Protein 5XAH (pdb70)

B-factor: mean 63.04, std 13.6, range [36.5, 129.85]

Secondary structure (DSSP, 8-state):
----HHHHHHHGGGS-S-HHHHHHHHHHHHHHHHHHHHHHTTS--HHHHHHHHHHHHHHHHH---TTT---TTT--HHHHHHHHHHHTTHHHH-STTHHHHHHHHHHHHHTT-STT--TTT--HHHHHHHHHHHHHHHTSTTTHHHHHHHHHHHHHTTSSSS-HHHHHHHHHHHHHHHHHHGGGGGGGHHHHHHHHHHHTS-SSHHHHHHHHH--HHHHHHHHHHHTTHHHHHHHHTTHHHH---HHHHHHHHHHHHHH----SS---HHHHHHHHHHPSP-S-TTHHHHHHHHHHHHHHH-STTGGGSHHHHHHTGGGTSS-TTS-HHHHHHHHHHHHHHHHH-HHHHHHHSTTS-HHHHHHHHHH--/---HHHHHHHHGGG-S-HHHHHHHHHHHHHHHHHHHHHHHHS--HHHHHHHHHHHHHHHHH--HHHH--STTT--HHHHHHHHHHHTGGGTS-STTHHHHHHHHHHHHHHT-S----TT--HHHHHHHHHHHHHHHTTTTTHHHHHHHHHHHHGGGSTT--HHHHHHHHHHHHHHHHHHGGGGGGGHHHHHHHHHHHTT-SSHHHHHHHHH--HHHHHSHHHHHTTHHHHHHHHHHHHHH---HHHHHHHHHHHHHH-------HHHHHHHHHTPSP-S-GGGHHHHHHHHHHHHHH-TTTGGGGHHHHHHHHHHHHS-SSS-HHHHHHHHHHHHHHHHHSHHHHHHHHHTS-HHHHHHHHHH-/-PPP--HHHHHHHHGGGSS-HHHHHHHHHHHHHHHHHHHHHHHHS--HHHHHHHHHHHHHHHHH--HHHH---TTT--HHHHHHHHHHHHGGGGS-STTHHHHHHHHHHHHHHT-STTT--GGG---HHHHHTHHHHHHHHHTSTTTHHHHHHHHHHHHHTTSBTB-HHHHHHHHHHHHHHHHHHGGGGGGGHHHHHHHHHHHTT-SSHHHHHHHHH--HHHHHSHHHHHTTHHHHHHHHTHHHHH---HHHHHHHHHHHHHH-------HHHHHHHHHHPSP-S-GGGHHHHHHHHHHHHHH-HHHHTTTHHHHHHHHHHHHS-TTS-HHHHHHHHHHHHHHHHH-HHHHHHHHTTS-TTTTTTTTS--/--HHHHHHHGGGG-S-HHHHHHHHHHHHHHHHHHHHHHTT---HHHHHHHHHHHHHHHHH--HHHH---TTT--HHHHHHHHHHHTGGGGG-STTHHHHHHHHHHHHHTT-S-------HHHHHHHHHHHHHHHTSTTTHHHHHHHHHHHHHTTSBTB-HHHHHHHHHHHHHHHHTTGGGGGGGHHHHHHHHHHHHS-S-HHHHHHHHH--HHHHHSHHHHHTTHHHHHHHHHHHHHH---HHHHHHHHHHHHHH----S----HHHHHHHHHHPSPSS--THHHHHHHHHHHHHHHSTTSSSTTHHHHHHHHHHHSS-TTS-HHHHHHHHHHHHHHHHS-HHHHHHHHTTS-TTHHHHHHHH-

Sequence (1467 aa):
LPYESVFEEVFKLLECPHLNVRKAAHEALGQFCCALHKACQSCPSEPNTAALQAALARVVPSYQAVNRERERQVVAVLEALTGVLRSCGTLTLKPPGRLAELCGVLKAVLQRKTACQAEYDALLEHAGEAIPALAAAAGGDSFAPFFAGFLPLLVCKTKQGCTVAEKSFAVGTLAETIQGLGAASAQFVSRLLPVLLSTAQEADPEVRSNAIFGGVLAEHGGHPAQEHFPKLLGLLFPLLARERHDRVRDNICGALARLLASPTRKPEPQVLAALLHALPLKEDLEEWVTIGRLFSFLYQSSPDQVIDVAPELLRICSLILADNKIPPDTKAALLLLLTFLAKQHTDSFQAALGSLPVDKAQELQAVLGPYESVFEEVFKLLECPHLNVRKAAHEALGQFCCALHKACQSCPSEPNTAALQAALARVVPSYQAVNRERERQVVAVLEALTGVLRSCGTLTLKPPGRLAELCGVLKAVLQRKTACAEYDALLEHAGEAIPALAAAAGGDSFAPFFAGFLPLLVCKTKQGCTVAEKSFAVGTLAETIQGLGAASAQFVSRLLPVLLSTAQEADPEVRSNAIFGGVLAEHGGHPAQEHFPKLLGLLFPLLARERHDRVRDNICGALARLLASPTPEPQVLAALLHALPLKEDLEEWVTIGRLFSFLYQSSPDQVIDVAPELLRICSLILADNKIPPDTKAALLLLLTFLAKQHTDSFQAALGSLPVDKAQELQAVLAFLPYESVFEEVFKLLECPHLNVRKAAHEALGQFCCALHKACQSCPSEPNTAALQAALARVVPSYQAVNRERERQVVAVLEALTGVLRSCGTLTLKPPGRLAELCGVLKAVLQRKTACQDQAEYDALLEHAGEAIPALAAAAGGDSFAPFFAGFLPLLVCKTKQGCTVAEKSFAVGTLAETIQGLGAASAQFVSRLLPVLLSTAQEADPEVRSNAIFGGVLAEHGGHPAQEHFPKLLGLLFPLLARERHDRVRDNICGALARLLASPTPEPQVLAALLHALPLKEDLEEWVTIGRLFSFLYQSSPDQVIDVAPELLRICSLILADNKIPPDTKAALLLLLTFLAKQHTDSFQAALGSLPVDKAQELQAVLYESVFEEVFKLLECPHLNVRKAAHEALGQFCCALHKACQSCPSEPNTAALQAALARVVPSYQAVNRERERQVVAVLEALTGVLRSCGTLTLKPPGRLAELCGVLKAVLQRKTACEYDALLEHAGEAIPALAAAAGGDSFAPFFAGFLPLLVCKTKQGCTVAEKSFAVGTLAETIQGLGAASAQFVSRLLPVLLSTAQEADPEVRSNAIFGGVLAEHGGHPAQEHFPKLLGLLFPLLARERHDRVRDNICGALARLLASPTRKPEPQVLAALLHALPLKEDLEEWVTIGRLFSFLYQSSPDQVIDVAPELLRICSLILADNKIPPDTKAALLLLLTFLAKQHTDSFQAALGSLPVDKAQELQAVL

InterPro domains:
  IPR001494 Importin-beta, N-terminal domain [PF03810] (24-88)
  IPR001494 Importin-beta, N-terminal domain [PS50166] (24-90)
  IPR001494 Importin-beta, N-terminal domain [SM00913] (24-90)
  IPR011989 Armadillo-like helical [G3DSA:1.25.10.10] (3-1079)
  IPR016024 Armadillo-type fold [SSF48371] (5-619)
  IPR016024 Armadillo-type fold [SSF48371] (642-1057)
  IPR021133 HEAT, type 2 [PS50077] (391-431)
  IPR021133 HEAT, type 2 [PS50077] (900-938)
  IPR034085 TOG domain [SM01349] (339-583)
  IPR040122 Importin beta family [PTHR10527] (6-1011)
  IPR057672 IPO4/5-like, TPR repeats domain [PF25780] (100-249)
  IPR058584 Importin subunit beta-1/Transportin-1-like, TPR repeats [PF25574] (392-528)

Structure (mmCIF, N/CA/C/O backbone):
data_5XAH
#
_entry.id   5XAH
#
_cell.length_a   64.920
_cell.length_b   110.769
_cell.length_c   126.820
_cell.angle_alpha   90.00
_cell.angle_beta   106.50
_cell.angle_gamma   90.00
#
_symmetry.space_group_name_H-M   'P 1 21 1'
#
loop_
_atom_site.group_PDB
_atom_site.id
_atom_site.type_symbol
_atom_site.label_atom_id
_atom_site.label_alt_id
_atom_site.label_comp_id
_atom_site.label_asym_id
_atom_site.label_entity_id
_atom_site.label_seq_id
_atom_site.pdbx_PDB_ins_code
_atom_site.Cartn_x
_atom_site.Cartn_y
_atom_site.Cartn_z
_atom_site.occupancy
_atom_site.B_iso_or_equiv
_atom_site.auth_seq_id
_atom_site.auth_comp_id
_atom_site.auth_asym_id
_atom_site.auth_atom_id
_atom_site.pdbx_PDB_model_num
ATOM 1 N N . LEU A 1 27 ? -28.559 104.156 69.526 1.00 78.87 692 LEU A N 1
ATOM 2 C CA . LEU A 1 27 ? -27.550 103.111 69.676 1.00 78.58 692 LEU A CA 1
ATOM 3 C C . LEU A 1 27 ? -27.811 102.158 70.859 1.00 79.70 692 LEU A C 1
ATOM 4 O O . LEU A 1 27 ? -27.662 100.947 70.697 1.00 79.16 692 LEU A O 1
ATOM 9 N N . PRO A 1 28 ? -28.186 102.670 72.041 1.00 82.64 693 PRO A N 1
ATOM 10 C CA . PRO A 1 28 ? -28.543 101.748 73.132 1.00 83.72 693 PRO A CA 1
ATOM 11 C C . PRO A 1 28 ? -29.756 100.894 72.817 1.00 83.46 693 PRO A C 1
ATOM 12 O O . PRO A 1 28 ? -29.956 99.859 73.467 1.00 84.17 693 PRO A O 1
ATOM 16 N N . TYR A 1 29 ? -30.569 101.294 71.840 1.00 87.51 694 TYR A N 1
ATOM 17 C CA . TYR A 1 29 ? -31.688 100.470 71.406 1.00 87.22 694 TYR A CA 1
ATOM 18 C C . TYR A 1 29 ? -31.243 99.413 70.405 1.00 85.81 694 TYR A C 1
ATOM 19 O O . TYR A 1 29 ? -31.798 98.309 70.384 1.00 85.75 694 TYR A O 1
ATOM 36 N N . GLU A 1 31 ? -28.245 97.794 70.056 1.00 75.86 696 GLU A N 1
ATOM 37 C CA . GLU A 1 31 ? -27.490 96.673 70.606 1.00 76.08 696 GLU A CA 1
ATOM 38 C C . GLU A 1 31 ? -28.418 95.588 71.138 1.00 76.64 696 GLU A C 1
ATOM 39 O O . GLU A 1 31 ? -28.123 94.393 71.014 1.00 76.25 696 GLU A O 1
ATOM 45 N N . SER A 1 32 ? -29.547 95.984 71.732 1.00 79.01 697 SER A N 1
ATOM 46 C CA . SER A 1 32 ? -30.552 95.007 72.135 1.00 79.62 697 SER A CA 1
ATOM 47 C C . SER A 1 32 ? -31.137 94.279 70.932 1.00 78.28 697 SER A C 1
ATOM 48 O O . SER A 1 32 ? -31.534 93.114 71.045 1.00 78.30 697 SER A O 1
ATOM 51 N N . VAL A 1 33 ? -31.195 94.946 69.779 1.00 76.02 698 VAL A N 1
ATOM 52 C CA . VAL A 1 33 ? -31.733 94.325 68.574 1.00 74.72 698 VAL A CA 1
ATOM 53 C C . VAL A 1 33 ? -30.751 93.315 67.995 1.00 73.65 698 VAL A C 1
ATOM 54 O O . VAL A 1 33 ? -31.144 92.209 67.607 1.00 73.21 698 VAL A O 1
ATOM 58 N N . PHE A 1 34 ? -29.465 93.672 67.918 1.00 71.30 699 PHE A N 1
ATOM 59 C CA . PHE A 1 34 ? -28.446 92.683 67.574 1.00 70.47 699 PHE A CA 1
ATOM 60 C C . PHE A 1 34 ? -28.503 91.494 68.524 1.00 71.32 699 PHE A C 1
ATOM 61 O O . PHE A 1 34 ? -28.550 90.334 68.093 1.00 70.70 699 PHE A O 1
ATOM 69 N N . GLU A 1 35 ? -28.526 91.775 69.829 1.00 75.75 700 GLU A N 1
ATOM 70 C CA . GLU A 1 35 ? -28.453 90.716 70.831 1.00 76.75 700 GLU A CA 1
ATOM 71 C C . GLU A 1 35 ? -29.659 89.787 70.756 1.00 76.83 700 GLU A C 1
ATOM 72 O O . GLU A 1 35 ? -29.520 88.569 70.913 1.00 76.76 700 GLU A O 1
ATOM 78 N N . GLU A 1 36 ? -30.850 90.339 70.511 1.00 76.14 701 GLU A N 1
ATOM 79 C CA . GLU A 1 36 ? -32.047 89.504 70.477 1.00 76.23 701 GLU A CA 1
ATOM 80 C C . GLU A 1 36 ? -32.193 88.769 69.149 1.00 74.69 701 GLU A C 1
ATOM 81 O O . GLU A 1 36 ? -32.572 87.593 69.131 1.00 74.63 701 GLU A O 1
ATOM 87 N N . VAL A 1 37 ? -31.904 89.441 68.031 1.00 72.67 702 VAL A N 1
ATOM 88 C CA . VAL A 1 37 ? -32.028 88.788 66.731 1.00 71.23 702 VAL A CA 1
ATOM 89 C C . VAL A 1 37 ? -31.004 87.668 66.590 1.00 70.58 702 VAL A C 1
ATOM 90 O O . VAL A 1 37 ? -31.288 86.633 65.974 1.00 69.89 702 VAL A O 1
ATOM 94 N N . PHE A 1 38 ? -29.811 87.841 67.169 1.00 69.66 703 PHE A N 1
ATOM 95 C CA . PHE A 1 38 ? -28.783 86.808 67.066 1.00 69.15 703 PHE A CA 1
ATOM 96 C C . PHE A 1 38 ? -29.243 85.488 67.676 1.00 69.76 703 PHE A C 1
ATOM 97 O O . PHE A 1 38 ? -28.846 84.415 67.207 1.00 69.05 703 PHE A O 1
ATOM 105 N N . LYS A 1 39 ? -30.090 85.544 68.706 1.00 71.84 704 LYS A N 1
ATOM 106 C CA . LYS A 1 39 ? -30.568 84.335 69.368 1.00 72.60 704 LYS A CA 1
ATOM 107 C C . LYS A 1 39 ? -31.414 83.455 68.458 1.00 71.78 704 LYS A C 1
ATOM 108 O O . LYS A 1 39 ? -31.685 82.303 68.817 1.00 72.16 704 LYS A O 1
ATOM 114 N N . LEU A 1 40 ? -31.833 83.958 67.299 1.00 74.00 705 LEU A N 1
ATOM 115 C CA . LEU A 1 40 ? -32.716 83.217 66.410 1.00 73.23 705 LEU A CA 1
ATOM 116 C C . LEU A 1 40 ? -31.976 82.231 65.514 1.00 72.04 705 LEU A C 1
ATOM 117 O O . LEU A 1 40 ? -32.616 81.577 64.683 1.00 71.37 705 LEU A O 1
ATOM 122 N N . LEU A 1 41 ? -30.658 82.100 65.663 1.00 79.80 706 LEU A N 1
ATOM 123 C CA . LEU A 1 41 ? -29.884 81.175 64.844 1.00 78.64 706 LEU A CA 1
ATOM 124 C C . LEU A 1 41 ? -29.731 79.803 65.484 1.00 79.08 706 LEU A C 1
ATOM 125 O O . LEU A 1 41 ? -29.539 78.814 64.767 1.00 78.19 706 LEU A O 1
ATOM 130 N N . GLU A 1 42 ? -29.817 79.715 66.813 1.00 85.43 707 GLU A N 1
ATOM 131 C CA . GLU A 1 42 ? -29.878 78.417 67.476 1.00 86.07 707 GLU A CA 1
ATOM 132 C C . GLU A 1 42 ? -31.237 77.749 67.322 1.00 86.16 707 GLU A C 1
ATOM 133 O O . GLU A 1 42 ? -31.442 76.665 67.883 1.00 86.49 707 GLU A O 1
ATOM 139 N N . CYS A 1 43 ? -32.163 78.373 66.576 1.00 82.18 708 CYS A N 1
ATOM 140 C CA . CYS A 1 43 ? -33.512 77.891 66.328 1.00 82.37 708 CYS A CA 1
ATOM 141 C C . CYS A 1 43 ? -33.509 76.806 65.253 1.00 81.05 708 CYS A C 1
ATOM 142 O O . CYS A 1 43 ? -32.694 76.840 64.326 1.00 79.82 708 CYS A O 1
ATOM 145 N N . PRO A 1 44 ? -34.407 75.822 65.363 1.00 83.00 709 PRO A N 1
ATOM 146 C CA . PRO A 1 44 ? -34.455 74.746 64.364 1.00 81.91 709 PRO A CA 1
ATOM 147 C C . PRO A 1 44 ? -35.232 75.088 63.103 1.00 80.87 709 PRO A C 1
ATOM 148 O O . PRO A 1 44 ? -35.154 74.324 62.132 1.00 79.83 709 PRO A O 1
ATOM 152 N N . HIS A 1 45 ? -35.969 76.196 63.072 1.00 82.52 710 HIS A N 1
ATOM 153 C CA . HIS A 1 45 ? -36.809 76.518 61.926 1.00 81.66 710 HIS A CA 1
ATOM 154 C C . HIS A 1 45 ? -36.018 77.278 60.867 1.00 80.40 710 HIS A C 1
ATOM 155 O O . HIS A 1 45 ? -35.300 78.235 61.178 1.00 80.49 710 HIS A O 1
ATOM 162 N N . LEU A 1 46 ? -36.171 76.846 59.616 1.00 76.56 711 LEU A N 1
ATOM 163 C CA . LEU A 1 46 ? -35.460 77.366 58.452 1.00 75.28 711 LEU A CA 1
ATOM 164 C C . LEU A 1 46 ? -35.597 78.879 58.308 1.00 75.27 711 LEU A C 1
ATOM 165 O O . LEU A 1 46 ? -34.627 79.630 58.487 1.00 75.14 711 LEU A O 1
ATOM 170 N N . ASN A 1 47 ? -36.809 79.325 57.972 1.00 73.97 712 ASN A N 1
ATOM 171 C CA . ASN A 1 47 ? -37.042 80.725 57.638 1.00 73.86 712 ASN A CA 1
ATOM 172 C C . ASN A 1 47 ? -36.758 81.661 58.805 1.00 74.85 712 ASN A C 1
ATOM 173 O O . ASN A 1 47 ? -36.583 82.865 58.590 1.00 74.69 712 ASN A O 1
ATOM 178 N N . VAL A 1 48 ? -36.703 81.139 60.030 1.00 68.68 713 VAL A N 1
ATOM 179 C CA . VAL A 1 48 ? -36.349 81.973 61.173 1.00 69.70 713 VAL A CA 1
ATOM 180 C C . VAL A 1 48 ? -34.861 82.300 61.147 1.00 69.26 713 VAL A C 1
ATOM 181 O O . VAL A 1 48 ? -34.460 83.459 61.314 1.00 69.34 713 VAL A O 1
ATOM 185 N N . ARG A 1 49 ? -34.021 81.281 60.943 1.00 70.12 714 ARG A N 1
ATOM 186 C CA . ARG A 1 49 ? -32.606 81.530 60.682 1.00 69.50 714 ARG A CA 1
ATOM 187 C C . ARG A 1 49 ? -32.433 82.453 59.482 1.00 68.45 714 ARG A C 1
ATOM 188 O O . ARG A 1 49 ? -31.569 83.340 59.486 1.00 68.33 714 ARG A O 1
ATOM 196 N N . LYS A 1 50 ? -33.247 82.251 58.444 1.00 66.17 715 LYS A N 1
ATOM 197 C CA . LYS A 1 50 ? -33.229 83.084 57.247 1.00 65.19 715 LYS A CA 1
ATOM 198 C C . LYS A 1 50 ? -33.417 84.562 57.575 1.00 65.67 715 LYS A C 1
ATOM 199 O O . LYS A 1 50 ? -32.476 85.360 57.456 1.00 65.47 715 LYS A O 1
ATOM 205 N N . ALA A 1 51 ? -34.632 84.931 57.995 1.00 61.72 716 ALA A N 1
ATOM 206 C CA . ALA A 1 51 ? -34.919 86.309 58.376 1.00 62.31 716 ALA A CA 1
ATOM 207 C C . ALA A 1 51 ? -33.976 86.822 59.455 1.00 62.96 716 ALA A C 1
ATOM 208 O O . ALA A 1 51 ? -33.806 88.039 59.587 1.00 63.12 716 ALA A O 1
ATOM 210 N N . ALA A 1 52 ? -33.359 85.925 60.229 1.00 62.34 717 ALA A N 1
ATOM 211 C CA . ALA A 1 52 ? -32.339 86.346 61.182 1.00 63.03 717 ALA A CA 1
ATOM 212 C C . ALA A 1 52 ? -31.107 86.884 60.462 1.00 62.15 717 ALA A C 1
ATOM 213 O O . ALA A 1 52 ? -30.675 88.015 60.711 1.00 62.43 717 ALA A O 1
ATOM 215 N N . HIS A 1 53 ? -30.527 86.088 59.557 1.00 61.60 718 HIS A N 1
ATOM 216 C CA . HIS A 1 53 ? -29.358 86.553 58.810 1.00 60.73 718 HIS A CA 1
ATOM 217 C C . HIS A 1 53 ? -29.681 87.812 58.011 1.00 60.21 718 HIS A C 1
ATOM 218 O O . HIS A 1 53 ? -28.911 88.787 58.022 1.00 60.17 718 HIS A O 1
ATOM 225 N N . GLU A 1 54 ? -30.824 87.810 57.317 1.00 60.73 719 GLU A N 1
ATOM 226 C CA . GLU A 1 54 ? -31.293 89.008 56.622 1.00 60.38 719 GLU A CA 1
ATOM 227 C C . GLU A 1 54 ? -31.281 90.218 57.549 1.00 61.26 719 GLU A C 1
ATOM 228 O O . GLU A 1 54 ? -30.653 91.246 57.258 1.00 60.93 719 GLU A O 1
ATOM 234 N N . ALA A 1 55 ? -31.975 90.096 58.684 1.00 57.17 720 ALA A N 1
ATOM 235 C CA . ALA A 1 55 ? -32.115 91.216 59.607 1.00 58.26 720 ALA A CA 1
ATOM 236 C C . ALA A 1 55 ? -30.761 91.711 60.099 1.00 58.46 720 ALA A C 1
ATOM 237 O O . ALA A 1 55 ? -30.523 92.922 60.155 1.00 58.60 720 ALA A O 1
ATOM 239 N N . LEU A 1 56 ? -29.860 90.793 60.456 1.00 58.92 721 LEU A N 1
ATOM 240 C CA . LEU A 1 56 ? -28.542 91.204 60.933 1.00 59.14 721 LEU A CA 1
ATOM 241 C C . LEU A 1 56 ? -27.785 91.983 59.864 1.00 58.09 721 LEU A C 1
ATOM 242 O O . LEU A 1 56 ? -27.172 93.018 60.160 1.00 58.44 721 LEU A O 1
ATOM 247 N N . GLY A 1 57 ? -27.827 91.513 58.614 1.00 57.15 722 GLY A N 1
ATOM 248 C CA . GLY A 1 57 ? -27.187 92.265 57.542 1.00 56.13 722 GLY A CA 1
ATOM 249 C C . GLY A 1 57 ? -27.759 93.662 57.388 1.00 56.32 722 GLY A C 1
ATOM 250 O O . GLY A 1 57 ? -27.021 94.654 57.347 1.00 56.26 722 GLY A O 1
ATOM 251 N N . GLN A 1 58 ? -29.090 93.758 57.317 1.00 54.63 723 GLN A N 1
ATOM 252 C CA . GLN A 1 58 ? -29.727 95.061 57.150 1.00 54.78 723 GLN A CA 1
ATOM 253 C C . GLN A 1 58 ? -29.432 95.991 58.321 1.00 55.29 723 GLN A C 1
ATOM 254 O O . GLN A 1 58 ? -29.32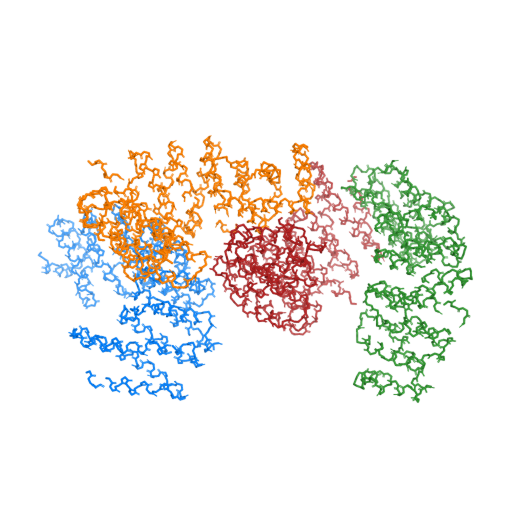9 97.210 58.136 1.00 55.31 723 GLN A O 1
ATOM 260 N N . PHE A 1 59 ? -29.284 95.440 59.527 1.00 55.61 724 PHE A N 1
ATOM 261 C CA . PHE A 1 59 ? -29.001 96.265 60.694 1.00 56.16 724 PHE A CA 1
ATOM 262 C C . PHE A 1 59 ? -27.547 96.716 60.732 1.00 56.02 724 PHE A C 1
ATOM 263 O O . PHE A 1 59 ? -27.255 97.799 61.253 1.00 56.33 724 PHE A O 1
ATOM 271 N N . CYS A 1 60 ? -26.625 95.911 60.193 1.00 56.56 725 CYS A N 1
ATOM 272 C CA . CYS A 1 60 ? -25.249 96.379 60.060 1.00 56.22 725 CYS A CA 1
ATOM 273 C C . CYS A 1 60 ? -25.146 97.483 59.013 1.00 55.45 725 CYS A C 1
ATOM 274 O O . CYS A 1 60 ? -24.459 98.490 59.231 1.00 55.66 725 CYS A O 1
ATOM 277 N N . CYS A 1 61 ? -25.838 97.324 57.878 1.00 57.13 726 CYS A N 1
ATOM 278 C CA . CYS A 1 61 ? -25.846 98.376 56.860 1.00 56.36 726 CYS A CA 1
ATOM 279 C C . CYS A 1 61 ? -26.448 99.670 57.406 1.00 57.19 726 CYS A C 1
ATOM 280 O O . CYS A 1 61 ? -25.875 100.756 57.240 1.00 57.14 726 CYS A O 1
ATOM 283 N N . ALA A 1 62 ? -27.602 99.568 58.075 1.00 59.48 727 ALA A N 1
ATOM 284 C CA . ALA A 1 62 ? -28.210 100.741 58.700 1.00 60.46 727 ALA A CA 1
ATOM 285 C C . ALA A 1 62 ? -27.266 101.382 59.711 1.00 61.27 727 ALA A C 1
ATOM 286 O O . ALA A 1 62 ? -27.075 102.603 59.710 1.00 61.33 727 ALA A O 1
ATOM 288 N N . LEU A 1 63 ? -26.671 100.567 60.587 1.00 62.70 728 LEU A N 1
ATOM 289 C CA . LEU A 1 63 ? -25.748 101.089 61.590 1.00 63.65 728 LEU A CA 1
ATOM 290 C C . LEU A 1 63 ? -24.586 101.835 60.942 1.00 63.06 728 LEU A C 1
ATOM 291 O O . LEU A 1 63 ? -24.147 102.876 61.446 1.00 63.79 728 LEU A O 1
ATOM 296 N N . HIS A 1 64 ? -24.079 101.320 59.819 1.00 66.84 729 HIS A N 1
ATOM 297 C CA . HIS A 1 64 ? -23.025 102.018 59.088 1.00 66.20 729 HIS A CA 1
ATOM 298 C C . HIS A 1 64 ? -23.517 103.372 58.589 1.00 66.21 729 HIS A C 1
ATOM 299 O O . HIS A 1 64 ? -22.930 104.419 58.903 1.00 66.75 729 HIS A O 1
ATOM 306 N N . LYS A 1 65 ? -24.610 103.367 57.814 1.00 67.57 730 LYS A N 1
ATOM 307 C CA . LYS A 1 65 ? -25.183 104.619 57.323 1.00 67.52 730 LYS A CA 1
ATOM 308 C C . LYS A 1 65 ? -25.404 105.622 58.450 1.00 68.86 730 LYS A C 1
ATOM 309 O O . LYS A 1 65 ? -25.298 106.834 58.233 1.00 68.99 730 LYS A O 1
ATOM 315 N N . ALA A 1 66 ? -25.700 105.138 59.659 1.00 70.39 731 ALA A N 1
ATOM 316 C CA . ALA A 1 66 ? -25.809 106.029 60.809 1.00 71.78 731 ALA A CA 1
ATOM 317 C C . ALA A 1 66 ? -24.445 106.576 61.207 1.00 72.17 731 ALA A C 1
ATOM 318 O O . ALA A 1 66 ? -24.296 107.777 61.463 1.00 72.78 731 ALA A O 1
ATOM 320 N N . CYS A 1 67 ? -23.435 105.703 61.263 1.00 76.11 732 CYS A N 1
ATOM 321 C CA . CYS A 1 67 ? -22.090 106.136 61.620 1.00 76.49 732 CYS A CA 1
ATOM 322 C C . CYS A 1 67 ? -21.534 107.142 60.622 1.00 75.82 732 CYS A C 1
ATOM 323 O O . CYS A 1 67 ? -20.547 107.819 60.925 1.00 76.23 732 CYS A O 1
ATOM 326 N N . GLN A 1 68 ? -22.144 107.253 59.442 1.00 76.63 733 GLN A N 1
ATOM 327 C CA . GLN A 1 68 ? -21.698 108.228 58.457 1.00 75.97 733 GLN A CA 1
ATOM 328 C C . GLN A 1 68 ? -22.345 109.602 58.610 1.00 76.65 733 GLN A C 1
ATOM 329 O O . GLN A 1 68 ? -21.843 110.568 58.025 1.00 76.47 733 GLN A O 1
ATOM 335 N N . SER A 1 69 ? -23.433 109.726 59.377 1.00 78.94 734 SER A N 1
ATOM 336 C CA . SER A 1 69 ? -24.036 111.041 59.578 1.00 79.68 734 SER A CA 1
ATOM 337 C C . SER A 1 69 ? -23.297 111.838 60.646 1.00 80.96 734 SER A C 1
ATOM 338 O O . SER A 1 69 ? -23.155 113.060 60.526 1.00 81.31 734 SER A O 1
ATOM 341 N N . CYS A 1 70 ? -22.836 111.167 61.699 1.00 84.58 735 CYS A N 1
ATOM 342 C CA . CYS A 1 70 ? -22.029 111.793 62.744 1.00 85.85 735 CYS A CA 1
ATOM 343 C C . CYS A 1 70 ? -20.930 110.813 63.123 1.00 85.82 735 CYS A C 1
ATOM 344 O O . CYS A 1 70 ? -21.118 109.947 63.987 1.00 86.27 735 CYS A O 1
ATOM 347 N N . PRO A 1 71 ? -19.758 110.918 62.486 1.00 88.00 736 PRO A N 1
ATOM 348 C CA . PRO A 1 71 ? -18.690 109.933 62.720 1.00 87.77 736 PRO A CA 1
ATOM 349 C C . PRO A 1 71 ? -18.161 109.939 64.145 1.00 89.18 736 PRO A C 1
ATOM 350 O O . PRO A 1 71 ? -16.977 110.201 64.380 1.00 89.51 736 PRO A O 1
ATOM 354 N N . SER A 1 72 ? -19.035 109.646 65.102 1.00 93.40 737 SER A N 1
ATOM 355 C CA . SER A 1 72 ? -18.621 109.493 66.489 1.00 94.79 737 SER A CA 1
ATOM 356 C C . SER A 1 72 ? -17.759 108.244 66.612 1.00 94.42 737 SER A C 1
ATOM 357 O O . SER A 1 72 ? -18.199 107.148 66.251 1.00 93.57 737 SER A O 1
ATOM 360 N N . GLU A 1 73 ? -16.529 108.401 67.095 1.00 101.33 738 GLU A N 1
ATOM 361 C CA . GLU A 1 73 ? -15.632 107.252 67.200 1.00 101.05 738 GLU A CA 1
ATOM 362 C C . GLU A 1 73 ? -16.219 106.075 67.981 1.00 101.39 738 GLU A C 1
ATOM 363 O O . GLU A 1 73 ? -15.955 104.926 67.587 1.00 100.57 738 GLU A O 1
ATOM 369 N N . PRO A 1 74 ? -17.016 106.259 69.045 1.00 99.81 739 PRO A N 1
ATOM 370 C CA . PRO A 1 74 ? -17.732 105.102 69.608 1.00 100.04 739 PRO A CA 1
ATOM 371 C C . PRO A 1 74 ? -18.749 104.486 68.661 1.00 98.81 739 PRO A C 1
ATOM 372 O O . PRO A 1 74 ? -19.089 103.308 68.831 1.00 98.79 739 PRO A O 1
ATOM 376 N N . ASN A 1 75 ? -19.259 105.235 67.682 1.00 104.62 740 ASN A N 1
ATOM 377 C CA . ASN A 1 75 ? -20.216 104.656 66.747 1.00 103.40 740 ASN A CA 1
ATOM 378 C C . ASN A 1 75 ? -19.516 103.743 65.748 1.00 101.99 7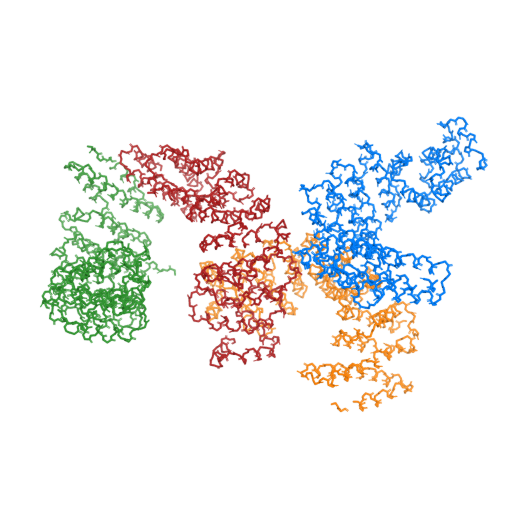40 ASN A C 1
ATOM 379 O O . ASN A 1 75 ? -19.972 102.623 65.496 1.00 101.38 740 ASN A O 1
ATOM 384 N N . THR A 1 76 ? -18.411 104.208 65.158 1.00 96.54 741 THR A N 1
ATOM 385 C CA . THR A 1 76 ? -17.627 103.332 64.293 1.00 95.32 741 THR A CA 1
ATOM 386 C C . THR A 1 76 ? -17.090 102.142 65.079 1.00 95.81 741 THR A C 1
ATOM 387 O O . THR A 1 76 ? -17.032 101.016 64.563 1.00 94.92 741 THR A O 1
ATOM 391 N N . ALA A 1 77 ? -16.716 102.369 66.342 1.00 91.85 742 ALA A N 1
ATOM 392 C CA . ALA A 1 77 ? -16.282 101.265 67.195 1.00 92.56 742 ALA A CA 1
ATOM 393 C C . ALA A 1 77 ? -17.394 100.235 67.366 1.00 92.48 742 ALA A C 1
ATOM 394 O O . ALA A 1 77 ? -17.173 99.029 67.200 1.00 92.04 742 ALA A O 1
ATOM 396 N N . ALA A 1 78 ? -18.605 100.696 67.690 1.00 86.00 743 ALA A N 1
ATOM 397 C CA . ALA A 1 78 ? -19.720 99.772 67.877 1.00 86.04 743 ALA A CA 1
ATOM 398 C C . ALA A 1 78 ? -20.049 99.042 66.583 1.00 84.47 743 ALA A C 1
ATOM 399 O O . ALA A 1 78 ? -20.348 97.841 66.594 1.00 84.28 743 ALA A O 1
ATOM 401 N N . LEU A 1 79 ? -19.985 99.751 65.454 1.00 84.89 744 LEU A N 1
ATOM 402 C CA . LEU A 1 79 ? -20.244 99.123 64.164 1.00 83.37 744 LEU A CA 1
ATOM 403 C C . LEU A 1 79 ? -19.262 97.990 63.903 1.00 82.71 744 LEU A C 1
ATOM 404 O O . LEU A 1 79 ? -19.663 96.886 63.517 1.00 82.05 744 LEU A O 1
ATOM 409 N N . GLN A 1 80 ? -17.967 98.242 64.113 1.00 83.04 745 GLN A N 1
ATOM 410 C CA . GLN A 1 80 ? -16.990 97.178 63.904 1.00 82.45 745 GLN A CA 1
ATOM 411 C C . GLN A 1 80 ? -17.220 96.027 64.876 1.00 83.21 745 GLN A C 1
ATOM 412 O O . GLN A 1 80 ? -17.054 94.854 64.515 1.00 82.53 745 GLN A O 1
ATOM 418 N N . ALA A 1 81 ? -17.621 96.343 66.112 1.00 77.06 746 ALA A N 1
ATOM 419 C CA . ALA A 1 81 ? -18.001 95.294 67.051 1.00 77.88 746 ALA A CA 1
ATOM 420 C C . ALA A 1 81 ? -19.144 94.445 66.508 1.00 77.17 746 ALA A C 1
ATOM 421 O O . ALA A 1 81 ? -19.197 93.239 66.771 1.00 77.14 746 ALA A O 1
ATOM 423 N N . ALA A 1 82 ? -20.058 95.049 65.744 1.00 74.74 747 ALA A N 1
ATOM 424 C CA . ALA A 1 82 ? -21.157 94.281 65.164 1.00 74.09 747 ALA A CA 1
ATOM 425 C C . ALA A 1 82 ? -20.683 93.438 63.985 1.00 72.65 747 ALA A C 1
ATOM 426 O O . ALA A 1 82 ? -21.009 92.248 63.889 1.00 72.42 747 ALA A O 1
ATOM 428 N N . LEU A 1 83 ? -19.915 94.042 63.073 1.00 72.90 748 LEU A N 1
ATOM 429 C CA . LEU A 1 83 ? -19.422 93.315 61.906 1.00 71.52 748 LEU A CA 1
ATOM 430 C C . LEU A 1 83 ? -18.607 92.097 62.317 1.00 71.57 748 LEU A C 1
ATOM 431 O O . LEU A 1 83 ? -18.765 91.008 61.746 1.00 70.87 748 LEU A O 1
ATOM 436 N N . ALA A 1 84 ? -17.743 92.259 63.325 1.00 68.83 749 ALA A N 1
ATOM 437 C CA . ALA A 1 84 ? -16.862 91.183 63.763 1.00 69.05 749 ALA A CA 1
ATOM 438 C C . ALA A 1 84 ? -17.616 89.957 64.264 1.00 69.41 749 ALA A C 1
ATOM 439 O O . ALA A 1 84 ? -17.002 88.894 64.402 1.00 69.34 749 ALA A O 1
ATOM 441 N N . ARG A 1 85 ? -18.915 90.068 64.541 1.00 71.06 750 ARG A N 1
ATOM 442 C CA . ARG A 1 85 ? -19.726 88.911 64.897 1.00 71.47 750 ARG A CA 1
ATOM 443 C C . ARG A 1 85 ? -20.724 88.510 63.826 1.00 70.41 750 ARG A C 1
ATOM 444 O O . ARG A 1 85 ? -21.072 87.330 63.739 1.00 70.15 750 ARG A O 1
ATOM 452 N N . VAL A 1 86 ? -21.200 89.455 63.016 1.00 67.88 751 VAL A N 1
ATOM 453 C CA . VAL A 1 86 ? -22.197 89.111 62.008 1.00 66.99 751 VAL A CA 1
ATOM 454 C C . VAL A 1 86 ? -21.547 88.447 60.800 1.00 65.58 751 VAL A C 1
ATOM 455 O O . VAL A 1 86 ? -22.102 87.499 60.232 1.00 65.10 751 VAL A O 1
ATOM 459 N N . VAL A 1 87 ? -20.368 88.911 60.392 1.00 66.58 752 VAL A N 1
ATOM 460 C CA . VAL A 1 87 ? -19.730 88.359 59.195 1.00 65.28 752 VAL A CA 1
ATOM 461 C C . VAL A 1 87 ? -19.237 86.935 59.455 1.00 65.21 752 VAL A C 1
ATOM 462 O O . VAL A 1 87 ? -19.560 86.032 58.666 1.00 64.41 752 VAL A O 1
ATOM 466 N N . PRO A 1 88 ? -18.468 86.664 60.521 1.00 65.82 753 PRO A N 1
ATOM 467 C CA . PRO A 1 88 ? -18.086 85.266 60.790 1.00 65.74 753 PRO A CA 1
ATOM 468 C C . PRO A 1 88 ? -19.271 84.352 61.030 1.00 65.98 753 PRO A C 1
ATOM 469 O O . PRO A 1 88 ? -19.140 83.134 60.854 1.00 65.56 753 PRO A O 1
ATOM 473 N N . SER A 1 89 ? -20.421 84.894 61.437 1.00 66.56 754 SER A N 1
ATOM 474 C CA . SER A 1 89 ? -21.628 84.080 61.512 1.00 66.80 754 SER A CA 1
ATOM 475 C C . SER A 1 89 ? -22.103 83.682 60.120 1.00 65.53 754 SER A C 1
ATOM 476 O O . SER A 1 89 ? -22.551 82.548 59.912 1.00 65.30 754 SER A O 1
ATOM 479 N N . TYR A 1 90 ? -22.017 84.604 59.157 1.00 65.58 755 TYR A N 1
ATOM 480 C CA . TYR A 1 90 ? -22.321 84.265 57.770 1.00 64.37 755 TYR A CA 1
ATOM 481 C C . TYR A 1 90 ? -21.377 83.189 57.253 1.00 63.57 755 TYR A C 1
ATOM 482 O O . TYR A 1 90 ? -21.814 82.168 56.703 1.00 63.02 755 TYR A O 1
ATOM 499 N N . GLN A 1 92 ? -19.495 81.059 58.869 1.00 76.70 757 GLN A N 1
ATOM 500 C CA . GLN A 1 92 ? -19.871 79.824 59.548 1.00 77.21 757 GLN A CA 1
ATOM 501 C C . GLN A 1 92 ? -21.127 79.213 58.938 1.00 76.82 757 GLN A C 1
ATOM 502 O O . GLN A 1 92 ? -21.244 77.988 58.831 1.00 76.51 757 GLN A O 1
ATOM 508 N N . ALA A 1 93 ? -22.072 80.054 58.515 1.00 74.72 758 ALA A N 1
ATOM 509 C CA . ALA A 1 93 ? -23.353 79.549 58.035 1.00 74.49 758 ALA A CA 1
ATOM 510 C C . ALA A 1 93 ? -23.258 78.921 56.650 1.00 73.16 758 ALA A C 1
ATOM 511 O O . ALA A 1 93 ? -23.986 77.968 56.362 1.00 72.89 758 ALA A O 1
ATOM 513 N N . VAL A 1 94 ? -22.380 79.421 55.780 1.00 74.36 759 VAL A N 1
ATOM 514 C CA . VAL A 1 94 ? -22.400 78.955 54.396 1.00 73.18 759 VAL A CA 1
ATOM 515 C C . VAL A 1 94 ? -21.912 77.509 54.300 1.00 72.86 759 VAL A C 1
ATOM 516 O O . VAL A 1 94 ? -22.564 76.662 53.677 1.00 72.44 759 VAL A O 1
ATOM 520 N N . ASN A 1 95 ? -20.762 77.198 54.905 1.00 79.58 760 ASN A N 1
ATOM 521 C CA . ASN A 1 95 ? -20.190 75.859 54.801 1.00 79.24 760 ASN A CA 1
ATOM 522 C C . ASN A 1 95 ? -20.553 74.959 55.980 1.00 80.19 760 ASN A C 1
ATOM 523 O O . ASN A 1 95 ? -19.829 73.996 56.256 1.00 80.15 760 ASN A O 1
ATOM 528 N N . ARG A 1 96 ? -21.657 75.241 56.675 1.00 92.45 761 ARG A N 1
ATOM 529 C CA . ARG A 1 96 ? -22.141 74.345 57.722 1.00 93.40 761 ARG A CA 1
ATOM 530 C C . ARG A 1 96 ? -23.652 74.150 57.634 1.00 93.65 761 ARG A C 1
ATOM 531 O O . ARG A 1 96 ? -24.137 73.018 57.735 1.00 93.75 761 ARG A O 1
ATOM 539 N N . GLU A 1 97 ? -24.403 75.239 57.453 1.00 92.64 762 GLU A N 1
ATOM 540 C CA . GLU A 1 97 ? -25.857 75.145 57.350 1.00 92.88 762 GLU A CA 1
ATOM 541 C C . GLU A 1 97 ? -26.248 74.227 56.198 1.00 91.92 762 GLU A C 1
ATOM 542 O O . GLU A 1 97 ? -25.702 74.329 55.096 1.00 90.85 762 GLU A O 1
ATOM 548 N N . ARG A 1 98 ? -27.195 73.326 56.461 1.00 90.65 763 ARG A N 1
ATOM 549 C CA . ARG A 1 98 ? -27.601 72.313 55.497 1.00 89.87 763 ARG A CA 1
ATOM 550 C C . ARG A 1 98 ? -28.814 72.711 54.669 1.00 89.54 763 ARG A C 1
ATOM 551 O O . ARG A 1 98 ? -29.176 71.978 53.742 1.00 88.84 763 ARG A O 1
ATOM 559 N N . GLU A 1 99 ? -29.449 73.836 54.974 1.00 83.55 764 GLU A N 1
ATOM 560 C CA . GLU A 1 99 ? -30.632 74.284 54.250 1.00 83.30 764 GLU A CA 1
ATOM 561 C C . GLU A 1 99 ? -30.201 75.336 53.235 1.00 82.45 764 GLU A C 1
ATOM 562 O O . GLU A 1 99 ? -29.842 76.457 53.609 1.00 82.80 764 GLU A O 1
ATOM 568 N N . ARG A 1 100 ? -30.248 74.968 51.951 1.00 83.51 765 ARG A N 1
ATOM 569 C CA . ARG A 1 100 ? -29.717 75.827 50.895 1.00 82.60 765 ARG A CA 1
ATOM 570 C C . ARG A 1 100 ? -30.347 77.214 50.918 1.00 82.86 765 ARG A C 1
ATOM 571 O O . ARG A 1 100 ? -29.666 78.214 50.667 1.00 82.60 765 ARG A O 1
ATOM 579 N N . GLN A 1 101 ? -31.648 77.292 51.210 1.00 71.02 766 GLN A N 1
ATOM 580 C CA . GLN A 1 101 ? -32.329 78.584 51.247 1.00 71.29 766 GLN A CA 1
ATOM 581 C C . GLN A 1 101 ? -31.663 79.531 52.239 1.00 72.01 766 GLN A C 1
ATOM 582 O O . GLN A 1 101 ? -31.456 80.716 51.941 1.00 71.88 766 GLN A O 1
ATOM 588 N N . VAL A 1 102 ? -31.313 79.019 53.421 1.00 67.74 767 VAL A N 1
ATOM 589 C CA . VAL A 1 102 ? -30.660 79.847 54.429 1.00 68.51 767 VAL A CA 1
ATOM 590 C C . VAL A 1 102 ? -29.314 80.342 53.918 1.00 67.82 767 VAL A C 1
ATOM 591 O O . VAL A 1 102 ? -28.950 81.508 54.112 1.00 68.03 767 VAL A O 1
ATOM 595 N N . VAL A 1 103 ? -28.560 79.468 53.247 1.00 68.50 768 VAL A N 1
ATOM 596 C CA . VAL A 1 103 ? -27.272 79.872 52.689 1.00 67.79 768 VAL A CA 1
ATOM 597 C C . VAL A 1 103 ? -27.460 80.964 51.643 1.00 67.18 768 VAL A C 1
ATOM 598 O O . VAL A 1 103 ? -26.676 81.915 51.575 1.00 67.05 768 VAL A O 1
ATOM 610 N N . ALA A 1 105 ? -29.949 83.226 51.494 1.00 61.97 770 ALA A N 1
ATOM 611 C CA . ALA A 1 105 ? -30.184 84.436 52.277 1.00 62.34 770 ALA A CA 1
ATOM 612 C C . ALA A 1 105 ? -28.880 85.004 52.819 1.00 62.26 770 ALA A C 1
ATOM 613 O O . ALA A 1 105 ? -28.665 86.224 52.804 1.00 62.23 770 ALA A O 1
ATOM 615 N N . VAL A 1 106 ? -27.991 84.128 53.292 1.00 60.44 771 VAL A N 1
ATOM 616 C CA . VAL A 1 106 ? -26.699 84.573 53.805 1.00 60.44 771 VAL A CA 1
ATOM 617 C C . VAL A 1 106 ? -25.878 85.233 52.704 1.00 59.93 771 VAL A C 1
ATOM 618 O O . VAL A 1 106 ? -25.226 86.254 52.933 1.00 59.98 771 VAL A O 1
ATOM 622 N N . LEU A 1 107 ? -25.888 84.664 51.497 1.00 61.06 772 LEU A N 1
ATOM 623 C CA . LEU A 1 107 ? -25.098 85.245 50.415 1.00 60.08 772 LEU A CA 1
ATOM 624 C C . LEU A 1 107 ? -25.619 86.627 50.040 1.00 60.03 772 LEU A C 1
ATOM 625 O O . LEU A 1 107 ? -24.831 87.556 49.809 1.00 59.75 772 LEU A O 1
ATOM 630 N N . GLU A 1 108 ? -26.945 86.788 49.996 1.00 58.84 773 GLU A N 1
ATOM 631 C CA . GLU A 1 108 ? -27.516 88.113 49.772 1.00 58.89 773 GLU A CA 1
ATOM 632 C C . GLU A 1 108 ? -27.086 89.092 50.861 1.00 59.70 773 GLU A C 1
ATOM 633 O O . GLU A 1 108 ? -26.656 90.215 50.568 1.00 59.43 773 GLU A O 1
ATOM 639 N N . ALA A 1 109 ? -27.192 88.679 52.127 1.00 56.27 774 ALA A N 1
ATOM 640 C CA . ALA A 1 109 ? -26.857 89.576 53.232 1.00 57.20 774 ALA A CA 1
ATOM 641 C C . ALA A 1 109 ? -25.386 89.975 53.196 1.00 56.91 774 ALA A C 1
ATOM 642 O O . ALA A 1 109 ? -25.046 91.159 53.312 1.00 57.13 774 ALA A O 1
ATOM 644 N N . LEU A 1 110 ? -24.500 88.989 53.045 1.00 55.24 775 LEU A N 1
ATOM 645 C CA . LEU A 1 110 ? -23.068 89.255 52.978 1.00 54.92 775 LEU A CA 1
ATOM 646 C C . LEU A 1 110 ? -22.734 90.173 51.810 1.00 54.05 775 LEU A C 1
ATOM 647 O O . LEU A 1 110 ? -21.851 91.031 51.921 1.00 54.15 775 LEU A O 1
ATOM 652 N N . THR A 1 111 ? -23.431 90.012 50.681 1.00 55.32 776 THR A N 1
ATOM 653 C CA . THR A 1 111 ? -23.250 90.948 49.576 1.00 54.51 776 THR A CA 1
ATOM 654 C C . THR A 1 111 ? -23.669 92.356 49.982 1.00 55.12 776 THR A C 1
ATOM 655 O O . THR A 1 111 ? -22.969 93.332 49.690 1.00 54.97 776 THR A O 1
ATOM 659 N N . GLY A 1 112 ? -24.809 92.478 50.667 1.00 53.18 777 GLY A N 1
ATOM 660 C CA . GLY A 1 112 ? -25.259 93.792 51.106 1.00 53.56 777 GLY A CA 1
ATOM 661 C C . GLY A 1 112 ? -24.273 94.469 52.040 1.00 53.82 777 GLY A C 1
ATOM 662 O O . GLY A 1 112 ? -24.046 95.679 51.950 1.00 53.93 777 GLY A O 1
ATOM 663 N N . VAL A 1 113 ? -23.671 93.696 52.947 1.00 55.17 778 VAL A N 1
ATOM 664 C CA . VAL A 1 113 ? -22.651 94.246 53.834 1.00 55.41 778 VAL A CA 1
ATOM 665 C C . VAL A 1 113 ? -21.423 94.662 53.037 1.00 55.05 778 VAL A C 1
ATOM 666 O O . VAL A 1 113 ? -20.931 95.789 53.165 1.00 55.20 778 VAL A O 1
ATOM 670 N N . LEU A 1 114 ? -20.911 93.754 52.201 1.00 58.03 779 LEU A N 1
ATOM 671 C CA . LEU A 1 114 ? -19.758 94.057 51.359 1.00 57.22 779 LEU A CA 1
ATOM 672 C C . LEU A 1 114 ? -19.988 95.272 50.470 1.00 56.73 779 LEU A C 1
ATOM 673 O O . LEU A 1 114 ? -19.016 95.917 50.061 1.00 56.32 779 LEU A O 1
ATOM 678 N N . ARG A 1 115 ? -21.247 95.585 50.153 1.00 57.53 780 ARG A N 1
ATOM 679 C CA . ARG A 1 115 ? -21.584 96.771 49.373 1.00 57.05 780 ARG A CA 1
ATOM 680 C C . ARG A 1 115 ? -21.613 98.019 50.249 1.00 57.99 780 ARG A C 1
ATOM 681 O O . ARG A 1 115 ? -21.075 99.065 49.869 1.00 57.84 780 ARG A O 1
ATOM 689 N N . SER A 1 116 ? -22.236 97.927 51.427 1.00 58.15 781 SER A N 1
ATOM 690 C CA . SER A 1 116 ? -22.350 99.087 52.309 1.00 59.14 781 SER A CA 1
ATOM 691 C C . SER A 1 116 ? -21.042 99.374 53.044 1.00 59.72 781 SER A C 1
ATOM 692 O O . SER A 1 116 ? -20.482 100.470 52.932 1.00 59.87 781 SER A O 1
ATOM 695 N N . CYS A 1 117 ? -20.541 98.400 53.806 1.00 66.59 782 CYS A N 1
ATOM 696 C CA . CYS A 1 117 ? -19.396 98.657 54.675 1.00 67.30 782 CYS A CA 1
ATOM 697 C C . CYS A 1 117 ? -18.077 98.591 53.907 1.00 66.53 782 CYS A C 1
ATOM 698 O O . CYS A 1 117 ? -17.171 99.394 54.159 1.00 66.94 782 CYS A O 1
ATOM 701 N N . GLY A 1 118 ? -17.957 97.655 52.972 1.00 65.44 783 GLY A N 1
ATOM 702 C CA . GLY A 1 118 ? -16.750 97.552 52.166 1.00 64.66 783 GLY A CA 1
ATOM 703 C C . GLY A 1 118 ? -15.517 97.272 53.006 1.00 65.28 783 GLY A C 1
ATOM 704 O O . GLY A 1 118 ? -15.419 96.240 53.686 1.00 65.73 783 GLY A O 1
ATOM 705 N N . THR A 1 119 ? -14.565 98.211 52.958 1.00 68.45 784 THR A N 1
ATOM 706 C CA . THR A 1 119 ? -13.267 98.113 53.623 1.00 68.97 784 THR A CA 1
ATOM 707 C C . THR A 1 119 ? -13.387 97.644 55.068 1.00 70.09 784 THR A C 1
ATOM 708 O O . THR A 1 119 ? -12.598 96.809 55.522 1.00 70.23 784 THR A O 1
ATOM 712 N N . LEU A 1 120 ? -14.387 98.161 55.789 1.00 71.81 785 LEU A N 1
ATOM 713 C CA . LEU A 1 120 ? -14.508 97.880 57.217 1.00 73.02 785 LEU A CA 1
ATOM 714 C C . LEU A 1 120 ? -14.694 96.394 57.496 1.00 72.93 785 LEU A C 1
ATOM 715 O O . LEU A 1 120 ? -14.325 95.915 58.575 1.00 73.82 785 LEU A O 1
ATOM 720 N N . THR A 1 121 ? -15.257 95.650 56.544 1.00 71.86 786 THR A N 1
ATOM 721 C CA . THR A 1 121 ? -15.452 94.218 56.725 1.00 71.71 786 THR A CA 1
ATOM 722 C C . THR A 1 121 ? -14.171 93.425 56.485 1.00 71.15 786 THR A C 1
ATOM 723 O O . THR A 1 121 ? -14.037 92.311 57.005 1.00 71.28 786 THR A O 1
ATOM 727 N N . LEU A 1 122 ? -13.213 93.985 55.749 1.00 75.14 787 LEU A N 1
ATOM 728 C CA . LEU A 1 122 ? -12.028 93.252 55.322 1.00 74.54 787 LEU A CA 1
ATOM 729 C C . LEU A 1 122 ? -10.780 93.592 56.126 1.00 75.29 787 LEU A C 1
ATOM 730 O O . LEU A 1 122 ? -9.712 93.036 55.846 1.00 74.90 787 LEU A O 1
ATOM 735 N N . LYS A 1 123 ? -10.885 94.484 57.112 1.00 77.45 788 LYS A N 1
ATOM 736 C CA . LYS A 1 123 ? -9.717 94.856 57.910 1.00 78.32 788 LYS A CA 1
ATOM 737 C C . LYS A 1 123 ? -9.043 93.674 58.601 1.00 78.73 788 LYS A C 1
ATOM 738 O O . LYS A 1 123 ? -7.814 93.538 58.468 1.00 78.67 788 LYS A O 1
ATOM 744 N N . PRO A 1 124 ? -9.739 92.807 59.340 1.00 79.55 789 PRO A N 1
ATOM 745 C CA . PRO A 1 124 ? -9.036 91.751 60.088 1.00 79.99 789 PRO A CA 1
ATOM 746 C C . PRO A 1 124 ? -8.283 90.831 59.144 1.00 78.86 789 PRO A C 1
ATOM 747 O O . PRO A 1 124 ? -8.883 90.230 58.240 1.00 77.84 789 PRO A O 1
ATOM 751 N N . PRO A 1 125 ? -6.967 90.709 59.319 1.00 80.75 790 PRO A N 1
ATOM 752 C CA . PRO A 1 125 ? -6.135 90.011 58.327 1.00 79.67 790 PRO A CA 1
ATOM 753 C C . PRO A 1 125 ? -6.622 88.596 58.052 1.00 79.03 790 PRO A C 1
ATOM 754 O O . PRO A 1 125 ? -6.831 87.800 58.969 1.00 79.75 790 PRO A O 1
ATOM 758 N N . GLY A 1 126 ? -6.800 88.286 56.769 1.00 74.06 791 GLY A N 1
ATOM 759 C CA . GLY A 1 126 ? -7.298 86.998 56.342 1.00 73.34 791 GLY A CA 1
ATOM 760 C C . GLY A 1 126 ? -8.787 86.949 56.070 1.00 73.12 791 GLY A C 1
ATOM 761 O O . GLY A 1 126 ? -9.259 85.961 55.493 1.00 72.44 791 GLY A O 1
ATOM 762 N N . ARG A 1 127 ? -9.539 87.980 56.466 1.00 72.71 792 ARG A N 1
ATOM 763 C CA . ARG A 1 127 ? -10.978 87.987 56.218 1.00 72.61 792 ARG A CA 1
ATOM 764 C C . ARG A 1 127 ? -11.282 87.930 54.725 1.00 71.29 792 ARG A C 1
ATOM 765 O O . ARG A 1 127 ? -12.235 87.263 54.304 1.00 70.85 792 ARG A O 1
ATOM 773 N N . LEU A 1 128 ? -10.480 88.618 53.909 1.00 62.84 793 LEU A N 1
ATOM 774 C CA . LEU A 1 128 ? -10.663 88.546 52.463 1.00 61.63 793 LEU A CA 1
ATOM 775 C C . LEU A 1 128 ? -10.405 87.136 51.947 1.00 60.90 793 LEU A C 1
ATOM 776 O O . LEU A 1 128 ? -11.219 86.576 51.203 1.00 60.25 793 LEU A O 1
ATOM 781 N N . ALA A 1 129 ? -9.263 86.553 52.323 1.00 63.22 794 ALA A N 1
ATOM 782 C CA . ALA A 1 129 ? -8.939 85.204 51.874 1.00 62.58 794 ALA A CA 1
ATOM 783 C C . ALA A 1 129 ? -10.015 84.211 52.293 1.00 62.78 794 ALA A C 1
ATOM 784 O O . ALA A 1 129 ? -10.389 83.324 51.515 1.00 62.00 794 ALA A O 1
ATOM 786 N N . GLU A 1 130 ? -10.540 84.355 53.511 1.00 65.00 795 GLU A N 1
ATOM 787 C CA . GLU A 1 130 ? -11.593 83.454 53.963 1.00 65.34 795 GLU A CA 1
ATOM 788 C C . GLU A 1 130 ? -12.866 83.644 53.147 1.00 64.78 795 GLU A C 1
ATOM 789 O O . GLU A 1 130 ? -13.400 82.680 52.588 1.00 64.17 795 GLU A O 1
ATOM 795 N N . LEU A 1 131 ? -13.362 84.884 53.062 1.00 61.70 796 LEU A N 1
ATOM 796 C CA . LEU A 1 131 ? -14.571 85.154 52.285 1.00 61.23 796 LEU A CA 1
ATOM 797 C C . LEU A 1 131 ? -14.454 84.598 50.871 1.00 59.99 796 LEU A C 1
ATOM 798 O O . LEU A 1 131 ? -15.398 83.986 50.351 1.00 59.64 796 LEU A O 1
ATOM 803 N N . CYS A 1 132 ? -13.291 84.787 50.241 1.00 61.30 797 CYS A N 1
ATOM 804 C CA . CYS A 1 132 ? -13.053 84.221 48.918 1.00 60.16 797 CYS A CA 1
ATOM 805 C C . CYS A 1 132 ? -13.096 82.696 48.956 1.00 59.98 797 CYS A C 1
ATOM 806 O O . CYS A 1 132 ? -13.592 82.060 48.019 1.00 59.26 797 CYS A O 1
ATOM 809 N N . GLY A 1 133 ? -12.588 82.092 50.035 1.00 60.60 798 GLY A N 1
ATOM 810 C CA . GLY A 1 133 ? -12.676 80.645 50.169 1.00 60.54 798 GLY A CA 1
ATOM 811 C C . GLY A 1 133 ? -14.108 80.146 50.236 1.00 60.70 798 GLY A C 1
ATOM 812 O O . GLY A 1 133 ? -14.452 79.133 49.623 1.00 60.10 798 GLY A O 1
ATOM 813 N N . VAL A 1 134 ? -14.962 80.852 50.978 1.00 65.50 799 VAL A N 1
ATOM 814 C CA . VAL A 1 134 ? -16.355 80.439 51.109 1.00 65.87 799 VAL A CA 1
ATOM 815 C C . VAL A 1 134 ? -17.095 80.628 49.787 1.00 65.09 799 VAL A C 1
ATOM 816 O O . VAL A 1 134 ? -17.879 79.762 49.364 1.00 65.04 799 VAL A O 1
ATOM 820 N N . LEU A 1 135 ? -16.852 81.754 49.109 1.00 62.91 800 LEU A N 1
ATOM 821 C CA . LEU A 1 135 ? -17.461 81.978 47.800 1.00 62.09 800 LEU A CA 1
ATOM 822 C C . LEU A 1 135 ? -17.051 80.889 46.816 1.00 61.17 800 LEU A C 1
ATOM 823 O O . LEU A 1 135 ? -17.893 80.320 46.107 1.00 60.72 800 LEU A O 1
ATOM 828 N N . LYS A 1 136 ? -15.749 80.596 46.758 1.00 66.06 801 LYS A N 1
ATOM 829 C CA . LYS A 1 136 ? -15.252 79.468 45.979 1.00 65.27 801 LYS A CA 1
ATOM 830 C C . LYS A 1 136 ? -16.005 78.193 46.327 1.00 65.51 801 LYS A C 1
ATOM 831 O O . LYS A 1 136 ? -16.437 77.448 45.441 1.00 64.90 801 LYS A O 1
ATOM 837 N N . ALA A 1 137 ? -16.173 77.932 47.626 1.00 69.33 802 ALA A N 1
ATOM 838 C CA . ALA A 1 137 ? -16.850 76.718 48.065 1.00 69.65 802 ALA A CA 1
ATOM 839 C C . ALA A 1 137 ? -18.237 76.611 47.449 1.00 69.37 802 ALA A C 1
ATOM 840 O O . ALA A 1 137 ? -18.606 75.565 46.903 1.00 68.80 802 ALA A O 1
ATOM 842 N N . VAL A 1 138 ? -19.016 77.697 47.501 1.00 68.27 803 VAL A N 1
ATOM 843 C CA . VAL A 1 138 ? -20.346 77.654 46.893 1.00 68.11 803 VAL A CA 1
ATOM 844 C C . VAL A 1 138 ? -20.243 77.443 45.387 1.00 67.07 803 VAL A C 1
ATOM 845 O O . VAL A 1 138 ? -21.017 76.675 44.801 1.00 66.74 803 VAL A O 1
ATOM 849 N N . LEU A 1 139 ? -19.277 78.102 44.739 1.00 69.50 804 LEU A N 1
ATOM 850 C CA . LEU A 1 139 ? -19.239 78.104 43.278 1.00 68.51 804 LEU A CA 1
ATOM 851 C C . LEU A 1 139 ? -19.037 76.701 42.712 1.00 68.01 804 LEU A C 1
ATOM 852 O O . LEU A 1 139 ? -19.770 76.276 41.811 1.00 67.63 804 LEU A O 1
ATOM 857 N N . GLN A 1 140 ? -18.051 75.960 43.222 1.00 77.36 805 GLN A N 1
ATOM 858 C CA . GLN A 1 140 ? -17.809 74.601 42.754 1.00 76.88 805 GLN A CA 1
ATOM 859 C C . GLN A 1 140 ? -18.479 73.548 43.633 1.00 77.49 805 GLN A C 1
ATOM 860 O O . GLN A 1 140 ? -18.038 72.394 43.653 1.00 77.35 805 GLN A O 1
ATOM 866 N N . ARG A 1 141 ? -19.530 73.929 44.362 1.00 84.71 806 ARG A N 1
ATOM 867 C CA . ARG A 1 141 ? -20.419 72.991 45.052 1.00 85.26 806 ARG A CA 1
ATOM 868 C C . ARG A 1 141 ? -19.698 72.154 46.105 1.00 85.76 806 ARG A C 1
ATOM 869 O O . ARG A 1 141 ? -20.084 71.015 46.376 1.00 85.98 806 ARG A O 1
ATOM 877 N N . LYS A 1 142 ? -18.660 72.708 46.726 1.00 87.19 807 LYS A N 1
ATOM 878 C CA . LYS A 1 142 ? -17.920 72.009 47.775 1.00 87.70 807 LYS A CA 1
ATOM 879 C C . LYS A 1 142 ? -18.303 72.501 49.166 1.00 88.82 807 LYS A C 1
ATOM 880 O O . LYS A 1 142 ? -17.459 72.567 50.064 1.00 89.27 807 LYS A O 1
ATOM 886 N N . THR A 1 143 ? -19.570 72.845 49.374 1.00 90.92 808 THR A N 1
ATOM 887 C CA . THR A 1 143 ? -20.044 73.352 50.654 1.00 92.03 808 THR A CA 1
ATOM 888 C C . THR A 1 143 ? -20.913 72.305 51.344 1.00 92.71 808 THR A C 1
ATOM 889 O O . THR A 1 143 ? -21.277 71.280 50.762 1.00 92.31 808 THR A O 1
ATOM 893 N N . ALA A 1 144 ? -21.241 72.582 52.610 1.00 85.01 809 ALA A N 1
ATOM 894 C CA . ALA A 1 144 ? -22.004 71.629 53.411 1.00 85.81 809 ALA A CA 1
ATOM 895 C C . ALA A 1 144 ? -23.421 71.452 52.877 1.00 85.67 809 ALA A C 1
ATOM 896 O O . ALA A 1 144 ? -23.913 70.323 52.764 1.00 85.72 809 ALA A O 1
ATOM 898 N N . CYS A 1 145 ? -24.102 72.556 52.542 1.00 85.29 810 CYS A N 1
ATOM 899 C CA . CYS A 1 145 ? -25.476 72.451 52.038 1.00 85.26 810 CYS A CA 1
ATOM 900 C C . CYS A 1 145 ? -25.557 71.861 50.628 1.00 84.15 810 CYS A C 1
ATOM 901 O O . CYS A 1 145 ? -26.630 71.926 50.014 1.00 83.90 810 CYS A O 1
ATOM 904 N N . GLN A 1 146 ? -24.467 71.307 50.103 1.00 93.10 811 GLN A N 1
ATOM 905 C CA . GLN A 1 146 ? -24.462 70.658 48.798 1.00 92.06 811 GLN A CA 1
ATOM 906 C C . GLN A 1 146 ? -23.726 69.328 48.872 1.00 91.80 811 GLN A C 1
ATOM 907 O O . GLN A 1 146 ? -24.247 68.294 48.455 1.00 91.90 811 GLN A O 1
ATOM 913 N N . ALA A 1 160 ? -33.504 71.884 42.384 1.00 93.83 825 ALA A N 1
ATOM 914 C CA . ALA A 1 160 ? -32.200 72.285 41.866 1.00 93.36 825 ALA A CA 1
ATOM 915 C C . ALA A 1 160 ? -32.234 73.714 41.327 1.00 92.89 825 ALA A C 1
ATOM 916 O O . ALA A 1 160 ? -31.267 74.189 40.732 1.00 92.35 825 ALA A O 1
ATOM 918 N N . GLU A 1 161 ? -33.371 74.385 41.518 1.00 101.70 826 GLU A N 1
ATOM 919 C CA . GLU A 1 161 ? -33.434 75.822 41.274 1.00 101.36 826 GLU A CA 1
ATOM 920 C C . GLU A 1 161 ? -32.561 76.568 42.275 1.00 102.12 826 GLU A C 1
ATOM 921 O O . GLU A 1 161 ? -31.904 77.565 41.933 1.00 101.87 826 GLU A O 1
ATOM 927 N N . TYR A 1 162 ? -32.522 76.072 43.512 1.00 99.93 827 TYR A N 1
ATOM 928 C CA . TYR A 1 162 ? -31.657 76.615 44.548 1.00 100.81 827 TYR A CA 1
ATOM 929 C C . TYR A 1 162 ? -30.180 76.464 44.213 1.00 100.39 827 TYR A C 1
ATOM 930 O O . TYR A 1 162 ? -29.348 77.113 44.854 1.00 100.90 827 TYR A O 1
ATOM 939 N N . ASP A 1 163 ? -29.833 75.626 43.234 1.00 89.42 828 ASP A N 1
ATOM 940 C CA . ASP A 1 163 ? -28.445 75.521 42.799 1.00 88.90 828 ASP A CA 1
ATOM 941 C C . ASP A 1 163 ? -28.075 76.677 41.878 1.00 88.19 828 ASP A C 1
ATOM 942 O O . ASP A 1 163 ? -27.073 77.368 42.102 1.00 88.30 828 ASP A O 1
ATOM 947 N N . ALA A 1 164 ? -28.880 76.895 40.834 1.00 83.04 829 ALA A N 1
ATOM 948 C CA . ALA A 1 164 ? -28.685 78.055 39.974 1.00 82.34 829 ALA A CA 1
ATOM 949 C C . ALA A 1 164 ? -28.704 79.341 40.786 1.00 83.00 829 ALA A C 1
ATOM 950 O O . ALA A 1 164 ? -27.939 80.273 40.508 1.00 82.68 829 ALA A O 1
ATOM 960 N N . LEU A 1 166 ? -28.016 79.603 44.224 1.00 72.12 831 LEU A N 1
ATOM 961 C CA . LEU A 1 166 ? -26.830 79.634 45.077 1.00 72.82 831 LEU A CA 1
ATOM 962 C C . LEU A 1 166 ? -25.620 80.129 44.296 1.00 72.06 831 LEU A C 1
ATOM 963 O O . LEU A 1 166 ? -24.879 81.013 44.755 1.00 72.41 831 LEU A O 1
ATOM 968 N N . LEU A 1 167 ? -25.415 79.579 43.097 1.00 67.90 832 LEU A N 1
ATOM 969 C CA . LEU A 1 167 ? -24.279 79.993 42.281 1.00 67.02 832 LEU A CA 1
ATOM 970 C C . LEU A 1 167 ? -24.445 81.427 41.797 1.00 66.61 832 LEU A C 1
ATOM 971 O O . LEU A 1 167 ? -23.463 82.173 41.696 1.00 66.45 832 LEU A O 1
ATOM 976 N N . GLU A 1 168 ? -25.680 81.837 41.502 1.00 63.42 833 GLU A N 1
ATOM 977 C CA . GLU A 1 168 ? -25.904 83.217 41.086 1.00 63.16 833 GLU A CA 1
ATOM 978 C C . GLU A 1 168 ? -25.678 84.190 42.238 1.00 64.17 833 GLU A C 1
ATOM 979 O O . GLU A 1 168 ? -25.310 85.346 42.007 1.00 64.01 833 GLU A O 1
ATOM 985 N N . HIS A 1 169 ? -25.859 83.740 43.478 1.00 62.01 834 HIS A N 1
ATOM 986 C CA . HIS A 1 169 ? -25.667 84.630 44.618 1.00 63.02 834 HIS A CA 1
ATOM 987 C C . HIS A 1 169 ? -24.190 84.758 44.973 1.00 63.11 834 HIS A C 1
ATOM 988 O O . HIS A 1 169 ? -23.662 85.876 45.091 1.00 63.27 834 HIS A O 1
ATOM 995 N N . ALA A 1 170 ? -23.507 83.619 45.138 1.00 61.02 835 ALA A N 1
ATOM 996 C CA . ALA A 1 170 ? -22.057 83.654 45.291 1.00 60.89 835 ALA A CA 1
ATOM 997 C C . ALA A 1 170 ? -21.419 84.450 44.163 1.00 59.92 835 ALA A C 1
ATOM 998 O O . ALA A 1 170 ? -20.449 85.184 44.380 1.00 59.94 835 ALA A O 1
ATOM 1000 N N . GLY A 1 171 ? -21.967 84.326 42.954 1.00 58.21 836 GLY A N 1
ATOM 1001 C CA . GLY A 1 171 ? -21.583 85.162 41.835 1.00 57.29 836 GLY A CA 1
ATOM 1002 C C . GLY A 1 171 ? -21.783 86.638 42.110 1.00 57.71 836 GLY A C 1
ATOM 1003 O O . GLY A 1 171 ? -20.842 87.423 41.963 1.00 57.59 836 GLY A O 1
ATOM 1004 N N . GLU A 1 172 ? -22.997 87.031 42.520 1.00 57.36 837 GLU A N 1
ATOM 1005 C CA . GLU A 1 172 ? -23.248 88.424 42.878 1.00 57.72 837 GLU A CA 1
ATOM 1006 C C . GLU A 1 172 ? -22.263 88.950 43.911 1.00 58.37 837 GLU A C 1
ATOM 1007 O O . GLU A 1 172 ? -22.045 90.165 43.981 1.00 58.47 837 GLU A O 1
ATOM 1013 N N . ALA A 1 173 ? -21.658 88.072 44.713 1.00 54.51 838 ALA A N 1
ATOM 1014 C CA . ALA A 1 173 ? -20.753 88.543 45.756 1.00 55.20 838 ALA A CA 1
ATOM 1015 C C . ALA A 1 173 ? -19.348 88.886 45.259 1.00 54.62 838 ALA A C 1
ATOM 1016 O O . ALA A 1 173 ? -18.588 89.502 46.015 1.00 55.11 838 ALA A O 1
ATOM 1018 N N . ILE A 1 174 ? -18.975 88.514 44.036 1.00 53.09 839 ILE A N 1
ATOM 1019 C CA . ILE A 1 174 ? -17.625 88.803 43.542 1.00 52.57 839 ILE A CA 1
ATOM 1020 C C . ILE A 1 174 ? -17.394 90.307 43.399 1.00 52.64 839 ILE A C 1
ATOM 1021 O O . ILE A 1 174 ? -16.440 90.824 43.996 1.00 53.12 839 ILE A O 1
ATOM 1026 N N . PRO A 1 175 ? -18.208 91.056 42.640 1.00 52.48 840 PRO A N 1
ATOM 1027 C CA . PRO A 1 175 ? -17.835 92.455 42.372 1.00 52.46 840 PRO A CA 1
ATOM 1028 C C . PRO A 1 175 ? -17.877 93.349 43.599 1.00 53.52 840 PRO A C 1
ATOM 1029 O O . PRO A 1 175 ? -17.076 94.288 43.690 1.00 53.67 840 PRO A O 1
ATOM 1033 N N . ALA A 1 176 ? -18.786 93.094 44.544 1.00 50.93 841 ALA A N 1
ATOM 1034 C CA . ALA A 1 176 ? -18.798 93.871 45.779 1.00 52.00 841 ALA A CA 1
ATOM 1035 C C . ALA A 1 176 ? -17.562 93.596 46.624 1.00 52.50 841 ALA A C 1
ATOM 1036 O O . ALA A 1 176 ? -17.069 94.496 47.314 1.00 53.17 841 ALA A O 1
ATOM 1038 N N . LEU A 1 177 ? -17.050 92.365 46.582 1.00 52.25 842 LEU A N 1
ATOM 1039 C CA . LEU A 1 177 ? -15.842 92.022 47.324 1.00 52.63 842 LEU A CA 1
ATOM 1040 C C . LEU A 1 177 ? -14.597 92.587 46.650 1.00 52.14 842 LEU A C 1
ATOM 1041 O O . LEU A 1 177 ? -13.677 93.057 47.331 1.00 52.72 842 LEU A O 1
ATOM 1046 N N . ALA A 1 178 ? -14.552 92.547 45.316 1.00 51.74 843 ALA A N 1
ATOM 1047 C CA . ALA A 1 178 ? -13.477 93.208 44.584 1.00 51.22 843 ALA A CA 1
ATOM 1048 C C . ALA A 1 178 ? -13.460 94.700 44.881 1.00 51.79 843 ALA A C 1
ATOM 1049 O O . ALA A 1 178 ? -12.399 95.286 45.123 1.00 52.05 843 ALA A O 1
ATOM 1051 N N . ALA A 1 179 ? -14.635 95.332 44.867 1.00 51.60 844 ALA A N 1
ATOM 1052 C CA . ALA A 1 179 ? -14.710 96.749 45.204 1.00 52.24 844 ALA A CA 1
ATOM 1053 C C . ALA A 1 179 ? -14.264 96.999 46.638 1.00 53.35 844 ALA A C 1
ATOM 1054 O O . ALA A 1 179 ? -13.540 97.964 46.910 1.00 53.71 844 ALA A O 1
ATOM 1056 N N . ALA A 1 180 ? -14.673 96.132 47.569 1.00 53.31 845 ALA A N 1
ATOM 1057 C CA . ALA A 1 180 ? -14.336 96.341 48.973 1.00 54.44 845 ALA A CA 1
ATOM 1058 C C . ALA A 1 180 ? -12.837 96.216 49.211 1.00 54.56 845 ALA A C 1
ATOM 1059 O O . ALA A 1 180 ? -12.256 96.993 49.978 1.00 55.46 845 ALA A O 1
ATOM 1061 N N . ALA A 1 181 ? -12.195 95.249 48.556 1.00 54.87 846 ALA A N 1
ATOM 1062 C CA . ALA A 1 181 ? -10.784 94.968 48.786 1.00 55.04 846 ALA A CA 1
ATOM 1063 C C . ALA A 1 181 ? -9.840 95.832 47.957 1.00 54.56 846 ALA A C 1
ATOM 1064 O O . ALA A 1 181 ? -8.685 96.013 48.357 1.00 54.88 846 ALA A O 1
ATOM 1066 N N . GLY A 1 182 ? -10.284 96.353 46.817 1.00 55.45 847 GLY A N 1
ATOM 1067 C CA . GLY A 1 182 ? -9.463 97.287 46.066 1.00 55.07 847 GLY A CA 1
ATOM 1068 C C . GLY A 1 182 ? -8.601 96.665 44.989 1.00 54.18 847 GLY A C 1
ATOM 1069 O O . GLY A 1 182 ? -7.474 97.113 44.752 1.00 54.29 847 GLY A O 1
ATOM 1070 N N . GLY A 1 183 ? -9.110 95.621 44.337 1.00 51.43 848 GLY A N 1
ATOM 1071 C CA . GLY A 1 183 ? -8.478 95.074 43.152 1.00 50.49 848 GLY A CA 1
ATOM 1072 C C . GLY A 1 183 ? -7.115 94.438 43.341 1.00 50.44 848 GLY A C 1
ATOM 1073 O O . GLY A 1 183 ? -6.953 93.242 43.076 1.00 49.94 848 GLY A O 1
ATOM 1074 N N . ASP A 1 184 ? -6.119 95.231 43.754 1.00 52.98 849 ASP A N 1
ATOM 1075 C CA . ASP A 1 184 ? -4.776 94.695 43.967 1.00 53.11 849 ASP A CA 1
ATOM 1076 C C . ASP A 1 184 ? -4.791 93.554 44.976 1.00 53.16 849 ASP A C 1
ATOM 1077 O O . ASP A 1 184 ? -4.090 92.550 44.804 1.00 53.11 849 ASP A O 1
ATOM 1082 N N . SER A 1 185 ? -5.585 93.695 46.039 1.00 51.22 850 SER A N 1
ATOM 1083 C CA . SER A 1 185 ? -5.701 92.634 47.032 1.00 51.76 850 SER A CA 1
ATOM 1084 C C . SER A 1 185 ? -6.540 91.469 46.520 1.00 51.11 850 SER A C 1
ATOM 1085 O O . SER A 1 185 ? -6.326 90.324 46.936 1.00 51.07 850 SER A O 1
ATOM 1088 N N . PHE A 1 186 ? -7.479 91.734 45.609 1.00 51.29 851 PHE A N 1
ATOM 1089 C CA . PHE A 1 186 ? -8.463 90.746 45.186 1.00 50.77 851 PHE A CA 1
ATOM 1090 C C . PHE A 1 186 ? -8.090 90.008 43.904 1.00 49.71 851 PHE A C 1
ATOM 1091 O O . PHE A 1 186 ? -8.605 88.908 43.675 1.00 49.34 851 PHE A O 1
ATOM 1099 N N . ALA A 1 187 ? -7.215 90.579 43.073 1.00 50.70 852 ALA A N 1
ATOM 1100 C CA . ALA A 1 187 ? -6.869 89.985 41.779 1.00 49.67 852 ALA A CA 1
ATOM 1101 C C . ALA A 1 187 ? -6.450 88.517 41.842 1.00 49.33 852 ALA A C 1
ATOM 1102 O O . ALA A 1 187 ? -6.964 87.725 41.033 1.00 48.63 852 ALA A O 1
ATOM 1104 N N . PRO A 1 188 ? -5.546 88.083 42.733 1.00 49.56 853 PRO A N 1
ATOM 1105 C CA . PRO A 1 188 ? -5.146 86.664 42.721 1.00 49.21 853 PRO A CA 1
ATOM 1106 C C . PRO A 1 188 ? -6.291 85.700 42.977 1.00 49.20 853 PRO A C 1
ATOM 1107 O O . PRO A 1 188 ? -6.173 84.521 42.623 1.00 48.78 853 PRO A O 1
ATOM 1111 N N . PHE A 1 189 ? -7.391 86.156 43.579 1.00 50.21 854 PHE A N 1
ATOM 1112 C CA . PHE A 1 189 ? -8.573 85.308 43.682 1.00 50.21 854 PHE A CA 1
ATOM 1113 C C . PHE A 1 189 ? -9.426 85.385 42.423 1.00 49.39 854 PHE A C 1
ATOM 1114 O O . PHE A 1 189 ? -9.947 84.362 41.965 1.00 48.93 854 PHE A O 1
ATOM 1122 N N . PHE A 1 190 ? -9.578 86.581 41.846 1.00 49.61 855 PHE A N 1
ATOM 1123 C CA . PHE A 1 190 ? -10.333 86.704 40.604 1.00 48.84 855 PHE A CA 1
ATOM 1124 C C . PHE A 1 190 ? -9.693 85.912 39.474 1.00 47.95 855 PHE A C 1
ATOM 1125 O O . PHE A 1 190 ? -10.375 85.584 38.496 1.00 47.36 855 PHE A O 1
ATOM 1133 N N . ALA A 1 191 ? -8.398 85.605 39.580 1.00 48.89 856 ALA A N 1
ATOM 1134 C CA . ALA A 1 191 ? -7.789 84.667 38.645 1.00 48.16 856 ALA A CA 1
ATOM 1135 C C . ALA A 1 191 ? -8.513 83.326 38.677 1.00 48.05 856 ALA A C 1
ATOM 1136 O O . ALA A 1 191 ? -8.844 82.759 37.629 1.00 47.37 856 ALA A O 1
ATOM 1138 N N . GLY A 1 192 ? -8.786 82.812 39.880 1.00 50.18 857 GLY A N 1
ATOM 1139 C CA . GLY A 1 192 ? -9.506 81.556 40.001 1.00 50.20 857 GLY A CA 1
ATOM 1140 C C . GLY A 1 192 ? -11.002 81.679 39.803 1.00 50.14 857 GLY A C 1
ATOM 1141 O O . GLY A 1 192 ? -11.651 80.716 39.383 1.00 49.82 857 GLY A O 1
ATOM 1142 N N . PHE A 1 193 ? -11.572 82.849 40.108 1.00 50.91 858 PHE A N 1
ATOM 1143 C CA . PHE A 1 193 ? -12.999 83.063 39.885 1.00 50.98 858 PHE A CA 1
ATOM 1144 C C . PHE A 1 193 ? -13.325 83.178 38.403 1.00 50.04 858 PHE A C 1
ATOM 1145 O O . PHE A 1 193 ? -14.415 82.776 37.977 1.00 49.83 858 PHE A O 1
ATOM 1153 N N . LEU A 1 194 ? -12.397 83.720 37.612 1.00 49.87 859 LEU A N 1
ATOM 1154 C CA . LEU A 1 194 ? -12.684 84.040 36.214 1.00 49.03 859 LEU A CA 1
ATOM 1155 C C . LEU A 1 194 ? -13.148 82.840 35.395 1.00 48.39 859 LEU A C 1
ATOM 1156 O O . LEU A 1 194 ? -14.159 82.971 34.686 1.00 48.05 859 LEU A O 1
ATOM 1161 N N . PRO A 1 195 ? -12.488 81.672 35.421 1.00 51.38 860 PRO A N 1
ATOM 1162 C CA . PRO A 1 195 ? -12.982 80.561 34.582 1.00 50.77 860 PRO A CA 1
ATOM 1163 C C . PRO A 1 195 ? -14.395 80.118 34.941 1.00 51.07 860 PRO A C 1
ATOM 1164 O O . PRO A 1 195 ? -15.263 80.036 34.062 1.00 50.57 860 PRO A O 1
ATOM 1168 N N . LEU A 1 196 ? -14.637 79.839 36.229 1.00 51.34 861 LEU A N 1
ATOM 1169 C CA . LEU A 1 196 ? -15.960 79.436 36.699 1.00 51.79 861 LEU A CA 1
ATOM 1170 C C . LEU A 1 196 ? -17.048 80.393 36.231 1.00 51.62 861 LEU A C 1
ATOM 1171 O O . LEU A 1 196 ? -18.178 79.970 35.968 1.00 51.50 861 LEU A O 1
ATOM 1176 N N . LEU A 1 197 ? -16.724 81.683 36.132 1.00 51.24 862 LEU A N 1
ATOM 1177 C CA . LEU A 1 197 ? -17.677 82.707 35.732 1.00 51.16 862 LEU A CA 1
ATOM 1178 C C . LEU A 1 197 ? -17.763 82.874 34.220 1.00 50.21 862 LEU A C 1
ATOM 1179 O O . LEU A 1 197 ? -18.776 83.377 33.721 1.00 50.05 862 LEU A O 1
ATOM 1184 N N . VAL A 1 198 ? -16.726 82.466 33.485 1.00 54.26 863 VAL A N 1
ATOM 1185 C CA . VAL A 1 198 ? -16.774 82.482 32.026 1.00 53.40 863 VAL A CA 1
ATOM 1186 C C . VAL A 1 198 ? -17.503 81.256 31.485 1.00 53.02 863 VAL A C 1
ATOM 1187 O O . VAL A 1 198 ? -18.029 81.296 30.366 1.00 52.50 863 VAL A O 1
ATOM 1191 N N . CYS A 1 199 ? -17.579 80.175 32.267 1.00 57.49 864 CYS A N 1
ATOM 1192 C CA . CYS A 1 199 ? -18.366 79.017 31.851 1.00 57.27 864 CYS A CA 1
ATOM 1193 C C . CYS A 1 199 ? -19.814 79.401 31.570 1.00 57.30 864 CYS A C 1
ATOM 1194 O O . CYS A 1 199 ? -20.420 78.914 30.608 1.00 56.84 864 CYS A O 1
ATOM 1197 N N . LYS A 1 200 ? -20.380 80.284 32.388 1.00 54.80 865 LYS A N 1
ATOM 1198 C CA . LYS A 1 200 ? -21.754 80.741 32.198 1.00 54.94 865 LYS A CA 1
ATOM 1199 C C . LYS A 1 200 ? -21.895 81.702 31.024 1.00 54.41 865 LYS A C 1
ATOM 1200 O O . LYS A 1 200 ? -22.957 82.305 30.871 1.00 54.49 865 LYS A O 1
ATOM 1206 N N . THR A 1 201 ? -20.841 81.845 30.220 1.00 57.68 866 THR A N 1
ATOM 1207 C CA . THR A 1 201 ? -20.817 82.696 29.037 1.00 57.26 866 THR A CA 1
ATOM 1208 C C . THR A 1 201 ? -20.787 81.907 27.735 1.00 56.58 866 THR A C 1
ATOM 1209 O O . THR A 1 201 ? -21.324 82.379 26.728 1.00 56.30 866 THR A O 1
ATOM 1213 N N . LYS A 1 202 ? -20.204 80.706 27.753 1.00 61.82 867 LYS A N 1
ATOM 1214 C CA . LYS A 1 202 ? -20.131 79.838 26.580 1.00 61.24 867 LYS A CA 1
ATOM 1215 C C . LYS A 1 202 ? -21.474 79.756 25.863 1.00 61.14 867 LYS A C 1
ATOM 1216 O O . LYS A 1 202 ? -22.536 79.792 26.488 1.00 61.53 867 LYS A O 1
ATOM 1222 N N . GLN A 1 203 ? -21.415 79.677 24.534 1.00 64.50 868 GLN A N 1
ATOM 1223 C CA . GLN A 1 203 ? -22.624 79.551 23.732 1.00 64.47 868 GLN A CA 1
ATOM 1224 C C . GLN A 1 203 ? -23.448 78.356 24.191 1.00 64.64 868 GLN A C 1
ATOM 1225 O O . GLN A 1 203 ? -22.916 77.275 24.453 1.00 64.54 868 GLN A O 1
ATOM 1231 N N . GLY A 1 204 ? -24.756 78.562 24.293 1.00 61.13 869 GLY A N 1
ATOM 1232 C CA . GLY A 1 204 ? -25.635 77.515 24.760 1.00 61.37 869 GLY A CA 1
ATOM 1233 C C . GLY A 1 204 ? -25.983 77.580 26.228 1.00 61.89 869 GLY A C 1
ATOM 1234 O O . GLY A 1 204 ? -26.320 76.547 26.817 1.00 62.10 869 GLY A O 1
ATOM 1235 N N . CYS A 1 205 ? -25.895 78.755 26.846 1.00 63.19 870 CYS A N 1
ATOM 1236 C CA . CYS A 1 205 ? -26.420 78.977 28.185 1.00 63.83 870 CYS A CA 1
ATOM 1237 C C . CYS A 1 205 ? -27.632 79.898 28.136 1.00 64.12 870 CYS A C 1
ATOM 1238 O O . CYS A 1 205 ? -27.851 80.629 27.164 1.00 63.85 870 CYS A O 1
ATOM 1241 N N . THR A 1 206 ? -28.433 79.828 29.200 1.00 61.52 871 THR A N 1
ATOM 1242 C CA . THR A 1 206 ? -29.584 80.709 29.354 1.00 61.86 871 THR A CA 1
ATOM 1243 C C . THR A 1 206 ? -29.182 82.161 29.101 1.00 61.77 871 THR A C 1
ATOM 1244 O O . THR A 1 206 ? -28.086 82.592 29.474 1.00 61.75 871 THR A O 1
ATOM 1248 N N . VAL A 1 207 ? -30.039 82.890 28.375 1.00 58.89 872 VAL A N 1
ATOM 1249 C CA . VAL A 1 207 ? -29.866 84.338 28.251 1.00 58.97 872 VAL A CA 1
ATOM 1250 C C . VAL A 1 207 ? -29.716 84.949 29.636 1.00 59.53 872 VAL A C 1
ATOM 1251 O O . VAL A 1 207 ? -28.915 85.868 29.849 1.00 59.55 872 VAL A O 1
ATOM 1255 N N . ALA A 1 208 ? -30.453 84.413 30.612 1.00 59.88 873 ALA A N 1
ATOM 1256 C CA . ALA A 1 208 ? -30.295 84.852 31.994 1.00 60.53 873 ALA A CA 1
ATOM 1257 C C . ALA A 1 208 ? -28.931 84.449 32.549 1.00 60.47 873 ALA A C 1
ATOM 1258 O O . ALA A 1 208 ? -28.243 85.262 33.176 1.00 60.69 873 ALA A O 1
ATOM 1260 N N . GLU A 1 209 ? -28.524 83.194 32.330 1.00 60.47 874 GLU A N 1
ATOM 1261 C CA . GLU A 1 209 ? -27.201 82.740 32.754 1.00 60.41 874 GLU A CA 1
ATOM 1262 C C . GLU A 1 209 ? -26.102 83.612 32.151 1.00 60.02 874 GLU A C 1
ATOM 1263 O O . GLU A 1 209 ? -25.349 84.287 32.870 1.00 60.37 874 GLU A O 1
ATOM 1269 N N . LYS A 1 210 ? -26.006 83.593 30.817 1.00 57.93 875 LYS A N 1
ATOM 1270 C CA . LYS A 1 210 ? -25.046 84.411 30.078 1.00 57.54 875 LYS A CA 1
ATOM 1271 C C . LYS A 1 210 ? -25.019 85.843 30.592 1.00 57.96 875 LYS A C 1
ATOM 1272 O O . LYS A 1 210 ? -23.976 86.357 31.008 1.00 58.14 875 LYS A O 1
ATOM 1278 N N . SER A 1 211 ? -26.182 86.496 30.573 1.00 54.30 876 SER A N 1
ATOM 1279 C CA . SER A 1 211 ? -26.254 87.931 30.818 1.00 54.65 876 SER A CA 1
ATOM 1280 C C . SER A 1 211 ? -25.896 88.274 32.259 1.00 55.34 876 SER A C 1
ATOM 1281 O O . SER A 1 211 ? -25.179 89.254 32.508 1.00 55.55 876 SER A O 1
ATOM 1284 N N . PHE A 1 212 ? -26.388 87.489 33.222 1.00 53.23 877 PHE A N 1
ATOM 1285 C CA . PHE A 1 212 ? -25.993 87.715 34.607 1.00 53.96 877 PHE A CA 1
ATOM 1286 C C . PHE A 1 212 ? -24.486 87.596 34.768 1.00 53.85 877 PHE A C 1
ATOM 1287 O O . PHE A 1 212 ? -23.850 88.452 35.394 1.00 54.27 877 PHE A O 1
ATOM 1295 N N . ALA A 1 213 ? -23.900 86.521 34.234 1.00 50.89 878 ALA A N 1
ATOM 1296 C CA . ALA A 1 213 ? -22.461 86.328 34.389 1.00 50.81 878 ALA A CA 1
ATOM 1297 C C . ALA A 1 213 ? -21.676 87.466 33.746 1.00 50.50 878 ALA A C 1
ATOM 1298 O O . ALA A 1 213 ? -20.663 87.923 34.293 1.00 50.76 878 ALA A O 1
ATOM 1300 N N . VAL A 1 214 ? -22.137 87.946 32.590 1.00 49.54 879 VAL A N 1
ATOM 1301 C CA . VAL A 1 214 ? -21.412 88.991 31.873 1.00 49.25 879 VAL A CA 1
ATOM 1302 C C . VAL A 1 214 ? -21.475 90.307 32.642 1.00 49.85 879 VAL A C 1
ATOM 1303 O O . VAL A 1 214 ? -20.448 90.965 32.867 1.00 49.98 879 VAL A O 1
ATOM 1307 N N . GLY A 1 215 ? -22.680 90.715 33.053 1.00 46.94 880 GLY A N 1
ATOM 1308 C CA . GLY A 1 215 ? -22.799 91.905 33.884 1.00 47.59 880 GLY A CA 1
ATOM 1309 C C . GLY A 1 215 ? -21.992 91.796 35.165 1.00 48.20 880 GLY A C 1
ATOM 1310 O O . GLY A 1 215 ? -21.385 92.773 35.617 1.00 48.56 880 GLY A O 1
ATOM 1311 N N . THR A 1 216 ? -21.974 90.601 35.762 1.00 47.99 881 THR A N 1
ATOM 1312 C CA . THR A 1 216 ? -21.103 90.334 36.901 1.00 48.01 881 THR A CA 1
ATOM 1313 C C . THR A 1 216 ? -19.650 90.638 36.564 1.00 47.82 881 THR A C 1
ATOM 1314 O O . THR A 1 216 ? -18.929 91.240 37.369 1.00 48.17 881 THR A O 1
ATOM 1318 N N . LEU A 1 217 ? -19.202 90.233 35.370 1.00 44.12 882 LEU A N 1
ATOM 1319 C CA . LEU A 1 217 ? -17.823 90.504 34.973 1.00 43.95 882 LEU A CA 1
ATOM 1320 C C . LEU A 1 217 ? -17.563 91.997 34.813 1.00 44.11 882 LEU A C 1
ATOM 1321 O O . LEU A 1 217 ? -16.504 92.488 35.216 1.00 44.16 882 LEU A O 1
ATOM 1326 N N . ALA A 1 218 ? -18.505 92.735 34.220 1.00 43.03 883 ALA A N 1
ATOM 1327 C CA . ALA A 1 218 ? -18.312 94.177 34.064 1.00 43.22 883 ALA A CA 1
ATOM 1328 C C . ALA A 1 218 ? -18.206 94.866 35.421 1.00 43.50 883 ALA A C 1
ATOM 1329 O O . ALA A 1 218 ? -17.258 95.625 35.686 1.00 43.58 883 ALA A O 1
ATOM 1331 N N . GLU A 1 219 ? -19.178 94.601 36.299 1.00 45.84 884 GLU A N 1
ATOM 1332 C CA . GLU A 1 219 ? -19.135 95.133 37.656 1.00 46.78 884 GLU A CA 1
ATOM 1333 C C . GLU A 1 219 ? -17.824 94.778 38.345 1.00 47.08 884 GLU A C 1
ATOM 1334 O O . GLU A 1 219 ? -17.247 95.596 39.072 1.00 47.74 884 GLU A O 1
ATOM 1340 N N . THR A 1 220 ? -17.329 93.559 38.111 1.00 45.15 885 THR A N 1
ATOM 1341 C CA . THR A 1 220 ? -16.088 93.128 38.743 1.00 45.12 885 THR A CA 1
ATOM 1342 C C . THR A 1 220 ? -14.874 93.843 38.160 1.00 45.04 885 THR A C 1
ATOM 1343 O O . THR A 1 220 ? -13.890 94.056 38.873 1.00 45.17 885 THR A O 1
ATOM 1347 N N . ILE A 1 221 ? -14.912 94.210 36.876 1.00 42.07 886 ILE A N 1
ATOM 1348 C CA . ILE A 1 221 ? -13.854 95.053 36.323 1.00 42.05 886 ILE A CA 1
ATOM 1349 C C . ILE A 1 221 ? -13.843 96.396 37.039 1.00 42.40 886 ILE A C 1
ATOM 1350 O O . ILE A 1 221 ? -12.790 96.887 37.474 1.00 42.52 886 ILE A O 1
ATOM 1355 N N . GLN A 1 222 ? -15.027 97.005 37.178 1.00 42.73 887 GLN A N 1
ATOM 1356 C CA . GLN A 1 222 ? -15.135 98.257 37.923 1.00 43.09 887 GLN A CA 1
ATOM 1357 C C . GLN A 1 222 ? -14.533 98.126 39.317 1.00 43.29 887 GLN A C 1
ATOM 1358 O O . GLN A 1 222 ? -13.710 98.950 39.732 1.00 43.49 887 GLN A O 1
ATOM 1364 N N . GLY A 1 223 ? -14.924 97.083 40.053 1.00 45.64 888 GLY A N 1
ATOM 1365 C CA . GLY A 1 223 ? -14.378 96.878 41.384 1.00 45.86 888 GLY A CA 1
ATOM 1366 C C . GLY A 1 223 ? -12.912 96.498 41.402 1.00 45.74 888 GLY A C 1
ATOM 1367 O O . GLY A 1 223 ? -12.255 96.641 42.438 1.00 45.98 888 GLY A O 1
ATOM 1368 N N . LEU A 1 224 ? -12.386 96.006 40.281 1.00 44.02 889 LEU A N 1
ATOM 1369 C CA . LEU A 1 224 ? -10.976 95.654 40.200 1.00 43.91 889 LEU A CA 1
ATOM 1370 C C . LEU A 1 224 ? -10.112 96.880 39.952 1.00 44.07 889 LEU A C 1
ATOM 1371 O O . LEU A 1 224 ? -8.949 96.905 40.368 1.00 44.14 889 LEU A O 1
ATOM 1376 N N . GLY A 1 225 ? -10.657 97.892 39.283 1.00 44.36 890 GLY A N 1
ATOM 1377 C CA . GLY A 1 225 ? -9.910 99.127 39.099 1.00 44.56 890 GLY A CA 1
ATOM 1378 C C . GLY A 1 225 ? -8.733 98.930 38.164 1.00 44.36 890 GLY A C 1
ATOM 1379 O O . GLY A 1 225 ? -8.859 98.337 37.086 1.00 44.06 890 GLY A O 1
ATOM 1380 N N . ALA A 1 226 ? -7.565 99.432 38.578 1.00 43.75 891 ALA A N 1
ATOM 1381 C CA . ALA A 1 226 ? -6.370 99.351 37.747 1.00 43.64 891 ALA A CA 1
ATOM 1382 C C . ALA A 1 226 ? -5.807 97.936 37.658 1.00 43.33 891 ALA A C 1
ATOM 1383 O O . ALA A 1 226 ? -5.138 97.615 36.670 1.00 43.12 891 ALA A O 1
ATOM 1385 N N . ALA A 1 227 ? -6.064 97.084 38.655 1.00 43.97 892 ALA A N 1
ATOM 1386 C CA . ALA A 1 227 ? -5.594 95.702 38.614 1.00 43.73 892 ALA A CA 1
ATOM 1387 C C . ALA A 1 227 ? -6.321 94.856 37.573 1.00 43.36 892 ALA A C 1
ATOM 1388 O O . ALA A 1 227 ? -5.873 93.738 37.292 1.00 43.14 892 ALA A O 1
ATOM 1390 N N . SER A 1 228 ? -7.424 95.354 37.002 1.00 42.80 893 SER A N 1
ATOM 1391 C CA . SER A 1 228 ? -8.071 94.676 35.884 1.00 42.49 893 SER A CA 1
ATOM 1392 C C . SER A 1 228 ? -7.176 94.619 34.653 1.00 42.30 893 SER A C 1
ATOM 1393 O O . SER A 1 228 ? -7.459 93.846 33.731 1.00 42.02 893 SER A O 1
ATOM 1396 N N . ALA A 1 229 ? -6.111 95.426 34.621 1.00 44.33 894 ALA A N 1
ATOM 1397 C CA . ALA A 1 229 ? -5.145 95.365 33.531 1.00 44.21 894 ALA A CA 1
ATOM 1398 C C . ALA A 1 229 ? -4.568 93.967 33.365 1.00 43.93 894 ALA A C 1
ATOM 1399 O O . ALA A 1 229 ? -4.172 93.580 32.260 1.00 43.72 894 ALA A O 1
ATOM 1401 N N . GLN A 1 230 ? -4.518 93.194 34.450 1.00 46.01 895 GLN A N 1
ATOM 1402 C CA . GLN A 1 230 ? -3.986 91.839 34.389 1.00 45.65 895 GLN A CA 1
ATOM 1403 C C . GLN A 1 230 ? -4.843 90.918 33.528 1.00 44.90 895 GLN A C 1
ATOM 1404 O O . GLN A 1 230 ? -4.330 89.929 32.992 1.00 44.43 895 GLN A O 1
ATOM 1410 N N . PHE A 1 231 ? -6.127 91.236 33.350 1.00 43.83 896 PHE A N 1
ATOM 1411 C CA . PHE A 1 231 ? -7.075 90.293 32.777 1.00 43.58 896 PHE A CA 1
ATOM 1412 C C . PHE A 1 231 ? -7.585 90.678 31.394 1.00 43.46 896 PHE A C 1
ATOM 1413 O O . PHE A 1 231 ? -8.356 89.910 30.812 1.00 43.24 896 PHE A O 1
ATOM 1421 N N . VAL A 1 232 ? -7.174 91.833 30.857 1.00 43.00 897 VAL A N 1
ATOM 1422 C CA . VAL A 1 232 ? -7.752 92.361 29.619 1.00 42.96 897 VAL A CA 1
ATOM 1423 C C . VAL A 1 232 ? -7.704 91.315 28.513 1.00 42.68 897 VAL A C 1
ATOM 1424 O O . VAL A 1 232 ? -8.677 91.119 27.770 1.00 42.61 897 VAL A O 1
ATOM 1428 N N . SER A 1 233 ? -6.569 90.620 28.401 1.00 44.39 898 SER A N 1
ATOM 1429 C CA . SER A 1 233 ? -6.397 89.635 27.339 1.00 43.76 898 SER A CA 1
ATOM 1430 C C . SER A 1 233 ? -7.427 88.519 27.447 1.00 43.44 898 SER A C 1
ATOM 1431 O O . SER A 1 233 ? -7.983 88.074 26.436 1.00 43.08 898 SER A O 1
ATOM 1434 N N . ARG A 1 234 ? -7.705 88.061 28.668 1.00 41.84 899 ARG A N 1
ATOM 1435 C CA . ARG A 1 234 ? -8.655 86.971 28.857 1.00 41.72 899 ARG A CA 1
ATOM 1436 C C . ARG A 1 234 ? -10.102 87.437 28.752 1.00 41.81 899 ARG A C 1
ATOM 1437 O O . ARG A 1 234 ? -10.979 86.643 28.393 1.00 41.71 899 ARG A O 1
ATOM 1445 N N . LEU A 1 235 ? -10.371 88.708 29.047 1.00 43.15 900 LEU A N 1
ATOM 1446 C CA . LEU A 1 235 ? -11.734 89.224 29.084 1.00 43.28 900 LEU A CA 1
ATOM 1447 C C . LEU A 1 235 ? -12.227 89.703 27.726 1.00 43.28 900 LEU A C 1
ATOM 1448 O O . LEU A 1 235 ? -13.417 89.564 27.421 1.00 43.33 900 LEU A O 1
ATOM 1453 N N . LEU A 1 236 ? -11.344 90.273 26.908 1.00 44.17 901 LEU A N 1
ATOM 1454 C CA . LEU A 1 236 ? -11.799 90.918 25.678 1.00 44.25 901 LEU A CA 1
ATOM 1455 C C . LEU A 1 236 ? -12.482 89.959 24.707 1.00 44.10 901 LEU A C 1
ATOM 1456 O O . LEU A 1 236 ? -13.453 90.378 24.054 1.00 44.21 901 LEU A O 1
ATOM 1461 N N . PRO A 1 237 ? -12.043 88.707 24.540 1.00 46.13 902 PRO A N 1
ATOM 1462 C CA . PRO A 1 237 ? -12.840 87.769 23.732 1.00 45.66 902 PRO A CA 1
ATOM 1463 C C . PRO A 1 237 ? -14.238 87.541 24.279 1.00 45.77 902 PRO A C 1
ATOM 1464 O O . PRO A 1 237 ? -15.175 87.337 23.496 1.00 45.55 902 PRO A O 1
ATOM 1468 N N . VAL A 1 238 ? -14.408 87.573 25.603 1.00 45.09 903 VAL A N 1
ATOM 1469 C CA . VAL A 1 238 ? -15.715 87.302 26.193 1.00 45.20 903 VAL A CA 1
ATOM 1470 C C . VAL A 1 238 ? -16.692 88.431 25.882 1.00 45.45 903 VAL A C 1
ATOM 1471 O O . VAL A 1 238 ? -17.849 88.186 25.523 1.00 45.53 903 VAL A O 1
ATOM 1475 N N . LEU A 1 239 ? -16.248 89.682 26.015 1.00 46.53 904 LEU A N 1
ATOM 1476 C CA . LEU A 1 239 ? -17.113 90.807 25.678 1.00 46.75 904 LEU A CA 1
ATOM 1477 C C . LEU A 1 239 ? -17.293 90.942 24.172 1.00 46.40 904 LEU A C 1
ATOM 1478 O O . LEU A 1 239 ? -18.364 91.352 23.710 1.00 46.46 904 LEU A O 1
ATOM 1483 N N . LEU A 1 240 ? -16.261 90.601 23.396 1.00 49.32 905 LEU A N 1
ATOM 1484 C CA . LEU A 1 240 ? -16.370 90.666 21.943 1.00 49.09 905 LEU A CA 1
ATOM 1485 C C . LEU A 1 240 ? -17.346 89.629 21.403 1.00 48.78 905 LEU A C 1
ATOM 1486 O O . LEU A 1 240 ? -18.024 89.886 20.402 1.00 48.79 905 LEU A O 1
ATOM 1491 N N . SER A 1 241 ? -17.434 88.461 22.045 1.00 47.53 906 SER A N 1
ATOM 1492 C CA . SER A 1 241 ? -18.369 87.434 21.599 1.00 47.46 906 SER A CA 1
ATOM 1493 C C . SER A 1 241 ? -19.783 87.711 22.097 1.00 47.67 906 SER A C 1
ATOM 1494 O O . SER A 1 241 ? -20.746 87.633 21.327 1.00 47.81 906 SER A O 1
ATOM 1497 N N . THR A 1 242 ? -19.926 88.040 23.383 1.00 49.09 907 THR A N 1
ATOM 1498 C CA . THR A 1 242 ? -21.244 88.208 23.989 1.00 49.40 907 THR A CA 1
ATOM 1499 C C . THR A 1 242 ? -21.921 89.515 23.607 1.00 49.70 907 THR A C 1
ATOM 1500 O O . THR A 1 242 ? -23.051 89.760 24.047 1.00 50.00 907 THR A O 1
ATOM 1504 N N . ALA A 1 243 ? -21.265 90.360 22.818 1.00 52.24 908 ALA A N 1
ATOM 1505 C CA . ALA A 1 243 ? -21.947 91.437 22.120 1.00 52.56 908 ALA A CA 1
ATOM 1506 C C . ALA A 1 243 ? -22.404 91.014 20.732 1.00 52.37 908 ALA A C 1
ATOM 1507 O O . ALA A 1 243 ? -23.208 91.720 20.112 1.00 52.63 908 ALA A O 1
ATOM 1509 N N . GLN A 1 244 ? -21.899 89.891 20.230 1.00 57.23 909 GLN A N 1
ATOM 1510 C CA . GLN A 1 244 ? -22.506 89.183 19.104 1.00 57.08 909 GLN A CA 1
ATOM 1511 C C . GLN A 1 244 ? -23.593 88.234 19.598 1.00 57.05 909 GLN A C 1
ATOM 1512 O O . GLN A 1 244 ? -23.604 87.042 19.292 1.00 56.75 909 GLN A O 1
ATOM 1518 N N . GLU A 1 245 ? -24.510 88.773 20.399 1.00 56.63 910 GLU A N 1
ATOM 1519 C CA . GLU A 1 245 ? -25.591 88.010 20.999 1.00 56.71 910 GLU A CA 1
ATOM 1520 C C . GLU A 1 245 ? -26.916 88.686 20.678 1.00 57.12 910 GLU A C 1
ATOM 1521 O O . GLU A 1 245 ? -26.980 89.905 20.507 1.00 57.40 910 GLU A O 1
ATOM 1527 N N . ALA A 1 246 ? -27.978 87.881 20.611 1.00 61.73 911 ALA A N 1
ATOM 1528 C CA . ALA A 1 246 ? -29.258 88.388 20.125 1.00 62.15 911 ALA A CA 1
ATOM 1529 C C . ALA A 1 246 ? -29.946 89.269 21.161 1.00 62.56 911 ALA A C 1
ATOM 1530 O O . ALA A 1 246 ? -30.427 90.362 20.839 1.00 62.90 911 ALA A O 1
ATOM 1532 N N . ASP A 1 247 ? -29.998 88.818 22.408 1.00 60.70 912 ASP A N 1
ATOM 1533 C CA . ASP A 1 247 ? -30.839 89.477 23.403 1.00 61.18 912 ASP A CA 1
ATOM 1534 C C . ASP A 1 247 ? -30.234 90.815 23.815 1.00 61.36 912 ASP A C 1
ATOM 1535 O O . ASP A 1 247 ? -29.026 90.893 24.067 1.00 61.14 912 ASP A O 1
ATOM 1540 N N . PRO A 1 248 ? -31.036 91.882 23.901 1.00 60.67 913 PRO A N 1
ATOM 1541 C CA . PRO A 1 248 ? -30.478 93.206 24.228 1.00 60.94 913 PRO A CA 1
ATOM 1542 C C . PRO A 1 248 ? -29.859 93.303 25.613 1.00 61.07 913 PRO A C 1
ATOM 1543 O O . PRO A 1 248 ? -28.977 94.146 25.822 1.00 61.14 913 PRO A O 1
ATOM 1547 N N . GLU A 1 249 ? -30.292 92.483 26.572 1.00 60.43 914 GLU A N 1
ATOM 1548 C CA . GLU A 1 249 ? -29.679 92.530 27.894 1.00 60.68 914 GLU A CA 1
ATOM 1549 C C . GLU A 1 249 ? -28.235 92.042 27.845 1.00 60.25 914 GLU A C 1
ATOM 1550 O O . GLU A 1 249 ? -27.342 92.663 28.434 1.00 60.39 914 GLU A O 1
ATOM 1556 N N . VAL A 1 250 ? -27.991 90.937 27.135 1.00 55.29 915 VAL A N 1
ATOM 1557 C CA . VAL A 1 250 ? -26.633 90.420 26.988 1.00 54.87 915 VAL A CA 1
ATOM 1558 C C . VAL A 1 250 ? -25.756 91.431 26.260 1.00 54.69 915 VAL A C 1
ATOM 1559 O O . VAL A 1 250 ? -24.597 91.655 26.634 1.00 54.64 915 VAL A O 1
ATOM 1563 N N . ARG A 1 251 ? -26.292 92.057 25.209 1.00 56.49 916 ARG A N 1
ATOM 1564 C CA . ARG A 1 251 ? -25.500 93.012 24.439 1.00 56.45 916 ARG A CA 1
ATOM 1565 C C . ARG A 1 251 ? -25.192 94.261 25.255 1.00 56.88 916 ARG A C 1
ATOM 1566 O O . ARG A 1 251 ? -24.077 94.791 25.188 1.00 56.83 916 ARG A O 1
ATOM 1574 N N . SER A 1 252 ? -26.168 94.751 26.021 1.00 55.84 917 SER A N 1
ATOM 1575 C CA . SER A 1 252 ? -25.933 95.918 26.864 1.00 56.33 917 SER A CA 1
ATOM 1576 C C . SER A 1 252 ? -24.902 95.612 27.944 1.00 56.41 917 SER A C 1
ATOM 1577 O O . SER A 1 252 ? -23.994 96.415 28.194 1.00 56.62 917 SER A O 1
ATOM 1580 N N . ASN A 1 253 ? -25.013 94.443 28.581 1.00 53.28 918 ASN A N 1
ATOM 1581 C CA . ASN A 1 253 ? -24.037 94.066 29.600 1.00 53.42 918 ASN A CA 1
ATOM 1582 C C . ASN A 1 253 ? -22.639 93.917 29.012 1.00 52.99 918 ASN A C 1
ATOM 1583 O O . ASN A 1 253 ? -21.648 94.305 29.643 1.00 53.20 918 ASN A O 1
ATOM 1588 N N . ALA A 1 254 ? -22.540 93.362 27.801 1.00 53.74 919 ALA A N 1
ATOM 1589 C CA . ALA A 1 254 ? -21.237 93.125 27.187 1.00 53.36 919 ALA A CA 1
ATOM 1590 C C . ALA A 1 254 ? -20.597 94.413 26.683 1.00 53.49 919 ALA A C 1
ATOM 1591 O O . ALA A 1 254 ? -19.376 94.581 26.784 1.00 53.42 919 ALA A O 1
ATOM 1593 N N . ILE A 1 255 ? -21.393 95.321 26.117 1.00 51.60 920 ILE A N 1
ATOM 1594 C CA . ILE A 1 255 ? -20.839 96.572 25.611 1.00 51.75 920 ILE A CA 1
ATOM 1595 C C . ILE A 1 255 ? -20.466 97.492 26.766 1.00 51.98 920 ILE A C 1
ATOM 1596 O O . ILE A 1 255 ? -19.413 98.148 26.743 1.00 52.16 920 ILE A O 1
ATOM 1601 N N . PHE A 1 256 ? -21.314 97.549 27.799 1.00 48.29 921 PHE A N 1
ATOM 1602 C CA . PHE A 1 256 ? -20.910 98.201 29.041 1.00 48.43 921 PHE A CA 1
ATOM 1603 C C . PHE A 1 256 ? -19.615 97.600 29.570 1.00 48.19 921 PHE A C 1
ATOM 1604 O O . PHE A 1 256 ? -18.718 98.328 30.015 1.00 48.27 921 PHE A O 1
ATOM 1612 N N . GLY A 1 257 ? -19.500 96.270 29.523 1.00 51.18 922 GLY A N 1
ATOM 1613 C CA . GLY A 1 257 ? -18.249 95.631 29.894 1.00 51.04 922 GLY A CA 1
ATOM 1614 C C . GLY A 1 257 ? -17.073 96.112 29.064 1.00 50.90 922 GLY A C 1
ATOM 1615 O O . GLY A 1 257 ? -15.960 96.253 29.576 1.00 51.17 922 GLY A O 1
ATOM 1624 N N . GLY A 1 259 ? -16.755 99.182 27.530 1.00 48.18 924 GLY A N 1
ATOM 1625 C CA . GLY A 1 259 ? -16.413 100.519 27.993 1.00 48.79 924 GLY A CA 1
ATOM 1626 C C . GLY A 1 259 ? -15.674 100.515 29.319 1.00 49.21 924 GLY A C 1
ATOM 1627 O O . GLY A 1 259 ? -14.663 101.208 29.482 1.00 49.53 924 GLY A O 1
ATOM 1628 N N . VAL A 1 260 ? -16.157 99.724 30.280 1.00 45.37 925 VAL A N 1
ATOM 1629 C CA . VAL A 1 260 ? -15.537 99.694 31.602 1.00 45.42 925 VAL A CA 1
ATOM 1630 C C . VAL A 1 260 ? -14.147 99.069 31.530 1.00 45.21 925 VAL A C 1
ATOM 1631 O O . VAL A 1 260 ? -13.213 99.524 32.202 1.00 45.46 925 VAL A O 1
ATOM 1635 N N . LEU A 1 261 ? -13.983 98.028 30.711 1.00 44.52 926 LEU A N 1
ATOM 1636 C CA . LEU A 1 261 ? -12.657 97.452 30.512 1.00 44.33 926 LEU A CA 1
ATOM 1637 C C . LEU A 1 261 ? -11.705 98.473 29.903 1.00 44.47 926 LEU A C 1
ATOM 1638 O O . LEU A 1 261 ? -10.540 98.566 30.305 1.00 44.51 926 LEU A O 1
ATOM 1643 N N . ALA A 1 262 ? -12.187 99.253 28.933 1.00 45.68 927 ALA A N 1
ATOM 1644 C CA . ALA A 1 262 ? -11.356 100.286 28.327 1.00 45.88 927 ALA A CA 1
ATOM 1645 C C . ALA A 1 262 ? -10.928 101.320 29.360 1.00 46.55 927 ALA A C 1
ATOM 1646 O O . ALA A 1 262 ? -9.761 101.728 29.403 1.00 46.82 927 ALA A O 1
ATOM 1648 N N . GLU A 1 263 ? -11.861 101.746 30.215 1.00 46.52 928 GLU A N 1
ATOM 1649 C CA . GLU A 1 263 ? -11.541 102.756 31.219 1.00 47.33 928 GLU A CA 1
ATOM 1650 C C . GLU A 1 263 ? -10.550 102.225 32.251 1.00 47.62 928 GLU A C 1
ATOM 1651 O O . GLU A 1 263 ? -9.553 102.884 32.567 1.00 48.13 928 GLU A O 1
ATOM 1657 N N . HIS A 1 264 ? -10.804 101.028 32.781 1.00 42.37 929 HIS A N 1
ATOM 1658 C CA . HIS A 1 264 ? -10.016 100.494 33.886 1.00 42.38 929 HIS A CA 1
ATOM 1659 C C . HIS A 1 264 ? -8.836 99.641 33.437 1.00 42.15 929 HIS A C 1
ATOM 1660 O O . HIS A 1 264 ? -7.917 99.416 34.233 1.00 42.22 929 HIS A O 1
ATOM 1667 N N . GLY A 1 265 ? -8.838 99.157 32.193 1.00 44.53 930 GLY A N 1
ATOM 1668 C CA . GLY A 1 265 ? -7.823 98.210 31.765 1.00 44.29 930 GLY A CA 1
ATOM 1669 C C . GLY A 1 265 ? -6.445 98.798 31.539 1.00 44.40 930 GLY A C 1
ATOM 1670 O O . GLY A 1 265 ? -5.472 98.040 31.465 1.00 44.23 930 GLY A O 1
ATOM 1671 N N . GLY A 1 266 ? -6.341 100.120 31.410 1.00 49.82 931 GLY A N 1
ATOM 1672 C CA . GLY A 1 266 ? -5.052 100.774 31.257 1.00 50.19 931 GLY A CA 1
ATOM 1673 C C . GLY A 1 266 ? -4.311 100.409 29.978 1.00 49.68 931 GLY A C 1
ATOM 1674 O O . GLY A 1 266 ? -4.895 100.239 28.899 1.00 49.12 931 GLY A O 1
ATOM 1675 N N . HIS A 1 267 ? -2.985 100.301 30.109 1.00 49.82 932 HIS A N 1
ATOM 1676 C CA . HIS A 1 267 ? -2.130 100.090 28.941 1.00 49.46 932 HIS A CA 1
ATOM 1677 C C . HIS A 1 267 ? -2.434 98.794 28.198 1.00 48.59 932 HIS A C 1
ATOM 1678 O O . HIS A 1 267 ? -2.529 98.834 26.959 1.00 48.23 932 HIS A O 1
ATOM 1685 N N . PRO A 1 268 ? -2.585 97.632 28.850 1.00 50.28 933 PRO A N 1
ATOM 1686 C CA . PRO A 1 268 ? -2.940 96.429 28.078 1.00 49.50 933 PRO A CA 1
ATOM 1687 C C . PRO A 1 268 ? -4.277 96.544 27.370 1.00 49.12 933 PRO A C 1
ATOM 1688 O O . PRO A 1 268 ? -4.462 95.929 26.313 1.00 48.55 933 PRO A O 1
ATOM 1692 N N . ALA A 1 269 ? -5.216 97.318 27.918 1.00 49.99 934 ALA A N 1
ATOM 1693 C CA . ALA A 1 269 ? -6.480 97.544 27.227 1.00 49.69 934 ALA A CA 1
ATOM 1694 C C . ALA A 1 269 ? -6.298 98.462 26.025 1.00 49.70 934 ALA A C 1
ATOM 1695 O O . ALA A 1 269 ? -6.982 98.302 25.006 1.00 49.26 934 ALA A O 1
ATOM 1697 N N . GLN A 1 270 ? -5.376 99.425 26.124 1.00 55.42 935 GLN A N 1
ATOM 1698 C CA . GLN A 1 270 ? -5.235 100.432 25.076 1.00 55.63 935 GLN A CA 1
ATOM 1699 C C . GLN A 1 270 ? -4.873 99.820 23.730 1.00 55.17 935 GLN A C 1
ATOM 1700 O O . GLN A 1 270 ? -5.231 100.376 22.685 1.00 55.18 935 GLN A O 1
ATOM 1706 N N . GLU A 1 271 ? -4.165 98.687 23.729 1.00 55.71 936 GLU A N 1
ATOM 1707 C CA . GLU A 1 271 ? -3.732 98.075 22.474 1.00 55.28 936 GLU A CA 1
ATOM 1708 C C . GLU A 1 271 ? -4.909 97.802 21.547 1.00 54.86 936 GLU A C 1
ATOM 1709 O O . GLU A 1 271 ? -4.788 97.922 20.322 1.00 54.85 936 GLU A O 1
ATOM 1715 N N . HIS A 1 272 ? -6.059 97.446 22.114 1.00 54.36 937 HIS A N 1
ATOM 1716 C CA . HIS A 1 272 ? -7.212 97.010 21.340 1.00 53.96 937 HIS A CA 1
ATOM 1717 C C . HIS A 1 272 ? -8.213 98.119 21.046 1.00 54.29 937 HIS A C 1
ATOM 1718 O O . HIS A 1 272 ? -9.239 97.841 20.419 1.00 54.04 937 HIS A O 1
ATOM 1725 N N . PHE A 1 273 ? -7.962 99.350 21.490 1.00 55.66 938 PHE A N 1
ATOM 1726 C CA . PHE A 1 273 ? -8.899 100.440 21.220 1.00 56.01 938 PHE A CA 1
ATOM 1727 C C . PHE A 1 273 ? -9.296 100.549 19.750 1.00 55.92 938 PHE A C 1
ATOM 1728 O O . PHE A 1 273 ? -10.497 100.729 19.480 1.00 55.91 938 PHE A O 1
ATOM 1736 N N . PRO A 1 274 ? -8.385 100.439 18.772 1.00 56.47 939 PRO A N 1
ATOM 1737 C CA . PRO A 1 274 ? -8.843 100.375 17.371 1.00 56.44 939 PRO A CA 1
ATOM 1738 C C . PRO A 1 274 ? -9.780 99.210 17.095 1.00 55.86 939 PRO A C 1
ATOM 1739 O O . PRO A 1 274 ? -10.742 99.363 16.333 1.00 55.94 939 PRO A O 1
ATOM 1743 N N . LYS A 1 275 ? -9.522 98.044 17.692 1.00 57.31 940 LYS A N 1
ATOM 1744 C CA . LYS A 1 275 ? -10.413 96.898 17.524 1.00 56.77 940 LYS A CA 1
ATOM 1745 C C . LYS A 1 275 ? -11.792 97.183 18.114 1.00 56.82 940 LYS A C 1
ATOM 1746 O O . LYS A 1 275 ? -12.820 97.018 17.440 1.00 56.74 940 LYS A O 1
ATOM 1752 N N . LEU A 1 276 ? -11.827 97.619 19.377 1.00 55.52 941 LEU A N 1
ATOM 1753 C CA . LEU A 1 276 ? -13.084 97.932 20.049 1.00 55.65 941 LEU A CA 1
ATOM 1754 C C . LEU A 1 276 ? -13.899 98.948 19.261 1.00 56.03 941 LEU A C 1
ATOM 1755 O O . LEU A 1 276 ? -15.053 98.688 18.903 1.00 55.89 941 LEU A O 1
ATOM 1760 N N . LEU A 1 277 ? -13.320 100.125 18.997 1.00 59.37 942 LEU A N 1
ATOM 1761 C CA . LEU A 1 277 ? -13.993 101.105 18.148 1.00 59.81 942 LEU A CA 1
ATOM 1762 C C . LEU A 1 277 ? -14.414 100.488 16.822 1.00 59.61 942 LEU A C 1
ATOM 1763 O O . LEU A 1 277 ? -15.458 100.852 16.263 1.00 59.83 942 LEU A O 1
ATOM 1768 N N . GLY A 1 278 ? -13.623 99.536 16.323 1.00 64.14 943 GLY A N 1
ATOM 1769 C CA . GLY A 1 278 ? -13.956 98.875 15.074 1.00 63.94 943 GLY A CA 1
ATOM 1770 C C . GLY A 1 278 ? -15.277 98.134 15.136 1.00 63.70 943 GLY A C 1
ATOM 1771 O O . GLY A 1 278 ? -16.092 98.223 14.216 1.00 63.97 943 GLY A O 1
ATOM 1772 N N . LEU A 1 279 ? -15.507 97.382 16.216 1.00 63.82 944 LEU A N 1
ATOM 1773 C CA . LEU A 1 279 ? -16.802 96.715 16.339 1.00 63.61 944 LEU A CA 1
ATOM 1774 C C . LEU A 1 279 ? -17.914 97.670 16.760 1.00 64.04 944 LEU A C 1
ATOM 1775 O O . LEU A 1 279 ? -19.070 97.478 16.364 1.00 64.13 944 LEU A O 1
ATOM 1780 N N . LEU A 1 280 ? -17.594 98.694 17.551 1.00 62.11 945 LEU A N 1
ATOM 1781 C CA . LEU A 1 280 ? -18.595 99.554 18.170 1.00 62.48 945 LEU A CA 1
ATOM 1782 C C . LEU A 1 280 ? -19.047 100.713 17.288 1.00 63.05 945 LEU A C 1
ATOM 1783 O O . LEU A 1 280 ? -19.996 101.412 17.659 1.00 63.34 945 LEU A O 1
ATOM 1788 N N . PHE A 1 281 ? -18.404 100.944 16.147 1.00 67.38 946 PHE A N 1
ATOM 1789 C CA . PHE A 1 281 ? -18.841 102.036 15.279 1.00 68.02 946 PHE A CA 1
ATOM 1790 C C . PHE A 1 281 ? -19.951 101.618 14.308 1.00 68.13 946 PHE A C 1
ATOM 1791 O O . PHE A 1 281 ? -20.800 102.453 13.970 1.00 68.67 946 PHE A O 1
ATOM 1799 N N . PRO A 1 282 ? -19.980 100.370 13.815 1.00 70.20 947 PRO A N 1
ATOM 1800 C CA . PRO A 1 282 ? -21.129 99.956 12.982 1.00 70.26 947 PRO A CA 1
ATOM 1801 C C . PRO A 1 282 ? -22.466 99.940 13.709 1.00 70.33 947 PRO A C 1
ATOM 1802 O O . PRO A 1 282 ? -23.491 100.340 13.134 1.00 70.84 947 PRO A O 1
ATOM 1806 N N . LEU A 1 283 ? -22.495 99.458 14.954 1.00 69.15 948 LEU A N 1
ATOM 1807 C CA . LEU A 1 283 ? -23.770 99.158 15.600 1.00 69.12 948 LEU A CA 1
ATOM 1808 C C . LEU A 1 283 ? -24.564 100.404 15.963 1.00 69.69 948 LEU A C 1
ATOM 1809 O O . LEU A 1 283 ? -25.766 100.292 16.226 1.00 69.83 948 LEU A O 1
ATOM 1814 N N . LEU A 1 284 ? -23.937 101.581 15.986 1.00 66.46 949 LEU A N 1
ATOM 1815 C CA . LEU A 1 284 ? -24.690 102.793 16.291 1.00 67.02 949 LEU A CA 1
ATOM 1816 C C . LEU A 1 284 ? -25.658 103.177 15.183 1.00 67.58 949 LEU A C 1
ATOM 1817 O O . LEU A 1 284 ? -26.526 104.028 15.406 1.00 68.08 949 LEU A O 1
ATOM 1822 N N . ALA A 1 285 ? -25.526 102.581 13.998 1.00 69.66 950 ALA A N 1
ATOM 1823 C CA . ALA A 1 285 ? -26.558 102.646 12.977 1.00 70.20 950 ALA A CA 1
ATOM 1824 C C . ALA A 1 285 ? -27.149 101.286 12.655 1.00 69.84 950 ALA A C 1
ATOM 1825 O O . ALA A 1 285 ? -28.263 101.223 12.126 1.00 70.19 950 ALA A O 1
ATOM 1827 N N . ARG A 1 286 ? -26.440 100.202 12.976 1.00 74.69 951 ARG A N 1
ATOM 1828 C CA . ARG A 1 286 ? -26.920 98.860 12.674 1.00 74.36 951 ARG A CA 1
ATOM 1829 C C . ARG A 1 286 ? -27.965 98.344 13.655 1.00 74.14 951 ARG A C 1
ATOM 1830 O O . ARG A 1 286 ? -28.572 97.303 13.382 1.00 74.02 951 ARG A O 1
ATOM 1838 N N . GLU A 1 287 ? -28.192 99.018 14.781 1.00 69.06 952 GLU A N 1
ATOM 1839 C CA . GLU A 1 287 ? -28.885 98.376 15.888 1.00 68.76 952 GLU A CA 1
ATOM 1840 C C . GLU A 1 287 ? -29.930 99.302 16.496 1.00 69.21 952 GLU A C 1
ATOM 1841 O O . GLU A 1 287 ? -29.727 100.516 16.580 1.00 69.57 952 GLU A O 1
ATOM 1847 N N . ARG A 1 288 ? -31.040 98.707 16.943 1.00 70.33 953 ARG A N 1
ATOM 1848 C CA . ARG A 1 288 ? -32.263 99.438 17.254 1.00 70.88 953 ARG A CA 1
ATOM 1849 C C . ARG A 1 288 ? -32.638 99.465 18.728 1.00 70.88 953 ARG A C 1
ATOM 1850 O O . ARG A 1 288 ? -33.210 100.460 19.179 1.00 71.35 953 ARG A O 1
ATOM 1858 N N . HIS A 1 289 ? -32.359 98.406 19.487 1.00 69.21 954 HIS A N 1
ATOM 1859 C CA . HIS A 1 289 ? -32.763 98.362 20.889 1.00 69.29 954 HIS A CA 1
ATOM 1860 C C . HIS A 1 289 ? -32.093 99.489 21.668 1.00 69.47 954 HIS A C 1
ATOM 1861 O O . HIS A 1 289 ? -30.869 99.497 21.829 1.00 69.17 954 HIS A O 1
ATOM 1868 N N . ASP A 1 290 ? -32.895 100.442 22.160 1.00 67.69 955 ASP A N 1
ATOM 1869 C CA . ASP A 1 290 ? -32.353 101.713 22.638 1.00 67.99 955 ASP A CA 1
ATOM 1870 C C . ASP A 1 290 ? -31.454 101.547 23.859 1.00 67.81 955 ASP A C 1
ATOM 1871 O O . ASP A 1 290 ? -30.553 102.367 24.076 1.00 67.95 955 ASP A O 1
ATOM 1876 N N . ARG A 1 291 ? -31.682 100.512 24.671 1.00 68.03 956 ARG A N 1
ATOM 1877 C CA . ARG A 1 291 ? -30.798 100.264 25.807 1.00 67.92 956 ARG A CA 1
ATOM 1878 C C . ARG A 1 291 ? -29.365 100.034 25.342 1.00 67.45 956 ARG A C 1
ATOM 1879 O O . ARG A 1 291 ? -28.415 100.605 25.900 1.00 67.54 956 ARG A O 1
ATOM 1887 N N . VAL A 1 292 ? -29.194 99.227 24.296 1.00 63.23 957 VAL A N 1
ATOM 1888 C CA . VAL A 1 292 ? -27.859 98.985 23.767 1.00 62.81 957 VAL A CA 1
ATOM 1889 C C . VAL A 1 292 ? -27.298 100.247 23.124 1.00 63.09 957 VAL A C 1
ATOM 1890 O O . VAL A 1 292 ? -26.087 100.479 23.166 1.00 63.01 957 VAL A O 1
ATOM 1894 N N . ARG A 1 293 ? -28.152 101.074 22.513 1.00 63.94 958 ARG A N 1
ATOM 1895 C CA . ARG A 1 293 ? -27.706 102.386 22.046 1.00 64.33 958 ARG A CA 1
ATOM 1896 C C . ARG A 1 293 ? -27.080 103.177 23.187 1.00 64.59 958 ARG A C 1
ATOM 1897 O O . ARG A 1 293 ? -25.983 103.736 23.053 1.00 64.62 958 ARG A O 1
ATOM 1905 N N . ASP A 1 294 ? -27.772 103.221 24.330 1.00 64.04 959 ASP A N 1
ATOM 1906 C CA . ASP A 1 294 ? -27.276 103.949 25.493 1.00 64.41 959 ASP A CA 1
ATOM 1907 C C . ASP A 1 294 ? -25.925 103.412 25.947 1.00 64.09 959 ASP A C 1
ATOM 1908 O O . ASP A 1 294 ? -24.946 104.162 26.053 1.00 64.30 959 ASP A O 1
ATOM 1913 N N . ASN A 1 295 ? -25.848 102.104 26.216 1.00 61.78 960 ASN A N 1
ATOM 1914 C CA . ASN A 1 295 ? -24.587 101.545 26.697 1.00 61.55 960 ASN A CA 1
ATOM 1915 C C . ASN A 1 295 ? -23.472 101.624 25.658 1.00 61.26 960 ASN A C 1
ATOM 1916 O O . ASN A 1 295 ? -22.293 101.608 26.032 1.00 61.26 960 ASN A O 1
ATOM 1921 N N . ILE A 1 296 ? -23.813 101.721 24.371 1.00 59.48 961 ILE A N 1
ATOM 1922 C CA . ILE A 1 296 ? -22.797 101.942 23.345 1.00 59.32 961 ILE A CA 1
ATOM 1923 C C . ILE A 1 296 ? -22.257 103.359 23.436 1.00 59.85 961 ILE A C 1
ATOM 1924 O O . ILE A 1 296 ? -21.044 103.585 23.339 1.00 59.83 961 ILE A O 1
ATOM 1929 N N . CYS A 1 297 ? -23.145 104.336 23.617 1.00 57.88 962 CYS A N 1
ATOM 1930 C CA . CYS A 1 297 ? -22.691 105.706 23.821 1.00 58.47 962 CYS A CA 1
ATOM 1931 C C . CYS A 1 297 ? -21.790 105.796 25.045 1.00 58.59 962 CYS A C 1
ATOM 1932 O O . CYS A 1 297 ? -20.740 106.454 25.013 1.00 58.84 962 CYS A O 1
ATOM 1935 N N . GLY A 1 298 ? -22.174 105.111 26.126 1.00 58.34 963 GLY A N 1
ATOM 1936 C CA . GLY A 1 298 ? -21.326 105.072 27.305 1.00 58.51 963 GLY A CA 1
ATOM 1937 C C . GLY A 1 298 ? -19.962 104.476 27.016 1.00 58.12 963 GLY A C 1
ATOM 1938 O O . GLY A 1 298 ? -18.932 105.057 27.368 1.00 58.41 963 GLY A O 1
ATOM 1939 N N . ALA A 1 299 ? -19.938 103.315 26.351 1.00 56.57 964 ALA A N 1
ATOM 1940 C CA . ALA A 1 299 ? -18.674 102.652 26.036 1.00 56.19 964 ALA A CA 1
ATOM 1941 C C . ALA A 1 299 ? -17.776 103.530 25.173 1.00 56.38 964 ALA A C 1
ATOM 1942 O O . ALA A 1 299 ? -16.555 103.569 25.371 1.00 56.41 964 ALA A O 1
ATOM 1944 N N . LEU A 1 300 ? -18.363 104.235 24.203 1.00 54.81 965 LEU A N 1
ATOM 1945 C CA . LEU A 1 300 ? -17.581 105.147 23.377 1.00 54.99 965 LEU A CA 1
ATOM 1946 C C . LEU A 1 300 ? -17.056 106.326 24.186 1.00 55.23 965 LEU A C 1
ATOM 1947 O O . LEU A 1 300 ? -15.955 106.819 23.912 1.00 55.30 965 LEU A O 1
ATOM 1952 N N . ALA A 1 301 ? -17.818 106.789 25.180 1.00 56.25 966 ALA A N 1
ATOM 1953 C CA . ALA A 1 301 ? -17.323 107.853 26.048 1.00 56.91 966 ALA A CA 1
ATOM 1954 C C . ALA A 1 301 ? -16.140 107.376 26.884 1.00 56.85 966 ALA A C 1
ATOM 1955 O O . ALA A 1 301 ? -15.125 108.077 26.997 1.00 57.25 966 ALA A O 1
ATOM 1957 N N . ARG A 1 302 ? -16.256 106.186 27.485 1.00 54.10 967 ARG A N 1
ATOM 1958 C CA . ARG A 1 302 ? -15.122 105.602 28.198 1.00 54.05 967 ARG A CA 1
ATOM 1959 C C . ARG A 1 302 ? -13.907 105.506 27.286 1.00 53.85 967 ARG A C 1
ATOM 1960 O O . ARG A 1 302 ? -12.790 105.858 27.677 1.00 54.22 967 ARG A O 1
ATOM 1968 N N . LEU A 1 303 ? -14.114 105.017 26.062 1.00 60.07 968 LEU A N 1
ATOM 1969 C CA . LEU A 1 303 ? -13.022 104.865 25.107 1.00 59.87 968 LEU A CA 1
ATOM 1970 C C . LEU A 1 303 ? -12.338 106.198 24.835 1.00 60.51 968 LEU A C 1
ATOM 1971 O O . LEU A 1 303 ? -11.133 106.352 25.069 1.00 60.72 968 LEU A O 1
ATOM 1976 N N . LEU A 1 304 ? -13.100 107.178 24.340 1.00 61.52 969 LEU A N 1
ATOM 1977 C CA . LEU A 1 304 ? -12.516 108.467 23.983 1.00 62.16 969 LEU A CA 1
ATOM 1978 C C . LEU A 1 304 ? -11.819 109.114 25.174 1.00 62.72 969 LEU A C 1
ATOM 1979 O O . LEU A 1 304 ? -10.741 109.702 25.026 1.00 63.10 969 LEU A O 1
ATOM 1992 N N . ALA A 1 306 ? -10.523 107.644 27.854 1.00 64.93 971 ALA A N 1
ATOM 1993 C CA . ALA A 1 306 ? -9.391 106.852 28.310 1.00 64.80 971 ALA A CA 1
ATOM 1994 C C . ALA A 1 306 ? -8.331 106.641 27.235 1.00 64.55 971 ALA A C 1
ATOM 1995 O O . ALA A 1 306 ? -7.273 106.079 27.537 1.00 64.51 971 ALA A O 1
ATOM 1997 N N . SER A 1 307 ? -8.586 107.072 25.998 1.00 76.02 972 SER A N 1
ATOM 1998 C CA . SER A 1 307 ? -7.587 107.000 24.937 1.00 75.92 972 SER A CA 1
ATOM 1999 C C . SER A 1 307 ? -6.736 108.261 24.964 1.00 76.75 972 SER A C 1
ATOM 2000 O O . SER A 1 307 ? -7.272 109.360 24.767 1.00 77.31 972 SER A O 1
ATOM 2003 N N . PRO A 1 308 ? -5.431 108.158 25.193 1.00 92.25 973 PRO A N 1
ATOM 2004 C CA . PRO A 1 308 ? -4.623 109.360 25.445 1.00 93.09 973 PRO A CA 1
ATOM 2005 C C . PRO A 1 308 ? -4.410 110.245 24.223 1.00 93.62 973 PRO A C 1
ATOM 2006 O O . PRO A 1 308 ? -4.904 111.376 24.166 1.00 94.30 973 PRO A O 1
ATOM 2010 N N . THR A 1 309 ? -3.682 109.725 23.240 1.00 101.31 974 THR A N 1
ATOM 2011 C CA . THR A 1 309 ? -3.113 110.544 22.179 1.00 101.88 974 THR A CA 1
ATOM 2012 C C . THR A 1 309 ? -4.193 111.113 21.260 1.00 101.85 974 THR A C 1
ATOM 2013 O O . THR A 1 309 ? -5.254 110.513 21.061 1.00 101.52 974 THR A O 1
ATOM 2017 N N . ARG A 1 310 ? -3.918 112.310 20.731 1.00 114.86 975 ARG A N 1
ATOM 2018 C CA . ARG A 1 310 ? -4.681 112.901 19.637 1.00 114.85 975 ARG A CA 1
ATOM 2019 C C . ARG A 1 310 ? -6.102 113.208 20.087 1.00 114.83 975 ARG A C 1
ATOM 2020 O O . ARG A 1 310 ? -6.382 113.250 21.289 1.00 114.90 975 ARG A O 1
ATOM 2028 N N . LYS A 1 311 ? -7.004 113.426 19.138 1.00 91.81 976 LYS A N 1
ATOM 2029 C CA . LYS A 1 311 ? -8.351 113.804 19.513 1.00 91.98 976 LYS A CA 1
ATOM 2030 C C . LYS A 1 311 ? -9.355 112.759 19.046 1.00 91.27 976 LYS A C 1
ATOM 2031 O O . LYS A 1 311 ? -9.098 112.034 18.078 1.00 90.99 976 LYS A O 1
ATOM 2037 N N . PRO A 1 312 ? -10.489 112.622 19.757 1.00 85.13 977 PRO A N 1
ATOM 2038 C CA . PRO A 1 312 ? -11.571 111.750 19.286 1.00 84.59 977 PRO A CA 1
ATOM 2039 C C . PRO A 1 312 ? -11.832 111.924 17.802 1.00 84.71 977 PRO A C 1
ATOM 2040 O O . PRO A 1 312 ? -11.980 113.055 17.327 1.00 85.33 977 PRO A O 1
ATOM 2044 N N . GLU A 1 313 ? -11.854 110.819 17.059 1.00 82.31 978 GLU A N 1
ATOM 2045 C CA . GLU A 1 313 ? -12.035 110.898 15.619 1.00 82.48 978 GLU A CA 1
ATOM 2046 C C . GLU A 1 313 ? -13.372 111.569 15.309 1.00 82.80 978 GLU A C 1
ATOM 2047 O O . GLU A 1 313 ? -14.341 111.410 16.056 1.00 82.53 978 GLU A O 1
ATOM 2053 N N . PRO A 1 314 ? -13.448 112.343 14.221 1.00 77.59 979 PRO A N 1
ATOM 2054 C CA . PRO A 1 314 ? -14.633 113.199 14.034 1.00 78.11 979 PRO A CA 1
ATOM 2055 C C . PRO A 1 314 ? -15.927 112.419 13.860 1.00 77.65 979 PRO A C 1
ATOM 2056 O O . PRO A 1 314 ? -16.930 112.726 14.518 1.00 77.75 979 PRO A O 1
ATOM 2060 N N . GLN A 1 315 ? -15.919 111.391 13.010 1.00 73.54 980 GLN A N 1
ATOM 2061 C CA . GLN A 1 315 ? -17.132 110.621 12.766 1.00 73.24 980 GLN A CA 1
ATOM 2062 C C . GLN A 1 315 ? -17.570 109.852 14.009 1.00 72.53 980 GLN A C 1
ATOM 2063 O O . GLN A 1 315 ? -18.766 109.590 14.185 1.00 72.45 980 GLN A O 1
ATOM 2069 N N . VAL A 1 316 ? -16.623 109.502 14.883 1.00 67.81 981 VAL A N 1
ATOM 2070 C CA . VAL A 1 316 ? -16.917 108.809 16.134 1.00 67.27 981 VAL A CA 1
ATOM 2071 C C . VAL A 1 316 ? -17.779 109.699 17.018 1.00 67.64 981 VAL A C 1
ATOM 2072 O O . VAL A 1 316 ? -18.948 109.389 17.277 1.00 67.48 981 VAL A O 1
ATOM 2076 N N . LEU A 1 317 ? -17.203 110.812 17.486 1.00 65.60 982 LEU A N 1
ATOM 2077 C CA . LEU A 1 317 ? -17.944 111.733 18.343 1.00 66.06 982 LEU A CA 1
ATOM 2078 C C . LEU A 1 317 ? -19.226 112.204 17.670 1.00 66.39 982 LEU A C 1
ATOM 2079 O O . LEU A 1 317 ? -20.249 112.401 18.335 1.00 66.45 982 LEU A O 1
ATOM 2084 N N . ALA A 1 318 ? -19.192 112.378 16.346 1.00 67.11 983 ALA A N 1
ATOM 2085 C CA . ALA A 1 318 ? -20.399 112.752 15.617 1.00 67.50 983 ALA A CA 1
ATOM 2086 C C . ALA A 1 318 ? -21.501 111.713 15.801 1.00 66.93 983 ALA A C 1
ATOM 2087 O O . ALA A 1 318 ? -22.639 112.052 16.151 1.00 67.14 983 ALA A O 1
ATOM 2089 N N . ALA A 1 319 ? -21.180 110.435 15.579 1.00 65.22 984 ALA A N 1
ATOM 2090 C CA . ALA A 1 319 ? -22.185 109.384 15.724 1.00 64.71 984 ALA A CA 1
ATOM 2091 C C . ALA A 1 319 ? -22.668 109.272 17.166 1.00 64.43 984 ALA A C 1
ATOM 2092 O O . ALA A 1 319 ? -23.874 109.138 17.417 1.00 64.37 984 ALA A O 1
ATOM 2094 N N . LEU A 1 320 ? -21.739 109.322 18.126 1.00 63.90 985 LEU A N 1
ATOM 2095 C CA . LEU A 1 320 ? -22.127 109.289 19.533 1.00 63.79 985 LEU A CA 1
ATOM 2096 C C . LEU A 1 320 ? -23.113 110.406 19.849 1.00 64.42 985 LEU A C 1
ATOM 2097 O O . LEU A 1 320 ? -24.120 110.181 20.530 1.00 64.37 985 LEU A O 1
ATOM 2102 N N . LEU A 1 321 ? -22.849 111.614 19.345 1.00 63.91 986 LEU A N 1
ATOM 2103 C CA . LEU A 1 321 ? -23.743 112.734 19.619 1.00 64.60 986 LEU A CA 1
ATOM 2104 C C . LEU A 1 321 ? -25.069 112.582 18.885 1.00 64.74 986 LEU A C 1
ATOM 2105 O O . LEU A 1 321 ? -26.093 113.098 19.348 1.00 65.08 986 LEU A O 1
ATOM 2110 N N . HIS A 1 322 ? -25.073 111.886 17.745 1.00 67.98 987 HIS A N 1
ATOM 2111 C CA . HIS A 1 322 ? -26.334 111.585 17.073 1.00 68.13 987 HIS A CA 1
ATOM 2112 C C . HIS A 1 322 ? -27.196 110.660 17.920 1.00 67.67 987 HIS A C 1
ATOM 2113 O O . HIS A 1 322 ? -28.397 110.897 18.095 1.00 68.03 987 HIS A O 1
ATOM 2120 N N . ALA A 1 323 ? -26.598 109.592 18.454 1.00 65.53 988 ALA A N 1
ATOM 2121 C CA . ALA A 1 323 ? -27.373 108.646 19.247 1.00 65.10 988 ALA A CA 1
ATOM 2122 C C . ALA A 1 323 ? -27.871 109.269 20.546 1.00 65.35 988 ALA A C 1
ATOM 2123 O O . ALA A 1 323 ? -28.914 108.855 21.066 1.00 65.14 988 ALA A O 1
ATOM 2125 N N . LEU A 1 324 ? -27.148 110.249 21.086 1.00 65.18 989 LEU A N 1
ATOM 2126 C CA . LEU A 1 324 ? -27.663 111.021 22.209 1.00 65.31 989 LEU A CA 1
ATOM 2127 C C . LEU A 1 324 ? -28.922 111.786 21.801 1.00 65.88 989 LEU A C 1
ATOM 2128 O O . LEU A 1 324 ? -29.085 112.156 20.634 1.00 66.17 989 LEU A O 1
ATOM 2133 N N . PRO A 1 325 ? -29.833 112.052 22.751 1.00 65.70 990 PRO A N 1
ATOM 2134 C CA . PRO A 1 325 ? -29.798 111.724 24.183 1.00 65.90 990 PRO A CA 1
ATOM 2135 C C . PRO A 1 325 ? -30.245 110.299 24.506 1.00 65.31 990 PRO A C 1
ATOM 2136 O O . PRO A 1 325 ? -30.965 109.680 23.721 1.00 65.11 990 PRO A O 1
ATOM 2140 N N . LEU A 1 326 ? -29.819 109.797 25.663 1.00 68.15 991 LEU A N 1
ATOM 2141 C CA . LEU A 1 326 ? -30.185 108.461 26.101 1.00 67.67 991 LEU A CA 1
ATOM 2142 C C . LEU A 1 326 ? -31.684 108.378 26.388 1.00 67.91 991 LEU A C 1
ATOM 2143 O O . LEU A 1 326 ? -32.383 109.388 26.518 1.00 68.50 991 LEU A O 1
ATOM 2148 N N . LYS A 1 327 ? -32.176 107.143 26.490 1.00 72.76 992 LYS A N 1
ATOM 2149 C CA . LYS A 1 327 ? -33.571 106.890 26.837 1.00 73.06 992 LYS A CA 1
ATOM 2150 C C . LYS A 1 327 ? -33.775 105.717 27.787 1.00 72.79 992 LYS A C 1
ATOM 2151 O O . LYS A 1 327 ? -34.752 105.729 28.541 1.00 72.97 992 LYS A O 1
ATOM 2157 N N . GLU A 1 328 ? -32.902 104.712 27.788 1.00 69.41 993 GLU A N 1
ATOM 2158 C CA . GLU A 1 328 ? -33.037 103.577 28.692 1.00 69.21 993 GLU A CA 1
ATOM 2159 C C . GLU A 1 328 ? -32.114 103.723 29.892 1.00 69.27 993 GLU A C 1
ATOM 2160 O O . GLU A 1 328 ? -32.462 104.390 30.872 1.00 69.81 993 GLU A O 1
ATOM 2166 N N . ASP A 1 329 ? -30.939 103.099 29.823 1.00 67.81 994 ASP A N 1
ATOM 2167 C CA . ASP A 1 329 ? -29.978 103.145 30.918 1.00 67.92 994 ASP A CA 1
ATOM 2168 C C . ASP A 1 329 ? -29.525 104.577 31.175 1.00 68.46 994 ASP A C 1
ATOM 2169 O O . ASP A 1 329 ? -28.477 105.003 30.681 1.00 68.36 994 ASP A O 1
ATOM 2174 N N . LEU A 1 330 ? -30.311 105.327 31.952 1.00 64.85 995 LEU A N 1
ATOM 2175 C CA . LEU A 1 330 ? -30.011 106.737 32.177 1.00 65.45 995 LEU A CA 1
ATOM 2176 C C . LEU A 1 330 ? -28.781 106.943 33.052 1.00 65.74 995 LEU A C 1
ATOM 2177 O O . LEU A 1 330 ? -28.216 108.043 33.047 1.00 66.16 995 LEU A O 1
ATOM 2182 N N . GLU A 1 331 ? -28.344 105.914 33.786 1.00 64.77 996 GLU A N 1
ATOM 2183 C CA . GLU A 1 331 ? -27.173 106.057 34.643 1.00 65.10 996 GLU A CA 1
ATOM 2184 C C . GLU A 1 331 ? -25.933 106.469 33.861 1.00 64.81 996 GLU A C 1
ATOM 2185 O O . GLU A 1 331 ? -24.985 106.993 34.454 1.00 65.24 996 GLU A O 1
ATOM 2191 N N . GLU A 1 332 ? -25.923 106.248 32.546 1.00 61.53 997 GLU A N 1
ATOM 2192 C CA . GLU A 1 332 ? -24.786 106.625 31.720 1.00 61.28 997 GLU A CA 1
ATOM 2193 C C . GLU A 1 332 ? -24.647 108.129 31.541 1.00 61.81 997 GLU A C 1
ATOM 2194 O O . GLU A 1 332 ? -23.587 108.577 31.090 1.00 61.76 997 GLU A O 1
ATOM 2200 N N . TRP A 1 333 ? -25.673 108.913 31.883 1.00 63.61 998 TRP A N 1
ATOM 2201 C CA . TRP A 1 333 ? -25.609 110.349 31.631 1.00 64.15 998 TRP A CA 1
ATOM 2202 C C . TRP A 1 333 ? -24.419 110.987 32.331 1.00 64.58 998 TRP A C 1
ATOM 2203 O O . TRP A 1 333 ? -23.712 111.811 31.735 1.00 64.70 998 TRP A O 1
ATOM 2214 N N . VAL A 1 334 ? -24.173 110.609 33.589 1.00 60.59 999 VAL A N 1
ATOM 2215 C CA . VAL A 1 334 ? -22.976 111.065 34.294 1.00 61.09 999 VAL A CA 1
ATOM 2216 C C . VAL A 1 334 ? -21.748 110.878 33.415 1.00 60.61 999 VAL A C 1
ATOM 2217 O O . VAL A 1 334 ? -20.980 111.820 33.179 1.00 60.99 999 VAL A O 1
ATOM 2221 N N . THR A 1 335 ? -21.565 109.661 32.893 1.00 58.91 1000 THR A N 1
ATOM 2222 C CA . THR A 1 335 ? -20.470 109.391 31.967 1.00 58.41 1000 THR A CA 1
ATOM 2223 C C . THR A 1 335 ? -20.462 110.412 30.833 1.00 58.47 1000 THR A C 1
ATOM 2224 O O . THR A 1 335 ? -19.465 111.113 30.617 1.00 58.76 1000 THR A O 1
ATOM 2228 N N . ILE A 1 336 ? -21.596 110.540 30.131 1.00 59.25 1001 ILE A N 1
ATOM 2229 C CA . ILE A 1 336 ? -21.708 111.516 29.049 1.00 59.44 1001 ILE A CA 1
ATOM 2230 C C . ILE A 1 336 ? -21.332 112.901 29.551 1.00 60.27 1001 ILE A C 1
ATOM 2231 O O . ILE A 1 336 ? -20.591 113.640 28.888 1.00 60.47 1001 ILE A O 1
ATOM 2236 N N . GLY A 1 337 ? -21.807 113.258 30.746 1.00 60.56 1002 GLY A N 1
ATOM 2237 C CA . GLY A 1 337 ? -21.442 114.515 31.365 1.00 61.42 1002 GLY A CA 1
ATOM 2238 C C . GLY A 1 337 ? -19.941 114.688 31.373 1.00 61.54 1002 GLY A C 1
ATOM 2239 O O . GLY A 1 337 ? -19.418 115.646 30.789 1.00 61.90 1002 GLY A O 1
ATOM 2240 N N . ARG A 1 338 ? -19.241 113.727 31.988 1.00 62.22 1003 ARG A N 1
ATOM 2241 C CA . ARG A 1 338 ? -17.782 113.754 32.005 1.00 62.33 1003 ARG A CA 1
ATOM 2242 C C . ARG A 1 338 ? -17.234 113.966 30.602 1.00 61.97 1003 ARG A C 1
ATOM 2243 O O . ARG A 1 338 ? -16.384 114.837 30.377 1.00 62.42 1003 ARG A O 1
ATOM 2251 N N . LEU A 1 339 ? -17.763 113.210 29.635 1.00 58.79 1004 LEU A N 1
ATOM 2252 C CA . LEU A 1 339 ? -17.262 113.301 28.270 1.00 58.47 1004 LEU A CA 1
ATOM 2253 C C . LEU A 1 339 ? -17.353 114.730 27.758 1.00 59.13 1004 LEU A C 1
ATOM 2254 O O . LEU A 1 339 ? -16.383 115.261 27.203 1.00 59.31 1004 LEU A O 1
ATOM 2259 N N . PHE A 1 340 ? -18.500 115.384 27.974 1.00 60.46 1005 PHE A N 1
ATOM 2260 C CA . PHE A 1 340 ? -18.626 116.787 27.596 1.00 61.19 1005 PHE A CA 1
ATOM 2261 C C . PHE A 1 340 ? -17.484 117.595 28.197 1.00 61.84 1005 PHE A C 1
ATOM 2262 O O . PHE A 1 340 ? -16.712 118.242 27.477 1.00 62.14 1005 PHE A O 1
ATOM 2270 N N . SER A 1 341 ? -17.336 117.514 29.523 1.00 59.62 1006 SER A N 1
ATOM 2271 C CA . SER A 1 341 ? -16.200 118.134 30.193 1.00 60.29 1006 SER A CA 1
ATOM 2272 C C . SER A 1 341 ? -14.898 117.753 29.506 1.00 60.04 1006 SER A C 1
ATOM 2273 O O . SER A 1 341 ? -14.103 118.623 29.124 1.00 60.64 1006 SER A O 1
ATOM 2276 N N . PHE A 1 342 ? -14.694 116.445 29.303 1.00 60.13 1007 PHE A N 1
ATOM 2277 C CA . PHE A 1 342 ? -13.499 115.952 28.627 1.00 59.79 1007 PHE A CA 1
ATOM 2278 C C . PHE A 1 342 ? -13.207 116.765 27.375 1.00 60.02 1007 PHE A C 1
ATOM 2279 O O . PHE A 1 342 ? -12.095 117.284 27.201 1.00 60.42 1007 PHE A O 1
ATOM 2287 N N . LEU A 1 343 ? -14.218 116.934 26.520 1.00 59.85 1008 LEU A N 1
ATOM 2288 C CA . LEU A 1 343 ? -14.048 117.721 25.306 1.00 60.13 1008 LEU A CA 1
ATOM 2289 C C . LEU A 1 343 ? -13.422 119.073 25.623 1.00 61.13 1008 LEU A C 1
ATOM 2290 O O . LEU A 1 343 ? -12.281 119.353 25.229 1.00 61.44 1008 LEU A O 1
ATOM 2295 N N . TYR A 1 344 ? -14.124 119.887 26.423 1.00 57.54 1009 TYR A N 1
ATOM 2296 C CA . TYR A 1 344 ? -13.666 121.248 26.700 1.00 58.55 1009 TYR A CA 1
ATOM 2297 C C . TYR A 1 344 ? -12.236 121.290 27.211 1.00 58.88 1009 TYR A C 1
ATOM 2298 O O . TYR A 1 344 ? -11.560 122.313 27.053 1.00 59.62 1009 TYR A O 1
ATOM 2307 N N . GLN A 1 345 ? -11.753 120.200 27.808 1.00 59.54 1010 GLN A N 1
ATOM 2308 C CA . GLN A 1 345 ? -10.396 120.236 28.330 1.00 59.93 1010 GLN A CA 1
ATOM 2309 C C . GLN A 1 345 ? -9.368 119.797 27.297 1.00 59.87 1010 GLN A C 1
ATOM 2310 O O . GLN A 1 345 ? -8.301 120.411 27.189 1.00 60.48 1010 GLN A O 1
ATOM 2316 N N . SER A 1 346 ? -9.667 118.754 26.524 1.00 67.36 1011 SER A N 1
ATOM 2317 C CA . SER A 1 346 ? -8.651 118.206 25.632 1.00 67.12 1011 SER A CA 1
ATOM 2318 C C . SER A 1 346 ? -8.667 118.871 24.267 1.00 67.01 1011 SER A C 1
ATOM 2319 O O . SER A 1 346 ? -7.604 119.161 23.705 1.00 67.29 1011 SER A O 1
ATOM 2322 N N . SER A 1 347 ? -9.856 119.119 23.729 1.00 78.95 1012 SER A N 1
ATOM 2323 C CA . SER A 1 347 ? -10.024 119.609 22.370 1.00 78.79 1012 SER A CA 1
ATOM 2324 C C . SER A 1 347 ? -11.242 120.525 22.281 1.00 79.30 1012 SER A C 1
ATOM 2325 O O . SER A 1 347 ? -12.360 120.110 22.607 1.00 78.92 1012 SER A O 1
ATOM 2328 N N . PRO A 1 348 ? -11.061 121.782 21.870 1.00 81.17 1013 PRO A N 1
ATOM 2329 C CA . PRO A 1 348 ? -12.224 122.625 21.573 1.00 81.64 1013 PRO A CA 1
ATOM 2330 C C . PRO A 1 348 ? -12.439 122.844 20.081 1.00 81.94 1013 PRO A C 1
ATOM 2331 O O . PRO A 1 348 ? -13.571 123.079 19.648 1.00 82.04 1013 PRO A O 1
ATOM 2335 N N . ASP A 1 349 ? -11.367 122.745 19.289 1.00 84.23 1014 ASP A N 1
ATOM 2336 C CA . ASP A 1 349 ? -11.411 122.984 17.848 1.00 84.48 1014 ASP A CA 1
ATOM 2337 C C . ASP A 1 349 ? -12.001 121.791 17.119 1.00 83.54 1014 ASP A C 1
ATOM 2338 O O . ASP A 1 349 ? -11.717 121.582 15.930 1.00 83.31 1014 ASP A O 1
ATOM 2343 N N . GLN A 1 350 ? -12.799 120.995 17.853 1.00 83.45 1015 GLN A N 1
ATOM 2344 C CA . GLN A 1 350 ? -13.615 119.887 17.341 1.00 82.54 1015 GLN A CA 1
ATOM 2345 C C . GLN A 1 350 ? -15.074 119.889 17.798 1.00 82.33 1015 GLN A C 1
ATOM 2346 O O . GLN A 1 350 ? -15.915 119.384 17.053 1.00 81.95 1015 GLN A O 1
ATOM 2352 N N . VAL A 1 351 ? -15.404 120.396 18.991 1.00 76.06 1016 VAL A N 1
ATOM 2353 C CA . VAL A 1 351 ? -16.786 120.611 19.434 1.00 76.02 1016 VAL A CA 1
ATOM 2354 C C . VAL A 1 351 ? -17.545 121.550 18.496 1.00 76.69 1016 VAL A C 1
ATOM 2355 O O . VAL A 1 351 ? -18.757 121.398 18.287 1.00 76.54 1016 VAL A O 1
ATOM 2359 N N . ILE A 1 352 ? -16.853 122.538 17.926 1.00 75.33 1017 ILE A N 1
ATOM 2360 C CA . ILE A 1 352 ? -17.496 123.547 17.096 1.00 76.11 1017 ILE A CA 1
ATOM 2361 C C . ILE A 1 352 ? -18.117 122.967 15.838 1.00 75.85 1017 ILE A C 1
ATOM 2362 O O . ILE A 1 352 ? -18.875 123.662 15.160 1.00 76.44 1017 ILE A O 1
ATOM 2367 N N . ASP A 1 353 ? -17.827 121.707 15.512 1.00 73.62 1018 ASP A N 1
ATOM 2368 C CA . ASP A 1 353 ? -18.396 121.075 14.333 1.00 73.44 1018 ASP A CA 1
ATOM 2369 C C . ASP A 1 353 ? -19.508 120.086 14.648 1.00 72.73 1018 ASP A C 1
ATOM 2370 O O . ASP A 1 353 ? -20.124 119.558 13.714 1.00 72.58 1018 ASP A O 1
ATOM 2375 N N . VAL A 1 354 ? -19.772 119.809 15.923 1.00 72.03 1019 VAL A N 1
ATOM 2376 C CA . VAL A 1 354 ? -20.951 119.072 16.356 1.00 71.44 1019 VAL A CA 1
ATOM 2377 C C . VAL A 1 354 ? -21.869 119.958 17.195 1.00 71.93 1019 VAL A C 1
ATOM 2378 O O . VAL A 1 354 ? -22.705 119.462 17.946 1.00 71.54 1019 VAL A O 1
ATOM 2382 N N . ALA A 1 355 ? -21.701 121.274 17.070 1.00 70.86 1020 ALA A N 1
ATOM 2383 C CA . ALA A 1 355 ? -22.561 122.216 17.780 1.00 71.47 1020 ALA A CA 1
ATOM 2384 C C . ALA A 1 355 ? -24.045 122.044 17.471 1.00 71.47 1020 ALA A C 1
ATOM 2385 O O . ALA A 1 355 ? -24.853 122.184 18.407 1.00 71.51 1020 ALA A O 1
ATOM 2387 N N . PRO A 1 356 ? -24.478 121.775 16.228 1.00 72.63 1021 PRO A N 1
ATOM 2388 C CA . PRO A 1 356 ? -25.897 121.432 16.022 1.00 72.60 1021 PRO A CA 1
ATOM 2389 C C . PRO A 1 356 ? -26.353 120.310 16.937 1.00 71.74 1021 PRO A C 1
ATOM 2390 O O . PRO A 1 356 ? -27.349 120.451 17.661 1.00 71.86 1021 PRO A O 1
ATOM 2394 N N . GLU A 1 357 ? -25.621 119.193 16.931 1.00 70.11 1022 GLU A N 1
ATOM 2395 C CA . GLU A 1 357 ? -25.910 118.111 17.862 1.00 69.32 1022 GLU A CA 1
ATOM 2396 C C . GLU A 1 357 ? -25.777 118.568 19.308 1.00 69.44 1022 GLU A C 1
ATOM 2397 O O . GLU A 1 357 ? -26.515 118.097 20.177 1.00 69.23 1022 GLU A O 1
ATOM 2403 N N . LEU A 1 358 ? -24.859 119.497 19.582 1.00 69.95 1023 LEU A N 1
ATOM 2404 C CA . LEU A 1 358 ? -24.510 119.809 20.961 1.00 70.08 1023 LEU A CA 1
ATOM 2405 C C . LEU A 1 358 ? -25.480 120.774 21.632 1.00 70.84 1023 LEU A C 1
ATOM 2406 O O . LEU A 1 358 ? -25.506 120.836 22.866 1.00 71.09 1023 LEU A O 1
ATOM 2411 N N . LEU A 1 359 ? -26.271 121.530 20.869 1.00 73.49 1024 LEU A N 1
ATOM 2412 C CA . LEU A 1 359 ? -27.370 122.273 21.468 1.00 74.02 1024 LEU A CA 1
ATOM 2413 C C . LEU A 1 359 ? -28.732 121.673 21.156 1.00 73.79 1024 LEU A C 1
ATOM 2414 O O . LEU A 1 359 ? -29.717 122.060 21.794 1.00 74.08 1024 LEU A O 1
ATOM 2419 N N . ARG A 1 360 ? -28.817 120.745 20.198 1.00 70.87 1025 ARG A N 1
ATOM 2420 C CA . ARG A 1 360 ? -30.029 119.942 20.079 1.00 70.55 1025 ARG A CA 1
ATOM 2421 C C . ARG A 1 360 ? -30.242 119.111 21.337 1.00 70.01 1025 ARG A C 1
ATOM 2422 O O . ARG A 1 360 ? -31.348 119.066 21.887 1.00 70.16 1025 ARG A O 1
ATOM 2430 N N . ILE A 1 361 ? -29.179 118.455 21.815 1.00 71.24 1026 ILE A N 1
ATOM 2431 C CA . ILE A 1 361 ? -29.264 117.657 23.036 1.00 70.76 1026 ILE A CA 1
ATOM 2432 C C . ILE A 1 361 ? -29.659 118.531 24.220 1.00 71.35 1026 ILE A C 1
ATOM 2433 O O . ILE A 1 361 ? -30.431 118.111 25.090 1.00 71.26 1026 ILE A O 1
ATOM 2438 N N . CYS A 1 362 ? -29.150 119.764 24.267 1.00 70.47 1027 CYS A N 1
ATOM 2439 C CA . CYS A 1 362 ? -29.403 120.633 25.413 1.00 71.10 1027 CYS A CA 1
ATOM 2440 C C . CYS A 1 362 ? -30.857 121.093 25.463 1.00 71.53 1027 CYS A C 1
ATOM 2441 O O . CYS A 1 362 ? -31.500 121.029 26.517 1.00 71.54 1027 CYS A O 1
ATOM 2444 N N . SER A 1 363 ? -31.396 121.556 24.335 1.00 75.04 1028 SER A N 1
ATOM 2445 C CA . SER A 1 363 ? -32.738 122.131 24.317 1.00 75.60 1028 SER A CA 1
ATOM 2446 C C . SER A 1 363 ? -33.851 121.129 24.653 1.00 75.19 1028 SER A C 1
ATOM 2447 O O . SER A 1 363 ? -35.011 121.551 24.730 1.00 75.64 1028 SER A O 1
ATOM 2450 N N . LEU A 1 364 ? -33.557 119.833 24.844 1.00 73.77 1029 LEU A N 1
ATOM 2451 C CA . LEU A 1 364 ? -34.567 118.852 25.242 1.00 73.34 1029 LEU A CA 1
ATOM 2452 C C . LEU A 1 364 ? -34.129 118.044 26.464 1.00 72.97 1029 LEU A C 1
ATOM 2453 O O . LEU A 1 364 ? -34.668 116.959 26.721 1.00 72.70 1029 LEU A O 1
ATOM 2458 N N . ILE A 1 365 ? -33.183 118.561 27.250 1.00 76.34 1030 ILE A N 1
ATOM 2459 C CA . ILE A 1 365 ? -32.641 117.784 28.358 1.00 76.00 1030 ILE A CA 1
ATOM 2460 C C . ILE A 1 365 ? -32.581 118.591 29.654 1.00 76.67 1030 ILE A C 1
ATOM 2461 O O . ILE A 1 365 ? -32.063 118.109 30.669 1.00 76.52 1030 ILE A O 1
ATOM 2466 N N . LEU A 1 366 ? -33.118 119.814 29.647 1.00 81.65 1031 LEU A N 1
ATOM 2467 C CA . LEU A 1 366 ? -33.323 120.543 30.894 1.00 82.32 1031 LEU A CA 1
ATOM 2468 C C . LEU A 1 366 ? -34.778 120.599 31.332 1.00 82.69 1031 LEU A C 1
ATOM 2469 O O . LEU A 1 366 ? -35.040 120.873 32.507 1.00 83.22 1031 LEU A O 1
ATOM 2474 N N . ALA A 1 367 ? -35.728 120.351 30.426 1.00 89.03 1032 ALA A N 1
ATOM 2475 C CA . ALA A 1 367 ? -37.075 120.017 30.870 1.00 89.19 1032 ALA A CA 1
ATOM 2476 C C . ALA A 1 367 ? -37.088 118.673 31.585 1.00 88.66 1032 ALA A C 1
ATOM 2477 O O . ALA A 1 367 ? -37.911 118.451 32.481 1.00 88.97 1032 ALA A O 1
ATOM 2479 N N . ASP A 1 368 ? -36.180 117.776 31.206 1.00 86.78 1033 ASP A N 1
ATOM 2480 C CA . ASP A 1 368 ? -36.023 116.476 31.854 1.00 86.27 1033 ASP A CA 1
ATOM 2481 C C . ASP A 1 368 ? -35.310 116.696 33.182 1.00 86.61 1033 ASP A C 1
ATOM 2482 O O . ASP A 1 368 ? -34.082 116.787 33.234 1.00 86.35 1033 ASP A O 1
ATOM 2487 N N . ASN A 1 369 ? -36.081 116.781 34.266 1.00 90.93 1034 ASN A N 1
ATOM 2488 C CA . ASN A 1 369 ? -35.527 116.933 35.605 1.00 91.43 1034 ASN A CA 1
ATOM 2489 C C . ASN A 1 369 ? -35.049 115.614 36.204 1.00 91.01 1034 ASN A C 1
ATOM 2490 O O . ASN A 1 369 ? -34.881 115.524 37.427 1.00 91.52 1034 ASN A O 1
ATOM 2495 N N . LYS A 1 370 ? -34.836 114.595 35.371 1.00 102.18 1035 LYS A N 1
ATOM 2496 C CA . LYS A 1 370 ? -34.257 113.327 35.797 1.00 101.71 1035 LYS A CA 1
ATOM 2497 C C . LYS A 1 370 ? -32.850 113.136 35.244 1.00 101.10 1035 LYS A C 1
ATOM 2498 O O . LYS A 1 370 ? -32.370 112.001 35.152 1.00 100.40 1035 LYS A O 1
ATOM 2504 N N . ILE A 1 371 ? -32.192 114.221 34.864 1.00 95.81 1036 ILE A N 1
ATOM 2505 C CA . ILE A 1 371 ? -30.832 114.202 34.335 1.00 95.42 1036 ILE A CA 1
ATOM 2506 C C . ILE A 1 371 ? -29.933 114.870 35.366 1.00 96.05 1036 ILE A C 1
ATOM 2507 O O . ILE A 1 371 ? -30.283 115.946 35.864 1.00 96.79 1036 ILE A O 1
ATOM 2512 N N . PRO A 1 372 ? -28.798 114.274 35.728 1.00 76.78 1037 PRO A N 1
ATOM 2513 C CA . PRO A 1 372 ? -27.933 114.868 36.758 1.00 77.46 1037 PRO A CA 1
ATOM 2514 C C . PRO A 1 372 ? -27.566 116.299 36.411 1.00 77.95 1037 PRO A C 1
ATOM 2515 O O . PRO A 1 372 ? -27.219 116.602 35.259 1.00 77.52 1037 PRO A O 1
ATOM 2519 N N . PRO A 1 373 ? -27.640 117.213 37.381 1.00 75.25 1038 PRO A N 1
ATOM 2520 C CA . PRO A 1 373 ? -27.470 118.637 37.058 1.00 75.83 1038 PRO A CA 1
ATOM 2521 C C . PRO A 1 373 ? -26.042 119.029 36.715 1.00 75.89 1038 PRO A C 1
ATOM 2522 O O . PRO A 1 373 ? -25.844 120.087 36.104 1.00 76.30 1038 PRO A O 1
ATOM 2526 N N . ASP A 1 374 ? -25.043 118.223 37.074 1.00 72.62 1039 ASP A N 1
ATOM 2527 C CA . ASP A 1 374 ? -23.690 118.509 36.617 1.00 72.57 1039 ASP A CA 1
ATOM 2528 C C . ASP A 1 374 ? -23.435 117.993 35.206 1.00 71.65 1039 ASP A C 1
ATOM 2529 O O . ASP A 1 374 ? -22.517 118.481 34.539 1.00 71.61 1039 ASP A O 1
ATOM 2534 N N . THR A 1 375 ? -24.223 117.019 34.739 1.00 69.70 1040 THR A N 1
ATOM 2535 C CA . THR A 1 375 ? -24.242 116.703 33.313 1.00 68.94 1040 THR A CA 1
ATOM 2536 C C . THR A 1 375 ? -24.781 117.889 32.521 1.00 69.28 1040 THR A C 1
ATOM 2537 O O . THR A 1 375 ? -24.201 118.299 31.503 1.00 69.10 1040 THR A O 1
ATOM 2541 N N . LYS A 1 376 ? -25.894 118.459 32.993 1.00 72.80 1041 LYS A N 1
ATOM 2542 C CA . LYS A 1 376 ? -26.408 119.709 32.445 1.00 73.34 1041 LYS A CA 1
ATOM 2543 C C . LYS A 1 376 ? -25.330 120.786 32.458 1.00 73.90 1041 LYS A C 1
ATOM 2544 O O . LYS A 1 376 ? -25.105 121.475 31.455 1.00 73.95 1041 LYS A O 1
ATOM 2550 N N . ALA A 1 377 ? -24.638 120.927 33.594 1.00 71.40 1042 ALA A N 1
ATOM 2551 C CA . ALA A 1 377 ? -23.598 121.944 33.719 1.00 72.04 1042 ALA A CA 1
ATOM 2552 C C . ALA A 1 377 ? -22.487 121.740 32.694 1.00 71.58 1042 ALA A C 1
ATOM 2553 O O . ALA A 1 377 ? -22.014 122.707 32.086 1.00 71.94 1042 ALA A O 1
ATOM 2555 N N . ALA A 1 378 ? -22.057 120.493 32.487 1.00 68.02 1043 ALA A N 1
ATOM 2556 C CA . ALA A 1 378 ? -21.008 120.224 31.506 1.00 67.52 1043 ALA A CA 1
ATOM 2557 C C . ALA A 1 378 ? -21.466 120.587 30.099 1.00 67.34 1043 ALA A C 1
ATOM 2558 O O . ALA A 1 378 ? -20.768 121.309 29.368 1.00 67.66 1043 ALA A O 1
ATOM 2560 N N . LEU A 1 379 ? -22.645 120.096 29.702 1.00 66.67 1044 LEU A N 1
ATOM 2561 C CA . LEU A 1 379 ? -23.130 120.372 28.353 1.00 66.52 1044 LEU A CA 1
ATOM 2562 C C . LEU A 1 379 ? -23.268 121.873 28.110 1.00 67.44 1044 LEU A C 1
ATOM 2563 O O . LEU A 1 379 ? -22.868 122.376 27.052 1.00 67.59 1044 LEU A O 1
ATOM 2568 N N . LEU A 1 380 ? -23.803 122.613 29.085 1.00 68.44 1045 LEU A N 1
ATOM 2569 C CA . LEU A 1 380 ? -23.902 124.055 28.898 1.00 69.34 1045 LEU A CA 1
ATOM 2570 C C . LEU A 1 380 ? -22.564 124.767 29.066 1.00 69.88 1045 LEU A C 1
ATOM 2571 O O . LEU A 1 380 ? -22.469 125.949 28.723 1.00 70.65 1045 LEU A O 1
ATOM 2576 N N . LEU A 1 381 ? -21.539 124.096 29.598 1.00 66.98 1046 LEU A N 1
ATOM 2577 C CA . LEU A 1 381 ? -20.195 124.662 29.540 1.00 67.44 1046 LEU A CA 1
ATOM 2578 C C . LEU A 1 381 ? -19.651 124.580 28.121 1.00 67.12 1046 LEU A C 1
ATOM 2579 O O . LEU A 1 381 ? -19.070 125.549 27.608 1.00 67.73 1046 LEU A O 1
ATOM 2584 N N . LEU A 1 382 ? -19.848 123.435 27.463 1.00 65.77 1047 LEU A N 1
ATOM 2585 C CA . LEU A 1 382 ? -19.581 123.370 26.030 1.00 65.65 1047 LEU A CA 1
ATOM 2586 C C . LEU A 1 382 ? -20.363 124.444 25.281 1.00 66.19 1047 LEU A C 1
ATOM 2587 O O . LEU A 1 382 ? -19.829 125.098 24.373 1.00 66.64 1047 LEU A O 1
ATOM 2592 N N . LEU A 1 383 ? -21.623 124.660 25.667 1.00 69.56 1048 LEU A N 1
ATOM 2593 C CA . LEU A 1 383 ? -22.450 125.630 24.956 1.00 70.23 1048 LEU A CA 1
ATOM 2594 C C . LEU A 1 383 ? -21.946 127.055 25.153 1.00 71.28 1048 LEU A C 1
ATOM 2595 O O . LEU A 1 383 ? -21.798 127.803 24.181 1.00 71.80 1048 LEU A O 1
ATOM 2600 N N . THR A 1 384 ? -21.688 127.458 26.401 1.00 69.53 1049 THR A N 1
ATOM 2601 C CA . THR A 1 384 ? -21.199 128.814 26.632 1.00 70.57 1049 THR A CA 1
ATOM 2602 C C . THR A 1 384 ? -19.844 129.031 25.974 1.00 70.76 1049 THR A C 1
ATOM 2603 O O . THR A 1 384 ? -19.535 130.152 25.544 1.00 71.65 1049 THR A O 1
ATOM 2607 N N . PHE A 1 385 ? -19.030 127.976 25.871 1.00 72.80 1050 PHE A N 1
ATOM 2608 C CA . PHE A 1 385 ? -17.841 128.051 25.029 1.00 72.91 1050 PHE A CA 1
ATOM 2609 C C . PHE A 1 385 ? -18.211 128.422 23.599 1.00 73.11 1050 PHE A C 1
ATOM 2610 O O . PHE A 1 385 ? -17.742 129.433 23.059 1.00 73.97 1050 PHE A O 1
ATOM 2618 N N . LEU A 1 386 ? -19.062 127.602 22.972 1.00 77.11 1051 LEU A N 1
ATOM 2619 C CA . LEU A 1 386 ? -19.418 127.821 21.573 1.00 77.28 1051 LEU A CA 1
ATOM 2620 C C . LEU A 1 386 ? -19.987 129.217 21.349 1.00 78.32 1051 LEU A C 1
ATOM 2621 O O . LEU A 1 386 ? -19.699 129.857 20.333 1.00 78.86 1051 LEU A O 1
ATOM 2626 N N . ALA A 1 387 ? -20.793 129.707 22.289 1.00 81.65 1052 ALA A N 1
ATOM 2627 C CA . ALA A 1 387 ? -21.406 131.020 22.128 1.00 82.65 1052 ALA A CA 1
ATOM 2628 C C . ALA A 1 387 ? -20.368 132.125 22.253 1.00 83.58 1052 ALA A C 1
ATOM 2629 O O . ALA A 1 387 ? -20.200 132.945 21.342 1.00 84.21 1052 ALA A O 1
ATOM 2631 N N . LYS A 1 388 ? -19.649 132.156 23.375 1.00 89.34 1053 LYS A N 1
ATOM 2632 C CA . LYS A 1 388 ? -18.790 133.293 23.664 1.00 90.32 1053 LYS A CA 1
ATOM 2633 C C . LYS A 1 388 ? -17.480 133.281 22.889 1.00 90.44 1053 LYS A C 1
ATOM 2634 O O . LYS A 1 388 ? -16.766 134.289 22.915 1.00 91.36 1053 LYS A O 1
ATOM 2640 N N . GLN A 1 389 ? -17.136 132.188 22.199 1.00 92.40 1054 GLN A N 1
ATOM 2641 C CA . GLN A 1 389 ? -15.874 132.158 21.469 1.00 92.55 1054 GLN A CA 1
ATOM 2642 C C . GLN A 1 389 ? -15.962 131.716 20.011 1.00 92.28 1054 GLN A C 1
ATOM 2643 O O . GLN A 1 389 ? -14.945 131.795 19.314 1.00 92.57 1054 GLN A O 1
ATOM 2649 N N . HIS A 1 390 ? -17.125 131.258 19.521 1.00 96.08 1055 HIS A N 1
ATOM 2650 C CA . HIS A 1 390 ? -17.311 130.863 18.113 1.00 96.00 1055 HIS A CA 1
ATOM 2651 C C . HIS A 1 390 ? -18.783 131.100 17.755 1.00 96.13 1055 HIS A C 1
ATOM 2652 O O . HIS A 1 390 ? -19.589 130.183 17.592 1.00 95.37 1055 HIS A O 1
ATOM 2659 N N . THR A 1 391 ? -19.149 132.375 17.607 1.00 98.74 1056 THR A N 1
ATOM 2660 C CA . THR A 1 391 ? -20.560 132.750 17.601 1.00 99.03 1056 THR A CA 1
ATOM 2661 C C . THR A 1 391 ? -21.266 132.410 16.292 1.00 98.96 1056 THR A C 1
ATOM 2662 O O . THR A 1 391 ? -22.464 132.109 16.309 1.00 98.66 1056 THR A O 1
ATOM 2666 N N . ASP A 1 392 ? -20.567 132.451 15.156 1.00 110.54 1057 ASP A N 1
ATOM 2667 C CA . ASP A 1 392 ? -21.247 132.183 13.891 1.00 110.66 1057 ASP A CA 1
ATOM 2668 C C . ASP A 1 392 ? -21.676 130.722 13.793 1.00 109.48 1057 ASP A C 1
ATOM 2669 O O . ASP A 1 392 ? -22.756 130.419 13.269 1.00 109.46 1057 ASP A O 1
ATOM 2674 N N . SER A 1 393 ? -20.851 129.804 14.301 1.00 100.48 1058 SER A N 1
ATOM 2675 C CA . SER A 1 393 ? -21.261 128.405 14.374 1.00 99.35 1058 SER A CA 1
ATOM 2676 C C . SER A 1 393 ? -22.399 128.220 15.370 1.00 98.94 1058 SER A C 1
ATOM 2677 O O . SER A 1 393 ? -23.315 127.424 15.137 1.00 98.47 1058 SER A O 1
ATOM 2680 N N . PHE A 1 394 ? -22.346 128.946 16.489 1.00 97.82 1059 PHE A N 1
ATOM 2681 C CA . PHE A 1 394 ? -23.398 128.878 17.499 1.00 97.57 1059 PHE A CA 1
ATOM 2682 C C . PHE A 1 394 ? -24.748 129.286 16.917 1.00 98.04 1059 PHE A C 1
ATOM 2683 O O . PHE A 1 394 ? -25.765 128.610 17.128 1.00 97.50 1059 PHE A O 1
ATOM 2691 N N . GLN A 1 395 ? -24.770 130.386 16.161 1.00 97.20 1060 GLN A N 1
ATOM 2692 C CA . GLN A 1 395 ? -26.016 130.862 15.571 1.00 97.79 1060 GLN A CA 1
ATOM 2693 C C . GLN A 1 395 ? -26.457 129.975 14.414 1.00 97.52 1060 GLN A C 1
ATOM 2694 O O . GLN A 1 395 ? -27.657 129.746 14.225 1.00 97.54 1060 GLN A O 1
ATOM 2700 N N . ALA A 1 396 ? -25.503 129.467 13.626 1.00 97.26 1061 ALA A N 1
ATOM 2701 C CA . ALA A 1 396 ? -25.840 128.469 12.618 1.00 96.90 1061 ALA A CA 1
ATOM 2702 C C . ALA A 1 396 ? -26.418 127.201 13.239 1.00 95.82 1061 ALA A C 1
ATOM 2703 O O . ALA A 1 396 ? -27.166 126.483 12.567 1.00 95.66 1061 ALA A O 1
ATOM 2705 N N . ALA A 1 397 ? -26.080 126.910 14.502 1.00 93.99 1062 ALA A N 1
ATOM 2706 C CA . ALA A 1 397 ? -26.583 125.751 15.233 1.00 92.97 1062 ALA A CA 1
ATOM 2707 C C . ALA A 1 397 ? -27.970 125.986 15.822 1.00 93.09 1062 ALA A C 1
ATOM 2708 O O . ALA A 1 397 ? -28.811 125.080 15.793 1.00 92.55 1062 ALA A O 1
ATOM 2710 N N . LEU A 1 398 ? -28.235 127.179 16.366 1.00 95.70 1063 LEU A N 1
ATOM 2711 C CA . LEU A 1 398 ? -29.607 127.510 16.745 1.00 96.04 1063 LEU A CA 1
ATOM 2712 C C . LEU A 1 398 ? -30.559 127.499 15.557 1.00 96.47 1063 LEU A C 1
ATOM 2713 O O . LEU A 1 398 ? -31.775 127.602 15.759 1.00 96.46 1063 LEU A O 1
ATOM 2718 N N . GLY A 1 399 ? -30.036 127.373 14.335 1.00 94.76 1064 GLY A N 1
ATOM 2719 C CA . GLY A 1 399 ? -30.813 127.373 13.111 1.00 95.17 1064 GLY A CA 1
ATOM 2720 C C . GLY A 1 399 ? -32.090 126.559 13.133 1.00 94.94 1064 GLY A C 1
ATOM 2721 O O . GLY A 1 399 ? -33.180 127.126 13.260 1.00 95.75 1064 GLY A O 1
ATOM 2722 N N . SER A 1 400 ? -31.983 125.237 13.018 1.00 94.94 1065 SER A N 1
ATOM 2723 C CA . SER A 1 400 ? -33.168 124.391 12.887 1.00 94.78 1065 SER A CA 1
ATOM 2724 C C . SER A 1 400 ? -33.559 123.715 14.196 1.00 93.85 1065 SER A C 1
ATOM 2725 O O . SER A 1 400 ? -33.961 122.547 14.206 1.00 93.18 1065 SER A O 1
ATOM 2728 N N . LEU A 1 401 ? -33.430 124.417 15.314 1.00 90.44 1066 LEU A N 1
ATOM 2729 C CA . LEU A 1 401 ? -34.268 124.119 16.459 1.00 90.04 1066 LEU A CA 1
ATOM 2730 C C . LEU A 1 401 ? -35.605 124.822 16.267 1.00 90.87 1066 LEU A C 1
ATOM 2731 O O . LEU A 1 401 ? -35.708 125.763 15.476 1.00 91.75 1066 LEU A O 1
ATOM 2736 N N . PRO A 1 402 ? -36.655 124.380 16.956 1.00 86.52 1067 PRO A N 1
ATOM 2737 C CA . PRO A 1 402 ? -37.897 125.158 16.945 1.00 87.38 1067 PRO A CA 1
ATOM 2738 C C . PRO A 1 402 ? -37.648 126.553 17.498 1.00 88.19 1067 PRO A C 1
ATOM 2739 O O . PRO A 1 402 ? -36.742 126.771 18.305 1.00 87.96 1067 PRO A O 1
ATOM 2743 N N . VAL A 1 403 ? -38.453 127.511 17.034 1.00 82.50 1068 VAL A N 1
ATOM 2744 C CA . VAL A 1 403 ? -38.230 128.906 17.411 1.00 83.36 1068 VAL A CA 1
ATOM 2745 C C . VAL A 1 403 ? -38.395 129.090 18.917 1.00 83.19 1068 VAL A C 1
ATOM 2746 O O . VAL A 1 403 ? -37.637 129.836 19.555 1.00 83.50 1068 VAL A O 1
ATOM 2750 N N . ASP A 1 404 ? -39.363 128.389 19.517 1.00 81.68 1069 ASP A N 1
ATOM 2751 C CA . ASP A 1 404 ? -39.544 128.468 20.961 1.00 81.59 1069 ASP A CA 1
ATOM 2752 C C . ASP A 1 404 ? -38.417 127.762 21.700 1.00 80.75 1069 ASP A C 1
ATOM 2753 O O . ASP A 1 404 ? -38.008 128.211 22.776 1.00 80.83 1069 ASP A O 1
ATOM 2758 N N . LYS A 1 405 ? -37.900 126.666 21.140 1.00 85.08 1070 LYS A N 1
ATOM 2759 C CA . LYS A 1 405 ? -36.718 126.035 21.716 1.00 84.29 1070 LYS A CA 1
ATOM 2760 C C . LYS A 1 405 ? -35.484 126.913 21.552 1.00 84.58 1070 LYS A C 1
ATOM 2761 O O . LYS A 1 405 ? -34.610 126.918 22.426 1.00 84.34 1070 LYS A O 1
ATOM 2767 N N . ALA A 1 406 ? -35.395 127.655 20.445 1.00 87.88 1071 ALA A N 1
ATOM 2768 C CA . ALA A 1 406 ? -34.278 128.573 20.241 1.00 88.32 1071 ALA A CA 1
ATOM 2769 C C . ALA A 1 406 ? -34.282 129.675 21.291 1.00 88.94 1071 ALA A C 1
ATOM 2770 O O . ALA A 1 406 ? -33.299 129.864 22.019 1.00 88.84 1071 ALA A O 1
ATOM 2772 N N . GLN A 1 407 ? -35.388 130.423 21.377 1.00 94.05 1072 GLN A N 1
ATOM 2773 C CA . GLN A 1 407 ? -35.515 131.437 22.422 1.00 94.69 1072 GLN A CA 1
ATOM 2774 C C . GLN A 1 407 ? -35.300 130.830 23.804 1.00 94.22 1072 GLN A C 1
ATOM 2775 O O . GLN A 1 407 ? -34.698 131.458 24.685 1.00 94.60 1072 GLN A O 1
ATOM 2781 N N . GLU A 1 408 ? -35.775 129.597 24.002 1.00 94.73 1073 GLU A N 1
ATOM 2782 C CA . GLU A 1 408 ? -35.608 128.919 25.283 1.00 94.32 1073 GLU A CA 1
ATOM 2783 C C . GLU A 1 408 ? -34.133 128.750 25.628 1.00 93.92 1073 GLU A C 1
ATOM 2784 O O . GLU A 1 408 ? -33.702 129.083 26.739 1.00 94.16 1073 GLU A O 1
ATOM 2790 N N . LEU A 1 409 ? -33.342 128.225 24.687 1.00 94.51 1074 LEU A N 1
ATOM 2791 C CA . LEU A 1 409 ? -31.906 128.119 24.918 1.00 94.16 1074 LEU A CA 1
ATOM 2792 C C . LEU A 1 409 ? -31.257 129.486 25.074 1.00 95.02 1074 LEU A C 1
ATOM 2793 O O . LEU A 1 409 ? -30.235 129.607 25.754 1.00 95.06 1074 LEU A O 1
ATOM 2798 N N . GLN A 1 410 ? -31.826 130.527 24.464 1.00 100.68 1075 GLN A N 1
ATOM 2799 C CA . GLN A 1 410 ? -31.294 131.871 24.654 1.00 101.64 1075 GLN A CA 1
ATOM 2800 C C . GLN A 1 410 ? -31.681 132.488 25.993 1.00 102.19 1075 GLN A C 1
ATOM 2801 O O . GLN A 1 410 ? -31.109 133.518 26.362 1.00 102.75 1075 GLN A O 1
ATOM 2807 N N . ALA A 1 411 ? -32.621 131.890 26.731 1.00 100.22 1076 ALA A N 1
ATOM 2808 C CA . ALA A 1 411 ? -33.048 132.466 28.005 1.00 100.80 1076 ALA A CA 1
ATOM 2809 C C . ALA A 1 411 ? -31.890 132.570 29.003 1.00 100.54 1076 ALA A C 1
ATOM 2810 O O . ALA A 1 411 ? -31.567 133.662 29.483 1.00 101.19 1076 ALA A O 1
ATOM 2812 N N . VAL A 1 412 ? -31.248 131.446 29.331 1.00 104.42 1077 VAL A N 1
ATOM 2813 C CA . VAL A 1 412 ? -30.256 131.434 30.410 1.00 104.17 1077 VAL A CA 1
ATOM 2814 C C . VAL A 1 412 ? -28.936 132.066 29.964 1.00 104.11 1077 VAL A C 1
ATOM 2815 O O . VAL A 1 412 ? -28.568 133.150 30.435 1.00 103.67 1077 VAL A O 1
ATOM 2819 N N . LEU A 1 413 ? -28.211 131.407 29.062 1.00 102.05 1078 LEU A N 1
ATOM 2820 C CA . LEU A 1 413 ? -27.014 132.016 28.495 1.00 102.06 1078 LEU A CA 1
ATOM 2821 C C . LEU A 1 413 ? -27.394 133.243 27.682 1.00 103.14 1078 LEU A C 1
ATOM 2822 O O . LEU A 1 413 ? -28.397 133.243 26.963 1.00 103.40 1078 LEU A O 1
ATOM 2827 N N . GLY A 1 414 ? -26.597 134.296 27.818 1.00 95.26 1079 GLY A N 1
ATOM 2828 C CA . GLY A 1 414 ? -26.847 135.531 27.100 1.00 96.27 1079 GLY A CA 1
ATOM 2829 C C . GLY A 1 414 ? -26.864 135.296 25.607 1.00 96.17 1079 GLY A C 1
ATOM 2830 O O . GLY A 1 414 ? -27.891 135.488 24.958 1.00 96.63 1079 GLY A O 1
ATOM 2831 N N . PRO B 1 28 ? 23.532 80.262 70.202 1.00 86.71 693 PRO B N 1
ATOM 2832 C CA . PRO B 1 28 ? 23.837 81.642 69.814 1.00 86.86 693 PRO B CA 1
ATOM 2833 C C . PRO B 1 28 ? 24.801 82.340 70.770 1.00 88.78 693 PRO B C 1
ATOM 2834 O O . PRO B 1 28 ? 24.434 82.664 71.899 1.00 90.03 693 PRO B O 1
ATOM 2838 N N . TYR B 1 29 ? 26.037 82.537 70.315 1.00 86.98 694 TYR B N 1
ATOM 2839 C CA . TYR B 1 29 ? 26.964 83.473 70.937 1.00 88.68 694 TYR B CA 1
ATOM 2840 C C . TYR B 1 29 ? 26.708 84.905 70.497 1.00 88.45 694 TYR B C 1
ATOM 2841 O O . TYR B 1 29 ? 27.450 85.807 70.902 1.00 89.85 694 TYR B O 1
ATOM 2858 N N . GLU B 1 31 ? 23.897 87.286 70.297 1.00 84.37 696 GLU B N 1
ATOM 2859 C CA . GLU B 1 31 ? 23.233 88.355 71.043 1.00 85.43 696 GLU B CA 1
ATOM 2860 C C . GLU B 1 31 ? 24.221 89.434 71.484 1.00 87.02 696 GLU B C 1
ATOM 2861 O O . GLU B 1 31 ? 23.982 90.634 71.291 1.00 87.01 696 GLU B O 1
ATOM 2867 N N . SER B 1 32 ? 25.359 89.001 72.032 1.00 82.07 697 SER B N 1
ATOM 2868 C CA . SER B 1 32 ? 26.437 89.929 72.355 1.00 83.64 697 SER B CA 1
ATOM 2869 C C . SER B 1 32 ? 26.971 90.614 71.102 1.00 82.63 697 SER B C 1
ATOM 2870 O O . SER B 1 32 ? 27.193 91.831 71.098 1.00 83.22 697 SER B O 1
ATOM 2873 N N . VAL B 1 33 ? 27.179 89.849 70.027 1.00 79.91 698 VAL B N 1
ATOM 2874 C CA . VAL B 1 33 ? 27.727 90.414 68.793 1.00 78.78 698 VAL B CA 1
ATOM 2875 C C . VAL B 1 33 ? 26.797 91.492 68.244 1.00 77.77 698 VAL B C 1
ATOM 2876 O O . VAL B 1 33 ? 27.205 92.638 68.035 1.00 78.22 698 VAL B O 1
ATOM 2880 N N . PHE B 1 34 ? 25.537 91.129 67.992 1.00 72.28 699 PHE B N 1
ATOM 2881 C CA . PHE B 1 34 ? 24.497 92.081 67.612 1.00 71.79 699 PHE B CA 1
ATOM 2882 C C . PHE B 1 34 ? 24.503 93.330 68.484 1.00 72.52 699 PHE B C 1
ATOM 2883 O O . PHE B 1 34 ? 24.440 94.453 67.975 1.00 72.38 699 PHE B O 1
ATOM 2891 N N . GLU B 1 35 ? 24.573 93.151 69.805 1.00 72.57 700 GLU B N 1
ATOM 2892 C CA . GLU B 1 35 ? 24.492 94.296 70.711 1.00 74.16 700 GLU B CA 1
ATOM 2893 C C . GLU B 1 35 ? 25.688 95.231 70.527 1.00 75.22 700 GLU B C 1
ATOM 2894 O O . GLU B 1 35 ? 25.532 96.414 70.182 1.00 75.20 700 GLU B O 1
ATOM 2900 N N . GLU B 1 36 ? 26.900 94.707 70.743 1.00 72.21 701 GLU B N 1
ATOM 2901 C CA . GLU B 1 36 ? 28.101 95.534 70.656 1.00 73.29 701 GLU B CA 1
ATOM 2902 C C . GLU B 1 36 ? 28.248 96.162 69.275 1.00 71.85 701 GLU B C 1
ATOM 2903 O O . GLU B 1 36 ? 28.589 97.344 69.155 1.00 72.50 701 GLU B O 1
ATOM 2909 N N . VAL B 1 37 ? 28.007 95.378 68.220 1.00 68.44 702 VAL B N 1
ATOM 2910 C CA . VAL B 1 37 ? 28.044 95.907 66.858 1.00 67.72 702 VAL B CA 1
ATOM 2911 C C . VAL B 1 37 ? 27.039 97.039 66.702 1.00 67.45 702 VAL B C 1
ATOM 2912 O O . VAL B 1 37 ? 27.327 98.065 66.073 1.00 67.44 702 VAL B O 1
ATOM 2916 N N . PHE B 1 38 ? 25.845 96.872 67.274 1.00 66.21 703 PHE B N 1
ATOM 2917 C CA . PHE B 1 38 ? 24.823 97.905 67.161 1.00 65.91 703 PHE B CA 1
ATOM 2918 C C . PHE B 1 38 ? 25.228 99.181 67.883 1.00 66.73 703 PHE B C 1
ATOM 2919 O O . PHE B 1 38 ? 24.755 100.265 67.526 1.00 66.52 703 PHE B O 1
ATOM 2927 N N . LYS B 1 39 ? 26.094 99.082 68.897 1.00 67.43 704 LYS B N 1
ATOM 2928 C CA . LYS B 1 39 ? 26.606 100.304 69.512 1.00 69.21 704 LYS B CA 1
ATOM 2929 C C . LYS B 1 39 ? 27.384 101.160 68.514 1.00 69.03 704 LYS B C 1
ATOM 2930 O O . LYS B 1 39 ? 27.382 102.392 68.621 1.00 69.91 704 LYS B O 1
ATOM 2936 N N . LEU B 1 40 ? 28.026 100.536 67.524 1.00 69.52 705 LEU B N 1
ATOM 2937 C CA . LEU B 1 40 ? 28.874 101.278 66.597 1.00 69.30 705 LEU B CA 1
ATOM 2938 C C . LEU B 1 40 ? 28.097 102.261 65.730 1.00 68.20 705 LEU B C 1
ATOM 2939 O O . LEU B 1 40 ? 28.721 103.091 65.060 1.00 68.47 705 LEU B O 1
ATOM 2944 N N . LEU B 1 41 ? 26.764 102.202 65.731 1.00 68.29 706 LEU B N 1
ATOM 2945 C CA . LEU B 1 41 ? 25.983 103.003 64.796 1.00 67.07 706 LEU B CA 1
ATOM 2946 C C . LEU B 1 41 ? 25.904 104.477 65.172 1.00 68.30 706 LEU B C 1
ATOM 2947 O O . LEU B 1 41 ? 25.383 105.266 64.378 1.00 67.51 706 LEU B O 1
ATOM 2952 N N . GLU B 1 42 ? 26.391 104.874 66.346 1.00 72.75 707 GLU B N 1
ATOM 2953 C CA . GLU B 1 42 ? 26.492 106.288 66.688 1.00 74.01 707 GLU B CA 1
ATOM 2954 C C . GLU B 1 42 ? 27.933 106.779 66.713 1.00 75.58 707 GLU B C 1
ATOM 2955 O O . GLU B 1 42 ? 28.192 107.887 67.195 1.00 77.18 707 GLU B O 1
ATOM 2961 N N . CYS B 1 43 ? 28.869 105.984 66.211 1.00 71.74 708 CYS B N 1
ATOM 2962 C CA . CYS B 1 43 ? 30.212 106.480 65.946 1.00 72.84 708 CYS B CA 1
ATOM 2963 C C . CYS B 1 43 ? 30.135 107.467 64.790 1.00 71.96 708 CYS B C 1
ATOM 2964 O O . CYS B 1 43 ? 29.674 107.096 63.702 1.00 70.09 708 CYS B O 1
ATOM 2967 N N . PRO B 1 44 ? 30.558 108.720 64.973 1.00 72.77 709 PRO B N 1
ATOM 2968 C CA . PRO B 1 44 ? 30.379 109.725 63.913 1.00 72.23 709 PRO B CA 1
ATOM 2969 C C . PRO B 1 44 ? 31.179 109.446 62.653 1.00 71.09 709 PRO B C 1
ATOM 2970 O O . PRO B 1 44 ? 30.984 110.153 61.655 1.00 70.15 709 PRO B O 1
ATOM 2974 N N . HIS B 1 45 ? 32.062 108.455 62.653 1.00 71.67 710 HIS B N 1
ATOM 2975 C CA . HIS B 1 45 ? 32.826 108.144 61.456 1.00 70.61 710 HIS B CA 1
ATOM 2976 C C . HIS B 1 45 ? 32.010 107.237 60.541 1.00 68.34 710 HIS B C 1
ATOM 2977 O O . HIS B 1 45 ? 31.544 106.175 60.966 1.00 67.77 710 HIS B O 1
ATOM 2984 N N . LEU B 1 46 ? 31.851 107.650 59.280 1.00 68.47 711 LEU B N 1
ATOM 2985 C CA . LEU B 1 46 ? 30.902 106.977 58.396 1.00 66.34 711 LEU B CA 1
ATOM 2986 C C . LEU B 1 46 ? 31.321 105.547 58.065 1.00 65.46 711 LEU B C 1
ATOM 2987 O O . LEU B 1 46 ? 30.459 104.682 57.884 1.00 64.10 711 LEU B O 1
ATOM 2992 N N . ASN B 1 47 ? 32.625 105.275 57.969 1.00 65.84 712 ASN B N 1
ATOM 2993 C CA . ASN B 1 47 ? 33.064 103.935 57.588 1.00 65.00 712 ASN B CA 1
ATOM 2994 C C . ASN B 1 47 ? 32.784 102.911 58.682 1.00 65.34 712 ASN B C 1
ATOM 2995 O O . ASN B 1 47 ? 32.555 101.731 58.384 1.00 64.24 712 ASN B O 1
ATOM 3000 N N . VAL B 1 48 ? 32.789 103.341 59.944 1.00 65.44 713 VAL B N 1
ATOM 3001 C CA . VAL B 1 48 ? 32.490 102.428 61.042 1.00 65.89 713 VAL B CA 1
ATOM 3002 C C . VAL B 1 48 ? 31.011 102.061 61.038 1.00 64.43 713 VAL B C 1
ATOM 3003 O O . VAL B 1 48 ? 30.644 100.891 61.199 1.00 63.56 713 VAL B O 1
ATOM 3007 N N . ARG B 1 49 ? 30.141 103.057 60.858 1.00 65.21 714 ARG B N 1
ATOM 3008 C CA . ARG B 1 49 ? 28.712 102.787 60.736 1.00 64.42 714 ARG B CA 1
ATOM 3009 C C . ARG B 1 49 ? 28.422 101.909 59.527 1.00 63.49 714 ARG B C 1
ATOM 3010 O O . ARG B 1 49 ? 27.614 100.979 59.599 1.00 62.96 714 ARG B O 1
ATOM 3018 N N . LYS B 1 50 ? 29.063 102.210 58.396 1.00 63.77 715 LYS B N 1
ATOM 3019 C CA . LYS B 1 50 ? 28.947 101.376 57.204 1.00 62.03 715 LYS B CA 1
ATOM 3020 C C . LYS B 1 50 ? 29.286 99.924 57.515 1.00 61.84 715 LYS B C 1
ATOM 3021 O O . LYS B 1 50 ? 28.499 99.007 57.235 1.00 60.49 715 LYS B O 1
ATOM 3027 N N . ALA B 1 51 ? 30.459 99.702 58.115 1.00 59.69 716 ALA B N 1
ATOM 3028 C CA . ALA B 1 51 ? 30.845 98.357 58.524 1.00 59.78 716 ALA B CA 1
ATOM 3029 C C . ALA B 1 51 ? 29.839 97.749 59.496 1.00 59.59 716 ALA B C 1
ATOM 3030 O O . ALA B 1 51 ? 29.669 96.525 59.526 1.00 59.21 716 ALA B O 1
ATOM 3032 N N . ALA B 1 52 ? 29.148 98.583 60.280 1.00 60.78 717 ALA B N 1
ATOM 3033 C CA . ALA B 1 52 ? 28.193 98.078 61.263 1.00 60.76 717 ALA B CA 1
ATOM 3034 C C . ALA B 1 52 ? 26.897 97.610 60.607 1.00 59.80 717 ALA B C 1
ATOM 3035 O O . ALA B 1 52 ? 26.413 96.512 60.895 1.00 59.50 717 ALA B O 1
ATOM 3037 N N . HIS B 1 53 ? 26.310 98.440 59.741 1.00 62.00 718 HIS B N 1
ATOM 3038 C CA . HIS B 1 53 ? 25.115 98.034 59.005 1.00 60.65 718 HIS B CA 1
ATOM 3039 C C . HIS B 1 53 ? 25.394 96.790 58.169 1.00 60.04 718 HIS B C 1
ATOM 3040 O O . HIS B 1 53 ? 24.615 95.825 58.182 1.00 59.49 718 HIS B O 1
ATOM 3047 N N . GLU B 1 54 ? 26.520 96.793 57.446 1.00 60.01 719 GLU B N 1
ATOM 3048 C CA . GLU B 1 54 ? 26.942 95.611 56.702 1.00 58.93 719 GLU B CA 1
ATOM 3049 C C . GLU B 1 54 ? 27.003 94.383 57.604 1.00 59.24 719 GLU B C 1
ATOM 3050 O O . GLU B 1 54 ? 26.355 93.361 57.341 1.00 58.03 719 GLU B O 1
ATOM 3056 N N . ALA B 1 55 ? 27.782 94.479 58.686 1.00 58.15 720 ALA B N 1
ATOM 3057 C CA . ALA B 1 55 ? 27.977 93.337 59.575 1.00 58.76 720 ALA B CA 1
ATOM 3058 C C . ALA B 1 55 ? 26.652 92.826 60.127 1.00 58.23 720 ALA B C 1
ATOM 3059 O O . ALA B 1 55 ? 26.422 91.613 60.176 1.00 57.65 720 ALA B O 1
ATOM 3061 N N . LEU B 1 56 ? 25.767 93.735 60.541 1.00 60.10 721 LEU B N 1
ATOM 3062 C CA . LEU B 1 56 ? 24.471 93.323 61.068 1.00 59.77 721 LEU B CA 1
ATOM 3063 C C . LEU B 1 56 ? 23.667 92.564 60.021 1.00 58.80 721 LEU B C 1
ATOM 3064 O O . LEU B 1 56 ? 23.051 91.534 60.328 1.00 58.57 721 LEU B O 1
ATOM 3069 N N . GLY B 1 57 ? 23.667 93.050 58.777 1.00 58.26 722 GLY B N 1
ATOM 3070 C CA . GLY B 1 57 ? 22.960 92.336 57.724 1.00 57.37 722 GLY B CA 1
ATOM 3071 C C . GLY B 1 57 ? 23.506 90.938 57.494 1.00 57.17 722 GLY B C 1
ATOM 3072 O O . GLY B 1 57 ? 22.758 89.951 57.500 1.00 56.74 722 GLY B O 1
ATOM 3073 N N . GLN B 1 58 ? 24.825 90.836 57.293 1.00 56.89 723 GLN B N 1
ATOM 3074 C CA . GLN B 1 58 ? 25.439 89.530 57.063 1.00 56.78 723 GLN B CA 1
ATOM 3075 C C . GLN B 1 58 ? 25.174 88.579 58.222 1.00 57.03 723 GLN B C 1
ATOM 3076 O O . GLN B 1 58 ? 24.928 87.386 58.011 1.00 56.57 723 GLN B O 1
ATOM 3082 N N . PHE B 1 59 ? 25.227 89.087 59.456 1.00 58.80 724 PHE B N 1
ATOM 3083 C CA . PHE B 1 59 ? 24.957 88.235 60.607 1.00 59.57 724 PHE B CA 1
ATOM 3084 C C . PHE B 1 59 ? 23.501 87.794 60.646 1.00 58.58 724 PHE B C 1
ATOM 3085 O O . PHE B 1 59 ? 23.207 86.677 61.086 1.00 58.44 724 PHE B O 1
ATOM 3093 N N . CYS B 1 60 ? 22.579 88.651 60.195 1.00 63.75 725 CYS B N 1
ATOM 3094 C CA . CYS B 1 60 ? 21.194 88.219 60.047 1.00 62.68 725 CYS B CA 1
ATOM 3095 C C . CYS B 1 60 ? 21.088 87.064 59.058 1.00 61.12 725 CYS B C 1
ATOM 3096 O O . CYS B 1 60 ? 20.385 86.076 59.315 1.00 60.64 725 CYS B O 1
ATOM 3099 N N . CYS B 1 61 ? 21.797 87.162 57.928 1.00 64.28 726 CYS B N 1
ATOM 3100 C CA . CYS B 1 61 ? 21.769 86.080 56.947 1.00 62.85 726 CYS B CA 1
ATOM 3101 C C . CYS B 1 61 ? 22.352 84.791 57.519 1.00 63.34 726 CYS B C 1
ATOM 3102 O O . CYS B 1 61 ? 21.778 83.709 57.342 1.00 62.51 726 CYS B O 1
ATOM 3105 N N . ALA B 1 62 ? 23.492 84.886 58.211 1.00 65.76 727 ALA B N 1
ATOM 3106 C CA . ALA B 1 62 ? 24.111 83.702 58.800 1.00 66.46 727 ALA B CA 1
ATOM 3107 C C . ALA B 1 62 ? 23.235 83.077 59.877 1.00 66.82 727 ALA B C 1
ATOM 3108 O O . ALA B 1 62 ? 23.238 81.853 60.045 1.00 66.46 727 ALA B O 1
ATOM 3110 N N . LEU B 1 63 ? 22.500 83.899 60.629 1.00 69.48 728 LEU B N 1
ATOM 3111 C CA . LEU B 1 63 ? 21.563 83.370 61.613 1.00 69.92 728 LEU B CA 1
ATOM 3112 C C . LEU B 1 63 ? 20.422 82.627 60.928 1.00 68.33 728 LEU B C 1
ATOM 3113 O O . LEU B 1 63 ? 20.079 81.499 61.313 1.00 68.32 728 LEU B O 1
ATOM 3118 N N . HIS B 1 64 ? 19.829 83.245 59.899 1.00 73.25 729 HIS B N 1
ATOM 3119 C CA . HIS B 1 64 ? 18.783 82.582 59.126 1.00 71.72 729 HIS B CA 1
ATOM 3120 C C . HIS B 1 64 ? 19.254 81.241 58.570 1.00 71.03 729 HIS B C 1
ATOM 3121 O O . HIS B 1 64 ? 18.523 80.246 58.631 1.00 70.57 729 HIS B O 1
ATOM 3128 N N . LYS B 1 65 ? 20.477 81.192 58.031 1.00 76.76 730 LYS B N 1
ATOM 3129 C CA . LYS B 1 65 ? 20.976 79.950 57.447 1.00 75.95 730 LYS B CA 1
ATOM 3130 C C . LYS B 1 65 ? 21.318 78.916 58.517 1.00 77.01 730 LYS B C 1
ATOM 3131 O O . LYS B 1 65 ? 21.117 77.714 58.300 1.00 76.42 730 LYS B O 1
ATOM 3137 N N . ALA B 1 66 ? 21.826 79.362 59.672 1.00 77.39 731 ALA B N 1
ATOM 3138 C CA . ALA B 1 66 ? 22.189 78.440 60.746 1.00 78.64 731 ALA B CA 1
ATOM 3139 C C . ALA B 1 66 ? 20.959 77.781 61.358 1.00 78.59 731 ALA B C 1
ATOM 3140 O O . ALA B 1 66 ? 20.986 76.584 61.668 1.00 78.81 731 ALA B O 1
ATOM 3142 N N . CYS B 1 67 ? 19.878 78.544 61.557 1.00 85.63 732 CYS B N 1
ATOM 3143 C CA . CYS B 1 67 ? 18.614 77.908 61.918 1.00 85.46 732 CYS B CA 1
ATOM 3144 C C . CYS B 1 67 ? 18.103 77.035 60.780 1.00 83.87 732 CYS B C 1
ATOM 3145 O O . CYS B 1 67 ? 17.562 75.950 61.015 1.00 83.90 732 CYS B O 1
ATOM 3148 N N . GLN B 1 68 ? 18.270 77.495 59.538 1.00 86.57 733 GLN B N 1
ATOM 3149 C CA . GLN B 1 68 ? 17.839 76.715 58.383 1.00 85.00 733 GLN B CA 1
ATOM 3150 C C . GLN B 1 68 ? 18.531 75.360 58.327 1.00 85.03 733 GLN B C 1
ATOM 3151 O O . GLN B 1 68 ? 18.000 74.413 57.734 1.00 84.17 733 GLN B O 1
ATOM 3157 N N . SER B 1 69 ? 19.710 75.244 58.938 1.00 88.37 734 SER B N 1
ATOM 3158 C CA . SER B 1 69 ? 20.391 73.955 58.995 1.00 88.59 734 SER B CA 1
ATOM 3159 C C . SER B 1 69 ? 19.578 72.955 59.809 1.00 89.11 734 SER B C 1
ATOM 3160 O O . SER B 1 69 ? 19.186 71.893 59.310 1.00 88.39 734 SER B O 1
ATOM 3163 N N . CYS B 1 70 ? 19.307 73.289 61.066 1.00 101.14 735 CYS B N 1
ATOM 3164 C CA . CYS B 1 70 ? 18.401 72.539 61.924 1.00 101.73 735 CYS B CA 1
ATOM 3165 C C . CYS B 1 70 ? 17.646 73.532 62.797 1.00 102.60 735 CYS B C 1
ATOM 3166 O O . CYS B 1 70 ? 18.242 74.155 63.686 1.00 104.04 735 CYS B O 1
ATOM 3169 N N . PRO B 1 71 ? 16.343 73.703 62.583 1.00 118.91 736 PRO B N 1
ATOM 3170 C CA . PRO B 1 71 ? 15.639 74.834 63.201 1.00 119.43 736 PRO B CA 1
ATOM 3171 C C . PRO B 1 71 ? 15.451 74.699 64.702 1.00 121.22 736 PRO B C 1
ATOM 3172 O O . PRO B 1 71 ? 14.348 74.400 65.171 1.00 121.45 736 PRO B O 1
ATOM 3176 N N . SER B 1 72 ? 16.522 74.917 65.463 1.00 111.67 737 SER B N 1
ATOM 3177 C CA . SER B 1 72 ? 16.388 75.081 66.903 1.00 113.46 737 SER B CA 1
ATOM 3178 C C . SER B 1 72 ? 15.464 76.265 67.157 1.00 113.39 737 SER B C 1
ATOM 3179 O O . SER B 1 72 ? 15.886 77.418 67.043 1.00 113.38 737 SER B O 1
ATOM 3182 N N . GLU B 1 73 ? 14.202 75.989 67.496 1.00 113.58 738 GLU B N 1
ATOM 3183 C CA . GLU B 1 73 ? 13.136 76.990 67.513 1.00 113.52 738 GLU B CA 1
ATOM 3184 C C . GLU B 1 73 ? 13.473 78.260 68.305 1.00 114.81 738 GLU B C 1
ATOM 3185 O O . GLU B 1 73 ? 12.994 79.341 67.930 1.00 114.30 738 GLU B O 1
ATOM 3191 N N . PRO B 1 74 ? 14.293 78.214 69.370 1.00 115.80 739 PRO B N 1
ATOM 3192 C CA . PRO B 1 74 ? 14.763 79.487 69.941 1.00 116.97 739 PRO B CA 1
ATOM 3193 C C . PRO B 1 74 ? 15.658 80.275 69.000 1.00 116.28 739 PRO B C 1
ATOM 3194 O O . PRO B 1 74 ? 15.733 81.503 69.128 1.00 116.78 739 PRO B O 1
ATOM 3198 N N . ASN B 1 75 ? 16.347 79.613 68.066 1.00 109.62 740 ASN B N 1
ATOM 3199 C CA . ASN B 1 75 ? 17.126 80.344 67.071 1.00 108.94 740 ASN B CA 1
ATOM 3200 C C . ASN B 1 75 ? 16.228 80.970 66.013 1.00 107.17 740 ASN B C 1
ATOM 3201 O O . ASN B 1 75 ? 16.529 82.056 65.507 1.00 106.74 740 ASN B O 1
ATOM 3206 N N . THR B 1 76 ? 15.137 80.288 65.651 1.00 102.47 741 THR B N 1
ATOM 3207 C CA . THR B 1 76 ? 14.099 80.915 64.838 1.00 101.06 741 THR B CA 1
ATOM 3208 C C . THR B 1 76 ? 13.583 82.178 65.518 1.00 101.90 741 THR B C 1
ATOM 3209 O O . THR B 1 76 ? 13.512 83.255 64.906 1.00 101.35 741 THR B O 1
ATOM 3213 N N . ALA B 1 77 ? 13.237 82.060 66.805 1.00 92.79 742 ALA B N 1
ATOM 3214 C CA . ALA B 1 77 ? 12.794 83.223 67.565 1.00 93.84 742 ALA B CA 1
ATOM 3215 C C . ALA B 1 77 ? 13.848 84.323 67.561 1.00 94.56 742 ALA B C 1
ATOM 3216 O O . ALA B 1 77 ? 13.521 85.505 67.403 1.00 94.57 742 ALA B O 1
ATOM 3218 N N . ALA B 1 78 ? 15.122 83.953 67.722 1.00 85.53 743 ALA B N 1
ATOM 3219 C CA . ALA B 1 78 ? 16.190 84.947 67.716 1.00 86.37 743 ALA B CA 1
ATOM 3220 C C . ALA B 1 78 ? 16.280 85.653 66.370 1.00 84.96 743 ALA B C 1
ATOM 3221 O O . ALA B 1 78 ? 16.508 86.866 66.312 1.00 85.38 743 ALA B O 1
ATOM 3223 N N . LEU B 1 79 ? 16.112 84.906 65.277 1.00 80.59 744 LEU B N 1
ATOM 3224 C CA . LEU B 1 79 ? 16.082 85.513 63.949 1.00 79.14 744 LEU B CA 1
ATOM 3225 C C . LEU B 1 79 ? 14.963 86.542 63.848 1.00 78.85 744 LEU B C 1
ATOM 3226 O O . LEU B 1 79 ? 15.173 87.663 63.360 1.00 78.80 744 LEU B O 1
ATOM 3231 N N . GLN B 1 80 ? 13.763 86.180 64.312 1.00 79.51 745 GLN B N 1
ATOM 3232 C CA . GLN B 1 80 ? 12.660 87.139 64.302 1.00 79.36 745 GLN B CA 1
ATOM 3233 C C . GLN B 1 80 ? 12.994 88.376 65.130 1.00 80.82 745 GLN B C 1
ATOM 3234 O O . GLN B 1 80 ? 12.711 89.508 64.715 1.00 80.55 745 GLN B O 1
ATOM 3240 N N . ALA B 1 81 ? 13.616 88.183 66.297 1.00 74.39 746 ALA B N 1
ATOM 3241 C CA . ALA B 1 81 ? 13.932 89.306 67.173 1.00 75.96 746 ALA B CA 1
ATOM 3242 C C . ALA B 1 81 ? 15.087 90.155 66.656 1.00 76.17 746 ALA B C 1
ATOM 3243 O O . ALA B 1 81 ? 15.234 91.302 67.088 1.00 77.22 746 ALA B O 1
ATOM 3245 N N . ALA B 1 82 ? 15.906 89.625 65.746 1.00 72.80 747 ALA B N 1
ATOM 3246 C CA . ALA B 1 82 ? 17.019 90.377 65.178 1.00 72.95 747 ALA B CA 1
ATOM 3247 C C . ALA B 1 82 ? 16.606 91.151 63.936 1.00 71.53 747 ALA B C 1
ATOM 3248 O O . ALA B 1 82 ? 16.994 92.315 63.777 1.00 71.92 747 ALA B O 1
ATOM 3250 N N . LEU B 1 83 ? 15.835 90.526 63.042 1.00 70.96 748 LEU B N 1
ATOM 3251 C CA . LEU B 1 83 ? 15.177 91.293 61.991 1.00 69.67 748 LEU B CA 1
ATOM 3252 C C . LEU B 1 83 ? 14.340 92.413 62.593 1.00 70.35 748 LEU B C 1
ATOM 3253 O O . LEU B 1 83 ? 14.385 93.561 62.118 1.00 70.20 748 LEU B O 1
ATOM 3258 N N . ALA B 1 84 ? 13.602 92.098 63.667 1.00 70.37 749 ALA B N 1
ATOM 3259 C CA . ALA B 1 84 ? 12.706 93.060 64.301 1.00 71.21 749 ALA B CA 1
ATOM 3260 C C . ALA B 1 84 ? 13.409 94.353 64.682 1.00 72.34 749 ALA B C 1
ATOM 3261 O O . ALA B 1 84 ? 12.757 95.388 64.828 1.00 72.50 749 ALA B O 1
ATOM 3263 N N . ARG B 1 85 ? 14.729 94.318 64.850 1.00 70.61 750 ARG B N 1
ATOM 3264 C CA . ARG B 1 85 ? 15.474 95.506 65.244 1.00 71.82 750 ARG B CA 1
ATOM 3265 C C . ARG B 1 85 ? 16.394 96.038 64.160 1.00 71.16 750 ARG B C 1
ATOM 3266 O O . ARG B 1 85 ? 16.635 97.246 64.112 1.00 71.63 750 ARG B O 1
ATOM 3274 N N . VAL B 1 86 ? 16.900 95.171 63.283 1.00 66.50 751 VAL B N 1
ATOM 3275 C CA . VAL B 1 86 ? 17.865 95.613 62.284 1.00 65.97 751 VAL B CA 1
ATOM 3276 C C . VAL B 1 86 ? 17.166 96.209 61.066 1.00 64.51 751 VAL B C 1
ATOM 3277 O O . VAL B 1 86 ? 17.644 97.195 60.494 1.00 64.57 751 VAL B O 1
ATOM 3281 N N . VAL B 1 87 ? 16.032 95.649 60.648 1.00 66.73 752 VAL B N 1
ATOM 3282 C CA . VAL B 1 87 ? 15.412 96.142 59.414 1.00 65.33 752 VAL B CA 1
ATOM 3283 C C . VAL B 1 87 ? 14.871 97.559 59.623 1.00 65.88 752 VAL B C 1
ATOM 3284 O O . VAL B 1 87 ? 15.153 98.450 58.798 1.00 65.49 752 VAL B O 1
ATOM 3288 N N . PRO B 1 88 ? 14.114 97.838 60.700 1.00 64.71 753 PRO B N 1
ATOM 3289 C CA . PRO B 1 88 ? 13.736 99.240 60.959 1.00 65.37 753 PRO B CA 1
ATOM 3290 C C . PRO B 1 88 ? 14.935 100.160 61.104 1.00 66.54 753 PRO B C 1
ATOM 3291 O O . PRO B 1 88 ? 14.886 101.312 60.651 1.00 66.64 753 PRO B O 1
ATOM 3295 N N . SER B 1 89 ? 16.013 99.680 61.730 1.00 65.39 754 SER B N 1
ATOM 3296 C CA . SER B 1 89 ? 17.261 100.436 61.744 1.00 65.96 754 SER B CA 1
ATOM 3297 C C . SER B 1 89 ? 17.720 100.758 60.328 1.00 65.49 754 SER B C 1
ATOM 3298 O O . SER B 1 89 ? 18.154 101.883 60.048 1.00 65.74 754 SER B O 1
ATOM 3301 N N . TYR B 1 90 ? 17.617 99.787 59.417 1.00 63.79 755 TYR B N 1
ATOM 3302 C CA . TYR B 1 90 ? 18.019 100.022 58.034 1.00 63.31 755 TYR B CA 1
ATOM 3303 C C . TYR B 1 90 ? 17.216 101.153 57.410 1.00 63.01 755 TYR B C 1
ATOM 3304 O O . TYR B 1 90 ? 17.790 102.116 56.891 1.00 63.16 755 TYR B O 1
ATOM 3321 N N . GLN B 1 92 ? 15.302 103.504 58.770 1.00 71.47 757 GLN B N 1
ATOM 3322 C CA . GLN B 1 92 ? 15.615 104.738 59.486 1.00 72.99 757 GLN B CA 1
ATOM 3323 C C . GLN B 1 92 ? 16.901 105.362 58.959 1.00 73.43 757 GLN B C 1
ATOM 3324 O O . GLN B 1 92 ? 16.946 106.558 58.644 1.00 73.71 757 GLN B O 1
ATOM 3330 N N . ALA B 1 93 ? 17.962 104.555 58.858 1.00 70.22 758 ALA B N 1
ATOM 3331 C CA . ALA B 1 93 ? 19.194 105.039 58.248 1.00 70.53 758 ALA B CA 1
ATOM 3332 C C . ALA B 1 93 ? 18.939 105.567 56.842 1.00 69.31 758 ALA B C 1
ATOM 3333 O O . ALA B 1 93 ? 19.447 106.629 56.473 1.00 69.88 758 ALA B O 1
ATOM 3335 N N . VAL B 1 94 ? 18.130 104.856 56.051 1.00 73.47 759 VAL B N 1
ATOM 3336 C CA . VAL B 1 94 ? 17.882 105.270 54.668 1.00 72.26 759 VAL B CA 1
ATOM 3337 C C . VAL B 1 94 ? 17.395 106.713 54.619 1.00 72.73 759 VAL B C 1
ATOM 3338 O O . VAL B 1 94 ? 18.054 107.590 54.049 1.00 72.97 759 VAL B O 1
ATOM 3342 N N . ASN B 1 95 ? 16.240 106.988 55.229 1.00 81.02 760 ASN B N 1
ATOM 3343 C CA . ASN B 1 95 ? 15.676 108.328 55.082 1.00 81.34 760 ASN B CA 1
ATOM 3344 C C . ASN B 1 95 ? 16.203 109.328 56.108 1.00 83.17 760 ASN B C 1
ATOM 3345 O O . ASN B 1 95 ? 15.736 110.473 56.123 1.00 83.59 760 ASN B O 1
ATOM 3350 N N . ARG B 1 96 ? 17.166 108.946 56.950 1.00 77.00 761 ARG B N 1
ATOM 3351 C CA . ARG B 1 96 ? 17.731 109.881 57.912 1.00 78.86 761 ARG B CA 1
ATOM 3352 C C . ARG B 1 96 ? 19.239 110.064 57.805 1.00 79.77 761 ARG B C 1
ATOM 3353 O O . ARG B 1 96 ? 19.742 111.110 58.227 1.00 81.09 761 ARG B O 1
ATOM 3361 N N . GLU B 1 97 ? 19.970 109.096 57.255 1.00 75.77 762 GLU B N 1
ATOM 3362 C CA . GLU B 1 97 ? 21.419 109.216 57.157 1.00 76.57 762 GLU B CA 1
ATOM 3363 C C . GLU B 1 97 ? 21.783 110.222 56.069 1.00 76.29 762 GLU B C 1
ATOM 3364 O O . GLU B 1 97 ? 21.132 110.288 55.023 1.00 74.84 762 GLU B O 1
ATOM 3370 N N . ARG B 1 98 ? 22.835 111.008 56.316 1.00 78.99 763 ARG B N 1
ATOM 3371 C CA . ARG B 1 98 ? 23.159 112.151 55.470 1.00 79.14 763 ARG B CA 1
ATOM 3372 C C . ARG B 1 98 ? 24.334 111.926 54.525 1.00 78.94 763 ARG B C 1
ATOM 3373 O O . ARG B 1 98 ? 24.547 112.751 53.630 1.00 78.98 763 ARG B O 1
ATOM 3381 N N . GLU B 1 99 ? 25.109 110.862 54.704 1.00 74.39 764 GLU B N 1
ATOM 3382 C CA . GLU B 1 99 ? 26.260 110.568 53.855 1.00 74.31 764 GLU B CA 1
ATOM 3383 C C . GLU B 1 99 ? 25.939 109.367 52.974 1.00 72.55 764 GLU B C 1
ATOM 3384 O O . GLU B 1 99 ? 25.572 108.300 53.478 1.00 72.18 764 GLU B O 1
ATOM 3390 N N . ARG B 1 100 ? 26.097 109.545 51.658 1.00 75.27 765 ARG B N 1
ATOM 3391 C CA . ARG B 1 100 ? 25.569 108.578 50.699 1.00 73.48 765 ARG B CA 1
ATOM 3392 C C . ARG B 1 100 ? 26.240 107.216 50.806 1.00 73.16 765 ARG B C 1
ATOM 3393 O O . ARG B 1 100 ? 25.609 106.200 50.504 1.00 71.86 765 ARG B O 1
ATOM 3401 N N . GLN B 1 101 ? 27.514 107.171 51.203 1.00 68.75 766 GLN B N 1
ATOM 3402 C CA . GLN B 1 101 ? 28.223 105.896 51.299 1.00 68.53 766 GLN B CA 1
ATOM 3403 C C . GLN B 1 101 ? 27.504 104.937 52.244 1.00 68.28 766 GLN B C 1
ATOM 3404 O O . GLN B 1 101 ? 27.216 103.783 51.890 1.00 67.01 766 GLN B O 1
ATOM 3410 N N . VAL B 1 102 ? 27.202 105.410 53.455 1.00 67.36 767 VAL B N 1
ATOM 3411 C CA . VAL B 1 102 ? 26.495 104.585 54.428 1.00 67.28 767 VAL B CA 1
ATOM 3412 C C . VAL B 1 102 ? 25.123 104.195 53.899 1.00 65.62 767 VAL B C 1
ATOM 3413 O O . VAL B 1 102 ? 24.685 103.052 54.063 1.00 64.82 767 VAL B O 1
ATOM 3417 N N . VAL B 1 103 ? 24.425 105.131 53.250 1.00 68.26 768 VAL B N 1
ATOM 3418 C CA . VAL B 1 103 ? 23.112 104.820 52.683 1.00 66.70 768 VAL B CA 1
ATOM 3419 C C . VAL B 1 103 ? 23.224 103.686 51.671 1.00 65.21 768 VAL B C 1
ATOM 3420 O O . VAL B 1 103 ? 22.369 102.795 51.617 1.00 64.18 768 VAL B O 1
ATOM 3432 N N . ALA B 1 105 ? 25.668 101.238 51.533 1.00 60.73 770 ALA B N 1
ATOM 3433 C CA . ALA B 1 105 ? 25.888 99.993 52.260 1.00 60.79 770 ALA B CA 1
ATOM 3434 C C . ALA B 1 105 ? 24.612 99.507 52.935 1.00 60.42 770 ALA B C 1
ATOM 3435 O O . ALA B 1 105 ? 24.409 98.296 53.085 1.00 60.00 770 ALA B O 1
ATOM 3437 N N . VAL B 1 106 ? 23.736 100.432 53.331 1.00 61.81 771 VAL B N 1
ATOM 3438 C CA . VAL B 1 106 ? 22.466 100.052 53.940 1.00 61.36 771 VAL B CA 1
ATOM 3439 C C . VAL B 1 106 ? 21.526 99.462 52.899 1.00 59.52 771 VAL B C 1
ATOM 3440 O O . VAL B 1 106 ? 20.802 98.498 53.175 1.00 58.87 771 VAL B O 1
ATOM 3444 N N . LEU B 1 107 ? 21.505 100.035 51.694 1.00 58.00 772 LEU B N 1
ATOM 3445 C CA . LEU B 1 107 ? 20.691 99.461 50.629 1.00 57.18 772 LEU B CA 1
ATOM 3446 C C . LEU B 1 107 ? 21.168 98.059 50.279 1.00 56.87 772 LEU B C 1
ATOM 3447 O O . LEU B 1 107 ? 20.358 97.138 50.128 1.00 56.40 772 LEU B O 1
ATOM 3452 N N . GLU B 1 108 ? 22.487 97.875 50.179 1.00 58.07 773 GLU B N 1
ATOM 3453 C CA . GLU B 1 108 ? 23.052 96.595 49.762 1.00 57.48 773 GLU B CA 1
ATOM 3454 C C . GLU B 1 108 ? 22.863 95.524 50.834 1.00 57.77 773 GLU B C 1
ATOM 3455 O O . GLU B 1 108 ? 22.445 94.397 50.536 1.00 56.74 773 GLU B O 1
ATOM 3461 N N . ALA B 1 109 ? 23.181 95.853 52.088 1.00 56.21 774 ALA B N 1
ATOM 3462 C CA . ALA B 1 109 ? 22.935 94.910 53.174 1.00 56.71 774 ALA B CA 1
ATOM 3463 C C . ALA B 1 109 ? 21.446 94.616 53.315 1.00 55.73 774 ALA B C 1
ATOM 3464 O O . ALA B 1 109 ? 21.051 93.478 53.602 1.00 55.19 774 ALA B O 1
ATOM 3466 N N . LEU B 1 110 ? 20.607 95.632 53.103 1.00 55.94 775 LEU B N 1
ATOM 3467 C CA . LEU B 1 110 ? 19.165 95.452 53.225 1.00 55.15 775 LEU B CA 1
ATOM 3468 C C . LEU B 1 110 ? 18.641 94.487 52.169 1.00 53.96 775 LEU B C 1
ATOM 3469 O O . LEU B 1 110 ? 17.852 93.586 52.477 1.00 53.67 775 LEU B O 1
ATOM 3474 N N . THR B 1 111 ? 19.072 94.651 50.912 1.00 53.65 776 THR B N 1
ATOM 3475 C CA . THR B 1 111 ? 18.609 93.718 49.888 1.00 52.94 776 THR B CA 1
ATOM 3476 C C . THR B 1 111 ? 19.223 92.338 50.072 1.00 52.96 776 THR B C 1
ATOM 3477 O O . THR B 1 111 ? 18.617 91.341 49.670 1.00 52.55 776 THR B O 1
ATOM 3481 N N . GLY B 1 112 ? 20.418 92.253 50.660 1.00 53.64 777 GLY B N 1
ATOM 3482 C CA . GLY B 1 112 ? 20.953 90.945 51.006 1.00 53.71 777 GLY B CA 1
ATOM 3483 C C . GLY B 1 112 ? 20.095 90.227 52.031 1.00 53.76 777 GLY B C 1
ATOM 3484 O O . GLY B 1 112 ? 19.801 89.034 51.890 1.00 53.46 777 GLY B O 1
ATOM 3485 N N . VAL B 1 113 ? 19.674 90.947 53.074 1.00 57.26 778 VAL B N 1
ATOM 3486 C CA . VAL B 1 113 ? 18.777 90.365 54.068 1.00 57.54 778 VAL B CA 1
ATOM 3487 C C . VAL B 1 113 ? 17.452 89.974 53.426 1.00 56.15 778 VAL B C 1
ATOM 3488 O O . VAL B 1 113 ? 16.910 88.894 53.692 1.00 55.76 778 VAL B O 1
ATOM 3492 N N . LEU B 1 114 ? 16.912 90.845 52.569 1.00 56.33 779 LEU B N 1
ATOM 3493 C CA . LEU B 1 114 ? 15.702 90.507 51.827 1.00 54.99 779 LEU B CA 1
ATOM 3494 C C . LEU B 1 114 ? 15.915 89.290 50.938 1.00 53.85 779 LEU B C 1
ATOM 3495 O O . LEU B 1 114 ? 14.958 88.579 50.614 1.00 52.91 779 LEU B O 1
ATOM 3500 N N . ARG B 1 115 ? 17.159 89.042 50.534 1.00 54.24 780 ARG B N 1
ATOM 3501 C CA . ARG B 1 115 ? 17.464 87.957 49.611 1.00 53.23 780 ARG B CA 1
ATOM 3502 C C . ARG B 1 115 ? 17.543 86.622 50.339 1.00 53.39 780 ARG B C 1
ATOM 3503 O O . ARG B 1 115 ? 17.052 85.606 49.833 1.00 52.42 780 ARG B O 1
ATOM 3511 N N . SER B 1 116 ? 18.148 86.604 51.528 1.00 57.20 781 SER B N 1
ATOM 3512 C CA . SER B 1 116 ? 18.238 85.353 52.273 1.00 57.55 781 SER B CA 1
ATOM 3513 C C . SER B 1 116 ? 16.995 85.132 53.129 1.00 57.75 781 SER B C 1
ATOM 3514 O O . SER B 1 116 ? 16.339 84.088 53.028 1.00 57.14 781 SER B O 1
ATOM 3517 N N . CYS B 1 117 ? 16.655 86.107 53.974 1.00 62.74 782 CYS B N 1
ATOM 3518 C CA . CYS B 1 117 ? 15.506 85.954 54.861 1.00 63.03 782 CYS B CA 1
ATOM 3519 C C . CYS B 1 117 ? 14.201 85.942 54.073 1.00 61.77 782 CYS B C 1
ATOM 3520 O O . CYS B 1 117 ? 13.347 85.073 54.281 1.00 61.41 782 CYS B O 1
ATOM 3523 N N . GLY B 1 118 ? 14.030 86.898 53.164 1.00 62.70 783 GLY B N 1
ATOM 3524 C CA . GLY B 1 118 ? 12.854 86.928 52.318 1.00 61.49 783 GLY B CA 1
ATOM 3525 C C . GLY B 1 118 ? 11.558 87.174 53.062 1.00 61.82 783 GLY B C 1
ATOM 3526 O O . GLY B 1 118 ? 11.284 88.298 53.495 1.00 62.63 783 GLY B O 1
ATOM 3527 N N . THR B 1 119 ? 10.755 86.117 53.216 1.00 64.74 784 THR B N 1
ATOM 3528 C CA . THR B 1 119 ? 9.420 86.270 53.785 1.00 65.02 784 THR B CA 1
ATOM 3529 C C . THR B 1 119 ? 9.468 86.754 55.228 1.00 66.57 784 THR B C 1
ATOM 3530 O O . THR B 1 119 ? 8.538 87.426 55.687 1.00 66.96 784 THR B O 1
ATOM 3534 N N . LEU B 1 120 ? 10.543 86.448 55.955 1.00 64.29 785 LEU B N 1
ATOM 3535 C CA . LEU B 1 120 ? 10.607 86.856 57.350 1.00 65.85 785 LEU B CA 1
ATOM 3536 C C . LEU B 1 120 ? 10.875 88.346 57.500 1.00 66.54 785 LEU B C 1
ATOM 3537 O O . LEU B 1 120 ? 10.557 88.919 58.548 1.00 67.67 785 LEU B O 1
ATOM 3542 N N . THR B 1 121 ? 11.437 88.990 56.474 1.00 64.59 786 THR B N 1
ATOM 3543 C CA . THR B 1 121 ? 11.645 90.431 56.543 1.00 65.21 786 THR B CA 1
ATOM 3544 C C . THR B 1 121 ? 10.324 91.187 56.475 1.00 64.89 786 THR B C 1
ATOM 3545 O O . THR B 1 121 ? 10.191 92.253 57.088 1.00 65.79 786 THR B O 1
ATOM 3549 N N . LEU B 1 122 ? 9.340 90.658 55.750 1.00 72.27 787 LEU B N 1
ATOM 3550 C CA . LEU B 1 122 ? 7.975 91.181 55.773 1.00 72.20 787 LEU B CA 1
ATOM 3551 C C . LEU B 1 122 ? 7.109 90.153 56.502 1.00 72.26 787 LEU B C 1
ATOM 3552 O O . LEU B 1 122 ? 6.547 89.238 55.896 1.00 71.19 787 LEU B O 1
ATOM 3557 N N . LYS B 1 123 ? 7.036 90.294 57.815 1.00 75.33 788 LYS B N 1
ATOM 3558 C CA . LYS B 1 123 ? 6.038 89.609 58.623 1.00 75.64 788 LYS B CA 1
ATOM 3559 C C . LYS B 1 123 ? 5.298 90.650 59.458 1.00 76.50 788 LYS B C 1
ATOM 3560 O O . LYS B 1 123 ? 4.062 90.613 59.516 1.00 76.06 788 LYS B O 1
ATOM 3566 N N . PRO B 1 124 ? 5.987 91.594 60.104 1.00 76.41 789 PRO B N 1
ATOM 3567 C CA . PRO B 1 124 ? 5.290 92.771 60.618 1.00 77.15 789 PRO B CA 1
ATOM 3568 C C . PRO B 1 124 ? 4.596 93.508 59.489 1.00 76.11 789 PRO B C 1
ATOM 3569 O O . PRO B 1 124 ? 5.233 93.859 58.485 1.00 75.78 789 PRO B O 1
ATOM 3573 N N . PRO B 1 125 ? 3.290 93.749 59.608 1.00 75.51 790 PRO B N 1
ATOM 3574 C CA . PRO B 1 125 ? 2.550 94.410 58.525 1.00 74.44 790 PRO B CA 1
ATOM 3575 C C . PRO B 1 125 ? 3.029 95.841 58.315 1.00 74.97 790 PRO B C 1
ATOM 3576 O O . PRO B 1 125 ? 3.816 96.389 59.088 1.00 76.25 790 PRO B O 1
ATOM 3580 N N . GLY B 1 126 ? 2.548 96.442 57.227 1.00 67.92 791 GLY B N 1
ATOM 3581 C CA . GLY B 1 126 ? 3.060 97.702 56.728 1.00 68.35 791 GLY B CA 1
ATOM 3582 C C . GLY B 1 126 ? 4.548 97.774 56.432 1.00 68.29 791 GLY B C 1
ATOM 3583 O O . GLY B 1 126 ? 5.012 98.829 55.998 1.00 68.27 791 GLY B O 1
ATOM 3584 N N . ARG B 1 127 ? 5.321 96.700 56.663 1.00 64.62 792 ARG B N 1
ATOM 3585 C CA . ARG B 1 127 ? 6.750 96.725 56.339 1.00 64.61 792 ARG B CA 1
ATOM 3586 C C . ARG B 1 127 ? 6.984 96.739 54.832 1.00 63.22 792 ARG B C 1
ATOM 3587 O O . ARG B 1 127 ? 7.932 97.367 54.352 1.00 63.27 792 ARG B O 1
ATOM 3595 N N . LEU B 1 128 ? 6.148 96.025 54.073 1.00 59.04 793 LEU B N 1
ATOM 3596 C CA . LEU B 1 128 ? 6.257 96.051 52.618 1.00 58.49 793 LEU B CA 1
ATOM 3597 C C . LEU B 1 128 ? 6.091 97.468 52.088 1.00 58.53 793 LEU B C 1
ATOM 3598 O O . LEU B 1 128 ? 6.897 97.942 51.276 1.00 58.48 793 LEU B O 1
ATOM 3603 N N . ALA B 1 129 ? 5.053 98.167 52.558 1.00 59.54 794 ALA B N 1
ATOM 3604 C CA . ALA B 1 129 ? 4.808 99.536 52.121 1.00 59.64 794 ALA B CA 1
ATOM 3605 C C . ALA B 1 129 ? 5.937 100.481 52.523 1.00 60.69 794 ALA B C 1
ATOM 3606 O O . ALA B 1 129 ? 6.252 101.411 51.774 1.00 60.55 794 ALA B O 1
ATOM 3608 N N . GLU B 1 130 ? 6.556 100.271 53.689 1.00 62.58 795 GLU B N 1
ATOM 3609 C CA . GLU B 1 130 ? 7.621 101.174 54.116 1.00 63.73 795 GLU B CA 1
ATOM 3610 C C . GLU B 1 130 ? 8.920 100.902 53.364 1.00 63.46 795 GLU B C 1
ATOM 3611 O O . GLU B 1 130 ? 9.594 101.839 52.923 1.00 63.79 795 GLU B O 1
ATOM 3617 N N . LEU B 1 131 ? 9.299 99.628 53.228 1.00 59.95 796 LEU B N 1
ATOM 3618 C CA . LEU B 1 131 ? 10.469 99.278 52.426 1.00 59.51 796 LEU B CA 1
ATOM 3619 C C . LEU B 1 131 ? 10.326 99.807 51.004 1.00 58.50 796 LEU B C 1
ATOM 3620 O O . LEU B 1 131 ? 11.246 100.433 50.458 1.00 58.74 796 LEU B O 1
ATOM 3625 N N . CYS B 1 132 ? 9.162 99.572 50.391 1.00 62.17 797 CYS B N 1
ATOM 3626 C CA . CYS B 1 132 ? 8.877 100.178 49.096 1.00 61.26 797 CYS B CA 1
ATOM 3627 C C . CYS B 1 132 ? 8.979 101.697 49.171 1.00 62.06 797 CYS B C 1
ATOM 3628 O O . CYS B 1 132 ? 9.410 102.347 48.212 1.00 61.88 797 CYS B O 1
ATOM 3631 N N . GLY B 1 133 ? 8.603 102.275 50.314 1.00 59.56 798 GLY B N 1
ATOM 3632 C CA . GLY B 1 133 ? 8.631 103.722 50.446 1.00 59.98 798 GLY B CA 1
ATOM 3633 C C . GLY B 1 133 ? 10.038 104.289 50.423 1.00 60.42 798 GLY B C 1
ATOM 3634 O O . GLY B 1 133 ? 10.302 105.291 49.753 1.00 60.48 798 GLY B O 1
ATOM 3635 N N . VAL B 1 134 ? 10.959 103.665 51.162 1.00 62.29 799 VAL B N 1
ATOM 3636 C CA . VAL B 1 134 ? 12.332 104.158 51.189 1.00 63.19 799 VAL B CA 1
ATOM 3637 C C . VAL B 1 134 ? 13.023 103.881 49.860 1.00 62.30 799 VAL B C 1
ATOM 3638 O O . VAL B 1 134 ? 13.804 104.708 49.369 1.00 62.80 799 VAL B O 1
ATOM 3642 N N . LEU B 1 135 ? 12.738 102.725 49.248 1.00 62.58 800 LEU B N 1
ATOM 3643 C CA . LEU B 1 135 ? 13.261 102.461 47.908 1.00 61.58 800 LEU B CA 1
ATOM 3644 C C . LEU B 1 135 ? 12.838 103.556 46.935 1.00 61.17 800 LEU B C 1
ATOM 3645 O O . LEU B 1 135 ? 13.679 104.179 46.270 1.00 61.27 800 LEU B O 1
ATOM 3650 N N . LYS B 1 136 ? 11.529 103.810 46.850 1.00 63.53 801 LYS B N 1
ATOM 3651 C CA . LYS B 1 136 ? 11.020 104.851 45.963 1.00 63.16 801 LYS B CA 1
ATOM 3652 C C . LYS B 1 136 ? 11.598 106.214 46.318 1.00 64.41 801 LYS B C 1
ATOM 3653 O O . LYS B 1 136 ? 11.834 107.045 45.434 1.00 64.34 801 LYS B O 1
ATOM 3659 N N . ALA B 1 137 ? 11.829 106.462 47.608 1.00 68.44 802 ALA B N 1
ATOM 3660 C CA . ALA B 1 137 ? 12.420 107.727 48.031 1.00 69.78 802 ALA B CA 1
ATOM 3661 C C . ALA B 1 137 ? 13.814 107.902 47.443 1.00 70.01 802 ALA B C 1
ATOM 3662 O O . ALA B 1 137 ? 14.133 108.954 46.876 1.00 70.22 802 ALA B O 1
ATOM 3664 N N . VAL B 1 138 ? 14.660 106.874 47.565 1.00 68.58 803 VAL B N 1
ATOM 3665 C CA . VAL B 1 138 ? 15.994 106.946 46.971 1.00 68.84 803 VAL B CA 1
ATOM 3666 C C . VAL B 1 138 ? 15.896 107.120 45.463 1.00 67.80 803 VAL B C 1
ATOM 3667 O O . VAL B 1 138 ? 16.666 107.879 44.859 1.00 68.26 803 VAL B O 1
ATOM 3671 N N . LEU B 1 139 ? 14.944 106.432 44.830 1.00 68.73 804 LEU B N 1
ATOM 3672 C CA . LEU B 1 139 ? 14.746 106.608 43.395 1.00 67.73 804 LEU B CA 1
ATOM 3673 C C . LEU B 1 139 ? 14.287 108.018 43.036 1.00 68.09 804 LEU B C 1
ATOM 3674 O O . LEU B 1 139 ? 14.518 108.459 41.905 1.00 67.76 804 LEU B O 1
ATOM 3679 N N . GLN B 1 140 ? 13.646 108.732 43.964 1.00 76.59 805 GLN B N 1
ATOM 3680 C CA . GLN B 1 140 ? 13.140 110.079 43.728 1.00 76.95 805 GLN B CA 1
ATOM 3681 C C . GLN B 1 140 ? 13.951 111.150 44.442 1.00 78.51 805 GLN B C 1
ATOM 3682 O O . GLN B 1 140 ? 13.625 112.338 44.330 1.00 79.09 805 GLN B O 1
ATOM 3688 N N . ARG B 1 141 ? 14.980 110.756 45.191 1.00 81.46 806 ARG B N 1
ATOM 3689 C CA . ARG B 1 141 ? 15.946 111.680 45.783 1.00 83.00 806 ARG B CA 1
ATOM 3690 C C . ARG B 1 141 ? 15.308 112.624 46.800 1.00 83.95 806 ARG B C 1
ATOM 3691 O O . ARG B 1 141 ? 15.613 113.818 46.847 1.00 84.66 806 ARG B O 1
ATOM 3699 N N . LYS B 1 142 ? 14.411 112.080 47.623 1.00 89.69 807 LYS B N 1
ATOM 3700 C CA . LYS B 1 142 ? 14.247 112.548 48.993 1.00 90.89 807 LYS B CA 1
ATOM 3701 C C . LYS B 1 142 ? 15.133 111.762 49.949 1.00 91.76 807 LYS B C 1
ATOM 3702 O O . LYS B 1 142 ? 14.757 111.523 51.105 1.00 92.52 807 LYS B O 1
ATOM 3708 N N . THR B 1 143 ? 16.314 111.358 49.472 1.00 97.66 808 THR B N 1
ATOM 3709 C CA . THR B 1 143 ? 17.223 110.459 50.170 1.00 98.18 808 THR B CA 1
ATOM 3710 C C . THR B 1 143 ? 17.721 111.012 51.493 1.00 99.92 808 THR B C 1
ATOM 3711 O O . THR B 1 143 ? 18.375 110.273 52.239 1.00 100.45 808 THR B O 1
ATOM 3715 N N . ALA B 1 144 ? 17.448 112.283 51.792 1.00 89.09 809 ALA B N 1
ATOM 3716 C CA . ALA B 1 144 ? 18.084 113.004 52.891 1.00 90.89 809 ALA B CA 1
ATOM 3717 C C . ALA B 1 144 ? 19.599 113.048 52.728 1.00 91.67 809 ALA B C 1
ATOM 3718 O O . ALA B 1 144 ? 20.329 113.223 53.708 1.00 93.09 809 ALA B O 1
ATOM 3720 N N . CYS B 1 145 ? 20.075 112.885 51.497 1.00 99.83 810 CYS B N 1
ATOM 3721 C CA . CYS B 1 145 ? 21.498 112.935 51.191 1.00 100.49 810 CYS B CA 1
ATOM 3722 C C . CYS B 1 145 ? 21.729 113.047 49.686 1.00 99.40 810 CYS B C 1
ATOM 3723 O O . CYS B 1 145 ? 20.871 113.537 48.950 1.00 99.06 810 CYS B O 1
ATOM 3726 N N . ALA B 1 160 ? 27.323 114.782 40.732 1.00 96.39 825 ALA B N 1
ATOM 3727 C CA . ALA B 1 160 ? 26.572 113.570 41.038 1.00 96.59 825 ALA B CA 1
ATOM 3728 C C . ALA B 1 160 ? 27.467 112.338 40.952 1.00 94.92 825 ALA B C 1
ATOM 3729 O O . ALA B 1 160 ? 27.213 111.422 40.169 1.00 94.88 825 ALA B O 1
ATOM 3731 N N . GLU B 1 161 ? 28.523 112.341 41.764 1.00 104.73 826 GLU B N 1
ATOM 3732 C CA . GLU B 1 161 ? 29.460 111.231 41.874 1.00 103.11 826 GLU B CA 1
ATOM 3733 C C . GLU B 1 161 ? 28.756 109.927 42.212 1.00 102.03 826 GLU B C 1
ATOM 3734 O O . GLU B 1 161 ? 28.551 109.061 41.355 1.00 101.13 826 GLU B O 1
ATOM 3740 N N . TYR B 1 162 ? 28.387 109.797 43.481 1.00 96.48 827 TYR B N 1
ATOM 3741 C CA . TYR B 1 162 ? 27.798 108.604 44.064 1.00 95.55 827 TYR B CA 1
ATOM 3742 C C . TYR B 1 162 ? 26.354 108.366 43.642 1.00 93.93 827 TYR B C 1
ATOM 3743 O O . TYR B 1 162 ? 25.767 107.369 44.078 1.00 92.77 827 TYR B O 1
ATOM 3752 N N . ASP B 1 163 ? 25.787 109.242 42.810 1.00 100.85 828 ASP B N 1
ATOM 3753 C CA . ASP B 1 163 ? 24.378 109.162 42.427 1.00 99.60 828 ASP B CA 1
ATOM 3754 C C . ASP B 1 163 ? 24.018 107.789 41.866 1.00 97.97 828 ASP B C 1
ATOM 3755 O O . ASP B 1 163 ? 23.006 107.182 42.251 1.00 97.13 828 ASP B O 1
ATOM 3760 N N . ALA B 1 164 ? 24.853 107.285 40.953 1.00 86.77 829 ALA B N 1
ATOM 3761 C CA . ALA B 1 164 ? 24.545 106.056 40.230 1.00 85.27 829 ALA B CA 1
ATOM 3762 C C . ALA B 1 164 ? 24.422 104.857 41.158 1.00 84.74 829 ALA B C 1
ATOM 3763 O O . ALA B 1 164 ? 23.732 103.887 40.824 1.00 83.65 829 ALA B O 1
ATOM 3773 N N . LEU B 1 166 ? 23.593 105.066 44.619 1.00 74.24 831 LEU B N 1
ATOM 3774 C CA . LEU B 1 166 ? 22.355 105.239 45.371 1.00 74.21 831 LEU B CA 1
ATOM 3775 C C . LEU B 1 166 ? 21.175 104.719 44.562 1.00 72.65 831 LEU B C 1
ATOM 3776 O O . LEU B 1 166 ? 20.465 103.792 44.984 1.00 72.03 831 LEU B O 1
ATOM 3781 N N . LEU B 1 167 ? 20.970 105.295 43.373 1.00 72.07 832 LEU B N 1
ATOM 3782 C CA . LEU B 1 167 ? 19.888 104.850 42.499 1.00 70.62 832 LEU B CA 1
ATOM 3783 C C . LEU B 1 167 ? 19.993 103.358 42.209 1.00 69.62 832 LEU B C 1
ATOM 3784 O O . LEU B 1 167 ? 19.040 102.597 42.422 1.00 68.87 832 LEU B O 1
ATOM 3789 N N . GLU B 1 168 ? 21.164 102.924 41.739 1.00 66.14 833 GLU B N 1
ATOM 3790 C CA . GLU B 1 168 ? 21.347 101.541 41.315 1.00 65.23 833 GLU B CA 1
ATOM 3791 C C . GLU B 1 168 ? 21.163 100.573 42.476 1.00 65.32 833 GLU B C 1
ATOM 3792 O O . GLU B 1 168 ? 20.478 99.553 42.344 1.00 64.29 833 GLU B O 1
ATOM 3798 N N . HIS B 1 169 ? 21.782 100.872 43.621 1.00 60.14 834 HIS B N 1
ATOM 3799 C CA . HIS B 1 169 ? 21.657 99.993 44.779 1.00 60.40 834 HIS B CA 1
ATOM 3800 C C . HIS B 1 169 ? 20.210 99.889 45.239 1.00 59.79 834 HIS B C 1
ATOM 3801 O O . HIS B 1 169 ? 19.765 98.819 45.673 1.00 59.34 834 HIS B O 1
ATOM 3808 N N . ALA B 1 170 ? 19.458 100.990 45.154 1.00 60.42 835 ALA B N 1
ATOM 3809 C CA . ALA B 1 170 ? 18.030 100.920 45.450 1.00 60.05 835 ALA B CA 1
ATOM 3810 C C . ALA B 1 170 ? 17.316 99.993 44.470 1.00 59.32 835 ALA B C 1
ATOM 3811 O O . ALA B 1 170 ? 16.584 99.083 44.878 1.00 58.99 835 ALA B O 1
ATOM 3813 N N . GLY B 1 171 ? 17.534 100.199 43.168 1.00 59.66 836 GLY B N 1
ATOM 3814 C CA . GLY B 1 171 ? 16.942 99.337 42.157 1.00 58.26 836 GLY B CA 1
ATOM 3815 C C . GLY B 1 171 ? 17.306 97.872 42.289 1.00 57.79 836 GLY B C 1
ATOM 3816 O O . GLY B 1 171 ? 16.545 97.009 41.843 1.00 56.80 836 GLY B O 1
ATOM 3817 N N . GLU B 1 172 ? 18.456 97.571 42.898 1.00 56.62 837 GLU B N 1
ATOM 3818 C CA . GLU B 1 172 ? 18.880 96.192 43.106 1.00 56.30 837 GLU B CA 1
ATOM 3819 C C . GLU B 1 172 ? 17.972 95.438 44.072 1.00 56.17 837 GLU B C 1
ATOM 3820 O O . GLU B 1 172 ? 17.925 94.204 44.022 1.00 55.49 837 GLU B O 1
ATOM 3826 N N . ALA B 1 173 ? 17.249 96.147 44.939 1.00 55.10 838 ALA B N 1
ATOM 3827 C CA . ALA B 1 173 ? 16.426 95.526 45.969 1.00 55.25 838 ALA B CA 1
ATOM 3828 C C . ALA B 1 173 ? 15.014 95.192 45.505 1.00 54.07 838 ALA B C 1
ATOM 3829 O O . ALA B 1 173 ? 14.303 94.475 46.216 1.00 54.04 838 ALA B O 1
ATOM 3831 N N . ILE B 1 174 ? 14.592 95.693 44.350 1.00 52.26 839 ILE B N 1
ATOM 3832 C CA . ILE B 1 174 ? 13.246 95.456 43.830 1.00 51.76 839 ILE B CA 1
ATOM 3833 C C . ILE B 1 174 ? 13.035 93.989 43.454 1.00 51.27 839 ILE B C 1
ATOM 3834 O O . ILE B 1 174 ? 11.958 93.447 43.745 1.00 51.03 839 ILE B O 1
ATOM 3839 N N . PRO B 1 175 ? 13.992 93.296 42.820 1.00 49.53 840 PRO B N 1
ATOM 3840 C CA . PRO B 1 175 ? 13.773 91.856 42.588 1.00 48.72 840 PRO B CA 1
ATOM 3841 C C . PRO B 1 175 ? 13.724 91.044 43.871 1.00 49.29 840 PRO B C 1
ATOM 3842 O O . PRO B 1 175 ? 12.870 90.158 44.003 1.00 48.77 840 PRO B O 1
ATOM 3846 N N . ALA B 1 176 ? 14.614 91.325 44.826 1.00 50.03 841 ALA B N 1
ATOM 3847 C CA . ALA B 1 176 ? 14.582 90.617 46.102 1.00 50.33 841 ALA B CA 1
ATOM 3848 C C . ALA B 1 176 ? 13.308 90.929 46.881 1.00 50.30 841 ALA B C 1
ATOM 3849 O O . ALA B 1 176 ? 12.737 90.043 47.530 1.00 50.16 841 ALA B O 1
ATOM 3851 N N . LEU B 1 177 ? 12.844 92.180 46.825 1.00 50.75 842 LEU B N 1
ATOM 3852 C CA . LEU B 1 177 ? 11.619 92.553 47.527 1.00 51.03 842 LEU B CA 1
ATOM 3853 C C . LEU B 1 177 ? 10.405 91.881 46.899 1.00 49.89 842 LEU B C 1
ATOM 3854 O O . LEU B 1 177 ? 9.543 91.346 47.607 1.00 50.00 842 LEU B O 1
ATOM 3859 N N . ALA B 1 178 ? 10.317 91.909 45.566 1.00 51.37 843 ALA B N 1
ATOM 3860 C CA . ALA B 1 178 ? 9.249 91.195 44.877 1.00 50.29 843 ALA B CA 1
ATOM 3861 C C . ALA B 1 178 ? 9.310 89.701 45.154 1.00 49.93 843 ALA B C 1
ATOM 3862 O O . ALA B 1 178 ? 8.273 89.028 45.167 1.00 49.26 843 ALA B O 1
ATOM 3864 N N . ALA B 1 179 ? 10.512 89.165 45.374 1.00 47.58 844 ALA B N 1
ATOM 3865 C CA . ALA B 1 179 ? 10.641 87.758 45.733 1.00 47.46 844 ALA B CA 1
ATOM 3866 C C . ALA B 1 179 ? 10.087 87.500 47.129 1.00 47.79 844 ALA B C 1
ATOM 3867 O O . ALA B 1 179 ? 9.365 86.521 47.352 1.00 47.61 844 ALA B O 1
ATOM 3869 N N . ALA B 1 180 ? 10.408 88.379 48.081 1.00 50.54 845 ALA B N 1
ATOM 3870 C CA . ALA B 1 180 ? 9.953 88.191 49.454 1.00 51.49 845 ALA B CA 1
ATOM 3871 C C . ALA B 1 180 ? 8.452 88.413 49.599 1.00 51.17 845 ALA B C 1
ATOM 3872 O O . ALA B 1 180 ? 7.815 87.780 50.448 1.00 51.52 845 ALA B O 1
ATOM 3874 N N . ALA B 1 181 ? 7.873 89.295 48.784 1.00 52.36 846 ALA B N 1
ATOM 3875 C CA . ALA B 1 181 ? 6.468 89.664 48.922 1.00 52.29 846 ALA B CA 1
ATOM 3876 C C . ALA B 1 181 ? 5.524 88.772 48.124 1.00 51.09 846 ALA B C 1
ATOM 3877 O O . ALA B 1 181 ? 4.364 88.611 48.518 1.00 50.97 846 ALA B O 1
ATOM 3879 N N . GLY B 1 182 ? 5.981 88.199 47.006 1.00 53.86 847 GLY B N 1
ATOM 3880 C CA . GLY B 1 182 ? 5.191 87.292 46.198 1.00 52.78 847 GLY B CA 1
ATOM 3881 C C . GLY B 1 182 ? 4.784 87.856 44.850 1.00 51.86 847 GLY B C 1
ATOM 3882 O O . GLY B 1 182 ? 4.573 87.085 43.904 1.00 50.93 847 GLY B O 1
ATOM 3883 N N . GLY B 1 183 ? 4.676 89.176 44.737 1.00 49.64 848 GLY B N 1
ATOM 3884 C CA . GLY B 1 183 ? 4.204 89.786 43.509 1.00 48.85 848 GLY B CA 1
ATOM 3885 C C . GLY B 1 183 ? 2.744 90.165 43.602 1.00 48.71 848 GLY B C 1
ATOM 3886 O O . GLY B 1 183 ? 2.357 91.273 43.212 1.00 48.78 848 GLY B O 1
ATOM 3887 N N . ASP B 1 184 ? 1.923 89.241 44.099 1.00 50.29 849 ASP B N 1
ATOM 3888 C CA . ASP B 1 184 ? 0.563 89.580 44.506 1.00 50.54 849 ASP B CA 1
ATOM 3889 C C . ASP B 1 184 ? 0.549 90.860 45.332 1.00 51.50 849 ASP B C 1
ATOM 3890 O O . ASP B 1 184 ? -0.051 91.869 44.942 1.00 51.43 849 ASP B O 1
ATOM 3895 N N . SER B 1 185 ? 1.223 90.826 46.484 1.00 47.95 850 SER B N 1
ATOM 3896 C CA . SER B 1 185 ? 1.368 92.013 47.316 1.00 48.99 850 SER B CA 1
ATOM 3897 C C . SER B 1 185 ? 2.188 93.098 46.624 1.00 49.00 850 SER B C 1
ATOM 3898 O O . SER B 1 185 ? 1.945 94.289 46.842 1.00 49.47 850 SER B O 1
ATOM 3901 N N . PHE B 1 186 ? 3.147 92.709 45.781 1.00 49.58 851 PHE B N 1
ATOM 3902 C CA . PHE B 1 186 ? 4.155 93.640 45.286 1.00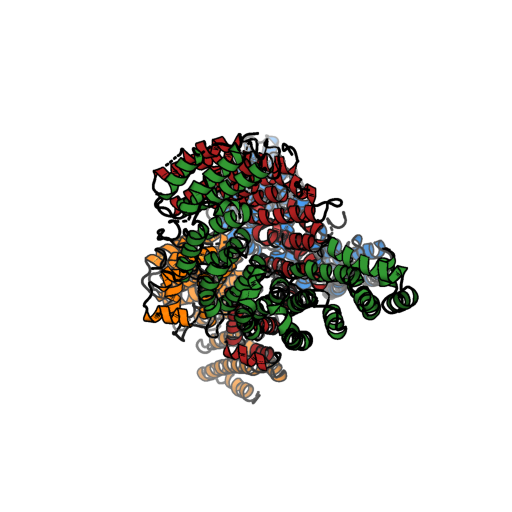 49.77 851 PHE B CA 1
ATOM 3903 C C . PHE B 1 186 ? 3.758 94.368 44.005 1.00 49.05 851 PHE B C 1
ATOM 3904 O O . PHE B 1 186 ? 4.202 95.504 43.795 1.00 49.45 851 PHE B O 1
ATOM 3912 N N . ALA B 1 187 ? 2.959 93.742 43.139 1.00 49.80 852 ALA B N 1
ATOM 3913 C CA . ALA B 1 187 ? 2.595 94.349 41.857 1.00 49.07 852 ALA B CA 1
ATOM 3914 C C . ALA B 1 187 ? 2.073 95.779 41.968 1.00 49.48 852 ALA B C 1
ATOM 3915 O O . ALA B 1 187 ? 2.509 96.628 41.170 1.00 49.28 852 ALA B O 1
ATOM 3917 N N . PRO B 1 188 ? 1.172 96.125 42.902 1.00 48.94 853 PRO B N 1
ATOM 3918 C CA . PRO B 1 188 ? 0.765 97.538 43.011 1.00 49.37 853 PRO B CA 1
ATOM 3919 C C . PRO B 1 188 ? 1.928 98.484 43.251 1.00 50.14 853 PRO B C 1
ATOM 3920 O O . PRO B 1 188 ? 1.833 99.666 42.902 1.00 50.33 853 PRO B O 1
ATOM 3924 N N . PHE B 1 189 ? 3.027 97.999 43.835 1.00 50.78 854 PHE B N 1
ATOM 3925 C CA . PHE B 1 189 ? 4.215 98.831 43.987 1.00 51.54 854 PHE B CA 1
ATOM 3926 C C . PHE B 1 189 ? 5.068 98.825 42.724 1.00 50.92 854 PHE B C 1
ATOM 3927 O O . PHE B 1 189 ? 5.630 99.862 42.346 1.00 51.32 854 PHE B O 1
ATOM 3935 N N . PHE B 1 190 ? 5.179 97.668 42.060 1.00 50.54 855 PHE B N 1
ATOM 3936 C CA . PHE B 1 190 ? 5.960 97.606 40.829 1.00 49.97 855 PHE B CA 1
ATOM 3937 C C . PHE B 1 190 ? 5.374 98.508 39.754 1.00 49.60 855 PHE B C 1
ATOM 3938 O O . PHE B 1 190 ? 6.111 98.988 38.883 1.00 49.67 855 PHE B O 1
ATOM 3946 N N . ALA B 1 191 ? 4.059 98.741 39.788 1.00 49.10 856 ALA B N 1
ATOM 3947 C CA . ALA B 1 191 ? 3.472 99.738 38.899 1.00 49.05 856 ALA B CA 1
ATOM 3948 C C . ALA B 1 191 ? 4.176 101.084 39.038 1.00 49.49 856 ALA B C 1
ATOM 3949 O O . ALA B 1 191 ? 4.461 101.752 38.039 1.00 49.49 856 ALA B O 1
ATOM 3951 N N . GLY B 1 192 ? 4.484 101.487 40.270 1.00 51.61 857 GLY B N 1
ATOM 3952 C CA . GLY B 1 192 ? 5.195 102.730 40.505 1.00 52.21 857 GLY B CA 1
ATOM 3953 C C . GLY B 1 192 ? 6.685 102.651 40.237 1.00 52.54 857 GLY B C 1
ATOM 3954 O O . GLY B 1 192 ? 7.276 103.600 39.711 1.00 52.92 857 GLY B O 1
ATOM 3955 N N . PHE B 1 193 ? 7.309 101.525 40.599 1.00 52.52 858 PHE B N 1
ATOM 3956 C CA . PHE B 1 193 ? 8.736 101.350 40.345 1.00 52.81 858 PHE B CA 1
ATOM 3957 C C . PHE B 1 193 ? 9.064 101.278 38.859 1.00 52.03 858 PHE B C 1
ATOM 3958 O O . PHE B 1 193 ? 10.207 101.557 38.477 1.00 52.41 858 PHE B O 1
ATOM 3966 N N . LEU B 1 194 ? 8.093 100.923 38.017 1.00 53.11 859 LEU B N 1
ATOM 3967 C CA . LEU B 1 194 ? 8.398 100.532 36.640 1.00 52.28 859 LEU B CA 1
ATOM 3968 C C . LEU B 1 194 ? 8.991 101.657 35.799 1.00 52.54 859 LEU B C 1
ATOM 3969 O O . LEU B 1 194 ? 10.007 101.416 35.125 1.00 52.40 859 LEU B O 1
ATOM 3974 N N . PRO B 1 195 ? 8.425 102.873 35.758 1.00 51.92 860 PRO B N 1
ATOM 3975 C CA . PRO B 1 195 ? 9.046 103.919 34.923 1.00 52.21 860 PRO B CA 1
ATOM 3976 C C . PRO B 1 195 ? 10.469 104.254 35.339 1.00 53.13 860 PRO B C 1
ATOM 3977 O O . PRO B 1 195 ? 11.330 104.467 34.474 1.00 53.17 860 PRO B O 1
ATOM 3981 N N . LEU B 1 196 ? 10.740 104.297 36.647 1.00 53.81 861 LEU B N 1
ATOM 3982 C CA . LEU B 1 196 ? 12.093 104.549 37.133 1.00 54.79 861 LEU B CA 1
ATOM 3983 C C . LEU B 1 196 ? 13.081 103.482 36.676 1.00 54.45 861 LEU B C 1
ATOM 3984 O O . LEU B 1 196 ? 14.282 103.760 36.592 1.00 55.08 861 LEU B O 1
ATOM 3989 N N . LEU B 1 197 ? 12.603 102.267 36.390 1.00 54.16 862 LEU B N 1
ATOM 3990 C CA . LEU B 1 197 ? 13.461 101.227 35.830 1.00 53.74 862 LEU B CA 1
ATOM 3991 C C . LEU B 1 197 ? 13.585 101.360 34.317 1.00 53.14 862 LEU B C 1
ATOM 3992 O O . LEU B 1 197 ? 14.677 101.194 33.764 1.00 53.29 862 LEU B O 1
ATOM 3997 N N . VAL B 1 198 ? 12.473 101.656 33.638 1.00 55.67 863 VAL B N 1
ATOM 3998 C CA . VAL B 1 198 ? 12.478 101.783 32.183 1.00 55.09 863 VAL B CA 1
ATOM 3999 C C . VAL B 1 198 ? 13.361 102.945 31.741 1.00 55.87 863 VAL B C 1
ATOM 4000 O O . VAL B 1 198 ? 13.936 102.914 30.645 1.00 55.66 863 VAL B O 1
ATOM 4004 N N . CYS B 1 199 ? 13.508 103.969 32.590 1.00 59.31 864 CYS B N 1
ATOM 4005 C CA . CYS B 1 199 ? 14.229 105.178 32.192 1.00 60.18 864 CYS B CA 1
ATOM 4006 C C . CYS B 1 199 ? 15.672 104.882 31.796 1.00 60.60 864 CYS B C 1
ATOM 4007 O O . CYS B 1 199 ? 16.165 105.415 30.795 1.00 60.88 864 CYS B O 1
ATOM 4010 N N . LYS B 1 200 ? 16.370 104.038 32.562 1.00 57.31 865 LYS B N 1
ATOM 4011 C CA . LYS B 1 200 ? 17.760 103.700 32.260 1.00 57.75 865 LYS B CA 1
ATOM 4012 C C . LYS B 1 200 ? 17.914 102.739 31.078 1.00 56.83 865 LYS B C 1
ATOM 4013 O O . LYS B 1 200 ? 19.007 102.181 30.911 1.00 56.99 865 LYS B O 1
ATOM 4019 N N . THR B 1 201 ? 16.878 102.551 30.249 1.00 56.98 866 THR B N 1
ATOM 4020 C CA . THR B 1 201 ? 16.939 101.684 29.080 1.00 56.10 866 THR B CA 1
ATOM 4021 C C . THR B 1 201 ? 16.772 102.418 27.755 1.00 55.99 866 THR B C 1
ATOM 4022 O O . THR B 1 201 ? 16.978 101.806 26.698 1.00 55.40 866 THR B O 1
ATOM 4026 N N . LYS B 1 202 ? 16.418 103.699 27.773 1.00 58.90 867 LYS B N 1
ATOM 4027 C CA . LYS B 1 202 ? 16.109 104.407 26.542 1.00 58.83 867 LYS B CA 1
ATOM 4028 C C . LYS B 1 202 ? 17.391 104.789 25.801 1.00 59.47 867 LYS B C 1
ATOM 4029 O O . LYS B 1 202 ? 18.511 104.518 26.244 1.00 60.06 867 LYS B O 1
ATOM 4035 N N . GLN B 1 203 ? 17.211 105.431 24.648 1.00 67.07 868 GLN B N 1
ATOM 4036 C CA . GLN B 1 203 ? 18.313 105.700 23.733 1.00 67.54 868 GLN B CA 1
ATOM 4037 C C . GLN B 1 203 ? 19.341 106.627 24.370 1.00 68.81 868 GLN B C 1
ATOM 4038 O O . GLN B 1 203 ? 18.995 107.687 24.899 1.00 69.41 868 GLN B O 1
ATOM 4044 N N . GLY B 1 204 ? 20.611 106.223 24.315 1.00 63.68 869 GLY B N 1
ATOM 4045 C CA . GLY B 1 204 ? 21.708 107.048 24.774 1.00 64.97 869 GLY B CA 1
ATOM 4046 C C . GLY B 1 204 ? 22.161 106.792 26.195 1.00 65.51 869 GLY B C 1
ATOM 4047 O O . GLY B 1 204 ? 23.263 107.218 26.563 1.00 66.57 869 GLY B O 1
ATOM 4048 N N . CYS B 1 205 ? 21.341 106.137 27.014 1.00 61.87 870 CYS B N 1
ATOM 4049 C CA . CYS B 1 205 ? 21.795 105.717 28.331 1.00 62.30 870 CYS B CA 1
ATOM 4050 C C . CYS B 1 205 ? 22.984 104.773 28.185 1.00 62.40 870 CYS B C 1
ATOM 4051 O O . CYS B 1 205 ? 23.111 104.046 27.196 1.00 61.79 870 CYS B O 1
ATOM 4054 N N . THR B 1 206 ? 23.874 104.802 29.174 1.00 60.63 871 THR B N 1
ATOM 4055 C CA . THR B 1 206 ? 25.106 104.038 29.058 1.00 60.83 871 THR B CA 1
ATOM 4056 C C . THR B 1 206 ? 24.821 102.539 29.123 1.00 59.74 871 THR B C 1
ATOM 4057 O O . THR B 1 206 ? 23.780 102.092 29.616 1.00 59.03 871 THR B O 1
ATOM 4061 N N . VAL B 1 207 ? 25.775 101.761 28.604 1.00 60.77 872 VAL B N 1
ATOM 4062 C CA . VAL B 1 207 ? 25.624 100.309 28.537 1.00 59.83 872 VAL B CA 1
ATOM 4063 C C . VAL B 1 207 ? 25.569 99.702 29.933 1.00 60.01 872 VAL B C 1
ATOM 4064 O O . VAL B 1 207 ? 24.890 98.692 30.151 1.00 59.14 872 VAL B O 1
ATOM 4068 N N . ALA B 1 208 ? 26.262 100.305 30.900 1.00 58.56 873 ALA B N 1
ATOM 4069 C CA . ALA B 1 208 ? 26.118 99.873 32.287 1.00 58.87 873 ALA B CA 1
ATOM 4070 C C . ALA B 1 208 ? 24.695 100.108 32.783 1.00 58.26 873 ALA B C 1
ATOM 4071 O O . ALA B 1 208 ? 24.075 99.218 33.381 1.00 57.58 873 ALA B O 1
ATOM 4073 N N . GLU B 1 209 ? 24.161 101.306 32.528 1.00 60.12 874 GLU B N 1
ATOM 4074 C CA . GLU B 1 209 ? 22.778 101.614 32.886 1.00 59.64 874 GLU B CA 1
ATOM 4075 C C . GLU B 1 209 ? 21.812 100.631 32.239 1.00 58.24 874 GLU B C 1
ATOM 4076 O O . GLU B 1 209 ? 20.950 100.055 32.913 1.00 57.82 874 GLU B O 1
ATOM 4082 N N . LYS B 1 210 ? 21.933 100.440 30.923 1.00 55.80 875 LYS B N 1
ATOM 4083 C CA . LYS B 1 210 ? 21.030 99.537 30.213 1.00 54.52 875 LYS B CA 1
ATOM 4084 C C . LYS B 1 210 ? 21.119 98.123 30.767 1.00 53.99 875 LYS B C 1
ATOM 4085 O O . LYS B 1 210 ? 20.098 97.499 31.078 1.00 53.27 875 LYS B O 1
ATOM 4091 N N . SER B 1 211 ? 22.339 97.598 30.887 1.00 53.69 876 SER B N 1
ATOM 4092 C CA . SER B 1 211 ? 22.525 96.229 31.356 1.00 53.34 876 SER B CA 1
ATOM 4093 C C . SER B 1 211 ? 21.907 96.035 32.734 1.00 53.46 876 SER B C 1
ATOM 4094 O O . SER B 1 211 ? 21.090 95.125 32.941 1.00 52.65 876 SER B O 1
ATOM 4097 N N . PHE B 1 212 ? 22.267 96.901 33.686 1.00 57.24 877 PHE B N 1
ATOM 4098 C CA . PHE B 1 212 ? 21.722 96.770 35.033 1.00 57.52 877 PHE B CA 1
ATOM 4099 C C . PHE B 1 212 ? 20.205 96.899 35.033 1.00 56.75 877 PHE B C 1
ATOM 4100 O O . PHE B 1 212 ? 19.512 96.148 35.727 1.00 56.33 877 PHE B O 1
ATOM 4108 N N . ALA B 1 213 ? 19.671 97.852 34.269 1.00 56.11 878 ALA B N 1
ATOM 4109 C CA . ALA B 1 213 ? 18.238 98.124 34.321 1.00 55.47 878 ALA B CA 1
ATOM 4110 C C . ALA B 1 213 ? 17.437 96.967 33.738 1.00 54.24 878 ALA B C 1
ATOM 4111 O O . ALA B 1 213 ? 16.494 96.472 34.367 1.00 53.89 878 ALA B O 1
ATOM 4113 N N . VAL B 1 214 ? 17.808 96.514 32.539 1.00 51.58 879 VAL B N 1
ATOM 4114 C CA . VAL B 1 214 ? 17.099 95.409 31.900 1.00 50.43 879 VAL B CA 1
ATOM 4115 C C . VAL B 1 214 ? 17.210 94.147 32.747 1.00 50.28 879 VAL B C 1
ATOM 4116 O O . VAL B 1 214 ? 16.216 93.442 32.980 1.00 49.60 879 VAL B O 1
ATOM 4120 N N . GLY B 1 215 ? 18.423 93.842 33.224 1.00 49.71 880 GLY B N 1
ATOM 4121 C CA . GLY B 1 215 ? 18.580 92.713 34.128 1.00 49.70 880 GLY B CA 1
ATOM 4122 C C . GLY B 1 215 ? 17.678 92.817 35.343 1.00 49.84 880 GLY B C 1
ATOM 4123 O O . GLY B 1 215 ? 17.043 91.838 35.746 1.00 49.28 880 GLY B O 1
ATOM 4124 N N . THR B 1 216 ? 17.590 94.016 35.925 1.00 50.43 881 THR B N 1
ATOM 4125 C CA . THR B 1 216 ? 16.714 94.237 37.070 1.00 50.80 881 THR B CA 1
ATOM 4126 C C . THR B 1 216 ? 15.258 93.962 36.713 1.00 49.87 881 THR B C 1
ATOM 4127 O O . THR B 1 216 ? 14.521 93.366 37.507 1.00 49.74 881 THR B O 1
ATOM 4131 N N . LEU B 1 217 ? 14.826 94.390 35.523 1.00 46.48 882 LEU B N 1
ATOM 4132 C CA . LEU B 1 217 ? 13.457 94.123 35.094 1.00 46.03 882 LEU B CA 1
ATOM 4133 C C . LEU B 1 217 ? 13.196 92.627 34.982 1.00 45.64 882 LEU B C 1
ATOM 4134 O O . LEU B 1 217 ? 12.163 92.132 35.445 1.00 45.42 882 LEU B O 1
ATOM 4139 N N . ALA B 1 218 ? 14.126 91.889 34.371 1.00 46.03 883 ALA B N 1
ATOM 4140 C CA . ALA B 1 218 ? 13.946 90.446 34.217 1.00 45.65 883 ALA B CA 1
ATOM 4141 C C . ALA B 1 218 ? 13.873 89.748 35.572 1.00 45.75 883 ALA B C 1
ATOM 4142 O O . ALA B 1 218 ? 12.960 88.948 35.829 1.00 45.46 883 ALA B O 1
ATOM 4144 N N . GLU B 1 219 ? 14.840 90.033 36.449 1.00 45.66 884 GLU B N 1
ATOM 4145 C CA . GLU B 1 219 ? 14.814 89.473 37.797 1.00 45.84 884 GLU B CA 1
ATOM 4146 C C . GLU B 1 219 ? 13.492 89.783 38.489 1.00 45.77 884 GLU B C 1
ATOM 4147 O O . GLU B 1 219 ? 12.867 88.902 39.093 1.00 45.61 884 GLU B O 1
ATOM 4153 N N . THR B 1 220 ? 13.043 91.038 38.391 1.00 46.57 885 THR B N 1
ATOM 4154 C CA . THR B 1 220 ? 11.791 91.432 39.025 1.00 46.52 885 THR B CA 1
ATOM 4155 C C . THR B 1 220 ? 10.599 90.713 38.406 1.00 46.00 885 THR B C 1
ATOM 4156 O O . THR B 1 220 ? 9.589 90.505 39.081 1.00 45.92 885 THR B O 1
ATOM 4160 N N . ILE B 1 221 ? 10.690 90.324 37.133 1.00 43.45 886 ILE B N 1
ATOM 4161 C CA . ILE B 1 221 ? 9.656 89.474 36.548 1.00 42.98 886 ILE B CA 1
ATOM 4162 C C . ILE B 1 221 ? 9.653 88.111 37.230 1.00 42.88 886 ILE B C 1
ATOM 4163 O O . ILE B 1 221 ? 8.597 87.600 37.631 1.00 42.70 886 ILE B O 1
ATOM 4168 N N . GLN B 1 222 ? 10.841 87.510 37.383 1.00 41.80 887 GLN B N 1
ATOM 4169 C CA . GLN B 1 222 ? 10.950 86.254 38.122 1.00 41.77 887 GLN B CA 1
ATOM 4170 C C . GLN B 1 222 ? 10.408 86.370 39.541 1.00 42.02 887 GLN B C 1
ATOM 4171 O O . GLN B 1 222 ? 9.926 85.379 40.101 1.00 41.93 887 GLN B O 1
ATOM 4177 N N . GLY B 1 223 ? 10.488 87.555 40.141 1.00 45.68 888 GLY B N 1
ATOM 4178 C CA . GLY B 1 223 ? 9.944 87.762 41.470 1.00 45.98 888 GLY B CA 1
ATOM 4179 C C . GLY B 1 223 ? 8.445 87.982 41.497 1.00 45.76 888 GLY B C 1
ATOM 4180 O O . GLY B 1 223 ? 7.757 87.513 42.408 1.00 45.85 888 GLY B O 1
ATOM 4181 N N . LEU B 1 224 ? 7.927 88.711 40.505 1.00 44.56 889 LEU B N 1
ATOM 4182 C CA . LEU B 1 224 ? 6.491 88.950 40.425 1.00 44.32 889 LEU B CA 1
ATOM 4183 C C . LEU B 1 224 ? 5.744 87.654 40.154 1.00 43.94 889 LEU B C 1
ATOM 4184 O O . LEU B 1 224 ? 4.649 87.432 40.690 1.00 43.87 889 LEU B O 1
ATOM 4189 N N . GLY B 1 225 ? 6.323 86.783 39.333 1.00 40.73 890 GLY B N 1
ATOM 4190 C CA . GLY B 1 225 ? 5.636 85.549 39.009 1.00 40.37 890 GLY B CA 1
ATOM 4191 C C . GLY B 1 225 ? 4.381 85.835 38.213 1.00 40.08 890 GLY B C 1
ATOM 4192 O O . GLY B 1 225 ? 4.368 86.688 37.318 1.00 40.05 890 GLY B O 1
ATOM 4193 N N . ALA B 1 226 ? 3.296 85.143 38.563 1.00 38.96 891 ALA B N 1
ATOM 4194 C CA . ALA B 1 226 ? 2.033 85.283 37.846 1.00 38.69 891 ALA B CA 1
ATOM 4195 C C . ALA B 1 226 ? 1.491 86.712 37.827 1.00 38.81 891 ALA B C 1
ATOM 4196 O O . ALA B 1 226 ? 0.551 86.979 37.076 1.00 38.61 891 ALA B O 1
ATOM 4198 N N . ALA B 1 227 ? 2.039 87.627 38.641 1.00 41.01 892 ALA B N 1
ATOM 4199 C CA . ALA B 1 227 ? 1.625 89.028 38.621 1.00 41.17 892 ALA B CA 1
ATOM 4200 C C . ALA B 1 227 ? 2.231 89.819 37.462 1.00 41.13 892 ALA B C 1
ATOM 4201 O O . ALA B 1 227 ? 1.847 90.977 37.260 1.00 41.26 892 ALA B O 1
ATOM 4203 N N . SER B 1 228 ? 3.153 89.224 36.696 1.00 41.08 893 SER B N 1
ATOM 4204 C CA . SER B 1 228 ? 3.781 89.905 35.565 1.00 41.09 893 SER B CA 1
ATOM 4205 C C . SER B 1 228 ? 2.824 90.117 34.392 1.00 40.84 893 SER B C 1
ATOM 4206 O O . SER B 1 228 ? 3.057 91.017 33.571 1.00 40.92 893 SER B O 1
ATOM 4209 N N . ALA B 1 229 ? 1.769 89.299 34.289 1.00 42.18 894 ALA B N 1
ATOM 4210 C CA . ALA B 1 229 ? 0.808 89.432 33.197 1.00 41.95 894 ALA B CA 1
ATOM 4211 C C . ALA B 1 229 ? 0.250 90.846 33.110 1.00 42.14 894 ALA B C 1
ATOM 4212 O O . ALA B 1 229 ? 0.032 91.373 32.012 1.00 42.08 894 ALA B O 1
ATOM 4214 N N . GLN B 1 230 ? 0.014 91.476 34.262 1.00 44.69 895 GLN B N 1
ATOM 4215 C CA . GLN B 1 230 ? -0.449 92.856 34.282 1.00 45.05 895 GLN B CA 1
ATOM 4216 C C . GLN B 1 230 ? 0.555 93.807 33.643 1.00 45.18 895 GLN B C 1
ATOM 4217 O O . GLN B 1 230 ? 0.160 94.873 33.156 1.00 45.19 895 GLN B O 1
ATOM 4223 N N . PHE B 1 231 ? 1.840 93.446 33.625 1.00 43.57 896 PHE B N 1
ATOM 4224 C CA . PHE B 1 231 ? 2.897 94.309 33.114 1.00 43.79 896 PHE B CA 1
ATOM 4225 C C . PHE B 1 231 ? 3.447 93.854 31.770 1.00 43.58 896 PHE B C 1
ATOM 4226 O O . PHE B 1 231 ? 4.392 94.472 31.265 1.00 43.76 896 PHE B O 1
ATOM 4234 N N . VAL B 1 232 ? 2.893 92.786 31.185 1.00 42.88 897 VAL B N 1
ATOM 4235 C CA . VAL B 1 232 ? 3.376 92.291 29.892 1.00 42.69 897 VAL B CA 1
ATOM 4236 C C . VAL B 1 232 ? 3.394 93.405 28.848 1.00 42.81 897 VAL B C 1
ATOM 4237 O O . VAL B 1 232 ? 4.394 93.609 28.149 1.00 42.92 897 VAL B O 1
ATOM 4241 N N . SER B 1 233 ? 2.286 94.143 28.726 1.00 44.00 898 SER B N 1
ATOM 4242 C CA . SER B 1 233 ? 2.148 95.089 27.621 1.00 44.13 898 SER B CA 1
ATOM 4243 C C . SER B 1 233 ? 3.163 96.225 27.703 1.00 44.50 898 SER B C 1
ATOM 4244 O O . SER B 1 233 ? 3.604 96.731 26.665 1.00 44.63 898 SER B O 1
ATOM 4247 N N . ARG B 1 234 ? 3.545 96.639 28.911 1.00 44.69 899 ARG B N 1
ATOM 4248 C CA . ARG B 1 234 ? 4.539 97.695 29.067 1.00 45.45 899 ARG B CA 1
ATOM 4249 C C . ARG B 1 234 ? 5.969 97.165 29.020 1.00 45.60 899 ARG B C 1
ATOM 4250 O O . ARG B 1 234 ? 6.857 97.836 28.482 1.00 45.95 899 ARG B O 1
ATOM 4258 N N . LEU B 1 235 ? 6.210 95.968 29.564 1.00 42.83 900 LEU B N 1
ATOM 4259 C CA . LEU B 1 235 ? 7.559 95.405 29.571 1.00 42.91 900 LEU B CA 1
ATOM 4260 C C . LEU B 1 235 ? 7.997 94.933 28.191 1.00 42.73 900 LEU B C 1
ATOM 4261 O O . LEU B 1 235 ? 9.187 95.013 27.862 1.00 42.89 900 LEU B O 1
ATOM 4266 N N . LEU B 1 236 ? 7.065 94.435 27.379 1.00 42.52 901 LEU B N 1
ATOM 4267 C CA . LEU B 1 236 ? 7.442 93.810 26.113 1.00 42.33 901 LEU B CA 1
ATOM 4268 C C . LEU B 1 236 ? 8.174 94.743 25.151 1.00 42.60 901 LEU B C 1
ATOM 4269 O O . LEU B 1 236 ? 9.182 94.304 24.569 1.00 42.62 901 LEU B O 1
ATOM 4274 N N . PRO B 1 237 ? 7.749 95.992 24.918 1.00 42.90 902 PRO B N 1
ATOM 4275 C CA . PRO B 1 237 ? 8.542 96.855 24.027 1.00 43.18 902 PRO B CA 1
ATOM 4276 C C . PRO B 1 237 ? 9.910 97.206 24.588 1.00 43.52 902 PRO B C 1
ATOM 4277 O O . PRO B 1 237 ? 10.849 97.403 23.807 1.00 43.68 902 PRO B O 1
ATOM 4281 N N . VAL B 1 238 ? 10.051 97.293 25.913 1.00 42.78 903 VAL B N 1
ATOM 4282 C CA . VAL B 1 238 ? 11.362 97.544 26.512 1.00 43.11 903 VAL B CA 1
ATOM 4283 C C . VAL B 1 238 ? 12.320 96.404 26.184 1.00 42.99 903 VAL B C 1
ATOM 4284 O O . VAL B 1 238 ? 13.425 96.625 25.673 1.00 43.23 903 VAL B O 1
ATOM 4288 N N . LEU B 1 239 ? 11.904 95.167 26.465 1.00 42.19 904 LEU B N 1
ATOM 4289 C CA . LEU B 1 239 ? 12.743 94.003 26.190 1.00 42.04 904 LEU B CA 1
ATOM 4290 C C . LEU B 1 239 ? 13.026 93.872 24.698 1.00 41.98 904 LEU B C 1
ATOM 4291 O O . LEU B 1 239 ? 14.185 93.742 24.279 1.00 42.14 904 LEU B O 1
ATOM 4296 N N . LEU B 1 240 ? 11.964 93.900 23.884 1.00 42.15 905 LEU B N 1
ATOM 4297 C CA . LEU B 1 240 ? 12.105 93.828 22.433 1.00 42.09 905 LEU B CA 1
ATOM 4298 C C . LEU B 1 240 ? 13.098 94.855 21.906 1.00 42.51 905 LEU B C 1
ATOM 4299 O O . LEU B 1 240 ? 13.934 94.537 21.051 1.00 42.56 905 LEU B O 1
ATOM 4304 N N . SER B 1 241 ? 13.021 96.094 22.399 1.00 42.37 906 SER B N 1
ATOM 4305 C CA . SER B 1 241 ? 13.949 97.132 21.957 1.00 42.81 906 SER B CA 1
ATOM 4306 C C . SER B 1 241 ? 15.371 96.839 22.420 1.00 43.09 906 SER B C 1
ATOM 4307 O O . SER B 1 241 ? 16.319 96.916 21.632 1.00 43.37 906 SER B O 1
ATOM 4310 N N . THR B 1 242 ? 15.541 96.500 23.699 1.00 45.34 907 THR B N 1
ATOM 4311 C CA . THR B 1 242 ? 16.881 96.320 24.244 1.00 45.88 907 THR B CA 1
ATOM 4312 C C . THR B 1 242 ? 17.584 95.074 23.719 1.00 45.48 907 THR B C 1
ATOM 4313 O O . THR B 1 242 ? 18.802 94.962 23.894 1.00 45.99 907 THR B O 1
ATOM 4317 N N . ALA B 1 243 ? 16.869 94.140 23.091 1.00 44.99 908 ALA B N 1
ATOM 4318 C CA . ALA B 1 243 ? 17.551 93.057 22.391 1.00 44.85 908 ALA B CA 1
ATOM 4319 C C . ALA B 1 243 ? 18.013 93.453 20.995 1.00 45.01 908 ALA B C 1
ATOM 4320 O O . ALA B 1 243 ? 18.619 92.629 20.301 1.00 44.93 908 ALA B O 1
ATOM 4322 N N . GLN B 1 244 ? 17.722 94.677 20.560 1.00 49.48 909 GLN B N 1
ATOM 4323 C CA . GLN B 1 244 ? 18.321 95.242 19.358 1.00 49.90 909 GLN B CA 1
ATOM 4324 C C . GLN B 1 244 ? 19.674 95.880 19.635 1.00 50.95 909 GLN B C 1
ATOM 4325 O O . GLN B 1 244 ? 20.233 96.530 18.746 1.00 51.59 909 GLN B O 1
ATOM 4331 N N . GLU B 1 245 ? 20.203 95.706 20.842 1.00 48.26 910 GLU B N 1
ATOM 4332 C CA . GLU B 1 245 ? 21.384 96.426 21.291 1.00 49.32 910 GLU B CA 1
ATOM 4333 C C . GLU B 1 245 ? 22.655 95.718 20.840 1.00 49.66 910 GLU B C 1
ATOM 4334 O O . GLU B 1 245 ? 22.691 94.493 20.689 1.00 49.11 910 GLU B O 1
ATOM 4340 N N . ALA B 1 246 ? 23.709 96.511 20.633 1.00 49.19 911 ALA B N 1
ATOM 4341 C CA . ALA B 1 246 ? 24.958 95.980 20.100 1.00 49.61 911 ALA B CA 1
ATOM 4342 C C . ALA B 1 246 ? 25.811 95.308 21.168 1.00 49.83 911 ALA B C 1
ATOM 4343 O O . ALA B 1 246 ? 26.504 94.329 20.869 1.00 49.70 911 ALA B O 1
ATOM 4345 N N . ASP B 1 247 ? 25.783 95.805 22.399 1.00 52.03 912 ASP B N 1
ATOM 4346 C CA . ASP B 1 247 ? 26.585 95.197 23.456 1.00 52.35 912 ASP B CA 1
ATOM 4347 C C . ASP B 1 247 ? 26.030 93.816 23.790 1.00 51.38 912 ASP B C 1
ATOM 4348 O O . ASP B 1 247 ? 24.821 93.677 24.011 1.00 50.69 912 ASP B O 1
ATOM 4353 N N . PRO B 1 248 ? 26.869 92.779 23.834 1.00 53.22 913 PRO B N 1
ATOM 4354 C CA . PRO B 1 248 ? 26.343 91.422 24.056 1.00 52.35 913 PRO B CA 1
ATOM 4355 C C . PRO B 1 248 ? 25.642 91.239 25.393 1.00 52.23 913 PRO B C 1
ATOM 4356 O O . PRO B 1 248 ? 24.759 90.378 25.500 1.00 51.36 913 PRO B O 1
ATOM 4360 N N . GLU B 1 249 ? 25.996 92.020 26.416 1.00 53.60 914 GLU B N 1
ATOM 4361 C CA . GLU B 1 249 ? 25.429 91.774 27.738 1.00 53.55 914 GLU B CA 1
ATOM 4362 C C . GLU B 1 249 ? 24.055 92.417 27.900 1.00 53.09 914 GLU B C 1
ATOM 4363 O O . GLU B 1 249 ? 23.166 91.825 28.521 1.00 52.51 914 GLU B O 1
ATOM 4369 N N . VAL B 1 250 ? 23.863 93.623 27.360 1.00 50.99 915 VAL B N 1
ATOM 4370 C CA . VAL B 1 250 ? 22.531 94.228 27.344 1.00 50.57 915 VAL B CA 1
ATOM 4371 C C . VAL B 1 250 ? 21.562 93.334 26.580 1.00 49.65 915 VAL B C 1
ATOM 4372 O O . VAL B 1 250 ? 20.503 92.948 27.088 1.00 49.32 915 VAL B O 1
ATOM 4376 N N . ARG B 1 251 ? 21.924 92.993 25.341 1.00 49.75 916 ARG B N 1
ATOM 4377 C CA . ARG B 1 251 ? 21.100 92.115 24.516 1.00 48.71 916 ARG B CA 1
ATOM 4378 C C . ARG B 1 251 ? 20.856 90.774 25.199 1.00 48.12 916 ARG B C 1
ATOM 4379 O O . ARG B 1 251 ? 19.742 90.233 25.148 1.00 47.41 916 ARG B O 1
ATOM 4387 N N . SER B 1 252 ? 21.881 90.230 25.859 1.00 46.46 917 SER B N 1
ATOM 4388 C CA . SER B 1 252 ? 21.719 88.969 26.574 1.00 46.21 917 SER B CA 1
ATOM 4389 C C . SER B 1 252 ? 20.702 89.101 27.703 1.00 46.08 917 SER B C 1
ATOM 4390 O O . SER B 1 252 ? 19.870 88.207 27.910 1.00 45.71 917 SER B O 1
ATOM 4393 N N . ASN B 1 253 ? 20.747 90.216 28.438 1.00 45.57 918 ASN B N 1
ATOM 4394 C CA . ASN B 1 253 ? 19.797 90.427 29.525 1.00 45.51 918 ASN B CA 1
ATOM 4395 C C . ASN B 1 253 ? 18.380 90.608 28.996 1.00 45.12 918 ASN B C 1
ATOM 4396 O O . ASN B 1 253 ? 17.420 90.116 29.600 1.00 44.84 918 ASN B O 1
ATOM 4401 N N . ALA B 1 254 ? 18.227 91.317 27.874 1.00 44.67 919 ALA B N 1
ATOM 4402 C CA . ALA B 1 254 ? 16.905 91.481 27.276 1.00 44.34 919 ALA B CA 1
ATOM 4403 C C . ALA B 1 254 ? 16.340 90.147 26.814 1.00 43.86 919 ALA B C 1
ATOM 4404 O O . ALA B 1 254 ? 15.134 89.897 26.930 1.00 43.55 919 ALA B O 1
ATOM 4406 N N . ILE B 1 255 ? 17.198 89.275 26.286 1.00 42.24 920 ILE B N 1
ATOM 4407 C CA . ILE B 1 255 ? 16.725 87.993 25.777 1.00 41.82 920 ILE B CA 1
ATOM 4408 C C . ILE B 1 255 ? 16.338 87.070 26.928 1.00 41.64 920 ILE B C 1
ATOM 4409 O O . ILE B 1 255 ? 15.274 86.432 26.904 1.00 41.28 920 ILE B O 1
ATOM 4414 N N . PHE B 1 256 ? 17.186 86.992 27.960 1.00 43.14 921 PHE B N 1
ATOM 4415 C CA . PHE B 1 256 ? 16.788 86.284 29.175 1.00 43.07 921 PHE B CA 1
ATOM 4416 C C . PHE B 1 256 ? 15.467 86.828 29.707 1.00 42.91 921 PHE B C 1
ATOM 4417 O O . PHE B 1 256 ? 14.598 86.066 30.155 1.00 42.63 921 PHE B O 1
ATOM 4425 N N . GLY B 1 257 ? 15.294 88.150 29.639 1.00 44.41 922 GLY B N 1
ATOM 4426 C CA . GLY B 1 257 ? 14.047 88.750 30.076 1.00 44.33 922 GLY B CA 1
ATOM 4427 C C . GLY B 1 257 ? 12.858 88.285 29.260 1.00 43.90 922 GLY B C 1
ATOM 4428 O O . GLY B 1 257 ? 11.770 88.075 29.799 1.00 43.71 922 GLY B O 1
ATOM 4437 N N . GLY B 1 259 ? 12.671 85.407 27.923 1.00 43.32 924 GLY B N 1
ATOM 4438 C CA . GLY B 1 259 ? 12.451 84.084 28.473 1.00 43.11 924 GLY B CA 1
ATOM 4439 C C . GLY B 1 259 ? 11.562 84.088 29.701 1.00 43.09 924 GLY B C 1
ATOM 4440 O O . GLY B 1 259 ? 10.528 83.409 29.731 1.00 42.81 924 GLY B O 1
ATOM 4441 N N . VAL B 1 260 ? 11.941 84.867 30.719 1.00 40.55 925 VAL B N 1
ATOM 4442 C CA . VAL B 1 260 ? 11.178 84.834 31.964 1.00 40.60 925 VAL B CA 1
ATOM 4443 C C . VAL B 1 260 ? 9.801 85.467 31.786 1.00 40.44 925 VAL B C 1
ATOM 4444 O O . VAL B 1 260 ? 8.844 85.083 32.471 1.00 40.32 925 VAL B O 1
ATOM 4448 N N . LEU B 1 261 ? 9.668 86.433 30.871 1.00 38.26 926 LEU B N 1
ATOM 4449 C CA . LEU B 1 261 ? 8.355 87.006 30.593 1.00 38.13 926 LEU B CA 1
ATOM 4450 C C . LEU B 1 261 ? 7.431 85.976 29.958 1.00 37.74 926 LEU B C 1
ATOM 4451 O O . LEU B 1 261 ? 6.237 85.929 30.274 1.00 37.62 926 LEU B O 1
ATOM 4456 N N . ALA B 1 262 ? 7.958 85.143 29.058 1.00 38.74 927 ALA B N 1
ATOM 4457 C CA . ALA B 1 262 ? 7.162 84.022 28.574 1.00 38.39 927 ALA B CA 1
ATOM 4458 C C . ALA B 1 262 ? 6.857 83.030 29.690 1.00 38.33 927 ALA B C 1
ATOM 4459 O O . ALA B 1 262 ? 5.776 82.431 29.705 1.00 38.13 927 ALA B O 1
ATOM 4461 N N . GLU B 1 263 ? 7.783 82.852 30.638 1.00 39.71 928 GLU B N 1
ATOM 4462 C CA . GLU B 1 263 ? 7.568 81.882 31.709 1.00 39.72 928 GLU B CA 1
ATOM 4463 C C . GLU B 1 263 ? 6.430 82.305 32.634 1.00 39.79 928 GLU B C 1
ATOM 4464 O O . GLU B 1 263 ? 5.493 81.533 32.871 1.00 39.62 928 GLU B O 1
ATOM 4470 N N . HIS B 1 264 ? 6.492 83.527 33.170 1.00 36.50 929 HIS B N 1
ATOM 4471 C CA . HIS B 1 264 ? 5.541 83.974 34.184 1.00 36.62 929 HIS B CA 1
ATOM 4472 C C . HIS B 1 264 ? 4.487 84.944 33.659 1.00 36.55 929 HIS B C 1
ATOM 4473 O O . HIS B 1 264 ? 3.526 85.231 34.380 1.00 36.65 929 HIS B O 1
ATOM 4480 N N . GLY B 1 265 ? 4.639 85.457 32.437 1.00 36.90 930 GLY B N 1
ATOM 4481 C CA . GLY B 1 265 ? 3.678 86.398 31.893 1.00 36.89 930 GLY B CA 1
ATOM 4482 C C . GLY B 1 265 ? 2.321 85.810 31.579 1.00 36.62 930 GLY B C 1
ATOM 4483 O O . GLY B 1 265 ? 1.379 86.572 31.336 1.00 36.61 930 GLY B O 1
ATOM 4484 N N . GLY B 1 266 ? 2.201 84.486 31.563 1.00 40.11 931 GLY B N 1
ATOM 4485 C CA . GLY B 1 266 ? 0.894 83.870 31.425 1.00 39.89 931 GLY B CA 1
ATOM 4486 C C . GLY B 1 266 ? 0.242 84.178 30.092 1.00 39.71 931 GLY B C 1
ATOM 4487 O O . GLY B 1 266 ? 0.884 84.194 29.036 1.00 39.63 931 GLY B O 1
ATOM 4488 N N . HIS B 1 267 ? -1.065 84.444 30.150 1.00 41.78 932 HIS B N 1
ATOM 4489 C CA . HIS B 1 267 ? -1.862 84.586 28.932 1.00 41.63 932 HIS B CA 1
ATOM 4490 C C . HIS B 1 267 ? -1.507 85.841 28.140 1.00 41.74 932 HIS B C 1
ATOM 4491 O O . HIS B 1 267 ? -1.310 85.737 26.914 1.00 41.64 932 HIS B O 1
ATOM 4498 N N . PRO B 1 268 ? -1.419 87.036 28.741 1.00 41.32 933 PRO B N 1
ATOM 4499 C CA . PRO B 1 268 ? -0.971 88.199 27.958 1.00 41.47 933 PRO B CA 1
ATOM 4500 C C . PRO B 1 268 ? 0.385 87.992 27.312 1.00 41.45 933 PRO B C 1
ATOM 4501 O O . PRO B 1 268 ? 0.641 88.541 26.233 1.00 41.47 933 PRO B O 1
ATOM 4505 N N . ALA B 1 269 ? 1.264 87.209 27.941 1.00 40.70 934 ALA B N 1
ATOM 4506 C CA . ALA B 1 269 ? 2.534 86.877 27.307 1.00 40.70 934 ALA B CA 1
ATOM 4507 C C . ALA B 1 269 ? 2.330 85.924 26.137 1.00 40.44 934 ALA B C 1
ATOM 4508 O O . ALA B 1 269 ? 3.008 86.044 25.110 1.00 40.46 934 ALA B O 1
ATOM 4510 N N . GLN B 1 270 ? 1.402 84.968 26.273 1.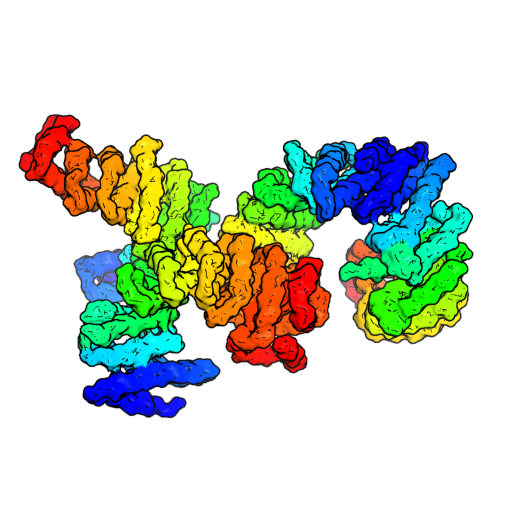00 43.27 935 GLN B N 1
ATOM 4511 C CA . GLN B 1 270 ? 1.131 84.041 25.178 1.00 43.01 935 GLN B CA 1
ATOM 4512 C C . GLN B 1 270 ? 0.567 84.753 23.958 1.00 43.02 935 GLN B C 1
ATOM 4513 O O . GLN B 1 270 ? 0.861 84.359 22.825 1.00 42.95 935 GLN B O 1
ATOM 4519 N N . GLU B 1 271 ? -0.237 85.799 24.159 1.00 45.88 936 GLU B N 1
ATOM 4520 C CA . GLU B 1 271 ? -0.701 86.592 23.024 1.00 45.77 936 GLU B CA 1
ATOM 4521 C C . GLU B 1 271 ? 0.437 87.154 22.170 1.00 45.91 936 GLU B C 1
ATOM 4522 O O . GLU B 1 271 ? 0.172 87.634 21.063 1.00 45.80 936 GLU B O 1
ATOM 4528 N N . HIS B 1 272 ? 1.690 87.091 22.645 1.00 40.68 937 HIS B N 1
ATOM 4529 C CA . HIS B 1 272 ? 2.831 87.756 22.016 1.00 40.88 937 HIS B CA 1
ATOM 4530 C C . HIS B 1 272 ? 3.947 86.787 21.631 1.00 40.81 937 HIS B C 1
ATOM 4531 O O . HIS B 1 272 ? 5.076 87.218 21.371 1.00 41.00 937 HIS B O 1
ATOM 4538 N N . PHE B 1 273 ? 3.671 85.490 21.598 1.00 40.47 938 PHE B N 1
ATOM 4539 C CA . PHE B 1 273 ? 4.728 84.526 21.318 1.00 40.41 938 PHE B CA 1
ATOM 4540 C C . PHE B 1 273 ? 5.266 84.608 19.890 1.00 40.46 938 PHE B C 1
ATOM 4541 O O . PHE B 1 273 ? 6.473 84.415 19.695 1.00 40.56 938 PHE B O 1
ATOM 4549 N N . PRO B 1 274 ? 4.441 84.869 18.867 1.00 41.99 939 PRO B N 1
ATOM 4550 C CA . PRO B 1 274 ? 5.013 85.042 17.519 1.00 42.10 939 PRO B CA 1
ATOM 4551 C C . PRO B 1 274 ? 5.932 86.248 17.382 1.00 42.42 939 PRO B C 1
ATOM 4552 O O . PRO B 1 274 ? 6.905 86.179 16.623 1.00 42.54 939 PRO B O 1
ATOM 4556 N N . LYS B 1 275 ? 5.652 87.357 18.072 1.00 43.34 940 LYS B N 1
ATOM 4557 C CA . LYS B 1 275 ? 6.560 88.497 18.021 1.00 43.67 940 LYS B CA 1
ATOM 4558 C C . LYS B 1 275 ? 7.868 88.221 18.751 1.00 43.75 940 LYS B C 1
ATOM 4559 O O . LYS B 1 275 ? 8.883 88.853 18.439 1.00 44.20 940 LYS B O 1
ATOM 4565 N N . LEU B 1 276 ? 7.868 87.288 19.706 1.00 40.44 941 LEU B N 1
ATOM 4566 C CA . LEU B 1 276 ? 9.092 86.907 20.403 1.00 40.54 941 LEU B CA 1
ATOM 4567 C C . LEU B 1 276 ? 9.911 85.920 19.576 1.00 40.48 941 LEU B C 1
ATOM 4568 O O . LEU B 1 276 ? 11.129 86.080 19.428 1.00 40.70 941 LEU B O 1
ATOM 4573 N N . LEU B 1 277 ? 9.253 84.890 19.031 1.00 44.18 942 LEU B N 1
ATOM 4574 C CA . LEU B 1 277 ? 9.935 83.933 18.164 1.00 44.03 942 LEU B CA 1
ATOM 4575 C C . LEU B 1 277 ? 10.431 84.582 16.879 1.00 44.25 942 LEU B C 1
ATOM 4576 O O . LEU B 1 277 ? 11.467 84.175 16.343 1.00 44.45 942 LEU B O 1
ATOM 4581 N N . GLY B 1 278 ? 9.703 85.572 16.359 1.00 44.29 943 GLY B N 1
ATOM 4582 C CA . GLY B 1 278 ? 10.132 86.268 15.159 1.00 44.64 943 GLY B CA 1
ATOM 4583 C C . GLY B 1 278 ? 11.419 87.047 15.332 1.00 45.37 943 GLY B C 1
ATOM 4584 O O . GLY B 1 278 ? 12.078 87.366 14.336 1.00 45.72 943 GLY B O 1
ATOM 4585 N N . LEU B 1 279 ? 11.790 87.365 16.574 1.00 42.63 944 LEU B N 1
ATOM 4586 C CA . LEU B 1 279 ? 13.067 87.995 16.885 1.00 42.97 944 LEU B CA 1
ATOM 4587 C C . LEU B 1 279 ? 14.129 86.983 17.302 1.00 42.91 944 LEU B C 1
ATOM 4588 O O . LEU B 1 279 ? 15.268 87.059 16.833 1.00 43.16 944 LEU B O 1
ATOM 4593 N N . LEU B 1 280 ? 13.779 86.036 18.179 1.00 43.64 945 LEU B N 1
ATOM 4594 C CA . LEU B 1 280 ? 14.759 85.064 18.664 1.00 43.64 945 LEU B CA 1
ATOM 4595 C C . LEU B 1 280 ? 15.210 84.115 17.559 1.00 43.57 945 LEU B C 1
ATOM 4596 O O . LEU B 1 280 ? 16.387 83.737 17.503 1.00 43.76 945 LEU B O 1
ATOM 4601 N N . PHE B 1 281 ? 14.290 83.707 16.687 1.00 46.86 946 PHE B N 1
ATOM 4602 C CA . PHE B 1 281 ? 14.612 82.682 15.696 1.00 46.58 946 PHE B CA 1
ATOM 4603 C C . PHE B 1 281 ? 15.678 83.126 14.700 1.00 47.15 946 PHE B C 1
ATOM 4604 O O . PHE B 1 281 ? 16.677 82.403 14.542 1.00 47.30 946 PHE B O 1
ATOM 4612 N N . PRO B 1 282 ? 15.553 84.264 14.003 1.00 44.99 947 PRO B N 1
ATOM 4613 C CA . PRO B 1 282 ? 16.660 84.678 13.122 1.00 45.34 947 PRO B CA 1
ATOM 4614 C C . PRO B 1 282 ? 17.916 85.026 13.895 1.00 45.61 947 PRO B C 1
ATOM 4615 O O . PRO B 1 282 ? 19.035 84.767 13.425 1.00 45.78 947 PRO B O 1
ATOM 4619 N N . LEU B 1 283 ? 17.751 85.610 15.083 1.00 45.93 948 LEU B N 1
ATOM 4620 C CA . LEU B 1 283 ? 18.897 86.003 15.892 1.00 46.24 948 LEU B CA 1
ATOM 4621 C C . LEU B 1 283 ? 19.799 84.812 16.191 1.00 46.19 948 LEU B C 1
ATOM 4622 O O . LEU B 1 283 ? 21.027 84.940 16.172 1.00 46.79 948 LEU B O 1
ATOM 4627 N N . LEU B 1 284 ? 19.211 83.639 16.444 1.00 46.38 949 LEU B N 1
ATOM 4628 C CA . LEU B 1 284 ? 20.023 82.452 16.697 1.00 46.33 949 LEU B CA 1
ATOM 4629 C C . LEU B 1 284 ? 20.879 82.087 15.490 1.00 46.50 949 LEU B C 1
ATOM 4630 O O . LEU B 1 284 ? 21.992 81.573 15.653 1.00 46.65 949 LEU B O 1
ATOM 4635 N N . ALA B 1 285 ? 20.382 82.343 14.277 1.00 47.77 950 ALA B N 1
ATOM 4636 C CA . ALA B 1 285 ? 21.200 82.135 13.086 1.00 48.04 950 ALA B CA 1
ATOM 4637 C C . ALA B 1 285 ? 22.281 83.202 12.967 1.00 48.98 950 ALA B C 1
ATOM 4638 O O . ALA B 1 285 ? 23.426 82.897 12.614 1.00 49.44 950 ALA B O 1
ATOM 4640 N N . ARG B 1 286 ? 21.939 84.458 13.259 1.00 48.91 951 ARG B N 1
ATOM 4641 C CA . ARG B 1 286 ? 22.904 85.539 13.094 1.00 49.84 951 ARG B CA 1
ATOM 4642 C C . ARG B 1 286 ? 23.874 85.625 14.267 1.00 50.31 951 ARG B C 1
ATOM 4643 O O . ARG B 1 286 ? 25.082 85.779 14.061 1.00 50.98 951 ARG B O 1
ATOM 4651 N N . GLU B 1 287 ? 23.366 85.532 15.498 1.00 48.88 952 GLU B N 1
ATOM 4652 C CA . GLU B 1 287 ? 24.155 85.903 16.671 1.00 49.48 952 GLU B CA 1
ATOM 4653 C C . GLU B 1 287 ? 25.431 85.080 16.772 1.00 49.85 952 GLU B C 1
ATOM 4654 O O . GLU B 1 287 ? 25.412 83.855 16.618 1.00 49.34 952 GLU B O 1
ATOM 4660 N N . ARG B 1 288 ? 26.539 85.765 17.053 1.00 55.84 953 ARG B N 1
ATOM 4661 C CA . ARG B 1 288 ? 27.856 85.152 17.071 1.00 56.35 953 ARG B CA 1
ATOM 4662 C C . ARG B 1 288 ? 28.485 85.112 18.455 1.00 56.78 953 ARG B C 1
ATOM 4663 O O . ARG B 1 288 ? 29.496 84.425 18.637 1.00 56.99 953 ARG B O 1
ATOM 4671 N N . HIS B 1 289 ? 27.919 85.822 19.428 1.00 54.52 954 HIS B N 1
ATOM 4672 C CA . HIS B 1 289 ? 28.429 85.828 20.793 1.00 55.00 954 HIS B CA 1
ATOM 4673 C C . HIS B 1 289 ? 27.774 84.690 21.568 1.00 54.28 954 HIS B C 1
ATOM 4674 O O . HIS B 1 289 ? 26.547 84.658 21.714 1.00 53.64 954 HIS B O 1
ATOM 4681 N N . ASP B 1 290 ? 28.600 83.766 22.069 1.00 58.84 955 ASP B N 1
ATOM 4682 C CA . ASP B 1 290 ? 28.091 82.523 22.644 1.00 58.18 955 ASP B CA 1
ATOM 4683 C C . ASP B 1 290 ? 27.179 82.780 23.838 1.00 58.09 955 ASP B C 1
ATOM 4684 O O . ASP B 1 290 ? 26.191 82.064 24.037 1.00 57.34 955 ASP B O 1
ATOM 4689 N N . ARG B 1 291 ? 27.504 83.783 24.655 1.00 54.90 956 ARG B N 1
ATOM 4690 C CA . ARG B 1 291 ? 26.663 84.123 25.802 1.00 54.95 956 ARG B CA 1
ATOM 4691 C C . ARG B 1 291 ? 25.232 84.430 25.365 1.00 54.16 956 ARG B C 1
ATOM 4692 O O . ARG B 1 291 ? 24.266 83.814 25.848 1.00 53.60 956 ARG B O 1
ATOM 4700 N N . VAL B 1 292 ? 25.084 85.364 24.421 1.00 49.98 957 VAL B N 1
ATOM 4701 C CA . VAL B 1 292 ? 23.773 85.713 23.885 1.00 49.64 957 VAL B CA 1
ATOM 4702 C C . VAL B 1 292 ? 23.074 84.480 23.329 1.00 49.15 957 VAL B C 1
ATOM 4703 O O . VAL B 1 292 ? 21.847 84.362 23.416 1.00 48.81 957 VAL B O 1
ATOM 4707 N N . ARG B 1 293 ? 23.835 83.534 22.772 1.00 50.20 958 ARG B N 1
ATOM 4708 C CA . ARG B 1 293 ? 23.232 82.329 22.209 1.00 49.32 958 ARG B CA 1
ATOM 4709 C C . ARG B 1 293 ? 22.686 81.415 23.300 1.00 48.98 958 ARG B C 1
ATOM 4710 O O . ARG B 1 293 ? 21.579 80.879 23.172 1.00 48.26 958 ARG B O 1
ATOM 4718 N N . ASP B 1 294 ? 23.457 81.211 24.372 1.00 52.30 959 ASP B N 1
ATOM 4719 C CA . ASP B 1 294 ? 22.948 80.469 25.520 1.00 52.10 959 ASP B CA 1
ATOM 4720 C C . ASP B 1 294 ? 21.641 81.071 26.016 1.00 51.83 959 ASP B C 1
ATOM 4721 O O . ASP B 1 294 ? 20.682 80.346 26.322 1.00 51.22 959 ASP B O 1
ATOM 4726 N N . ASN B 1 295 ? 21.576 82.404 26.078 1.00 48.48 960 ASN B N 1
ATOM 4727 C CA . ASN B 1 295 ? 20.358 83.037 26.577 1.00 48.28 960 ASN B CA 1
ATOM 4728 C C . ASN B 1 295 ? 19.196 82.891 25.595 1.00 47.41 960 ASN B C 1
ATOM 4729 O O . ASN B 1 295 ? 18.049 82.697 26.016 1.00 46.98 960 ASN B O 1
ATOM 4734 N N . ILE B 1 296 ? 19.464 82.978 24.287 1.00 44.15 961 ILE B N 1
ATOM 4735 C CA . ILE B 1 296 ? 18.413 82.708 23.305 1.00 43.79 961 ILE B CA 1
ATOM 4736 C C . ILE B 1 296 ? 17.887 81.290 23.472 1.00 43.44 961 ILE B C 1
ATOM 4737 O O . ILE B 1 296 ? 16.679 81.042 23.370 1.00 43.15 961 ILE B O 1
ATOM 4742 N N . CYS B 1 297 ? 18.785 80.341 23.742 1.00 44.44 962 CYS B N 1
ATOM 4743 C CA . CYS B 1 297 ? 18.367 78.958 23.956 1.00 44.16 962 CYS B CA 1
ATOM 4744 C C . CYS B 1 297 ? 17.444 78.845 25.166 1.00 44.04 962 CYS B C 1
ATOM 4745 O O . CYS B 1 297 ? 16.382 78.212 25.095 1.00 43.72 962 CYS B O 1
ATOM 4748 N N . GLY B 1 298 ? 17.829 79.466 26.285 1.00 43.20 963 GLY B N 1
ATOM 4749 C CA . GLY B 1 298 ? 16.961 79.448 27.455 1.00 43.15 963 GLY B CA 1
ATOM 4750 C C . GLY B 1 298 ? 15.597 80.056 27.180 1.00 42.91 963 GLY B C 1
ATOM 4751 O O . GLY B 1 298 ? 14.559 79.482 27.532 1.00 42.66 963 GLY B O 1
ATOM 4752 N N . ALA B 1 299 ? 15.581 81.224 26.531 1.00 43.40 964 ALA B N 1
ATOM 4753 C CA . ALA B 1 299 ? 14.319 81.893 26.231 1.00 43.24 964 ALA B CA 1
ATOM 4754 C C . ALA B 1 299 ? 13.447 81.069 25.294 1.00 42.86 964 ALA B C 1
ATOM 4755 O O . ALA B 1 299 ? 12.215 81.101 25.408 1.00 42.67 964 ALA B O 1
ATOM 4757 N N . LEU B 1 300 ? 14.056 80.331 24.362 1.00 41.92 965 LEU B N 1
ATOM 4758 C CA . LEU B 1 300 ? 13.269 79.473 23.482 1.00 41.60 965 LEU B CA 1
ATOM 4759 C C . LEU B 1 300 ? 12.699 78.282 24.240 1.00 41.38 965 LEU B C 1
ATOM 4760 O O . LEU B 1 300 ? 11.563 77.866 23.986 1.00 41.13 965 LEU B O 1
ATOM 4765 N N . ALA B 1 301 ? 13.474 77.716 25.167 1.00 42.61 966 ALA B N 1
ATOM 4766 C CA . ALA B 1 301 ? 12.962 76.615 25.977 1.00 42.47 966 ALA B CA 1
ATOM 4767 C C . ALA B 1 301 ? 11.763 77.060 26.807 1.00 42.41 966 ALA B C 1
ATOM 4768 O O . ALA B 1 301 ? 10.722 76.386 26.831 1.00 42.17 966 ALA B O 1
ATOM 4770 N N . ARG B 1 302 ? 11.885 78.204 27.489 1.00 41.20 967 ARG B N 1
ATOM 4771 C CA . ARG B 1 302 ? 10.749 78.733 28.239 1.00 41.17 967 ARG B CA 1
ATOM 4772 C C . ARG B 1 302 ? 9.567 79.024 27.320 1.00 40.92 967 ARG B C 1
ATOM 4773 O O . ARG B 1 302 ? 8.415 78.737 27.667 1.00 40.76 967 ARG B O 1
ATOM 4781 N N . LEU B 1 303 ? 9.838 79.595 26.141 1.00 42.65 968 LEU B N 1
ATOM 4782 C CA . LEU B 1 303 ? 8.788 79.833 25.155 1.00 42.45 968 LEU B CA 1
ATOM 4783 C C . LEU B 1 303 ? 8.082 78.545 24.754 1.00 42.16 968 LEU B C 1
ATOM 4784 O O . LEU B 1 303 ? 6.884 78.563 24.449 1.00 42.00 968 LEU B O 1
ATOM 4789 N N . LEU B 1 304 ? 8.802 77.421 24.742 1.00 45.46 969 LEU B N 1
ATOM 4790 C CA . LEU B 1 304 ? 8.201 76.152 24.348 1.00 45.02 969 LEU B CA 1
ATOM 4791 C C . LEU B 1 304 ? 7.366 75.553 25.474 1.00 44.95 969 LEU B C 1
ATOM 4792 O O . LEU B 1 304 ? 6.216 75.159 25.256 1.00 44.78 969 LEU B O 1
ATOM 4805 N N . ALA B 1 306 ? 6.057 77.049 27.895 1.00 48.95 971 ALA B N 1
ATOM 4806 C CA . ALA B 1 306 ? 4.961 77.940 28.249 1.00 49.10 971 ALA B CA 1
ATOM 4807 C C . ALA B 1 306 ? 3.914 78.020 27.148 1.00 48.49 971 ALA B C 1
ATOM 4808 O O . ALA B 1 306 ? 2.754 78.341 27.428 1.00 48.44 971 ALA B O 1
ATOM 4810 N N . SER B 1 307 ? 4.291 77.713 25.914 1.00 57.08 972 SER B N 1
ATOM 4811 C CA . SER B 1 307 ? 3.351 77.767 24.807 1.00 56.56 972 SER B CA 1
ATOM 4812 C C . SER B 1 307 ? 2.266 76.720 25.020 1.00 56.20 972 SER B C 1
ATOM 4813 O O . SER B 1 307 ? 2.581 75.525 25.133 1.00 56.00 972 SER B O 1
ATOM 4816 N N . PRO B 1 308 ? 0.994 77.113 25.090 1.00 69.55 973 PRO B N 1
ATOM 4817 C CA . PRO B 1 308 ? -0.056 76.157 25.466 1.00 69.35 973 PRO B CA 1
ATOM 4818 C C . PRO B 1 308 ? -0.362 75.190 24.331 1.00 68.76 973 PRO B C 1
ATOM 4819 O O . PRO B 1 308 ? -0.600 75.599 23.191 1.00 68.57 973 PRO B O 1
ATOM 4823 N N . THR B 1 309 ? -0.375 73.900 24.670 1.00 75.19 974 THR B N 1
ATOM 4824 C CA . THR B 1 309 ? -0.354 72.797 23.710 1.00 74.70 974 THR B CA 1
ATOM 4825 C C . THR B 1 309 ? 0.939 72.853 22.907 1.00 74.48 974 THR B C 1
ATOM 4826 O O . THR B 1 309 ? 0.961 73.365 21.792 1.00 74.68 974 THR B O 1
ATOM 4830 N N . PRO B 1 312 ? 4.212 72.082 19.537 1.00 62.18 977 PRO B N 1
ATOM 4831 C CA . PRO B 1 312 ? 5.570 72.640 19.551 1.00 62.39 977 PRO B CA 1
ATOM 4832 C C . PRO B 1 312 ? 6.162 72.742 18.146 1.00 62.37 977 PRO B C 1
ATOM 4833 O O . PRO B 1 312 ? 5.976 71.846 17.325 1.00 62.23 977 PRO B O 1
ATOM 4837 N N . GLU B 1 313 ? 6.873 73.836 17.885 1.00 64.39 978 GLU B N 1
ATOM 4838 C CA . GLU B 1 313 ? 7.325 74.178 16.542 1.00 64.06 978 GLU B CA 1
ATOM 4839 C C . GLU B 1 313 ? 8.567 73.373 16.175 1.00 64.14 978 GLU B C 1
ATOM 4840 O O . GLU B 1 313 ? 9.627 73.566 16.785 1.00 64.46 978 GLU B O 1
ATOM 4846 N N . PRO B 1 314 ? 8.481 72.466 15.193 1.00 53.74 979 PRO B N 1
ATOM 4847 C CA . PRO B 1 314 ? 9.667 71.665 14.825 1.00 53.56 979 PRO B CA 1
ATOM 4848 C C . PRO B 1 314 ? 10.855 72.512 14.407 1.00 53.94 979 PRO B C 1
ATOM 4849 O O . PRO B 1 314 ? 12.000 72.204 14.774 1.00 54.08 979 PRO B O 1
ATOM 4853 N N . GLN B 1 315 ? 10.611 73.564 13.629 1.00 50.24 980 GLN B N 1
ATOM 4854 C CA . GLN B 1 315 ? 11.627 74.569 13.345 1.00 50.76 980 GLN B CA 1
ATOM 4855 C C . GLN B 1 315 ? 12.337 75.021 14.617 1.00 51.12 980 GLN B C 1
ATOM 4856 O O . GLN B 1 315 ? 13.551 74.840 14.770 1.00 51.35 980 GLN B O 1
ATOM 4862 N N . VAL B 1 316 ? 11.572 75.615 15.541 1.00 47.63 981 VAL B N 1
ATOM 4863 C CA . VAL B 1 316 ? 12.121 76.220 16.752 1.00 47.71 981 VAL B CA 1
ATOM 4864 C C . VAL B 1 316 ? 12.977 75.221 17.517 1.00 47.70 981 VAL B C 1
ATOM 4865 O O . VAL B 1 316 ? 14.118 75.514 17.900 1.00 47.92 981 VAL B O 1
ATOM 4869 N N . LEU B 1 317 ? 12.437 74.021 17.746 1.00 48.84 982 LEU B N 1
ATOM 4870 C CA . LEU B 1 317 ? 13.179 73.012 18.490 1.00 48.87 982 LEU B CA 1
ATOM 4871 C C . LEU B 1 317 ? 14.459 72.619 17.763 1.00 49.03 982 LEU B C 1
ATOM 4872 O O . LEU B 1 317 ? 15.516 72.479 18.390 1.00 49.42 982 LEU B O 1
ATOM 4877 N N . ALA B 1 318 ? 14.390 72.446 16.440 1.00 49.47 983 ALA B N 1
ATOM 4878 C CA . ALA B 1 318 ? 15.590 72.131 15.672 1.00 49.70 983 ALA B CA 1
ATOM 4879 C C . ALA B 1 318 ? 16.672 73.187 15.877 1.00 50.41 983 ALA B C 1
ATOM 4880 O O . ALA B 1 318 ? 17.808 72.867 16.247 1.00 50.77 983 ALA B O 1
ATOM 4882 N N . ALA B 1 319 ? 16.326 74.460 15.658 1.00 47.16 984 ALA B N 1
ATOM 4883 C CA . ALA B 1 319 ? 17.309 75.530 15.807 1.00 47.49 984 ALA B CA 1
ATOM 4884 C C . ALA B 1 319 ? 17.863 75.586 17.226 1.00 47.61 984 ALA B C 1
ATOM 4885 O O . ALA B 1 319 ? 19.070 75.771 17.421 1.00 47.89 984 ALA B O 1
ATOM 4887 N N . LEU B 1 320 ? 16.996 75.430 18.229 1.00 46.32 985 LEU B N 1
ATOM 4888 C CA . LEU B 1 320 ? 17.451 75.413 19.616 1.00 46.45 985 LEU B CA 1
ATOM 4889 C C . LEU B 1 320 ? 18.482 74.313 19.836 1.00 46.52 985 LEU B C 1
ATOM 4890 O O . LEU B 1 320 ? 19.562 74.557 20.388 1.00 46.81 985 LEU B O 1
ATOM 4895 N N . LEU B 1 321 ? 18.168 73.091 19.399 1.00 52.22 986 LEU B N 1
ATOM 4896 C CA . LEU B 1 321 ? 19.060 71.961 19.641 1.00 52.23 986 LEU B CA 1
ATOM 4897 C C . LEU B 1 321 ? 20.387 72.129 18.913 1.00 52.70 986 LEU B C 1
ATOM 4898 O O . LEU B 1 321 ? 21.444 71.768 19.447 1.00 53.15 986 LEU B O 1
ATOM 4903 N N . HIS B 1 322 ? 20.355 72.669 17.691 1.00 55.05 987 HIS B N 1
ATOM 4904 C CA . HIS B 1 322 ? 21.596 72.873 16.952 1.00 55.54 987 HIS B CA 1
ATOM 4905 C C . HIS B 1 322 ? 22.528 73.819 17.700 1.00 56.35 987 HIS B C 1
ATOM 4906 O O . HIS B 1 322 ? 23.742 73.586 17.765 1.00 56.85 987 HIS B O 1
ATOM 4913 N N . ALA B 1 323 ? 21.975 74.877 18.294 1.00 51.37 988 ALA B N 1
ATOM 4914 C CA . ALA B 1 323 ? 22.765 75.840 19.051 1.00 52.17 988 ALA B CA 1
ATOM 4915 C C . ALA B 1 323 ? 23.244 75.290 20.393 1.00 52.49 988 ALA B C 1
ATOM 4916 O O . ALA B 1 323 ? 23.950 75.996 21.119 1.00 53.19 988 ALA B O 1
ATOM 4918 N N . LEU B 1 324 ? 22.890 74.064 20.728 1.00 55.04 989 LEU B N 1
ATOM 4919 C CA . LEU B 1 324 ? 23.348 73.376 21.924 1.00 55.39 989 LEU B CA 1
ATOM 4920 C C . LEU B 1 324 ? 24.569 72.521 21.605 1.00 55.74 989 LEU B C 1
ATOM 4921 O O . LEU B 1 324 ? 24.776 72.126 20.453 1.00 55.46 989 LEU B O 1
ATOM 4926 N N . PRO B 1 325 ? 25.417 72.208 22.608 1.00 58.43 990 PRO B N 1
ATOM 4927 C CA . PRO B 1 325 ? 25.293 72.520 24.039 1.00 58.84 990 PRO B CA 1
ATOM 4928 C C . PRO B 1 325 ? 25.701 73.960 24.397 1.00 59.69 990 PRO B C 1
ATOM 4929 O O . PRO B 1 325 ? 26.433 74.569 23.621 1.00 60.38 990 PRO B O 1
ATOM 4933 N N . LEU B 1 326 ? 25.239 74.491 25.529 1.00 62.83 991 LEU B N 1
ATOM 4934 C CA . LEU B 1 326 ? 25.607 75.847 25.900 1.00 63.59 991 LEU B CA 1
ATOM 4935 C C . LEU B 1 326 ? 27.106 75.940 26.141 1.00 64.52 991 LEU B C 1
ATOM 4936 O O . LEU B 1 326 ? 27.811 74.942 26.333 1.00 64.91 991 LEU B O 1
ATOM 4941 N N . LYS B 1 327 ? 27.593 77.173 26.118 1.00 72.59 992 LYS B N 1
ATOM 4942 C CA . LYS B 1 327 ? 29.026 77.441 26.136 1.00 73.45 992 LYS B CA 1
ATOM 4943 C C . LYS B 1 327 ? 29.383 78.294 27.348 1.00 74.43 992 LYS B C 1
ATOM 4944 O O . LYS B 1 327 ? 30.230 77.905 28.167 1.00 75.26 992 LYS B O 1
ATOM 4950 N N . GLU B 1 328 ? 28.794 79.477 27.459 1.00 73.09 993 GLU B N 1
ATOM 4951 C CA . GLU B 1 328 ? 29.202 80.447 28.462 1.00 74.06 993 GLU B CA 1
ATOM 4952 C C . GLU B 1 328 ? 28.277 80.489 29.667 1.00 74.04 993 GLU B C 1
ATOM 4953 O O . GLU B 1 328 ? 28.739 80.429 30.803 1.00 74.53 993 GLU B O 1
ATOM 4959 N N . ASP B 1 329 ? 26.982 80.652 29.430 1.00 67.09 994 ASP B N 1
ATOM 4960 C CA . ASP B 1 329 ? 25.997 80.854 30.497 1.00 67.09 994 ASP B CA 1
ATOM 4961 C C . ASP B 1 329 ? 25.428 79.499 30.909 1.00 66.50 994 ASP B C 1
ATOM 4962 O O . ASP B 1 329 ? 24.311 79.129 30.568 1.00 65.71 994 ASP B O 1
ATOM 4967 N N . LEU B 1 330 ? 26.261 78.747 31.637 1.00 64.86 995 LEU B N 1
ATOM 4968 C CA . LEU B 1 330 ? 25.902 77.387 32.034 1.00 64.43 995 LEU B CA 1
ATOM 4969 C C . LEU B 1 330 ? 24.723 77.347 32.999 1.00 64.21 995 LEU B C 1
ATOM 4970 O O . LEU B 1 330 ? 24.055 76.311 33.087 1.00 63.58 995 LEU B O 1
ATOM 4975 N N . GLU B 1 331 ? 24.451 78.448 33.707 1.00 69.75 996 GLU B N 1
ATOM 4976 C CA . GLU B 1 331 ? 23.324 78.494 34.635 1.00 69.66 996 GLU B CA 1
ATOM 4977 C C . GLU B 1 331 ? 22.024 78.049 33.977 1.00 68.56 996 GLU B C 1
ATOM 4978 O O . GLU B 1 331 ? 21.117 77.551 34.656 1.00 68.34 996 GLU B O 1
ATOM 4984 N N . GLU B 1 332 ? 21.922 78.206 32.661 1.00 57.44 997 GLU B N 1
ATOM 4985 C CA . GLU B 1 332 ? 20.708 77.906 31.919 1.00 56.45 997 GLU B CA 1
ATOM 4986 C C . GLU B 1 332 ? 20.557 76.429 31.576 1.00 55.80 997 GLU B C 1
ATOM 4987 O O . GLU B 1 332 ? 19.682 76.092 30.772 1.00 55.00 997 GLU B O 1
ATOM 4993 N N . TRP B 1 333 ? 21.376 75.542 32.150 1.00 54.90 998 TRP B N 1
ATOM 4994 C CA . TRP B 1 333 ? 21.185 74.118 31.889 1.00 54.34 998 TRP B CA 1
ATOM 4995 C C . TRP B 1 333 ? 19.878 73.615 32.488 1.00 53.97 998 TRP B C 1
ATOM 4996 O O . TRP B 1 333 ? 19.139 72.868 31.831 1.00 53.21 998 TRP B O 1
ATOM 5007 N N . VAL B 1 334 ? 19.576 74.022 33.727 1.00 52.34 999 VAL B N 1
ATOM 5008 C CA . VAL B 1 334 ? 18.328 73.634 34.388 1.00 52.13 999 VAL B CA 1
ATOM 5009 C C . VAL B 1 334 ? 17.155 73.780 33.428 1.00 51.25 999 VAL B C 1
ATOM 5010 O O . VAL B 1 334 ? 16.457 72.806 33.114 1.00 50.65 999 VAL B O 1
ATOM 5014 N N . THR B 1 335 ? 16.944 75.005 32.933 1.00 49.03 1000 THR B N 1
ATOM 5015 C CA . THR B 1 335 ? 15.948 75.285 31.905 1.00 48.27 1000 THR B CA 1
ATOM 5016 C C . THR B 1 335 ? 15.925 74.198 30.838 1.00 47.54 1000 THR B C 1
ATOM 5017 O O . THR B 1 335 ? 14.931 73.474 30.689 1.00 47.00 1000 THR B O 1
ATOM 5021 N N . ILE B 1 336 ? 17.043 74.046 30.120 1.00 48.20 1001 ILE B N 1
ATOM 5022 C CA . ILE B 1 336 ? 17.107 73.072 29.033 1.00 47.53 1001 ILE B CA 1
ATOM 5023 C C . ILE B 1 336 ? 16.733 71.688 29.537 1.00 47.30 1001 ILE B C 1
ATOM 5024 O O . ILE B 1 336 ? 15.951 70.970 28.897 1.00 46.61 1001 ILE B O 1
ATOM 5029 N N . GLY B 1 337 ? 17.259 71.304 30.704 1.00 49.20 1002 GLY B N 1
ATOM 5030 C CA . GLY B 1 337 ? 16.900 70.016 31.277 1.00 49.14 1002 GLY B CA 1
ATOM 5031 C C . GLY B 1 337 ? 15.401 69.832 31.360 1.00 48.65 1002 GLY B C 1
ATOM 5032 O O . GLY B 1 337 ? 14.851 68.852 30.846 1.00 48.08 1002 GLY B O 1
ATOM 5033 N N . ARG B 1 338 ? 14.710 70.810 31.956 1.00 47.51 1003 ARG B N 1
ATOM 5034 C CA . ARG B 1 338 ? 13.258 70.735 32.050 1.00 47.13 1003 ARG B CA 1
ATOM 5035 C C . ARG B 1 338 ? 12.632 70.592 30.671 1.00 46.28 1003 ARG B C 1
ATOM 5036 O O . ARG B 1 338 ? 11.725 69.771 30.476 1.00 45.81 1003 ARG B O 1
ATOM 5044 N N . LEU B 1 339 ? 13.132 71.354 29.693 1.00 45.45 1004 LEU B N 1
ATOM 5045 C CA . LEU B 1 339 ? 12.600 71.246 28.341 1.00 45.15 1004 LEU B CA 1
ATOM 5046 C C . LEU B 1 339 ? 12.675 69.809 27.847 1.00 44.97 1004 LEU B C 1
ATOM 5047 O O . LEU B 1 339 ? 11.702 69.287 27.289 1.00 44.71 1004 LEU B O 1
ATOM 5052 N N . PHE B 1 340 ? 13.812 69.142 28.083 1.00 46.24 1005 PHE B N 1
ATOM 5053 C CA . PHE B 1 340 ? 13.931 67.733 27.725 1.00 46.10 1005 PHE B CA 1
ATOM 5054 C C . PHE B 1 340 ? 12.776 66.939 28.315 1.00 45.96 1005 PHE B C 1
ATOM 5055 O O . PHE B 1 340 ? 12.030 66.269 27.589 1.00 45.71 1005 PHE B O 1
ATOM 5063 N N . SER B 1 341 ? 12.589 67.049 29.635 1.00 48.74 1006 SER B N 1
ATOM 5064 C CA . SER B 1 341 ? 11.465 66.391 30.289 1.00 48.73 1006 SER B CA 1
ATOM 5065 C C . SER B 1 341 ? 10.159 66.753 29.600 1.00 48.15 1006 SER B C 1
ATOM 5066 O O . SER B 1 341 ? 9.345 65.877 29.282 1.00 47.76 1006 SER B O 1
ATOM 5069 N N . PHE B 1 342 ? 9.966 68.049 29.332 1.00 49.15 1007 PHE B N 1
ATOM 5070 C CA . PHE B 1 342 ? 8.775 68.504 28.627 1.00 48.67 1007 PHE B CA 1
ATOM 5071 C C . PHE B 1 342 ? 8.564 67.696 27.355 1.00 47.95 1007 PHE B C 1
ATOM 5072 O O . PHE B 1 342 ? 7.492 67.115 27.142 1.00 47.63 1007 PHE B O 1
ATOM 5080 N N . LEU B 1 343 ? 9.611 67.592 26.531 1.00 49.00 1008 LEU B N 1
ATOM 5081 C CA . LEU B 1 343 ? 9.489 66.891 25.259 1.00 48.38 1008 LEU B CA 1
ATOM 5082 C C . LEU B 1 343 ? 9.079 65.439 25.461 1.00 48.22 1008 LEU B C 1
ATOM 5083 O O . LEU B 1 343 ? 8.319 64.885 24.658 1.00 47.77 1008 LEU B O 1
ATOM 5088 N N . TYR B 1 344 ? 9.555 64.807 26.537 1.00 49.77 1009 TYR B N 1
ATOM 5089 C CA . TYR B 1 344 ? 9.199 63.408 26.742 1.00 49.68 1009 TYR B CA 1
ATOM 5090 C C . TYR B 1 344 ? 7.761 63.261 27.214 1.00 49.65 1009 TYR B C 1
ATOM 5091 O O . TYR B 1 344 ? 7.122 62.241 26.933 1.00 49.39 1009 TYR B O 1
ATOM 5100 N N . GLN B 1 345 ? 7.228 64.265 27.907 1.00 50.03 1010 GLN B N 1
ATOM 5101 C CA . GLN B 1 345 ? 5.943 64.091 28.571 1.00 50.19 1010 GLN B CA 1
ATOM 5102 C C . GLN B 1 345 ? 4.768 64.536 27.712 1.00 49.74 1010 GLN B C 1
ATOM 5103 O O . GLN B 1 345 ? 3.698 63.918 27.771 1.00 49.66 1010 GLN B O 1
ATOM 5109 N N . SER B 1 346 ? 4.949 65.566 26.888 1.00 56.01 1011 SER B N 1
ATOM 5110 C CA . SER B 1 346 ? 3.849 66.158 26.137 1.00 55.72 1011 SER B CA 1
ATOM 5111 C C . SER B 1 346 ? 3.808 65.728 24.675 1.00 55.16 1011 SER B C 1
ATOM 5112 O O . SER B 1 346 ? 2.732 65.391 24.170 1.00 54.91 1011 SER B O 1
ATOM 5115 N N . SER B 1 347 ? 4.947 65.729 23.980 1.00 60.17 1012 SER B N 1
ATOM 5116 C CA . SER B 1 347 ? 4.995 65.421 22.548 1.00 59.71 1012 SER B CA 1
ATOM 5117 C C . SER B 1 347 ? 6.215 64.559 22.239 1.00 59.58 1012 SER B C 1
ATOM 5118 O O . SER B 1 347 ? 7.119 64.972 21.507 1.00 59.44 1012 SER B O 1
ATOM 5121 N N . PRO B 1 348 ? 6.255 63.328 22.762 1.00 62.27 1013 PRO B N 1
ATOM 5122 C CA . PRO B 1 348 ? 7.448 62.488 22.574 1.00 62.28 1013 PRO B CA 1
ATOM 5123 C C . PRO B 1 348 ? 7.620 61.966 21.159 1.00 61.86 1013 PRO B C 1
ATOM 5124 O O . PRO B 1 348 ? 8.683 61.412 20.852 1.00 61.86 1013 PRO B O 1
ATOM 5128 N N . ASP B 1 349 ? 6.617 62.112 20.292 1.00 68.20 1014 ASP B N 1
ATOM 5129 C CA . ASP B 1 349 ? 6.787 61.727 18.897 1.00 67.87 1014 ASP B CA 1
ATOM 5130 C C . ASP B 1 349 ? 7.670 62.705 18.136 1.00 67.84 1014 ASP B C 1
ATOM 5131 O O . ASP B 1 349 ? 8.144 62.376 17.043 1.00 67.69 1014 ASP B O 1
ATOM 5136 N N . GLN B 1 350 ? 7.894 63.899 18.690 1.00 70.63 1015 GLN B N 1
ATOM 5137 C CA . GLN B 1 350 ? 8.755 64.888 18.049 1.00 70.76 1015 GLN B CA 1
ATOM 5138 C C . GLN B 1 350 ? 10.222 64.484 18.141 1.00 70.93 1015 GLN B C 1
ATOM 5139 O O . GLN B 1 350 ? 10.965 64.569 17.155 1.00 70.89 1015 GLN B O 1
ATOM 5145 N N . VAL B 1 351 ? 10.646 64.043 19.329 1.00 66.42 1016 VAL B N 1
ATOM 5146 C CA . VAL B 1 351 ? 12.021 63.723 19.713 1.00 66.73 1016 VAL B CA 1
ATOM 5147 C C . VAL B 1 351 ? 12.783 62.997 18.606 1.00 66.57 1016 VAL B C 1
ATOM 5148 O O . VAL B 1 351 ? 13.982 63.240 18.388 1.00 66.83 1016 VAL B O 1
ATOM 5152 N N . ILE B 1 352 ? 12.077 62.111 17.897 1.00 68.74 1017 ILE B N 1
ATOM 5153 C CA . ILE B 1 352 ? 12.679 61.319 16.823 1.00 68.59 1017 ILE B CA 1
ATOM 5154 C C . ILE B 1 352 ? 13.421 62.224 15.847 1.00 68.70 1017 ILE B C 1
ATOM 5155 O O . ILE B 1 352 ? 14.615 62.048 15.586 1.00 68.94 1017 ILE B O 1
ATOM 5160 N N . ASP B 1 353 ? 12.713 63.226 15.311 1.00 63.52 1018 ASP B N 1
ATOM 5161 C CA . ASP B 1 353 ? 13.238 64.056 14.233 1.00 63.68 1018 ASP B CA 1
ATOM 5162 C C . ASP B 1 353 ? 14.513 64.794 14.621 1.00 64.16 1018 ASP B C 1
ATOM 5163 O O . ASP B 1 353 ? 15.221 65.296 13.740 1.00 64.37 1018 ASP B O 1
ATOM 5168 N N . VAL B 1 354 ? 14.824 64.870 15.912 1.00 57.24 1019 VAL B N 1
ATOM 5169 C CA . VAL B 1 354 ? 16.023 65.537 16.395 1.00 57.78 1019 VAL B CA 1
ATOM 5170 C C . VAL B 1 354 ? 16.893 64.592 17.222 1.00 58.02 1019 VAL B C 1
ATOM 5171 O O . VAL B 1 354 ? 17.743 65.040 17.983 1.00 58.50 1019 VAL B O 1
ATOM 5175 N N . ALA B 1 355 ? 16.677 63.281 17.079 1.00 56.93 1020 ALA B N 1
ATOM 5176 C CA . ALA B 1 355 ? 17.516 62.283 17.747 1.00 57.15 1020 ALA B CA 1
ATOM 5177 C C . ALA B 1 355 ? 19.018 62.521 17.601 1.00 57.64 1020 ALA B C 1
ATOM 5178 O O . ALA B 1 355 ? 19.712 62.542 18.631 1.00 58.08 1020 ALA B O 1
ATOM 5180 N N . PRO B 1 356 ? 19.588 62.694 16.396 1.00 54.55 1021 PRO B N 1
ATOM 5181 C CA . PRO B 1 356 ? 21.052 62.869 16.318 1.00 55.12 1021 PRO B CA 1
ATOM 5182 C C . PRO B 1 356 ? 21.550 64.082 17.081 1.00 55.65 1021 PRO B C 1
ATOM 5183 O O . PRO B 1 356 ? 22.633 64.038 17.683 1.00 56.21 1021 PRO B O 1
ATOM 5187 N N . GLU B 1 357 ? 20.773 65.167 17.077 1.00 54.95 1022 GLU B N 1
ATOM 5188 C CA . GLU B 1 357 ? 21.098 66.323 17.903 1.00 55.44 1022 GLU B CA 1
ATOM 5189 C C . GLU B 1 357 ? 21.159 65.936 19.376 1.00 55.67 1022 GLU B C 1
ATOM 5190 O O . GLU B 1 357 ? 22.105 66.292 20.091 1.00 56.30 1022 GLU B O 1
ATOM 5196 N N . LEU B 1 358 ? 20.155 65.186 19.837 1.00 53.19 1023 LEU B N 1
ATOM 5197 C CA . LEU B 1 358 ? 20.075 64.809 21.243 1.00 53.45 1023 LEU B CA 1
ATOM 5198 C C . LEU B 1 358 ? 21.262 63.941 21.646 1.00 53.87 1023 LEU B C 1
ATOM 5199 O O . LEU B 1 358 ? 21.872 64.155 22.700 1.00 54.45 1023 LEU B O 1
ATOM 5204 N N . LEU B 1 359 ? 21.609 62.957 20.812 1.00 56.26 1024 LEU B N 1
ATOM 5205 C CA . LEU B 1 359 ? 22.753 62.102 21.114 1.00 56.69 1024 LEU B CA 1
ATOM 5206 C C . LEU B 1 359 ? 24.058 62.884 21.113 1.00 57.42 1024 LEU B C 1
ATOM 5207 O O . LEU B 1 359 ? 24.907 62.681 21.991 1.00 58.04 1024 LEU B O 1
ATOM 5212 N N . ARG B 1 360 ? 24.245 63.772 20.134 1.00 53.95 1025 ARG B N 1
ATOM 5213 C CA . ARG B 1 360 ? 25.425 64.634 20.123 1.00 54.67 1025 ARG B CA 1
ATOM 5214 C C . ARG B 1 360 ? 25.554 65.394 21.442 1.00 55.27 1025 ARG B C 1
ATOM 5215 O O . ARG B 1 360 ? 26.559 65.273 22.159 1.00 55.94 1025 ARG B O 1
ATOM 5223 N N . ILE B 1 361 ? 24.514 66.165 21.782 1.00 53.86 1026 ILE B N 1
ATOM 5224 C CA . ILE B 1 361 ? 24.499 66.937 23.024 1.00 54.42 1026 ILE B CA 1
ATOM 5225 C C . ILE B 1 361 ? 24.825 66.045 24.215 1.00 54.80 1026 ILE B C 1
ATOM 5226 O O . ILE B 1 361 ? 25.610 66.419 25.097 1.00 55.62 1026 ILE B O 1
ATOM 5231 N N . CYS B 1 362 ? 24.244 64.843 24.249 1.00 58.26 1027 CYS B N 1
ATOM 5232 C CA . CYS B 1 362 ? 24.501 63.933 25.359 1.00 58.65 1027 CYS B CA 1
ATOM 5233 C C . CYS B 1 362 ? 25.970 63.531 25.422 1.00 59.38 1027 CYS B C 1
ATOM 5234 O O . CYS B 1 362 ? 26.542 63.418 26.513 1.00 60.14 1027 CYS B O 1
ATOM 5237 N N . SER B 1 363 ? 26.597 63.312 24.264 1.00 59.17 1028 SER B N 1
ATOM 5238 C CA . SER B 1 363 ? 28.016 62.975 24.258 1.00 59.87 1028 SER B CA 1
ATOM 5239 C C . SER B 1 363 ? 28.854 64.125 24.802 1.00 60.74 1028 SER B C 1
ATOM 5240 O O . SER B 1 363 ? 29.771 63.905 25.603 1.00 61.49 1028 SER B O 1
ATOM 5243 N N . LEU B 1 364 ? 28.549 65.363 24.394 1.00 57.17 1029 LEU B N 1
ATOM 5244 C CA . LEU B 1 364 ? 29.319 66.488 24.921 1.00 57.97 1029 LEU B CA 1
ATOM 5245 C C . LEU B 1 364 ? 29.117 66.668 26.423 1.00 58.45 1029 LEU B C 1
ATOM 5246 O O . LEU B 1 364 ? 30.073 66.981 27.143 1.00 59.31 1029 LEU B O 1
ATOM 5251 N N . ILE B 1 365 ? 27.891 66.484 26.922 1.00 61.61 1030 ILE B N 1
ATOM 5252 C CA . ILE B 1 365 ? 27.573 66.899 28.286 1.00 62.04 1030 ILE B CA 1
ATOM 5253 C C . ILE B 1 365 ? 27.617 65.757 29.296 1.00 62.24 1030 ILE B C 1
ATOM 5254 O O . ILE B 1 365 ? 27.434 66.004 30.497 1.00 62.77 1030 ILE B O 1
ATOM 5259 N N . LEU B 1 366 ? 27.857 64.522 28.857 1.00 64.33 1031 LEU B N 1
ATOM 5260 C CA . LEU B 1 366 ? 27.899 63.393 29.780 1.00 64.65 1031 LEU B CA 1
ATOM 5261 C C . LEU B 1 366 ? 28.993 63.545 30.829 1.00 65.73 1031 LEU B C 1
ATOM 5262 O O . LEU B 1 366 ? 28.703 63.717 32.018 1.00 66.29 1031 LEU B O 1
ATOM 5267 N N . ALA B 1 367 ? 30.254 63.477 30.398 1.00 68.35 1032 ALA B N 1
ATOM 5268 C CA . ALA B 1 367 ? 31.379 63.444 31.323 1.00 69.39 1032 ALA B CA 1
ATOM 5269 C C . ALA B 1 367 ? 31.746 64.813 31.878 1.00 70.14 1032 ALA B C 1
ATOM 5270 O O . ALA B 1 367 ? 32.537 64.883 32.826 1.00 71.01 1032 ALA B O 1
ATOM 5272 N N . ASP B 1 368 ? 31.214 65.894 31.314 1.00 71.18 1033 ASP B N 1
ATOM 5273 C CA . ASP B 1 368 ? 31.435 67.214 31.889 1.00 71.86 1033 ASP B CA 1
ATOM 5274 C C . ASP B 1 368 ? 30.732 67.268 33.238 1.00 72.14 1033 ASP B C 1
ATOM 5275 O O . ASP B 1 368 ? 29.555 66.917 33.349 1.00 71.46 1033 ASP B O 1
ATOM 5280 N N . ASN B 1 369 ? 31.454 67.707 34.266 1.00 76.30 1034 ASN B N 1
ATOM 5281 C CA . ASN B 1 369 ? 30.949 67.695 35.631 1.00 76.78 1034 ASN B CA 1
ATOM 5282 C C . ASN B 1 369 ? 30.377 69.036 36.071 1.00 76.96 1034 ASN B C 1
ATOM 5283 O O . ASN B 1 369 ? 29.882 69.142 37.198 1.00 77.36 1034 ASN B O 1
ATOM 5288 N N . LYS B 1 370 ? 30.429 70.057 35.218 1.00 77.91 1035 LYS B N 1
ATOM 5289 C CA . LYS B 1 370 ? 29.836 71.348 35.541 1.00 78.06 1035 LYS B CA 1
ATOM 5290 C C . LYS B 1 370 ? 28.328 71.378 35.333 1.00 77.07 1035 LYS B C 1
ATOM 5291 O O . LYS B 1 370 ? 27.690 72.372 35.695 1.00 77.14 1035 LYS B O 1
ATOM 5297 N N . ILE B 1 371 ? 27.747 70.323 34.768 1.00 71.97 1036 ILE B N 1
ATOM 5298 C CA . ILE B 1 371 ? 26.324 70.285 34.439 1.00 71.04 1036 ILE B CA 1
ATOM 5299 C C . ILE B 1 371 ? 25.602 69.434 35.478 1.00 71.06 1036 ILE B C 1
ATOM 5300 O O . ILE B 1 371 ? 26.112 68.374 35.871 1.00 71.17 1036 ILE B O 1
ATOM 5305 N N . PRO B 1 372 ? 24.439 69.866 35.964 1.00 65.87 1037 PRO B N 1
ATOM 5306 C CA . PRO B 1 372 ? 23.721 69.108 37.001 1.00 65.96 1037 PRO B CA 1
ATOM 5307 C C . PRO B 1 372 ? 23.415 67.691 36.549 1.00 65.32 1037 PRO B C 1
ATOM 5308 O O . PRO B 1 372 ? 23.418 67.398 35.344 1.00 64.56 1037 PRO B O 1
ATOM 5312 N N . PRO B 1 373 ? 23.141 66.782 37.491 1.00 61.22 1038 PRO B N 1
ATOM 5313 C CA . PRO B 1 373 ? 22.806 65.398 37.121 1.00 60.72 1038 PRO B CA 1
ATOM 5314 C C . PRO B 1 373 ? 21.353 65.176 36.732 1.00 59.78 1038 PRO B C 1
ATOM 5315 O O . PRO B 1 373 ? 21.041 64.103 36.197 1.00 59.14 1038 PRO B O 1
ATOM 5319 N N . ASP B 1 374 ? 20.451 66.124 36.997 1.00 57.94 1039 ASP B N 1
ATOM 5320 C CA . ASP B 1 374 ? 19.079 65.993 36.524 1.00 57.09 1039 ASP B CA 1
ATOM 5321 C C . ASP B 1 374 ? 18.890 66.541 35.115 1.00 56.30 1039 ASP B C 1
ATOM 5322 O O . ASP B 1 374 ? 17.975 66.097 34.409 1.00 55.53 1039 ASP B O 1
ATOM 5327 N N . THR B 1 375 ? 19.726 67.492 34.689 1.00 56.19 1040 THR B N 1
ATOM 5328 C CA . THR B 1 375 ? 19.821 67.808 33.267 1.00 55.54 1040 THR B CA 1
ATOM 5329 C C . THR B 1 375 ? 20.304 66.591 32.486 1.00 55.13 1040 THR B C 1
ATOM 5330 O O . THR B 1 375 ? 19.699 66.193 31.479 1.00 54.34 1040 THR B O 1
ATOM 5334 N N . LYS B 1 376 ? 21.391 65.973 32.962 1.00 58.19 1041 LYS B N 1
ATOM 5335 C CA . LYS B 1 376 ? 21.913 64.762 32.341 1.00 57.89 1041 LYS B CA 1
ATOM 5336 C C . LYS B 1 376 ? 20.893 63.633 32.382 1.00 57.32 1041 LYS B C 1
ATOM 5337 O O . LYS B 1 376 ? 20.747 62.883 31.410 1.00 56.64 1041 LYS B O 1
ATOM 5343 N N . ALA B 1 377 ? 20.187 63.484 33.506 1.00 56.99 1042 ALA B N 1
ATOM 5344 C CA . ALA B 1 377 ? 19.226 62.395 33.632 1.00 56.62 1042 ALA B CA 1
ATOM 5345 C C . ALA B 1 377 ? 17.980 62.641 32.793 1.00 55.78 1042 ALA B C 1
ATOM 5346 O O . ALA B 1 377 ? 17.310 61.684 32.388 1.00 55.29 1042 ALA B O 1
ATOM 5348 N N . ALA B 1 378 ? 17.646 63.906 32.527 1.00 53.15 1043 ALA B N 1
ATOM 5349 C CA . ALA B 1 378 ? 16.510 64.197 31.658 1.00 52.41 1043 ALA B CA 1
ATOM 5350 C C . ALA B 1 378 ? 16.856 63.922 30.200 1.00 51.74 1043 ALA B C 1
ATOM 5351 O O . ALA B 1 378 ? 16.116 63.223 29.490 1.00 51.04 1043 ALA B O 1
ATOM 5353 N N . LEU B 1 379 ? 17.983 64.468 29.734 1.00 53.07 1044 LEU B N 1
ATOM 5354 C CA . LEU B 1 379 ? 18.422 64.163 28.376 1.00 52.50 1044 LEU B CA 1
ATOM 5355 C C . LEU B 1 379 ? 18.591 62.660 28.185 1.00 52.25 1044 LEU B C 1
ATOM 5356 O O . LEU B 1 379 ? 18.210 62.103 27.145 1.00 51.58 1044 LEU B O 1
ATOM 5361 N N . LEU B 1 380 ? 19.133 61.983 29.197 1.00 54.71 1045 LEU B N 1
ATOM 5362 C CA . LEU B 1 380 ? 19.288 60.537 29.123 1.00 54.60 1045 LEU B CA 1
ATOM 5363 C C . LEU B 1 380 ? 17.943 59.829 29.167 1.00 54.07 1045 LEU B C 1
ATOM 5364 O O . LEU B 1 380 ? 17.817 58.714 28.654 1.00 53.61 1045 LEU B O 1
ATOM 5369 N N . LEU B 1 381 ? 16.937 60.444 29.789 1.00 52.53 1046 LEU B N 1
ATOM 5370 C CA . LEU B 1 381 ? 15.574 59.941 29.660 1.00 52.04 1046 LEU B CA 1
ATOM 5371 C C . LEU B 1 381 ? 15.132 59.953 28.203 1.00 51.19 1046 LEU B C 1
ATOM 5372 O O . LEU B 1 381 ? 14.622 58.948 27.684 1.00 50.76 1046 LEU B O 1
ATOM 5377 N N . LEU B 1 382 ? 15.337 61.084 27.520 1.00 52.59 1047 LEU B N 1
ATOM 5378 C CA . LEU B 1 382 ? 15.027 61.143 26.094 1.00 51.88 1047 LEU B CA 1
ATOM 5379 C C . LEU B 1 382 ? 15.763 60.054 25.321 1.00 51.65 1047 LEU B C 1
ATOM 5380 O O . LEU B 1 382 ? 15.174 59.384 24.458 1.00 51.08 1047 LEU B O 1
ATOM 5385 N N . LEU B 1 383 ? 17.047 59.846 25.627 1.00 53.84 1048 LEU B N 1
ATOM 5386 C CA . LEU B 1 383 ? 17.798 58.813 24.919 1.00 53.70 1048 LEU B CA 1
ATOM 5387 C C . LEU B 1 383 ? 17.226 57.426 25.187 1.00 53.58 1048 LEU B C 1
ATOM 5388 O O . LEU B 1 383 ? 16.972 56.664 24.251 1.00 53.08 1048 LEU B O 1
ATOM 5393 N N . THR B 1 384 ? 17.021 57.082 26.461 1.00 54.44 1049 THR B N 1
ATOM 5394 C CA . THR B 1 384 ? 16.455 55.783 26.820 1.00 54.44 1049 THR B CA 1
ATOM 5395 C C . THR B 1 384 ? 15.170 55.515 26.048 1.00 53.78 1049 THR B C 1
ATOM 5396 O O . THR B 1 384 ? 15.007 54.452 25.430 1.00 53.55 1049 THR B O 1
ATOM 5400 N N . PHE B 1 385 ? 14.251 56.485 26.064 1.00 55.12 1050 PHE B N 1
ATOM 5401 C CA . PHE B 1 385 ? 13.020 56.362 25.289 1.00 54.55 1050 PHE B CA 1
ATOM 5402 C C . PHE B 1 385 ? 13.318 56.069 23.824 1.00 54.05 1050 PHE B C 1
ATOM 5403 O O . PHE B 1 385 ? 12.751 55.139 23.233 1.00 53.80 1050 PHE B O 1
ATOM 5411 N N . LEU B 1 386 ? 14.232 56.843 23.228 1.00 59.79 1051 LEU B N 1
ATOM 5412 C CA . LEU B 1 386 ? 14.540 56.669 21.810 1.00 59.37 1051 LEU B CA 1
ATOM 5413 C C . LEU B 1 386 ? 15.070 55.269 21.519 1.00 59.38 1051 LEU B C 1
ATOM 5414 O O . LEU B 1 386 ? 14.570 54.577 20.626 1.00 59.02 1051 LEU B O 1
ATOM 5419 N N . ALA B 1 387 ? 16.082 54.836 22.271 1.00 64.54 1052 ALA B N 1
ATOM 5420 C CA . ALA B 1 387 ? 16.704 53.539 22.027 1.00 64.65 1052 ALA B CA 1
ATOM 5421 C C . ALA B 1 387 ? 15.704 52.403 22.192 1.00 64.54 1052 ALA B C 1
ATOM 5422 O O . ALA B 1 387 ? 15.655 51.483 21.367 1.00 64.24 1052 ALA B O 1
ATOM 5424 N N . LYS B 1 388 ? 14.894 52.446 23.253 1.00 68.14 1053 LYS B N 1
ATOM 5425 C CA . LYS B 1 388 ? 14.031 51.299 23.513 1.00 68.17 1053 LYS B CA 1
ATOM 5426 C C . LYS B 1 388 ? 12.814 51.256 22.596 1.00 67.65 1053 LYS B C 1
ATOM 5427 O O . LYS B 1 388 ? 12.370 50.162 22.230 1.00 67.61 1053 LYS B O 1
ATOM 5433 N N . GLN B 1 389 ? 12.258 52.404 22.202 1.00 71.48 1054 GLN B N 1
ATOM 5434 C CA . GLN B 1 389 ? 11.084 52.347 21.336 1.00 71.06 1054 GLN B CA 1
ATOM 5435 C C . GLN B 1 389 ? 11.412 52.555 19.859 1.00 70.65 1054 GLN B C 1
ATOM 5436 O O . GLN B 1 389 ? 10.990 51.753 19.020 1.00 70.48 1054 GLN B O 1
ATOM 5442 N N . HIS B 1 390 ? 12.150 53.608 19.514 1.00 72.47 1055 HIS B N 1
ATOM 5443 C CA . HIS B 1 390 ? 12.465 53.917 18.118 1.00 72.16 1055 HIS B CA 1
ATOM 5444 C C . HIS B 1 390 ? 13.938 53.583 17.896 1.00 72.34 1055 HIS B C 1
ATOM 5445 O O . HIS B 1 390 ? 14.808 54.455 17.882 1.00 72.45 1055 HIS B O 1
ATOM 5452 N N . THR B 1 391 ? 14.207 52.290 17.705 1.00 75.57 1056 THR B N 1
ATOM 5453 C CA . THR B 1 391 ? 15.568 51.777 17.815 1.00 75.86 1056 THR B CA 1
ATOM 5454 C C . THR B 1 391 ? 16.399 52.068 16.570 1.00 75.74 1056 THR B C 1
ATOM 5455 O O . THR B 1 391 ? 17.546 52.508 16.681 1.00 75.99 1056 THR B O 1
ATOM 5459 N N . ASP B 1 392 ? 15.854 51.811 15.378 1.00 75.60 1057 ASP B N 1
ATOM 5460 C CA . ASP B 1 392 ? 16.612 52.083 14.158 1.00 75.54 1057 ASP B CA 1
ATOM 5461 C C . ASP B 1 392 ? 16.968 53.562 14.058 1.00 75.55 1057 ASP B C 1
ATOM 5462 O O . ASP B 1 392 ? 18.082 53.919 13.649 1.00 75.78 1057 ASP B O 1
ATOM 5467 N N . SER B 1 393 ? 16.038 54.436 14.452 1.00 72.51 1058 SER B N 1
ATOM 5468 C CA . SER B 1 393 ? 16.337 55.860 14.542 1.00 72.59 1058 SER B CA 1
ATOM 5469 C C . SER B 1 393 ? 17.474 56.124 15.519 1.00 73.01 1058 SER B C 1
ATOM 5470 O O . SER B 1 393 ? 18.259 57.059 15.325 1.00 73.26 1058 SER B O 1
ATOM 5473 N N . PHE B 1 394 ? 17.581 55.305 16.566 1.00 67.92 1059 PHE B N 1
ATOM 5474 C CA . PHE B 1 394 ? 18.620 55.486 17.571 1.00 68.41 1059 PHE B CA 1
ATOM 5475 C C . PHE B 1 394 ? 19.973 54.969 17.098 1.00 68.73 1059 PHE B C 1
ATOM 5476 O O . PHE B 1 394 ? 21.010 55.494 17.514 1.00 69.12 1059 PHE B O 1
ATOM 5484 N N . GLN B 1 395 ? 19.983 53.942 16.246 1.00 73.55 1060 GLN B N 1
ATOM 5485 C CA . GLN B 1 395 ? 21.237 53.386 15.755 1.00 73.88 1060 GLN B CA 1
ATOM 5486 C C . GLN B 1 395 ? 21.794 54.194 14.593 1.00 73.83 1060 GLN B C 1
ATOM 5487 O O . GLN B 1 395 ? 23.019 54.308 14.455 1.00 74.20 1060 GLN B O 1
ATOM 5493 N N . ALA B 1 396 ? 20.916 54.759 13.758 1.00 71.78 1061 ALA B N 1
ATOM 5494 C CA . ALA B 1 396 ? 21.376 55.621 12.674 1.00 71.81 1061 ALA B CA 1
ATOM 5495 C C . ALA B 1 396 ? 22.168 56.813 13.207 1.00 72.25 1061 ALA B C 1
ATOM 5496 O O . ALA B 1 396 ? 23.153 57.238 12.590 1.00 72.58 1061 ALA B O 1
ATOM 5498 N N . ALA B 1 397 ? 21.765 57.352 14.361 1.00 71.28 1062 ALA B N 1
ATOM 5499 C CA . ALA B 1 397 ? 22.415 58.506 14.976 1.00 71.74 1062 ALA B CA 1
ATOM 5500 C C . ALA B 1 397 ? 23.482 58.138 15.997 1.00 72.27 1062 ALA B C 1
ATOM 5501 O O . ALA B 1 397 ? 24.440 58.899 16.176 1.00 72.80 1062 ALA B O 1
ATOM 5503 N N . LEU B 1 398 ? 23.323 57.016 16.699 1.00 71.44 1063 LEU B N 1
ATOM 5504 C CA . LEU B 1 398 ? 24.395 56.524 17.557 1.00 72.01 1063 LEU B CA 1
ATOM 5505 C C . LEU B 1 398 ? 25.623 56.160 16.734 1.00 72.32 1063 LEU B C 1
ATOM 5506 O O . LEU B 1 398 ? 26.760 56.413 17.152 1.00 72.94 1063 LEU B O 1
ATOM 5511 N N . GLY B 1 399 ? 25.410 55.577 15.551 1.00 75.02 1064 GLY B N 1
ATOM 5512 C CA . GLY B 1 399 ? 26.533 55.202 14.707 1.00 75.31 1064 GLY B CA 1
ATOM 5513 C C . GLY B 1 399 ? 27.298 56.403 14.182 1.00 75.73 1064 GLY B C 1
ATOM 5514 O O . GLY B 1 399 ? 28.530 56.441 14.234 1.00 76.34 1064 GLY B O 1
ATOM 5515 N N . SER B 1 400 ? 26.579 57.406 13.680 1.00 74.56 1065 SER B N 1
ATOM 5516 C CA . SER B 1 400 ? 27.197 58.616 13.139 1.00 74.96 1065 SER B CA 1
ATOM 5517 C C . SER B 1 400 ? 27.724 59.557 14.220 1.00 75.52 1065 SER B C 1
ATOM 5518 O O . SER B 1 400 ? 27.609 60.779 14.104 1.00 75.74 1065 SER B O 1
ATOM 5521 N N . LEU B 1 401 ? 28.297 59.002 15.278 1.00 76.72 1066 LEU B N 1
ATOM 5522 C CA . LEU B 1 401 ? 28.977 59.710 16.349 1.00 77.43 1066 LEU B CA 1
ATOM 5523 C C . LEU B 1 401 ? 30.355 59.083 16.466 1.00 78.03 1066 LEU B C 1
ATOM 5524 O O . LEU B 1 401 ? 30.564 57.960 15.992 1.00 77.83 1066 LEU B O 1
ATOM 5529 N N . PRO B 1 402 ? 31.326 59.777 17.066 1.00 78.76 1067 PRO B N 1
ATOM 5530 C CA . PRO B 1 402 ? 32.653 59.167 17.219 1.00 79.40 1067 PRO B CA 1
ATOM 5531 C C . PRO B 1 402 ? 32.565 57.853 17.981 1.00 79.26 1067 PRO B C 1
ATOM 5532 O O . PRO B 1 402 ? 32.002 57.787 19.076 1.00 79.26 1067 PRO B O 1
ATOM 5536 N N . VAL B 1 403 ? 33.112 56.795 17.370 1.00 78.54 1068 VAL B N 1
ATOM 5537 C CA . VAL B 1 403 ? 33.082 55.454 17.955 1.00 78.38 1068 VAL B CA 1
ATOM 5538 C C . VAL B 1 403 ? 33.615 55.466 19.379 1.00 79.09 1068 VAL B C 1
ATOM 5539 O O . VAL B 1 403 ? 33.261 54.606 20.196 1.00 79.02 1068 VAL B O 1
ATOM 5543 N N . ASP B 1 404 ? 34.467 56.440 19.701 1.00 77.43 1069 ASP B N 1
ATOM 5544 C CA . ASP B 1 404 ? 34.961 56.595 21.062 1.00 78.21 1069 ASP B CA 1
ATOM 5545 C C . ASP B 1 404 ? 33.871 57.089 22.006 1.00 77.97 1069 ASP B C 1
ATOM 5546 O O . ASP B 1 404 ? 33.923 56.806 23.208 1.00 78.22 1069 ASP B O 1
ATOM 5551 N N . LYS B 1 405 ? 32.882 57.817 21.491 1.00 77.76 1070 LYS B N 1
ATOM 5552 C CA . LYS B 1 405 ? 31.788 58.334 22.306 1.00 77.53 1070 LYS B CA 1
ATOM 5553 C C . LYS B 1 405 ? 30.518 57.502 22.205 1.00 76.62 1070 LYS B C 1
ATOM 5554 O O . LYS B 1 405 ? 29.787 57.373 23.195 1.00 76.53 1070 LYS B O 1
ATOM 5560 N N . ALA B 1 406 ? 30.233 56.947 21.025 1.00 77.48 1071 ALA B N 1
ATOM 5561 C CA . ALA B 1 406 ? 29.045 56.117 20.858 1.00 76.69 1071 ALA B CA 1
ATOM 5562 C C . ALA B 1 406 ? 29.040 54.961 21.851 1.00 76.88 1071 ALA B C 1
ATOM 5563 O O . ALA B 1 406 ? 28.028 54.696 22.510 1.00 76.61 1071 ALA B O 1
ATOM 5565 N N . GLN B 1 407 ? 30.178 54.273 21.986 1.00 79.79 1072 GLN B N 1
ATOM 5566 C CA . GLN B 1 407 ? 30.273 53.179 22.946 1.00 80.10 1072 GLN B CA 1
ATOM 5567 C C . GLN B 1 407 ? 30.115 53.672 24.379 1.00 80.64 1072 GLN B C 1
ATOM 5568 O O . GLN B 1 407 ? 29.654 52.921 25.246 1.00 80.74 1072 GLN B O 1
ATOM 5574 N N . GLU B 1 408 ? 30.493 54.923 24.647 1.00 79.34 1073 GLU B N 1
ATOM 5575 C CA . GLU B 1 408 ? 30.253 55.511 25.960 1.00 79.86 1073 GLU B CA 1
ATOM 5576 C C . GLU B 1 408 ? 28.758 55.658 26.218 1.00 79.24 1073 GLU B C 1
ATOM 5577 O O . GLU B 1 408 ? 28.252 55.277 27.284 1.00 79.47 1073 GLU B O 1
ATOM 5583 N N . LEU B 1 409 ? 28.031 56.195 25.234 1.00 78.56 1074 LEU B N 1
ATOM 5584 C CA . LEU B 1 409 ? 26.583 56.329 25.365 1.00 77.91 1074 LEU B CA 1
ATOM 5585 C C . LEU B 1 409 ? 25.922 54.971 25.570 1.00 77.62 1074 LEU B C 1
ATOM 5586 O O . LEU B 1 409 ? 25.052 54.818 26.436 1.00 77.63 1074 LEU B O 1
ATOM 5591 N N . GLN B 1 410 ? 26.327 53.967 24.785 1.00 83.24 1075 GLN B N 1
ATOM 5592 C CA . GLN B 1 410 ? 25.787 52.625 24.984 1.00 83.04 1075 GLN B CA 1
ATOM 5593 C C . GLN B 1 410 ? 26.169 52.063 26.346 1.00 83.80 1075 GLN B C 1
ATOM 5594 O O . GLN B 1 410 ? 25.430 51.247 26.910 1.00 83.75 1075 GLN B O 1
ATOM 5600 N N . ALA B 1 411 ? 27.316 52.477 26.886 1.00 78.49 1076 ALA B N 1
ATOM 5601 C CA . ALA B 1 411 ? 27.711 52.017 28.211 1.00 79.31 1076 ALA B CA 1
ATOM 5602 C C . ALA B 1 411 ? 26.810 52.606 29.286 1.00 79.46 1076 ALA B C 1
ATOM 5603 O O . ALA B 1 411 ? 26.485 51.931 30.270 1.00 79.86 1076 ALA B O 1
ATOM 5605 N N . VAL B 1 412 ? 26.392 53.862 29.117 1.00 81.95 1077 VAL B N 1
ATOM 5606 C CA . VAL B 1 412 ? 25.480 54.469 30.086 1.00 82.02 1077 VAL B CA 1
ATOM 5607 C C . VAL B 1 412 ? 24.125 53.768 30.053 1.00 81.47 1077 VAL B C 1
ATOM 5608 O O . VAL B 1 412 ? 23.626 53.288 31.077 1.00 81.81 1077 VAL B O 1
ATOM 5612 N N . LEU B 1 413 ? 23.514 53.699 28.874 1.00 81.89 1078 LEU B N 1
ATOM 5613 C CA . LEU B 1 413 ? 22.179 53.128 28.728 1.00 81.34 1078 LEU B CA 1
ATOM 5614 C C . LEU B 1 413 ? 22.191 51.605 28.833 1.00 81.43 1078 LEU B C 1
ATOM 5615 O O . LEU B 1 413 ? 21.162 50.956 28.645 1.00 81.33 1078 LEU B O 1
ATOM 5620 N N . ALA C 1 25 ? -20.469 19.455 -6.382 1.00 70.85 690 ALA C N 1
ATOM 5621 C CA . ALA C 1 25 ? -19.948 20.815 -6.408 1.00 69.54 690 ALA C CA 1
ATOM 5622 C C . ALA C 1 25 ? -18.470 20.809 -6.764 1.00 68.76 690 ALA C C 1
ATOM 5623 O O . ALA C 1 25 ? -17.715 19.944 -6.319 1.00 68.02 690 ALA C O 1
ATOM 5625 N N . PHE C 1 26 ? -18.064 21.784 -7.568 1.00 61.54 691 PHE C N 1
ATOM 5626 C CA . PHE C 1 26 ? -16.700 21.875 -8.064 1.00 60.88 691 PHE C CA 1
ATOM 5627 C C . PHE C 1 26 ? -15.887 22.846 -7.222 1.00 59.59 691 PHE C C 1
ATOM 5628 O O . PHE C 1 26 ? -16.389 23.891 -6.798 1.00 59.14 691 PHE C O 1
ATOM 5636 N N . LEU C 1 27 ? -14.628 22.492 -6.985 1.00 59.94 692 LEU C N 1
ATOM 5637 C CA . LEU C 1 27 ? -13.701 23.425 -6.372 1.00 58.79 692 LEU C CA 1
ATOM 5638 C C . LEU C 1 27 ? -13.403 24.565 -7.343 1.00 58.47 692 LEU C C 1
ATOM 5639 O O . LEU C 1 27 ? -13.495 24.391 -8.562 1.00 59.13 692 LEU C O 1
ATOM 5644 N N . PRO C 1 28 ? -13.050 25.743 -6.832 1.00 53.39 693 PRO C N 1
ATOM 5645 C CA . PRO C 1 28 ? -12.694 26.849 -7.726 1.00 53.11 693 PRO C CA 1
ATOM 5646 C C . PRO C 1 28 ? -11.498 26.486 -8.591 1.00 53.31 693 PRO C C 1
ATOM 5647 O O . PRO C 1 28 ? -10.774 25.522 -8.333 1.00 53.50 693 PRO C O 1
ATOM 5651 N N . TYR C 1 29 ? -11.295 27.283 -9.637 1.00 51.76 694 TYR C N 1
ATOM 5652 C CA . TYR C 1 29 ? -10.198 27.062 -10.570 1.00 51.94 694 TYR C CA 1
ATOM 5653 C C . TYR C 1 29 ? -8.997 27.868 -10.092 1.00 50.93 694 TYR C C 1
ATOM 5654 O O . TYR C 1 29 ? -8.996 29.102 -10.162 1.00 50.40 694 TYR C O 1
ATOM 5671 N N . GLU C 1 31 ? -5.476 27.474 -10.927 1.00 54.73 696 GLU C N 1
ATOM 5672 C CA . GLU C 1 31 ? -4.253 27.648 -11.709 1.00 54.69 696 GLU C CA 1
ATOM 5673 C C . GLU C 1 31 ? -4.102 29.071 -12.235 1.00 54.27 696 GLU C C 1
ATOM 5674 O O . GLU C 1 31 ? -2.974 29.556 -12.401 1.00 53.94 696 GLU C O 1
ATOM 5680 N N . SER C 1 32 ? -5.218 29.755 -12.497 1.00 51.83 697 SER C N 1
ATOM 5681 C CA . SER C 1 32 ? -5.148 31.118 -13.013 1.00 51.79 697 SER C CA 1
ATOM 5682 C C . SER C 1 32 ? -4.611 32.080 -11.959 1.00 51.26 697 SER C C 1
ATOM 5683 O O . SER C 1 32 ? -3.735 32.904 -12.249 1.00 51.12 697 SER C O 1
ATOM 5686 N N . VAL C 1 33 ? -5.137 32.004 -10.733 1.00 54.71 698 VAL C N 1
ATOM 5687 C CA . VAL C 1 33 ? -4.565 32.769 -9.627 1.00 53.71 698 VAL C CA 1
ATOM 5688 C C . VAL C 1 33 ? -3.119 32.353 -9.396 1.00 53.42 698 VAL C C 1
ATOM 5689 O O . VAL C 1 33 ? -2.245 33.193 -9.146 1.00 52.76 698 VAL C O 1
ATOM 5693 N N . PHE C 1 34 ? -2.842 31.050 -9.504 1.00 51.81 699 PHE C N 1
ATOM 5694 C CA . PHE C 1 34 ? -1.519 30.524 -9.179 1.00 51.63 699 PHE C CA 1
ATOM 5695 C C . PHE C 1 34 ? -0.447 31.113 -10.086 1.00 51.55 699 PHE C C 1
ATOM 5696 O O . PHE C 1 34 ? 0.580 31.600 -9.607 1.00 50.85 699 PHE C O 1
ATOM 5704 N N . GLU C 1 35 ? -0.666 31.074 -11.402 1.00 52.95 700 GLU C N 1
ATOM 5705 C CA . GLU C 1 35 ? 0.305 31.640 -12.338 1.00 52.95 700 GLU C CA 1
ATOM 5706 C C . GLU C 1 35 ? 0.670 33.071 -11.955 1.00 52.01 700 GLU C C 1
ATOM 5707 O O . GLU C 1 35 ? 1.853 33.437 -11.885 1.00 51.57 700 GLU C O 1
ATOM 5713 N N . GLU C 1 36 ? -0.344 33.881 -11.654 1.00 55.73 701 GLU C N 1
ATOM 5714 C CA . GLU C 1 36 ? -0.128 35.305 -11.441 1.00 54.95 701 GLU C CA 1
ATOM 5715 C C . GLU C 1 36 ? 0.485 35.602 -10.077 1.00 53.99 701 GLU C C 1
ATOM 5716 O O . GLU C 1 36 ? 1.250 36.564 -9.947 1.00 53.36 701 GLU C O 1
ATOM 5722 N N . VAL C 1 37 ? 0.168 34.804 -9.054 1.00 50.76 702 VAL C N 1
ATOM 5723 C CA . VAL C 1 37 ? 0.821 34.989 -7.761 1.00 50.34 702 VAL C CA 1
ATOM 5724 C C . VAL C 1 37 ? 2.264 34.504 -7.824 1.00 50.30 702 VAL C C 1
ATOM 5725 O O . VAL C 1 37 ? 3.166 35.111 -7.234 1.00 50.03 702 VAL C O 1
ATOM 5729 N N . PHE C 1 38 ? 2.507 33.408 -8.545 1.00 50.50 703 PHE C N 1
ATOM 5730 C CA . PHE C 1 38 ? 3.869 32.918 -8.718 1.00 50.57 703 PHE C CA 1
ATOM 5731 C C . PHE C 1 38 ? 4.722 33.916 -9.484 1.00 50.25 703 PHE C C 1
ATOM 5732 O O . PHE C 1 38 ? 5.936 33.994 -9.261 1.00 49.87 703 PHE C O 1
ATOM 5740 N N . LYS C 1 39 ? 4.112 34.684 -10.393 1.00 55.19 704 LYS C N 1
ATOM 5741 C CA . LYS C 1 39 ? 4.830 35.805 -10.993 1.00 54.88 704 LYS C CA 1
ATOM 5742 C C . LYS C 1 39 ? 5.349 36.765 -9.926 1.00 53.91 704 LYS C C 1
ATOM 5743 O O . LYS C 1 39 ? 6.443 37.323 -10.063 1.00 53.59 704 LYS C O 1
ATOM 5749 N N . LEU C 1 40 ? 4.587 36.952 -8.843 1.00 56.20 705 LEU C N 1
ATOM 5750 C CA . LEU C 1 40 ? 4.947 37.912 -7.803 1.00 55.35 705 LEU C CA 1
ATOM 5751 C C . LEU C 1 40 ? 6.170 37.498 -6.989 1.00 55.04 705 LEU C C 1
ATOM 5752 O O . LEU C 1 40 ? 6.662 38.311 -6.200 1.00 54.38 705 LEU C O 1
ATOM 5757 N N . LEU C 1 41 ? 6.669 36.269 -7.143 1.00 52.63 706 LEU C N 1
ATOM 5758 C CA . LEU C 1 41 ? 7.876 35.885 -6.419 1.00 52.43 706 LEU C CA 1
ATOM 5759 C C . LEU C 1 41 ? 9.131 36.455 -7.067 1.00 52.26 706 LEU C C 1
ATOM 5760 O O . LEU C 1 41 ? 10.132 36.679 -6.378 1.00 51.86 706 LEU C O 1
ATOM 5765 N N . GLU C 1 42 ? 9.097 36.703 -8.377 1.00 59.75 707 GLU C N 1
ATOM 5766 C CA . GLU C 1 42 ? 10.183 37.423 -9.030 1.00 59.65 707 GLU C CA 1
ATOM 5767 C C . GLU C 1 42 ? 10.271 38.877 -8.587 1.00 58.90 707 GLU C C 1
ATOM 5768 O O . GLU C 1 42 ? 11.274 39.535 -8.884 1.00 58.65 707 GLU C O 1
ATOM 5774 N N . CYS C 1 43 ? 9.250 39.388 -7.901 1.00 59.92 708 CYS C N 1
ATOM 5775 C CA . CYS C 1 43 ? 9.258 40.771 -7.451 1.00 59.23 708 CYS C CA 1
ATOM 5776 C C . CYS C 1 43 ? 10.472 41.030 -6.562 1.00 58.72 708 CYS C C 1
ATOM 5777 O O . CYS C 1 43 ? 10.816 40.192 -5.720 1.00 58.78 708 CYS C O 1
ATOM 5780 N N . PRO C 1 44 ? 11.143 42.175 -6.718 1.00 59.71 709 PRO C N 1
ATOM 5781 C CA . PRO C 1 44 ? 12.323 42.461 -5.891 1.00 59.29 709 PRO C CA 1
ATOM 5782 C C . PRO C 1 44 ? 11.996 42.862 -4.466 1.00 58.67 709 PRO C C 1
ATOM 5783 O O . PRO C 1 44 ? 12.919 43.072 -3.672 1.00 58.29 709 PRO C O 1
ATOM 5787 N N . HIS C 1 45 ? 10.721 42.979 -4.114 1.00 61.81 710 HIS C N 1
ATOM 5788 C CA . HIS C 1 45 ? 10.337 43.399 -2.777 1.00 61.28 710 HIS C CA 1
ATOM 5789 C C . HIS C 1 45 ? 10.107 42.182 -1.889 1.00 61.34 710 HIS C C 1
ATOM 5790 O O . HIS C 1 45 ? 9.584 41.160 -2.341 1.00 61.67 710 HIS C O 1
ATOM 5797 N N . LEU C 1 46 ? 10.486 42.304 -0.616 1.00 59.03 711 LEU C N 1
ATOM 5798 C CA . LEU C 1 46 ? 10.261 41.225 0.335 1.00 58.96 711 LEU C CA 1
ATOM 5799 C C . LEU C 1 46 ? 8.822 41.175 0.837 1.00 59.19 711 LEU C C 1
ATOM 5800 O O . LEU C 1 46 ? 8.365 40.108 1.261 1.00 59.73 711 LEU C O 1
ATOM 5805 N N . ASN C 1 47 ? 8.104 42.301 0.806 1.00 57.74 712 ASN C N 1
ATOM 5806 C CA . ASN C 1 47 ? 6.703 42.291 1.221 1.00 57.92 712 ASN C CA 1
ATOM 5807 C C . ASN C 1 47 ? 5.824 41.633 0.169 1.00 58.44 712 ASN C C 1
ATOM 5808 O O . ASN C 1 47 ? 4.838 40.965 0.503 1.00 58.77 712 ASN C O 1
ATOM 5813 N N . VAL C 1 48 ? 6.163 41.811 -1.108 1.00 52.76 713 VAL C N 1
ATOM 5814 C CA . VAL C 1 48 ? 5.384 41.179 -2.166 1.00 53.31 713 VAL C CA 1
ATOM 5815 C C . VAL C 1 48 ? 5.586 39.668 -2.145 1.00 53.90 713 VAL C C 1
ATOM 5816 O O . VAL C 1 48 ? 4.624 38.900 -2.253 1.00 54.31 713 VAL C O 1
ATOM 5820 N N . ARG C 1 49 ? 6.835 39.219 -1.990 1.00 53.34 714 ARG C N 1
ATOM 5821 C CA . ARG C 1 49 ? 7.106 37.786 -1.908 1.00 53.92 714 ARG C CA 1
ATOM 5822 C C . ARG C 1 49 ? 6.505 37.181 -0.645 1.00 54.06 714 ARG C C 1
ATOM 5823 O O . ARG C 1 49 ? 5.929 36.087 -0.684 1.00 54.62 714 ARG C O 1
ATOM 5831 N N . LYS C 1 50 ? 6.640 37.883 0.483 1.00 48.60 715 LYS C N 1
ATOM 5832 C CA . LYS C 1 50 ? 6.073 37.425 1.748 1.00 48.48 715 LYS C CA 1
ATOM 5833 C C . LYS C 1 50 ? 4.559 37.270 1.647 1.00 48.54 715 LYS C C 1
ATOM 5834 O O . LYS C 1 50 ? 3.996 36.227 2.014 1.00 48.63 715 LYS C O 1
ATOM 5840 N N . ALA C 1 51 ? 3.885 38.302 1.133 1.00 48.26 716 ALA C N 1
ATOM 5841 C CA . ALA C 1 51 ? 2.437 38.254 0.972 1.00 48.36 716 ALA C CA 1
ATOM 5842 C C . ALA C 1 51 ? 2.020 37.172 -0.017 1.00 48.64 716 ALA C C 1
ATOM 5843 O O . ALA C 1 51 ? 0.990 36.516 0.172 1.00 48.73 716 ALA C O 1
ATOM 5845 N N . ALA C 1 52 ? 2.798 36.976 -1.084 1.00 48.56 717 ALA C N 1
ATOM 5846 C CA . ALA C 1 52 ? 2.456 35.948 -2.063 1.00 49.26 717 ALA C CA 1
ATOM 5847 C C . ALA C 1 52 ? 2.549 34.556 -1.450 1.00 49.70 717 ALA C C 1
ATOM 5848 O O . ALA C 1 52 ? 1.647 33.727 -1.620 1.00 50.25 717 ALA C O 1
ATOM 5850 N N . HIS C 1 53 ? 3.638 34.285 -0.726 1.00 47.83 718 HIS C N 1
ATOM 5851 C CA . HIS C 1 53 ? 3.798 32.995 -0.058 1.00 48.22 718 HIS C CA 1
ATOM 5852 C C . HIS C 1 53 ? 2.661 32.756 0.934 1.00 48.26 718 HIS C C 1
ATOM 5853 O O . HIS C 1 53 ? 2.018 31.693 0.925 1.00 48.83 718 HIS C O 1
ATOM 5860 N N . GLU C 1 54 ? 2.400 33.746 1.796 1.00 51.49 719 GLU C N 1
ATOM 5861 C CA . GLU C 1 54 ? 1.231 33.718 2.670 1.00 51.48 719 GLU C CA 1
ATOM 5862 C C . GLU C 1 54 ? -0.019 33.308 1.901 1.00 51.99 719 GLU C C 1
ATOM 5863 O O . GLU C 1 54 ? -0.700 32.335 2.251 1.00 52.50 719 GLU C O 1
ATOM 5869 N N . ALA C 1 55 ? -0.321 34.045 0.830 1.00 48.44 720 ALA C N 1
ATOM 5870 C CA . ALA C 1 55 ? -1.579 33.859 0.118 1.00 48.91 720 ALA C CA 1
ATOM 5871 C C . ALA C 1 55 ? -1.670 32.473 -0.500 1.00 49.69 720 ALA C C 1
ATOM 5872 O O . ALA C 1 55 ? -2.752 31.885 -0.552 1.00 50.17 720 ALA C O 1
ATOM 5874 N N . LEU C 1 56 ? -0.549 31.931 -0.980 1.00 48.20 721 LEU C N 1
ATOM 5875 C CA . LEU C 1 56 ? -0.583 30.578 -1.526 1.00 49.00 721 LEU C CA 1
ATOM 5876 C C . LEU C 1 56 ? -0.871 29.558 -0.432 1.00 49.33 721 LEU C C 1
ATOM 5877 O O . LEU C 1 56 ? -1.636 28.604 -0.644 1.00 50.03 721 LEU C O 1
ATOM 5882 N N . GLY C 1 57 ? -0.290 29.755 0.756 1.00 47.15 722 GLY C N 1
ATOM 5883 C CA . GLY C 1 57 ? -0.643 28.896 1.878 1.00 47.46 722 GLY C CA 1
ATOM 5884 C C . GLY C 1 57 ? -2.122 28.955 2.217 1.00 47.67 722 GLY C C 1
ATOM 5885 O O . GLY C 1 57 ? -2.797 27.923 2.314 1.00 48.31 722 GLY C O 1
ATOM 5886 N N . GLN C 1 58 ? -2.650 30.170 2.390 1.00 47.63 723 GLN C N 1
ATOM 5887 C CA . GLN C 1 58 ? -4.047 30.325 2.786 1.00 47.75 723 GLN C CA 1
ATOM 5888 C C . GLN C 1 58 ? -4.995 29.824 1.704 1.00 48.41 723 GLN C C 1
ATOM 5889 O O . GLN C 1 58 ? -6.069 29.299 2.012 1.00 48.87 723 GLN C O 1
ATOM 5895 N N . PHE C 1 59 ? -4.629 29.997 0.433 1.00 46.25 724 PHE C N 1
ATOM 5896 C CA . PHE C 1 59 ? -5.439 29.455 -0.654 1.00 46.62 724 PHE C CA 1
ATOM 5897 C C . PHE C 1 59 ? -5.454 27.936 -0.623 1.00 47.22 724 PHE C C 1
ATOM 5898 O O . PHE C 1 59 ? -6.500 27.315 -0.841 1.00 47.80 724 PHE C O 1
ATOM 5906 N N . CYS C 1 60 ? -4.296 27.317 -0.376 1.00 47.93 725 CYS C N 1
ATOM 5907 C CA . CYS C 1 60 ? -4.257 25.863 -0.258 1.00 48.62 725 CYS C CA 1
ATOM 5908 C C . CYS C 1 60 ? -5.143 25.380 0.885 1.00 48.77 725 CYS C C 1
ATOM 5909 O O . CYS C 1 60 ? -5.897 24.408 0.733 1.00 49.49 725 CYS C O 1
ATOM 5912 N N . CYS C 1 61 ? -5.070 26.054 2.036 1.00 49.38 726 CYS C N 1
ATOM 5913 C CA . CYS C 1 61 ? -5.912 25.691 3.171 1.00 49.56 726 CYS C CA 1
ATOM 5914 C C . CYS C 1 61 ? -7.391 25.858 2.837 1.00 49.87 726 CYS C C 1
ATOM 5915 O O . CYS C 1 61 ? -8.179 24.916 2.969 1.00 50.51 726 CYS C O 1
ATOM 5918 N N . ALA C 1 62 ? -7.787 27.057 2.403 1.00 49.50 727 ALA C N 1
ATOM 5919 C CA . ALA C 1 62 ? -9.173 27.292 2.009 1.00 49.79 727 ALA C CA 1
ATOM 5920 C C . ALA C 1 62 ? -9.650 26.280 0.976 1.00 50.70 727 ALA C C 1
ATOM 5921 O O . ALA C 1 62 ? -10.836 25.940 0.943 1.00 51.20 727 ALA C O 1
ATOM 5923 N N . LEU C 1 63 ? -8.742 25.791 0.128 1.00 51.38 728 LEU C N 1
ATOM 5924 C CA . LEU C 1 63 ? -9.099 24.735 -0.812 1.00 51.81 728 LEU C CA 1
ATOM 5925 C C . LEU C 1 63 ? -9.289 23.400 -0.103 1.00 52.04 728 LEU C C 1
ATOM 5926 O O . LEU C 1 63 ? -10.096 22.575 -0.546 1.00 52.67 728 LEU C O 1
ATOM 5931 N N . HIS C 1 64 ? -8.560 23.168 0.993 1.00 56.46 729 HIS C N 1
ATOM 5932 C CA . HIS C 1 64 ? -8.788 21.951 1.767 1.00 57.02 729 HIS C CA 1
ATOM 5933 C C . HIS C 1 64 ? -10.116 22.003 2.508 1.00 57.22 729 HIS C C 1
ATOM 5934 O O . HIS C 1 64 ? -10.831 20.998 2.576 1.00 58.00 729 HIS C O 1
ATOM 5941 N N . LYS C 1 65 ? -10.452 23.155 3.093 1.00 54.68 730 LYS C N 1
ATOM 5942 C CA . LYS C 1 65 ? -11.730 23.287 3.784 1.00 54.89 730 LYS C CA 1
ATOM 5943 C C . LYS C 1 65 ? -12.895 23.235 2.804 1.00 55.51 730 LYS C C 1
ATOM 5944 O O . LYS C 1 65 ? -13.933 22.631 3.097 1.00 56.16 730 LYS C O 1
ATOM 5950 N N . ALA C 1 66 ? -12.745 23.868 1.638 1.00 57.53 731 ALA C N 1
ATOM 5951 C CA . ALA C 1 66 ? -13.763 23.744 0.600 1.00 58.17 731 ALA C CA 1
ATOM 5952 C C . ALA C 1 66 ? -13.894 22.299 0.138 1.00 59.17 731 ALA C C 1
ATOM 5953 O O . ALA C 1 66 ? -15.004 21.820 -0.124 1.00 59.92 731 ALA C O 1
ATOM 5955 N N . CYS C 1 67 ? -12.768 21.587 0.041 1.00 61.48 732 CYS C N 1
ATOM 5956 C CA . CYS C 1 67 ? -12.799 20.179 -0.338 1.00 62.42 732 CYS C CA 1
ATOM 5957 C C . CYS C 1 67 ? -13.467 19.316 0.727 1.00 62.96 732 CYS C C 1
ATOM 5958 O O . CYS C 1 67 ? -14.111 18.314 0.398 1.00 63.92 732 CYS C O 1
ATOM 5961 N N . GLN C 1 68 ? -13.316 19.684 2.002 1.00 67.17 733 GLN C N 1
ATOM 5962 C CA . GLN C 1 68 ? -13.896 18.905 3.090 1.00 67.66 733 GLN C CA 1
ATOM 5963 C C . GLN C 1 68 ? -15.416 18.865 2.998 1.00 68.24 733 GLN C C 1
ATOM 5964 O O . GLN C 1 68 ? -16.038 17.882 3.415 1.00 69.21 733 GLN C O 1
ATOM 5970 N N . SER C 1 69 ? -16.031 19.914 2.451 1.00 70.47 734 SER C N 1
ATOM 5971 C CA . SER C 1 69 ? -17.487 19.958 2.379 1.00 70.91 734 SER C CA 1
ATOM 5972 C C . SER C 1 69 ? -18.021 19.141 1.203 1.00 71.32 734 SER C C 1
ATOM 5973 O O . SER C 1 69 ? -18.965 18.360 1.361 1.00 70.99 734 SER C O 1
ATOM 5976 N N . CYS C 1 70 ? -17.424 19.311 0.014 1.00 71.41 735 CYS C N 1
ATOM 5977 C CA . CYS C 1 70 ? -17.882 18.692 -1.231 1.00 72.00 735 CYS C CA 1
ATOM 5978 C C . CYS C 1 70 ? -16.772 17.801 -1.776 1.00 72.71 735 CYS C C 1
ATOM 5979 O O . CYS C 1 70 ? -16.088 18.159 -2.749 1.00 72.28 735 CYS C O 1
ATOM 5982 N N . PRO C 1 71 ? -16.559 16.635 -1.174 1.00 70.50 736 PRO C N 1
ATOM 5983 C CA . PRO C 1 71 ? -15.464 15.766 -1.608 1.00 71.38 736 PRO C CA 1
ATOM 5984 C C . PRO C 1 71 ? -15.819 14.982 -2.860 1.00 71.43 736 PRO C C 1
ATOM 5985 O O . PRO C 1 71 ? -16.955 14.539 -3.047 1.00 72.06 736 PRO C O 1
ATOM 5989 N N . SER C 1 72 ? -14.825 14.837 -3.732 1.00 77.39 737 SER C N 1
ATOM 5990 C CA . SER C 1 72 ? -14.908 13.978 -4.906 1.00 77.15 737 SER C CA 1
ATOM 5991 C C . SER C 1 72 ? -13.484 13.634 -5.319 1.00 78.04 737 SER C C 1
ATOM 5992 O O . SER C 1 72 ? -12.519 14.197 -4.803 1.00 78.33 737 SER C O 1
ATOM 5995 N N . GLU C 1 73 ? -13.357 12.700 -6.262 1.00 83.63 738 GLU C N 1
ATOM 5996 C CA . GLU C 1 73 ? -12.028 12.421 -6.804 1.00 84.37 738 GLU C CA 1
ATOM 5997 C C . GLU C 1 73 ? -11.469 13.611 -7.577 1.00 83.92 738 GLU C C 1
ATOM 5998 O O . GLU C 1 73 ? -10.318 14.006 -7.311 1.00 83.10 738 GLU C O 1
ATOM 6004 N N . PRO C 1 74 ? -12.204 14.237 -8.511 1.00 79.10 739 PRO C N 1
ATOM 6005 C CA . PRO C 1 74 ? -11.607 15.346 -9.276 1.00 78.53 739 PRO C CA 1
ATOM 6006 C C . PRO C 1 74 ? -11.141 16.519 -8.428 1.00 77.51 739 PRO C C 1
ATOM 6007 O O . PRO C 1 74 ? -10.100 17.110 -8.741 1.00 77.23 739 PRO C O 1
ATOM 6011 N N . ASN C 1 75 ? -11.866 16.886 -7.367 1.00 73.08 740 ASN C N 1
ATOM 6012 C CA . ASN C 1 75 ? -11.498 18.089 -6.627 1.00 72.05 740 ASN C CA 1
ATOM 6013 C C . ASN C 1 75 ? -10.577 17.838 -5.436 1.00 71.06 740 ASN C C 1
ATOM 6014 O O . ASN C 1 75 ? -9.892 18.774 -5.007 1.00 70.15 740 ASN C O 1
ATOM 6019 N N . THR C 1 76 ? -10.524 16.618 -4.889 1.00 70.22 741 THR C N 1
ATOM 6020 C CA . THR C 1 76 ? -9.392 16.296 -4.021 1.00 69.52 741 THR C CA 1
ATOM 6021 C C . THR C 1 76 ? -8.115 16.175 -4.838 1.00 69.35 741 THR C C 1
ATOM 6022 O O . THR C 1 76 ? -7.033 16.553 -4.372 1.00 68.54 741 THR C O 1
ATOM 6026 N N . ALA C 1 77 ? -8.221 15.666 -6.067 1.00 66.63 742 ALA C N 1
ATOM 6027 C CA . ALA C 1 77 ? -7.073 15.705 -6.965 1.00 66.62 742 ALA C CA 1
ATOM 6028 C C . ALA C 1 77 ? -6.739 17.128 -7.398 1.00 65.98 742 ALA C C 1
ATOM 6029 O O . ALA C 1 77 ? -5.584 17.405 -7.745 1.00 65.81 742 ALA C O 1
ATOM 6031 N N . ALA C 1 78 ? -7.719 18.038 -7.376 1.00 64.98 743 ALA C N 1
ATOM 6032 C CA . ALA C 1 78 ? -7.443 19.444 -7.654 1.00 64.25 743 ALA C CA 1
ATOM 6033 C C . ALA C 1 78 ? -6.730 20.109 -6.483 1.00 63.17 743 ALA C C 1
ATOM 6034 O O . ALA C 1 78 ? -5.775 20.871 -6.684 1.00 62.56 743 ALA C O 1
ATOM 6036 N N . LEU C 1 79 ? -7.185 19.837 -5.255 1.00 59.54 744 LEU C N 1
ATOM 6037 C CA . LEU C 1 79 ? -6.444 20.274 -4.076 1.00 58.66 744 LEU C CA 1
ATOM 6038 C C . LEU C 1 79 ? -5.023 19.723 -4.093 1.00 58.51 744 LEU C C 1
ATOM 6039 O O . LEU C 1 79 ? -4.068 20.424 -3.731 1.00 57.74 744 LEU C O 1
ATOM 6044 N N . GLN C 1 80 ? -4.864 18.471 -4.530 1.00 60.69 745 GLN C N 1
ATOM 6045 C CA . GLN C 1 80 ? -3.539 17.870 -4.611 1.00 60.72 745 GLN C CA 1
ATOM 6046 C C . GLN C 1 80 ? -2.693 18.532 -5.691 1.00 60.42 745 GLN C C 1
ATOM 6047 O O . GLN C 1 80 ? -1.472 18.644 -5.545 1.00 59.85 745 GLN C O 1
ATOM 6053 N N . ALA C 1 81 ? -3.318 18.976 -6.783 1.00 58.54 746 ALA C N 1
ATOM 6054 C CA . ALA C 1 81 ? -2.576 19.732 -7.787 1.00 58.38 746 ALA C CA 1
ATOM 6055 C C . ALA C 1 81 ? -2.087 21.059 -7.211 1.00 57.35 746 ALA C C 1
ATOM 6056 O O . ALA C 1 81 ? -0.908 21.419 -7.354 1.00 57.03 746 ALA C O 1
ATOM 6058 N N . ALA C 1 82 ? -2.980 21.781 -6.524 1.00 56.61 747 ALA C N 1
ATOM 6059 C CA . ALA C 1 82 ? -2.615 23.041 -5.880 1.00 55.67 747 ALA C CA 1
ATOM 6060 C C . ALA C 1 82 ? -1.438 22.865 -4.925 1.00 55.17 747 ALA C C 1
ATOM 6061 O O . ALA C 1 82 ? -0.450 23.612 -4.991 1.00 54.66 747 ALA C O 1
ATOM 6063 N N . LEU C 1 83 ? -1.536 21.889 -4.017 1.00 53.89 748 LEU C N 1
ATOM 6064 C CA . LEU C 1 83 ? -0.404 21.571 -3.151 1.00 53.53 748 LEU C CA 1
ATOM 6065 C C . LEU C 1 83 ? 0.842 21.250 -3.967 1.00 53.67 748 LEU C C 1
ATOM 6066 O O . LEU C 1 83 ? 1.943 21.717 -3.647 1.00 53.13 748 LEU C O 1
ATOM 6071 N N . ALA C 1 84 ? 0.678 20.463 -5.036 1.00 55.57 749 ALA C N 1
ATOM 6072 C CA . ALA C 1 84 ? 1.804 20.052 -5.862 1.00 55.91 749 ALA C CA 1
ATOM 6073 C C . ALA C 1 84 ? 2.533 21.245 -6.459 1.00 55.39 749 ALA C C 1
ATOM 6074 O O . ALA C 1 84 ? 3.734 21.159 -6.734 1.00 55.39 749 ALA C O 1
ATOM 6076 N N . ARG C 1 85 ? 1.842 22.368 -6.664 1.00 53.05 750 ARG C N 1
ATOM 6077 C CA . ARG C 1 85 ? 2.612 23.538 -7.069 1.00 52.58 750 ARG C CA 1
ATOM 6078 C C . ARG C 1 85 ? 3.141 24.355 -5.892 1.00 51.67 750 ARG C C 1
ATOM 6079 O O . ARG C 1 85 ? 4.269 24.857 -5.966 1.00 51.27 750 ARG C O 1
ATOM 6087 N N . VAL C 1 86 ? 2.374 24.502 -4.806 1.00 49.95 751 VAL C N 1
ATOM 6088 C CA . VAL C 1 86 ? 2.766 25.465 -3.772 1.00 49.56 751 VAL C CA 1
ATOM 6089 C C . VAL C 1 86 ? 3.916 24.930 -2.921 1.00 49.44 751 VAL C C 1
ATOM 6090 O O . VAL C 1 86 ? 4.869 25.660 -2.620 1.00 49.22 751 VAL C O 1
ATOM 6094 N N . VAL C 1 87 ? 3.852 23.656 -2.516 1.00 50.02 752 VAL C N 1
ATOM 6095 C CA . VAL C 1 87 ? 4.859 23.117 -1.593 1.00 49.92 752 VAL C CA 1
ATOM 6096 C C . VAL C 1 87 ? 6.280 23.207 -2.152 1.00 49.84 752 VAL C C 1
ATOM 6097 O O . VAL C 1 87 ? 7.166 23.714 -1.443 1.00 49.31 752 VAL C O 1
ATOM 6101 N N . PRO C 1 88 ? 6.572 22.744 -3.380 1.00 49.69 753 PRO C N 1
ATOM 6102 C CA . PRO C 1 88 ? 7.951 22.897 -3.887 1.00 49.70 753 PRO C CA 1
ATOM 6103 C C . PRO C 1 88 ? 8.430 24.338 -3.882 1.00 49.42 753 PRO C C 1
ATOM 6104 O O . PRO C 1 88 ? 9.602 24.606 -3.578 1.00 49.31 753 PRO C O 1
ATOM 6108 N N . SER C 1 89 ? 7.538 25.277 -4.207 1.00 51.35 754 SER C N 1
ATOM 6109 C CA . SER C 1 89 ? 7.873 26.693 -4.113 1.00 50.60 754 SER C CA 1
ATOM 6110 C C . SER C 1 89 ? 8.334 27.056 -2.709 1.00 49.98 754 SER C C 1
ATOM 6111 O O . SER C 1 89 ? 9.256 27.862 -2.539 1.00 49.54 754 SER C O 1
ATOM 6114 N N . TYR C 1 90 ? 7.705 26.470 -1.687 1.00 50.28 755 TYR C N 1
ATOM 6115 C CA . TYR C 1 90 ? 8.170 26.691 -0.322 1.00 49.81 755 TYR C CA 1
ATOM 6116 C C . TYR C 1 90 ? 9.552 26.094 -0.107 1.00 49.96 755 TYR C C 1
ATOM 6117 O O . TYR C 1 90 ? 10.407 26.717 0.532 1.00 49.46 755 TYR C O 1
ATOM 6134 N N . GLN C 1 92 ? 12.180 25.324 -2.315 1.00 55.61 757 GLN C N 1
ATOM 6135 C CA . GLN C 1 92 ? 13.232 26.127 -2.929 1.00 55.40 757 GLN C CA 1
ATOM 6136 C C . GLN C 1 92 ? 13.230 27.552 -2.393 1.00 54.58 757 GLN C C 1
ATOM 6137 O O . GLN C 1 92 ? 14.272 28.216 -2.403 1.00 54.27 757 GLN C O 1
ATOM 6143 N N . ALA C 1 93 ? 12.077 28.038 -1.926 1.00 54.69 758 ALA C N 1
ATOM 6144 C CA . ALA C 1 93 ? 12.035 29.346 -1.283 1.00 53.94 758 ALA C CA 1
ATOM 6145 C C . ALA C 1 93 ? 12.850 29.347 0.000 1.00 53.50 758 ALA C C 1
ATOM 6146 O O . ALA C 1 93 ? 13.480 30.350 0.346 1.00 52.83 758 ALA C O 1
ATOM 6148 N N . VAL C 1 94 ? 12.854 28.230 0.723 1.00 55.24 759 VAL C N 1
ATOM 6149 C CA . VAL C 1 94 ? 13.691 28.138 1.912 1.00 54.90 759 VAL C CA 1
ATOM 6150 C C . VAL C 1 94 ? 15.159 28.051 1.521 1.00 54.91 759 VAL C C 1
ATOM 6151 O O . VAL C 1 94 ? 15.991 28.834 1.997 1.00 54.33 759 VAL C O 1
ATOM 6155 N N . ASN C 1 95 ? 15.501 27.103 0.642 1.00 58.86 760 ASN C N 1
ATOM 6156 C CA . ASN C 1 95 ? 16.910 26.879 0.327 1.00 58.98 760 ASN C CA 1
ATOM 6157 C C . ASN C 1 95 ? 17.554 28.105 -0.312 1.00 58.51 760 ASN C C 1
ATOM 6158 O O . ASN C 1 95 ? 18.700 28.447 0.002 1.00 58.01 760 ASN C O 1
ATOM 6163 N N . ARG C 1 96 ? 16.825 28.792 -1.193 1.00 63.20 761 ARG C N 1
ATOM 6164 C CA . ARG C 1 96 ? 17.432 29.702 -2.154 1.00 62.90 761 ARG C CA 1
ATOM 6165 C C . ARG C 1 96 ? 17.136 31.178 -1.910 1.00 62.03 761 ARG C C 1
ATOM 6166 O O . ARG C 1 96 ? 17.936 32.023 -2.326 1.00 61.63 761 ARG C O 1
ATOM 6174 N N . GLU C 1 97 ? 16.042 31.516 -1.232 1.00 60.21 762 GLU C N 1
ATOM 6175 C CA . GLU C 1 97 ? 15.733 32.921 -0.994 1.00 59.40 762 GLU C CA 1
ATOM 6176 C C . GLU C 1 97 ? 16.737 33.533 -0.023 1.00 58.78 762 GLU C C 1
ATOM 6177 O O . GLU C 1 97 ? 17.085 32.932 0.998 1.00 58.81 762 GLU C O 1
ATOM 6183 N N . ARG C 1 98 ? 17.194 34.744 -0.344 1.00 62.48 763 ARG C N 1
ATOM 6184 C CA . ARG C 1 98 ? 18.251 35.411 0.404 1.00 61.98 763 ARG C CA 1
ATOM 6185 C C . ARG C 1 98 ? 17.732 36.309 1.524 1.00 61.37 763 ARG C C 1
ATOM 6186 O O . ARG C 1 98 ? 18.519 36.702 2.391 1.00 61.12 763 ARG C O 1
ATOM 6194 N N . GLU C 1 99 ? 16.442 36.644 1.533 1.00 61.51 764 GLU C N 1
ATOM 6195 C CA . GLU C 1 99 ? 15.862 37.479 2.579 1.00 60.98 764 GLU C CA 1
ATOM 6196 C C . GLU C 1 99 ? 15.275 36.586 3.667 1.00 61.19 764 GLU C C 1
ATOM 6197 O O . GLU C 1 99 ? 14.433 35.728 3.383 1.00 61.63 764 GLU C O 1
ATOM 6203 N N . ARG C 1 100 ? 15.711 36.794 4.914 1.00 65.41 765 ARG C N 1
ATOM 6204 C CA . ARG C 1 100 ? 15.362 35.855 5.977 1.00 65.68 765 ARG C CA 1
ATOM 6205 C C . ARG C 1 100 ? 13.919 36.015 6.437 1.00 65.61 765 ARG C C 1
ATOM 6206 O O . ARG C 1 100 ? 13.296 35.032 6.852 1.00 66.01 765 ARG C O 1
ATOM 6214 N N . GLN C 1 101 ? 13.377 37.235 6.398 1.00 63.16 766 GLN C N 1
ATOM 6215 C CA . GLN C 1 101 ? 11.973 37.415 6.754 1.00 63.11 766 GLN C CA 1
ATOM 6216 C C . GLN C 1 101 ? 11.071 36.647 5.800 1.00 63.60 766 GLN C C 1
ATOM 6217 O O . GLN C 1 101 ? 10.081 36.032 6.221 1.00 63.89 766 GLN C O 1
ATOM 6223 N N . VAL C 1 102 ? 11.409 36.664 4.509 1.00 56.76 767 VAL C N 1
ATOM 6224 C CA . VAL C 1 102 ? 10.644 35.910 3.522 1.00 57.36 767 VAL C CA 1
ATOM 6225 C C . VAL C 1 102 ? 10.674 34.425 3.852 1.00 57.98 767 VAL C C 1
ATOM 6226 O O . VAL C 1 102 ? 9.637 33.754 3.850 1.00 58.41 767 VAL C O 1
ATOM 6230 N N . VAL C 1 103 ? 11.862 33.893 4.152 1.00 55.00 768 VAL C N 1
ATOM 6231 C CA . VAL C 1 103 ? 11.983 32.475 4.486 1.00 55.59 768 VAL C CA 1
ATOM 6232 C C . VAL C 1 103 ? 11.202 32.155 5.756 1.00 55.59 768 VAL C C 1
ATOM 6233 O O . VAL C 1 103 ? 10.623 31.070 5.890 1.00 56.13 768 VAL C O 1
ATOM 6245 N N . ALA C 1 105 ? 8.383 33.678 6.805 1.00 51.39 770 ALA C N 1
ATOM 6246 C CA . ALA C 1 105 ? 6.986 33.573 6.399 1.00 51.60 770 ALA C CA 1
ATOM 6247 C C . ALA C 1 105 ? 6.728 32.310 5.587 1.00 52.30 770 ALA C C 1
ATOM 6248 O O . ALA C 1 105 ? 5.629 31.747 5.648 1.00 52.64 770 ALA C O 1
ATOM 6250 N N . VAL C 1 106 ? 7.723 31.856 4.821 1.00 49.08 771 VAL C N 1
ATOM 6251 C CA . VAL C 1 106 ? 7.578 30.619 4.060 1.00 49.32 771 VAL C CA 1
ATOM 6252 C C . VAL C 1 106 ? 7.454 29.430 4.999 1.00 49.43 771 VAL C C 1
ATOM 6253 O O . VAL C 1 106 ? 6.636 28.532 4.778 1.00 49.59 771 VAL C O 1
ATOM 6257 N N . LEU C 1 107 ? 8.270 29.394 6.054 1.00 49.92 772 LEU C N 1
ATOM 6258 C CA . LEU C 1 107 ? 8.160 28.312 7.024 1.00 50.33 772 LEU C CA 1
ATOM 6259 C C . LEU C 1 107 ? 6.849 28.387 7.794 1.00 50.38 772 LEU C C 1
ATOM 6260 O O . LEU C 1 107 ? 6.288 27.349 8.164 1.00 50.95 772 LEU C O 1
ATOM 6265 N N . GLU C 1 108 ? 6.337 29.598 8.033 1.00 51.97 773 GLU C N 1
ATOM 6266 C CA . GLU C 1 108 ? 5.034 29.730 8.678 1.00 52.02 773 GLU C CA 1
ATOM 6267 C C . GLU C 1 108 ? 3.922 29.179 7.792 1.00 52.52 773 GLU C C 1
ATOM 6268 O O . GLU C 1 108 ? 3.087 28.388 8.246 1.00 53.04 773 GLU C O 1
ATOM 6274 N N . ALA C 1 109 ? 3.892 29.591 6.521 1.00 48.73 774 ALA C N 1
ATOM 6275 C CA . ALA C 1 109 ? 2.863 29.101 5.609 1.00 49.22 774 ALA C CA 1
ATOM 6276 C C . ALA C 1 109 ? 2.988 27.599 5.393 1.00 50.03 774 ALA C C 1
ATOM 6277 O O . ALA C 1 109 ? 1.982 26.880 5.367 1.00 50.54 774 ALA C O 1
ATOM 6279 N N . LEU C 1 110 ? 4.220 27.109 5.239 1.00 48.86 775 LEU C N 1
ATOM 6280 C CA . LEU C 1 110 ? 4.442 25.677 5.075 1.00 49.60 775 LEU C CA 1
ATOM 6281 C C . LEU C 1 110 ? 3.959 24.904 6.293 1.00 49.96 775 LEU C C 1
ATOM 6282 O O . LEU C 1 110 ? 3.365 23.828 6.160 1.00 50.57 775 LEU C O 1
ATOM 6287 N N . THR C 1 111 ? 4.195 25.438 7.492 1.00 48.86 776 THR C N 1
ATOM 6288 C CA . THR C 1 111 ? 3.680 24.788 8.693 1.00 49.12 776 THR C CA 1
ATOM 6289 C C . THR C 1 111 ? 2.157 24.824 8.713 1.00 49.28 776 THR C C 1
ATOM 6290 O O . THR C 1 111 ? 1.509 23.871 9.164 1.00 49.81 776 THR C O 1
ATOM 6294 N N . GLY C 1 112 ? 1.569 25.907 8.199 1.00 47.91 777 GLY C N 1
ATOM 6295 C CA . GLY C 1 112 ? 0.121 26.015 8.193 1.00 48.00 777 GLY C CA 1
ATOM 6296 C C . GLY C 1 112 ? -0.533 24.998 7.277 1.00 48.31 777 GLY C C 1
ATOM 6297 O O . GLY C 1 112 ? -1.516 24.350 7.652 1.00 48.51 777 GLY C O 1
ATOM 6298 N N . VAL C 1 113 ? 0.003 24.842 6.062 1.00 49.71 778 VAL C N 1
ATOM 6299 C CA . VAL C 1 113 ? -0.553 23.859 5.137 1.00 50.42 778 VAL C CA 1
ATOM 6300 C C . VAL C 1 113 ? -0.255 22.445 5.621 1.00 51.00 778 VAL C C 1
ATOM 6301 O O . VAL C 1 113 ? -1.090 21.541 5.493 1.00 51.65 778 VAL C O 1
ATOM 6305 N N . LEU C 1 114 ? 0.938 22.232 6.183 1.00 48.61 779 LEU C N 1
ATOM 6306 C CA . LEU C 1 114 ? 1.251 20.958 6.821 1.00 48.84 779 LEU C CA 1
ATOM 6307 C C . LEU C 1 114 ? 0.194 20.590 7.857 1.00 48.99 779 LEU C C 1
ATOM 6308 O O . LEU C 1 114 ? -0.286 19.450 7.899 1.00 49.30 779 LEU C O 1
ATOM 6313 N N . ARG C 1 115 ? -0.191 21.555 8.697 1.00 52.92 780 ARG C N 1
ATOM 6314 C CA . ARG C 1 115 ? -1.170 21.275 9.742 1.00 53.15 780 ARG C CA 1
ATOM 6315 C C . ARG C 1 115 ? -2.583 21.171 9.185 1.00 53.56 780 ARG C C 1
ATOM 6316 O O . ARG C 1 115 ? -3.438 20.513 9.790 1.00 54.14 780 ARG C O 1
ATOM 6324 N N . SER C 1 116 ? -2.850 21.798 8.040 1.00 53.28 781 SER C N 1
ATOM 6325 C CA . SER C 1 116 ? -4.207 21.822 7.511 1.00 53.67 781 SER C CA 1
ATOM 6326 C C . SER C 1 116 ? -4.524 20.593 6.662 1.00 54.53 781 SER C C 1
ATOM 6327 O O . SER C 1 116 ? -5.524 19.913 6.908 1.00 55.15 781 SER C O 1
ATOM 6330 N N . CYS C 1 117 ? -3.695 20.296 5.661 1.00 58.12 782 CYS C N 1
ATOM 6331 C CA . CYS C 1 117 ? -3.902 19.126 4.815 1.00 58.96 782 CYS C CA 1
ATOM 6332 C C . CYS C 1 117 ? -3.110 17.911 5.272 1.00 59.41 782 CYS C C 1
ATOM 6333 O O . CYS C 1 117 ? -3.560 16.780 5.061 1.00 60.23 782 CYS C O 1
ATOM 6336 N N . GLY C 1 118 ? -1.940 18.121 5.876 1.00 59.99 783 GLY C N 1
ATOM 6337 C CA . GLY C 1 118 ? -1.188 17.057 6.513 1.00 60.34 783 GLY C CA 1
ATOM 6338 C C . GLY C 1 118 ? -0.852 15.852 5.656 1.00 61.06 783 GLY C C 1
ATOM 6339 O O . GLY C 1 118 ? 0.113 15.878 4.887 1.00 60.91 783 GLY C O 1
ATOM 6340 N N . THR C 1 119 ? -1.644 14.783 5.799 1.00 65.67 784 THR C N 1
ATOM 6341 C CA . THR C 1 119 ? -1.363 13.534 5.094 1.00 66.49 784 THR C CA 1
ATOM 6342 C C . THR C 1 119 ? -1.359 13.739 3.583 1.00 66.57 784 THR C C 1
ATOM 6343 O O . THR C 1 119 ? -0.540 13.146 2.870 1.00 66.84 784 THR C O 1
ATOM 6347 N N . LEU C 1 120 ? -2.253 14.594 3.081 1.00 65.71 785 LEU C N 1
ATOM 6348 C CA . LEU C 1 120 ? -2.334 14.846 1.647 1.00 65.78 785 LEU C CA 1
ATOM 6349 C C . LEU C 1 120 ? -1.103 15.577 1.122 1.00 65.21 785 LEU C C 1
ATOM 6350 O O . LEU C 1 120 ? -0.807 15.488 -0.075 1.00 65.53 785 LEU C O 1
ATOM 6355 N N . THR C 1 121 ? -0.377 16.286 1.990 1.00 62.53 786 THR C N 1
ATOM 6356 C CA . THR C 1 121 ? 0.823 17.001 1.571 1.00 62.00 786 THR C CA 1
ATOM 6357 C C . THR C 1 121 ? 1.984 16.063 1.266 1.00 62.45 786 THR C C 1
ATOM 6358 O O . THR C 1 121 ? 2.876 16.429 0.494 1.00 62.31 786 THR C O 1
ATOM 6362 N N . LEU C 1 122 ? 1.982 14.859 1.833 1.00 59.39 787 LEU C N 1
ATOM 6363 C CA . LEU C 1 122 ? 3.149 13.989 1.826 1.00 59.72 787 LEU C CA 1
ATOM 6364 C C . LEU C 1 122 ? 3.040 12.834 0.838 1.00 60.61 787 LEU C C 1
ATOM 6365 O O . LEU C 1 122 ? 3.990 12.056 0.712 1.00 60.92 787 LEU C O 1
ATOM 6370 N N . LYS C 1 123 ? 1.913 12.707 0.136 1.00 64.77 788 LYS C N 1
ATOM 6371 C CA . LYS C 1 123 ? 1.743 11.595 -0.799 1.00 65.71 788 LYS C CA 1
ATOM 6372 C C . LYS C 1 123 ? 2.815 11.537 -1.883 1.00 65.85 788 LYS C C 1
ATOM 6373 O O . LYS C 1 123 ? 3.305 10.429 -2.165 1.00 66.54 788 LYS C O 1
ATOM 6379 N N . PRO C 1 124 ? 3.211 12.636 -2.532 1.00 64.44 789 PRO C N 1
ATOM 6380 C CA . PRO C 1 124 ? 4.236 12.545 -3.585 1.00 64.65 789 PRO C CA 1
ATOM 6381 C C . PRO C 1 124 ? 5.495 11.870 -3.069 1.00 64.74 789 PRO C C 1
ATOM 6382 O O . PRO C 1 124 ? 6.054 12.285 -2.042 1.00 64.14 789 PRO C O 1
ATOM 6386 N N . PRO C 1 125 ? 5.949 10.809 -3.739 1.00 64.38 790 PRO C N 1
ATOM 6387 C CA . PRO C 1 125 ? 7.119 10.058 -3.260 1.00 64.62 790 PRO C CA 1
ATOM 6388 C C . PRO C 1 125 ? 8.327 10.951 -3.011 1.00 63.84 790 PRO C C 1
ATOM 6389 O O . PRO C 1 125 ? 8.741 11.724 -3.878 1.00 63.62 790 PRO C O 1
ATOM 6393 N N . GLY C 1 126 ? 8.898 10.837 -1.812 1.00 59.56 791 GLY C N 1
ATOM 6394 C CA . GLY C 1 126 ? 10.048 11.626 -1.425 1.00 58.92 791 GLY C CA 1
ATOM 6395 C C . GLY C 1 126 ? 9.740 12.991 -0.845 1.00 57.99 791 GLY C C 1
ATOM 6396 O O . GLY C 1 126 ? 10.677 13.738 -0.537 1.00 57.43 791 GLY C O 1
ATOM 6397 N N . ARG C 1 127 ? 8.462 13.341 -0.684 1.00 59.97 792 ARG C N 1
ATOM 6398 C CA . ARG C 1 127 ? 8.119 14.660 -0.158 1.00 59.13 792 ARG C CA 1
ATOM 6399 C C . ARG C 1 127 ? 8.547 14.810 1.297 1.00 58.72 792 ARG C C 1
ATOM 6400 O O . ARG C 1 127 ? 8.967 15.896 1.715 1.00 58.00 792 ARG C O 1
ATOM 6408 N N . LEU C 1 128 ? 8.451 13.736 2.085 1.00 56.06 793 LEU C N 1
ATOM 6409 C CA . LEU C 1 128 ? 8.828 13.822 3.494 1.00 55.75 793 LEU C CA 1
ATOM 6410 C C . LEU C 1 128 ? 10.335 13.984 3.657 1.00 55.50 793 LEU C C 1
ATOM 6411 O O . LEU C 1 128 ? 10.797 14.871 4.384 1.00 54.84 793 LEU C O 1
ATOM 6416 N N . ALA C 1 129 ? 11.116 13.123 2.998 1.00 56.04 794 ALA C N 1
ATOM 6417 C CA . ALA C 1 129 ? 12.571 13.249 3.044 1.00 55.89 794 ALA C CA 1
ATOM 6418 C C . ALA C 1 129 ? 13.016 14.621 2.558 1.00 55.14 794 ALA C C 1
ATOM 6419 O O . ALA C 1 129 ? 13.945 15.220 3.114 1.00 54.69 794 ALA C O 1
ATOM 6421 N N . GLU C 1 130 ? 12.356 15.131 1.520 1.00 57.92 795 GLU C N 1
ATOM 6422 C CA . GLU C 1 130 ? 12.623 16.482 1.043 1.00 57.27 795 GLU C CA 1
ATOM 6423 C C . GLU C 1 130 ? 12.361 17.511 2.137 1.00 56.48 795 GLU C C 1
ATOM 6424 O O . GLU C 1 130 ? 13.208 18.368 2.420 1.00 55.92 795 GLU C O 1
ATOM 6430 N N . LEU C 1 131 ? 11.183 17.440 2.764 1.00 56.15 796 LEU C N 1
ATOM 6431 C CA . LEU C 1 131 ? 10.776 18.463 3.724 1.00 55.46 796 LEU C CA 1
ATOM 6432 C C . LEU C 1 131 ? 11.690 18.463 4.943 1.00 55.23 796 LEU C C 1
ATOM 6433 O O . LEU C 1 131 ? 12.120 19.523 5.417 1.00 54.56 796 LEU C O 1
ATOM 6438 N N . CYS C 1 132 ? 12.002 17.272 5.460 1.00 54.61 797 CYS C N 1
ATOM 6439 C CA . CYS C 1 132 ? 12.991 17.163 6.526 1.00 54.49 797 CYS C CA 1
ATOM 6440 C C . CYS C 1 132 ? 14.342 17.700 6.071 1.00 54.15 797 CYS C C 1
ATOM 6441 O O . CYS C 1 132 ? 15.077 18.302 6.861 1.00 53.63 797 CYS C O 1
ATOM 6444 N N . GLY C 1 133 ? 14.686 17.492 4.798 1.00 54.21 798 GLY C N 1
ATOM 6445 C CA . GLY C 1 133 ? 15.914 18.069 4.276 1.00 53.97 798 GLY C CA 1
ATOM 6446 C C . GLY C 1 133 ? 15.920 19.585 4.332 1.00 53.12 798 GLY C C 1
ATOM 6447 O O . GLY C 1 133 ? 16.948 20.202 4.620 1.00 52.71 798 GLY C O 1
ATOM 6448 N N . VAL C 1 134 ? 14.769 20.205 4.070 1.00 55.04 799 VAL C N 1
ATOM 6449 C CA . VAL C 1 134 ? 14.694 21.664 4.081 1.00 54.23 799 VAL C CA 1
ATOM 6450 C C . VAL C 1 134 ? 14.744 22.193 5.511 1.00 53.69 799 VAL C C 1
ATOM 6451 O O . VAL C 1 134 ? 15.517 23.109 5.826 1.00 53.04 799 VAL C O 1
ATOM 6455 N N . LEU C 1 135 ? 13.931 21.617 6.402 1.00 51.50 800 LEU C N 1
ATOM 6456 C CA . LEU C 1 135 ? 13.923 22.074 7.789 1.00 51.12 800 LEU C CA 1
ATOM 6457 C C . LEU C 1 135 ? 15.285 21.871 8.444 1.00 51.11 800 LEU C C 1
ATOM 6458 O O . LEU C 1 135 ? 15.797 22.768 9.127 1.00 50.58 800 LEU C O 1
ATOM 6463 N N . LYS C 1 136 ? 15.892 20.699 8.236 1.00 54.56 801 LYS C N 1
ATOM 6464 C CA . LYS C 1 136 ? 17.231 20.441 8.753 1.00 54.68 801 LYS C CA 1
ATOM 6465 C C . LYS C 1 136 ? 18.260 21.367 8.113 1.00 54.21 801 LYS C C 1
ATOM 6466 O O . LYS C 1 136 ? 19.232 21.760 8.770 1.00 53.96 801 LYS C O 1
ATOM 6472 N N . ALA C 1 137 ? 18.060 21.731 6.844 1.00 55.61 802 ALA C N 1
ATOM 6473 C CA . ALA C 1 137 ? 18.901 22.754 6.229 1.00 55.09 802 ALA C CA 1
ATOM 6474 C C . ALA C 1 137 ? 18.838 24.055 7.020 1.00 54.35 802 ALA C C 1
ATOM 6475 O O . ALA C 1 137 ? 19.873 24.654 7.332 1.00 54.13 802 ALA C O 1
ATOM 6477 N N . VAL C 1 138 ? 17.625 24.501 7.366 1.00 54.33 803 VAL C N 1
ATOM 6478 C CA . VAL C 1 138 ? 17.488 25.692 8.205 1.00 53.64 803 VAL C CA 1
ATOM 6479 C C . VAL C 1 138 ? 18.211 25.500 9.531 1.00 53.73 803 VAL C C 1
ATOM 6480 O O . VAL C 1 138 ? 18.906 26.403 10.012 1.00 53.28 803 VAL C O 1
ATOM 6484 N N . LEU C 1 139 ? 18.053 24.325 10.146 1.00 53.78 804 LEU C N 1
ATOM 6485 C CA . LEU C 1 139 ? 18.658 24.090 11.454 1.00 54.03 804 LEU C CA 1
ATOM 6486 C C . LEU C 1 139 ? 20.180 24.163 11.389 1.00 54.04 804 LEU C C 1
ATOM 6487 O O . LEU C 1 139 ? 20.825 24.636 12.332 1.00 54.00 804 LEU C O 1
ATOM 6492 N N . GLN C 1 140 ? 20.770 23.704 10.288 1.00 58.39 805 GLN C N 1
ATOM 6493 C CA . GLN C 1 140 ? 22.213 23.773 10.101 1.00 58.49 805 GLN C CA 1
ATOM 6494 C C . GLN C 1 140 ? 22.672 25.093 9.501 1.00 57.81 805 GLN C C 1
ATOM 6495 O O . GLN C 1 140 ? 23.881 25.353 9.467 1.00 57.81 805 GLN C O 1
ATOM 6501 N N . ARG C 1 141 ? 21.737 25.916 9.021 1.00 61.25 806 ARG C N 1
ATOM 6502 C CA . ARG C 1 141 ? 22.015 27.231 8.452 1.00 60.61 806 ARG C CA 1
ATOM 6503 C C . ARG C 1 141 ? 22.798 27.148 7.143 1.00 60.75 806 ARG C C 1
ATOM 6504 O O . ARG C 1 141 ? 23.536 28.075 6.798 1.00 60.40 806 ARG C O 1
ATOM 6512 N N . LYS C 1 142 ? 22.640 26.052 6.395 1.00 60.09 807 LYS C N 1
ATOM 6513 C CA . LYS C 1 142 ? 23.203 25.980 5.050 1.00 60.29 807 LYS C CA 1
ATOM 6514 C C . LYS C 1 142 ? 22.411 26.801 4.042 1.00 59.91 807 LYS C C 1
ATOM 6515 O O . LYS C 1 142 ? 22.848 26.921 2.892 1.00 59.98 807 LYS C O 1
ATOM 6521 N N . THR C 1 143 ? 21.267 27.355 4.441 1.00 61.64 808 THR C N 1
ATOM 6522 C CA . THR C 1 143 ? 20.378 28.042 3.519 1.00 61.36 808 THR C CA 1
ATOM 6523 C C . THR C 1 143 ? 21.065 29.267 2.916 1.00 60.85 808 THR C C 1
ATOM 6524 O O . THR C 1 143 ? 22.164 29.663 3.311 1.00 60.64 808 THR C O 1
ATOM 6528 N N . ALA C 1 144 ? 20.387 29.875 1.941 1.00 60.72 809 ALA C N 1
ATOM 6529 C CA . ALA C 1 144 ? 20.922 31.079 1.317 1.00 60.26 809 ALA C CA 1
ATOM 6530 C C . ALA C 1 144 ? 20.827 32.277 2.254 1.00 59.55 809 ALA C C 1
ATOM 6531 O O . ALA C 1 144 ? 21.769 33.073 2.348 1.00 59.24 809 ALA C O 1
ATOM 6533 N N . CYS C 1 145 ? 19.706 32.415 2.965 1.00 63.37 810 CYS C N 1
ATOM 6534 C CA . CYS C 1 145 ? 19.474 33.575 3.819 1.00 62.73 810 CYS C CA 1
ATOM 6535 C C . CYS C 1 145 ? 20.343 33.590 5.072 1.00 62.60 810 CYS C C 1
ATOM 6536 O O . CYS C 1 145 ? 20.297 34.578 5.814 1.00 62.12 810 CYS C O 1
ATOM 6539 N N . GLN C 1 146 ? 21.120 32.540 5.334 1.00 61.83 811 GLN C N 1
ATOM 6540 C CA . GLN C 1 146 ? 22.055 32.516 6.454 1.00 61.83 811 GLN C CA 1
ATOM 6541 C C . GLN C 1 146 ? 23.490 32.305 6.004 1.00 62.08 811 GLN C C 1
ATOM 6542 O O . GLN C 1 146 ? 24.391 33.011 6.474 1.00 61.86 811 GLN C O 1
ATOM 6548 N N . ASP C 1 147 ? 23.723 31.344 5.112 1.00 75.70 812 ASP C N 1
ATOM 6549 C CA . ASP C 1 147 ? 25.040 31.062 4.540 1.00 76.04 812 ASP C CA 1
ATOM 6550 C C . ASP C 1 147 ? 26.016 30.567 5.604 1.00 76.33 812 ASP C C 1
ATOM 6551 O O . ASP C 1 147 ? 26.491 29.432 5.541 1.00 76.91 812 ASP C O 1
ATOM 6556 N N . GLN C 1 159 ? 19.017 43.709 15.470 1.00 80.15 824 GLN C N 1
ATOM 6557 C CA . GLN C 1 159 ? 18.371 43.851 14.172 1.00 79.83 824 GLN C CA 1
ATOM 6558 C C . GLN C 1 159 ? 17.932 42.496 13.637 1.00 80.09 824 GLN C C 1
ATOM 6559 O O . GLN C 1 159 ? 16.754 42.278 13.351 1.00 79.98 824 GLN C O 1
ATOM 6565 N N . ALA C 1 160 ? 18.894 41.583 13.512 1.00 79.37 825 ALA C N 1
ATOM 6566 C CA . ALA C 1 160 ? 18.622 40.269 12.948 1.00 79.71 825 ALA C CA 1
ATOM 6567 C C . ALA C 1 160 ? 18.098 39.301 14.001 1.00 80.03 825 ALA C C 1
ATOM 6568 O O . ALA C 1 160 ? 18.620 38.191 14.147 1.00 80.50 825 ALA C O 1
ATOM 6570 N N . GLU C 1 161 ? 17.065 39.714 14.745 1.00 77.63 826 GLU C N 1
ATOM 6571 C CA . GLU C 1 161 ? 16.269 38.738 15.482 1.00 77.91 826 GLU C CA 1
ATOM 6572 C C . GLU C 1 161 ? 15.715 37.685 14.535 1.00 78.08 826 GLU C C 1
ATOM 6573 O O . GLU C 1 161 ? 15.492 36.534 14.937 1.00 78.56 826 GLU C O 1
ATOM 6579 N N . TYR C 1 162 ? 15.516 38.065 13.266 1.00 71.22 827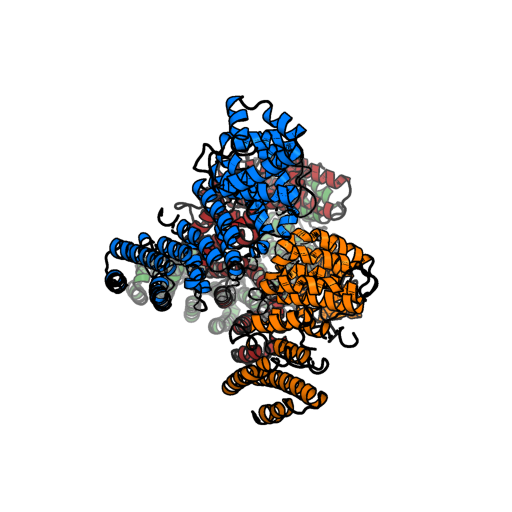 TYR C N 1
ATOM 6580 C CA . TYR C 1 162 ? 15.128 37.135 12.213 1.00 71.41 827 TYR C CA 1
ATOM 6581 C C . TYR C 1 162 ? 16.040 35.919 12.178 1.00 71.93 827 TYR C C 1
ATOM 6582 O O . TYR C 1 162 ? 15.642 34.854 11.691 1.00 72.26 827 TYR C O 1
ATOM 6591 N N . ASP C 1 163 ? 17.274 36.069 12.665 1.00 72.93 828 ASP C N 1
ATOM 6592 C CA . ASP C 1 163 ? 18.154 34.944 12.941 1.00 73.49 828 ASP C CA 1
ATOM 6593 C C . ASP C 1 163 ? 17.422 33.912 13.790 1.00 73.95 828 ASP C C 1
ATOM 6594 O O . ASP C 1 163 ? 16.965 32.884 13.275 1.00 74.33 828 ASP C O 1
ATOM 6599 N N . ALA C 1 164 ? 17.281 34.206 15.088 1.00 70.61 829 ALA C N 1
ATOM 6600 C CA . ALA C 1 164 ? 16.708 33.243 16.024 1.00 71.10 829 ALA C CA 1
ATOM 6601 C C . ALA C 1 164 ? 15.361 32.731 15.534 1.00 71.18 829 ALA C C 1
ATOM 6602 O O . ALA C 1 164 ? 15.132 31.517 15.460 1.00 71.73 829 ALA C O 1
ATOM 6612 N N . LEU C 1 166 ? 14.128 32.346 12.657 1.00 62.21 831 LEU C N 1
ATOM 6613 C CA . LEU C 1 166 ? 14.289 31.337 11.614 1.00 62.63 831 LEU C CA 1
ATOM 6614 C C . LEU C 1 166 ? 14.305 29.939 12.212 1.00 63.33 831 LEU C C 1
ATOM 6615 O O . LEU C 1 166 ? 13.464 29.093 11.880 1.00 63.73 831 LEU C O 1
ATOM 6620 N N . LEU C 1 167 ? 15.237 29.700 13.138 1.00 57.79 832 LEU C N 1
ATOM 6621 C CA . LEU C 1 167 ? 15.326 28.399 13.791 1.00 58.49 832 LEU C CA 1
ATOM 6622 C C . LEU C 1 167 ? 13.983 28.006 14.391 1.00 58.77 832 LEU C C 1
ATOM 6623 O O . LEU C 1 167 ? 13.444 26.933 14.092 1.00 59.28 832 LEU C O 1
ATOM 6628 N N . GLU C 1 168 ? 13.404 28.896 15.203 1.00 59.48 833 GLU C N 1
ATOM 6629 C CA . GLU C 1 168 ? 12.104 28.606 15.797 1.00 59.72 833 GLU C CA 1
ATOM 6630 C C . GLU C 1 168 ? 11.063 28.329 14.724 1.00 59.76 833 GLU C C 1
ATOM 6631 O O . GLU C 1 168 ? 10.259 27.398 14.856 1.00 60.29 833 GLU C O 1
ATOM 6637 N N . HIS C 1 169 ? 11.079 29.108 13.638 1.00 56.98 834 HIS C N 1
ATOM 6638 C CA . HIS C 1 169 ? 10.090 28.895 12.589 1.00 57.07 834 HIS C CA 1
ATOM 6639 C C . HIS C 1 169 ? 10.288 27.551 11.907 1.00 57.72 834 HIS C C 1
ATOM 6640 O O . HIS C 1 169 ? 9.316 26.946 11.441 1.00 58.12 834 HIS C O 1
ATOM 6647 N N . ALA C 1 170 ? 11.527 27.061 11.850 1.00 52.80 835 ALA C N 1
ATOM 6648 C CA . ALA C 1 170 ? 11.732 25.684 11.421 1.00 53.49 835 ALA C CA 1
ATOM 6649 C C . ALA C 1 170 ? 11.293 24.716 12.511 1.00 54.06 835 ALA C C 1
ATOM 6650 O O . ALA C 1 170 ? 10.652 23.695 12.226 1.00 54.60 835 ALA C O 1
ATOM 6652 N N . GLY C 1 171 ? 11.595 25.045 13.767 1.00 51.59 836 GLY C N 1
ATOM 6653 C CA . GLY C 1 171 ? 11.305 24.192 14.902 1.00 52.11 836 GLY C CA 1
ATOM 6654 C C . GLY C 1 171 ? 9.861 23.754 15.009 1.00 52.43 836 GLY C C 1
ATOM 6655 O O . GLY C 1 171 ? 9.575 22.553 15.008 1.00 53.08 836 GLY C O 1
ATOM 6656 N N . GLU C 1 172 ? 8.935 24.712 15.083 1.00 54.21 837 GLU C N 1
ATOM 6657 C CA . GLU C 1 172 ? 7.524 24.360 15.193 1.00 54.52 837 GLU C CA 1
ATOM 6658 C C . GLU C 1 172 ? 6.985 23.657 13.953 1.00 54.86 837 GLU C C 1
ATOM 6659 O O . GLU C 1 172 ? 5.796 23.320 13.931 1.00 55.23 837 GLU C O 1
ATOM 6665 N N . ALA C 1 173 ? 7.812 23.428 12.931 1.00 49.97 838 ALA C N 1
ATOM 6666 C CA . ALA C 1 173 ? 7.402 22.623 11.789 1.00 50.40 838 ALA C CA 1
ATOM 6667 C C . ALA C 1 173 ? 7.711 21.144 11.965 1.00 51.19 838 ALA C C 1
ATOM 6668 O O . ALA C 1 173 ? 7.172 20.321 11.216 1.00 51.70 838 ALA C O 1
ATOM 6670 N N . ILE C 1 174 ? 8.561 20.790 12.923 1.00 48.05 839 ILE C N 1
ATOM 6671 C CA . ILE C 1 174 ? 8.950 19.396 13.128 1.00 48.39 839 ILE C CA 1
ATOM 6672 C C . ILE C 1 174 ? 7.779 18.609 13.713 1.00 48.63 839 ILE C C 1
ATOM 6673 O O . ILE C 1 174 ? 7.476 17.520 13.205 1.00 48.88 839 ILE C O 1
ATOM 6678 N N . PRO C 1 175 ? 7.095 19.084 14.767 1.00 48.06 840 PRO C N 1
ATOM 6679 C CA . PRO C 1 175 ? 5.878 18.368 15.192 1.00 48.68 840 PRO C CA 1
ATOM 6680 C C . PRO C 1 175 ? 4.827 18.304 14.100 1.00 48.72 840 PRO C C 1
ATOM 6681 O O . PRO C 1 175 ? 4.285 17.224 13.829 1.00 49.41 840 PRO C O 1
ATOM 6685 N N . ALA C 1 176 ? 4.529 19.441 13.463 1.00 48.32 841 ALA C N 1
ATOM 6686 C CA . ALA C 1 176 ? 3.603 19.483 12.339 1.00 48.32 841 ALA C CA 1
ATOM 6687 C C . ALA C 1 176 ? 3.890 18.362 11.348 1.00 48.57 841 ALA C C 1
ATOM 6688 O O . ALA C 1 176 ? 3.056 17.472 11.137 1.00 48.85 841 ALA C O 1
ATOM 6690 N N . LEU C 1 177 ? 5.087 18.385 10.755 1.00 49.13 842 LEU C N 1
ATOM 6691 C CA . LEU C 1 177 ? 5.524 17.298 9.883 1.00 49.72 842 LEU C CA 1
ATOM 6692 C C . LEU C 1 177 ? 5.271 15.940 10.523 1.00 50.55 842 LEU C C 1
ATOM 6693 O O . LEU C 1 177 ? 4.635 15.066 9.921 1.00 51.16 842 LEU C O 1
ATOM 6698 N N . ALA C 1 178 ? 5.748 15.756 11.758 1.00 47.79 843 ALA C N 1
ATOM 6699 C CA . ALA C 1 178 ? 5.506 14.508 12.473 1.00 48.18 843 ALA C CA 1
ATOM 6700 C C . ALA C 1 178 ? 4.025 14.165 12.466 1.00 48.36 843 ALA C C 1
ATOM 6701 O O . ALA C 1 178 ? 3.625 13.080 12.024 1.00 48.67 843 ALA C O 1
ATOM 6703 N N . ALA C 1 179 ? 3.192 15.113 12.906 1.00 49.48 844 ALA C N 1
ATOM 6704 C CA . ALA C 1 179 ? 1.755 14.878 12.959 1.00 49.83 844 ALA C CA 1
ATOM 6705 C C . ALA C 1 179 ? 1.214 14.479 11.594 1.00 50.13 844 ALA C C 1
ATOM 6706 O O . ALA C 1 179 ? 0.340 13.610 11.493 1.00 50.86 844 ALA C O 1
ATOM 6708 N N . ALA C 1 180 ? 1.747 15.079 10.528 1.00 51.05 845 ALA C N 1
ATOM 6709 C CA . ALA C 1 180 ? 1.269 14.752 9.190 1.00 51.32 845 ALA C CA 1
ATOM 6710 C C . ALA C 1 180 ? 1.775 13.389 8.741 1.00 52.13 845 ALA C C 1
ATOM 6711 O O . ALA C 1 180 ? 1.066 12.655 8.043 1.00 52.76 845 ALA C O 1
ATOM 6713 N N . ALA C 1 181 ? 2.998 13.029 9.138 1.00 52.02 846 ALA C N 1
ATOM 6714 C CA . ALA C 1 181 ? 3.632 11.845 8.570 1.00 52.71 846 ALA C CA 1
ATOM 6715 C C . ALA C 1 181 ? 3.006 10.568 9.114 1.00 53.65 846 ALA C C 1
ATOM 6716 O O . ALA C 1 181 ? 2.697 9.644 8.352 1.00 54.37 846 ALA C O 1
ATOM 6718 N N . GLY C 1 182 ? 2.812 10.495 10.427 1.00 54.21 847 GLY C N 1
ATOM 6719 C CA . GLY C 1 182 ? 2.155 9.345 11.016 1.00 55.11 847 GLY C CA 1
ATOM 6720 C C . GLY C 1 182 ? 2.987 8.588 12.031 1.00 55.61 847 GLY C C 1
ATOM 6721 O O . GLY C 1 182 ? 2.654 7.452 12.378 1.00 56.53 847 GLY C O 1
ATOM 6722 N N . GLY C 1 183 ? 4.070 9.194 12.513 1.00 54.02 848 GLY C N 1
ATOM 6723 C CA . GLY C 1 183 ? 4.863 8.584 13.564 1.00 54.43 848 GLY C CA 1
ATOM 6724 C C . GLY C 1 183 ? 5.738 7.436 13.100 1.00 55.14 848 GLY C C 1
ATOM 6725 O O . GLY C 1 183 ? 6.967 7.513 13.189 1.00 55.01 848 GLY C O 1
ATOM 6726 N N . ASP C 1 184 ? 5.118 6.358 12.612 1.00 56.97 849 ASP C N 1
ATOM 6727 C CA . ASP C 1 184 ? 5.888 5.239 12.080 1.00 57.67 849 ASP C CA 1
ATOM 6728 C C . ASP C 1 184 ? 6.533 5.566 10.740 1.00 57.26 849 ASP C C 1
ATOM 6729 O O . ASP C 1 184 ? 7.449 4.851 10.320 1.00 57.72 849 ASP C O 1
ATOM 6734 N N . SER C 1 185 ? 6.071 6.619 10.064 1.00 55.82 850 SER C N 1
ATOM 6735 C CA . SER C 1 185 ? 6.738 7.142 8.879 1.00 55.42 850 SER C CA 1
ATOM 6736 C C . SER C 1 185 ? 7.821 8.157 9.219 1.00 54.51 850 SER C C 1
ATOM 6737 O O . SER C 1 185 ? 8.786 8.301 8.459 1.00 54.26 850 SER C O 1
ATOM 6740 N N . PHE C 1 186 ? 7.685 8.851 10.350 1.00 52.02 851 PHE C N 1
ATOM 6741 C CA . PHE C 1 186 ? 8.554 9.963 10.715 1.00 51.16 851 PHE C CA 1
ATOM 6742 C C . PHE C 1 186 ? 9.775 9.544 11.528 1.00 51.33 851 PHE C C 1
ATOM 6743 O O . PHE C 1 186 ? 10.717 10.336 11.653 1.00 50.76 851 PHE C O 1
ATOM 6751 N N . ALA C 1 187 ? 9.781 8.325 12.068 1.00 51.18 852 ALA C N 1
ATOM 6752 C CA . ALA C 1 187 ? 10.823 7.895 13.002 1.00 51.50 852 ALA C CA 1
ATOM 6753 C C . ALA C 1 187 ? 12.248 8.054 12.479 1.00 51.28 852 ALA C C 1
ATOM 6754 O O . ALA C 1 187 ? 13.082 8.615 13.210 1.00 50.94 852 ALA C O 1
ATOM 6756 N N . PRO C 1 188 ? 12.608 7.594 11.271 1.00 53.67 853 PRO C N 1
ATOM 6757 C CA . PRO C 1 188 ? 14.004 7.786 10.828 1.00 53.47 853 PRO C CA 1
ATOM 6758 C C . PRO C 1 188 ? 14.407 9.249 10.784 1.00 52.48 853 PRO C C 1
ATOM 6759 O O . PRO C 1 188 ? 15.461 9.638 11.314 1.00 52.23 853 PRO C O 1
ATOM 6763 N N . PHE C 1 189 ? 13.567 10.082 10.169 1.00 54.76 854 PHE C N 1
ATOM 6764 C CA . PHE C 1 189 ? 13.868 11.502 10.070 1.00 53.83 854 PHE C CA 1
ATOM 6765 C C . PHE C 1 189 ? 13.939 12.158 11.440 1.00 53.45 854 PHE C C 1
ATOM 6766 O O . PHE C 1 189 ? 14.705 13.109 11.628 1.00 52.87 854 PHE C O 1
ATOM 6774 N N . PHE C 1 190 ? 13.161 11.669 12.412 1.00 52.08 855 PHE C N 1
ATOM 6775 C CA . PHE C 1 190 ? 13.302 12.190 13.768 1.00 51.85 855 PHE C CA 1
ATOM 6776 C C . PHE C 1 190 ? 14.637 11.787 14.374 1.00 52.13 855 PHE C C 1
ATOM 6777 O O . PHE C 1 190 ? 15.266 12.584 15.079 1.00 51.67 855 PHE C O 1
ATOM 6785 N N . ALA C 1 191 ? 15.076 10.548 14.135 1.00 50.50 856 ALA C N 1
ATOM 6786 C CA . ALA C 1 191 ? 16.435 10.186 14.515 1.00 50.79 856 ALA C CA 1
ATOM 6787 C C . ALA C 1 191 ? 17.445 11.142 13.896 1.00 50.04 856 ALA C C 1
ATOM 6788 O O . ALA C 1 191 ? 18.481 11.433 14.503 1.00 49.86 856 ALA C O 1
ATOM 6790 N N . GLY C 1 192 ? 17.151 11.661 12.701 1.00 54.54 857 GLY C N 1
ATOM 6791 C CA . GLY C 1 192 ? 18.004 12.693 12.131 1.00 53.81 857 GLY C CA 1
ATOM 6792 C C . GLY C 1 192 ? 17.917 14.018 12.871 1.00 53.02 857 GLY C C 1
ATOM 6793 O O . GLY C 1 192 ? 18.936 14.675 13.104 1.00 52.64 857 GLY C O 1
ATOM 6794 N N . PHE C 1 193 ? 16.704 14.433 13.247 1.00 51.33 858 PHE C N 1
ATOM 6795 C CA . PHE C 1 193 ? 16.501 15.718 13.911 1.00 50.57 858 PHE C CA 1
ATOM 6796 C C . PHE C 1 193 ? 16.919 15.718 15.375 1.00 50.73 858 PHE C C 1
ATOM 6797 O O . PHE C 1 193 ? 17.009 16.797 15.972 1.00 50.51 858 PHE C O 1
ATOM 6805 N N . LEU C 1 194 ? 17.175 14.550 15.961 1.00 52.25 859 LEU C N 1
ATOM 6806 C CA . LEU C 1 194 ? 17.363 14.464 17.408 1.00 52.61 859 LEU C CA 1
ATOM 6807 C C . LEU C 1 194 ? 18.588 15.232 17.897 1.00 52.34 859 LEU C C 1
ATOM 6808 O O . LEU C 1 194 ? 18.457 16.001 18.866 1.00 52.12 859 LEU C O 1
ATOM 6813 N N . PRO C 1 195 ? 19.778 15.099 17.294 1.00 56.16 860 PRO C N 1
ATOM 6814 C CA . PRO C 1 195 ? 20.938 15.841 17.828 1.00 56.11 860 PRO C CA 1
ATOM 6815 C C . PRO C 1 195 ? 20.774 17.351 17.769 1.00 55.94 860 PRO C C 1
ATOM 6816 O O . PRO C 1 195 ? 21.028 18.036 18.767 1.00 55.93 860 PRO C O 1
ATOM 6820 N N . LEU C 1 196 ? 20.355 17.891 16.620 1.00 56.31 861 LEU C N 1
ATOM 6821 C CA . LEU C 1 196 ? 20.270 19.341 16.471 1.00 55.45 861 LEU C CA 1
ATOM 6822 C C . LEU C 1 196 ? 19.293 19.955 17.464 1.00 55.23 861 LEU C C 1
ATOM 6823 O O . LEU C 1 196 ? 19.509 21.079 17.929 1.00 54.77 861 LEU C O 1
ATOM 6828 N N . LEU C 1 197 ? 18.217 19.239 17.797 1.00 53.25 862 LEU C N 1
ATOM 6829 C CA . LEU C 1 197 ? 17.334 19.695 18.864 1.00 53.15 862 LEU C CA 1
ATOM 6830 C C . LEU C 1 197 ? 18.002 19.560 20.227 1.00 53.59 862 LEU C C 1
ATOM 6831 O O . LEU C 1 197 ? 17.897 20.462 21.067 1.00 53.23 862 LEU C O 1
ATOM 6836 N N . VAL C 1 198 ? 18.703 18.445 20.458 1.00 56.56 863 VAL C N 1
ATOM 6837 C CA . VAL C 1 198 ? 19.235 18.150 21.786 1.00 57.16 863 VAL C CA 1
ATOM 6838 C C . VAL C 1 198 ? 20.360 19.111 22.171 1.00 56.83 863 VAL C C 1
ATOM 6839 O O . VAL C 1 198 ? 20.479 19.489 23.341 1.00 57.03 863 VAL C O 1
ATOM 6843 N N . CYS C 1 199 ? 21.192 19.538 21.217 1.00 61.11 864 CYS C N 1
ATOM 6844 C CA . CYS C 1 199 ? 22.318 20.397 21.577 1.00 60.83 864 CYS C CA 1
ATOM 6845 C C . CYS C 1 199 ? 21.859 21.769 22.060 1.00 60.24 864 CYS C C 1
ATOM 6846 O O . CYS C 1 199 ? 22.563 22.409 22.850 1.00 60.34 864 CYS C O 1
ATOM 6849 N N . LYS C 1 200 ? 20.697 22.234 21.605 1.00 58.56 865 LYS C N 1
ATOM 6850 C CA . LYS C 1 200 ? 20.143 23.494 22.085 1.00 57.99 865 LYS C CA 1
ATOM 6851 C C . LYS C 1 200 ? 19.516 23.387 23.471 1.00 58.40 865 LYS C C 1
ATOM 6852 O O . LYS C 1 200 ? 19.025 24.397 23.984 1.00 58.02 865 LYS C O 1
ATOM 6858 N N . THR C 1 201 ? 19.520 22.202 24.086 1.00 60.07 866 THR C N 1
ATOM 6859 C CA . THR C 1 201 ? 19.044 22.055 25.458 1.00 60.60 866 THR C CA 1
ATOM 6860 C C . THR C 1 201 ? 20.163 22.115 26.487 1.00 61.13 866 THR C C 1
ATOM 6861 O O . THR C 1 201 ? 19.880 22.306 27.674 1.00 61.51 866 THR C O 1
ATOM 6865 N N . LYS C 1 202 ? 21.414 21.972 26.059 1.00 65.72 867 LYS C N 1
ATOM 6866 C CA . LYS C 1 202 ? 22.533 21.865 26.984 1.00 66.43 867 LYS C CA 1
ATOM 6867 C C . LYS C 1 202 ? 22.818 23.201 27.666 1.00 66.14 867 LYS C C 1
ATOM 6868 O O . LYS C 1 202 ? 22.406 24.270 27.207 1.00 65.31 867 LYS C O 1
ATOM 6874 N N . GLN C 1 203 ? 23.537 23.121 28.784 1.00 71.26 868 GLN C N 1
ATOM 6875 C CA . GLN C 1 203 ? 23.976 24.322 29.477 1.00 71.18 868 GLN C CA 1
ATOM 6876 C C . GLN C 1 203 ? 24.895 25.142 28.580 1.00 70.57 868 GLN C C 1
ATOM 6877 O O . GLN C 1 203 ? 25.740 24.600 27.862 1.00 70.82 868 GLN C O 1
ATOM 6883 N N . GLY C 1 204 ? 24.718 26.460 28.621 1.00 69.64 869 GLY C N 1
ATOM 6884 C CA . GLY C 1 204 ? 25.412 27.359 27.723 1.00 69.03 869 GLY C CA 1
ATOM 6885 C C . GLY C 1 204 ? 24.428 28.032 26.791 1.00 68.05 869 GLY C C 1
ATOM 6886 O O . GLY C 1 204 ? 24.598 29.196 26.415 1.00 67.43 869 GLY C O 1
ATOM 6887 N N . CYS C 1 205 ? 23.384 27.296 26.423 1.00 65.63 870 CYS C N 1
ATOM 6888 C CA . CYS C 1 205 ? 22.358 27.824 25.542 1.00 64.82 870 CYS C CA 1
ATOM 6889 C C . CYS C 1 205 ? 21.416 28.748 26.303 1.00 64.62 870 CYS C C 1
ATOM 6890 O O . CYS C 1 205 ? 21.247 28.636 27.522 1.00 65.23 870 CYS C O 1
ATOM 6893 N N . THR C 1 206 ? 20.804 29.667 25.559 1.00 64.66 871 THR C N 1
ATOM 6894 C CA . THR C 1 206 ? 19.906 30.661 26.125 1.00 64.40 871 THR C CA 1
ATOM 6895 C C . THR C 1 206 ? 18.745 29.988 26.852 1.00 64.73 871 THR C C 1
ATOM 6896 O O . THR C 1 206 ? 18.425 28.816 26.618 1.00 65.04 871 THR C O 1
ATOM 6900 N N . VAL C 1 207 ? 18.132 30.739 27.770 1.00 61.59 872 VAL C N 1
ATOM 6901 C CA . VAL C 1 207 ? 16.844 30.338 28.332 1.00 61.82 872 VAL C CA 1
ATOM 6902 C C . VAL C 1 207 ? 15.861 30.015 27.212 1.00 61.31 872 VAL C C 1
ATOM 6903 O O . VAL C 1 207 ? 15.186 28.975 27.223 1.00 61.70 872 VAL C O 1
ATOM 6907 N N . ALA C 1 208 ? 15.795 30.894 26.207 1.00 60.29 873 ALA C N 1
ATOM 6908 C CA . ALA C 1 208 ? 14.867 30.700 25.097 1.00 59.82 873 ALA C CA 1
ATOM 6909 C C . ALA C 1 208 ? 15.203 29.439 24.310 1.00 60.13 873 ALA C C 1
ATOM 6910 O O . ALA C 1 208 ? 14.312 28.657 23.965 1.00 60.33 873 ALA C O 1
ATOM 6912 N N . GLU C 1 209 ? 16.490 29.221 24.019 1.00 60.49 874 GLU C N 1
ATOM 6913 C CA . GLU C 1 209 ? 16.880 28.053 23.232 1.00 60.79 874 GLU C CA 1
ATOM 6914 C C . GLU C 1 209 ? 16.574 26.755 23.970 1.00 61.59 874 GLU C C 1
ATOM 6915 O O . GLU C 1 209 ? 16.074 25.797 23.368 1.00 61.79 874 GLU C O 1
ATOM 6921 N N . LYS C 1 210 ? 16.878 26.699 25.268 1.00 58.86 875 LYS C N 1
ATOM 6922 C CA . LYS C 1 210 ? 16.595 25.496 26.047 1.00 59.71 875 LYS C CA 1
ATOM 6923 C C . LYS C 1 210 ? 15.095 25.226 26.116 1.00 59.80 875 LYS C C 1
ATOM 6924 O O . LYS C 1 210 ? 14.629 24.132 25.762 1.00 60.19 875 LYS C O 1
ATOM 6930 N N . SER C 1 211 ? 14.323 26.223 26.562 1.00 57.50 876 SER C N 1
ATOM 6931 C CA . SER C 1 211 ? 12.874 26.069 26.660 1.00 57.59 876 SER C CA 1
ATOM 6932 C C . SER C 1 211 ? 12.270 25.634 25.332 1.00 57.27 876 SER C C 1
ATOM 6933 O O . SER C 1 211 ? 11.519 24.653 25.266 1.00 57.76 876 SER C O 1
ATOM 6936 N N . PHE C 1 212 ? 12.600 26.352 24.256 1.00 54.95 877 PHE C N 1
ATOM 6937 C CA . PHE C 1 212 ? 12.004 26.056 22.958 1.00 54.67 877 PHE C CA 1
ATOM 6938 C C . PHE C 1 212 ? 12.423 24.684 22.452 1.00 55.22 877 PHE C C 1
ATOM 6939 O O . PHE C 1 212 ? 11.611 23.957 21.868 1.00 55.40 877 PHE C O 1
ATOM 6947 N N . ALA C 1 213 ? 13.691 24.317 22.647 1.00 53.71 878 ALA C N 1
ATOM 6948 C CA . ALA C 1 213 ? 14.144 22.998 22.221 1.00 54.32 878 ALA C CA 1
ATOM 6949 C C . ALA C 1 213 ? 13.336 21.904 22.906 1.00 55.09 878 ALA C C 1
ATOM 6950 O O . ALA C 1 213 ? 12.813 20.993 22.249 1.00 55.41 878 ALA C O 1
ATOM 6952 N N . VAL C 1 214 ? 13.187 22.004 24.228 1.00 51.01 879 VAL C N 1
ATOM 6953 C CA . VAL C 1 214 ? 12.461 20.969 24.958 1.00 51.37 879 VAL C CA 1
ATOM 6954 C C . VAL C 1 214 ? 10.991 20.950 24.551 1.00 51.24 879 VAL C C 1
ATOM 6955 O O . VAL C 1 214 ? 10.382 19.880 24.413 1.00 51.48 879 VAL C O 1
ATOM 6959 N N . GLY C 1 215 ? 10.402 22.129 24.335 1.00 50.97 880 GLY C N 1
ATOM 6960 C CA . GLY C 1 215 ? 9.012 22.180 23.907 1.00 50.85 880 GLY C CA 1
ATOM 6961 C C . GLY C 1 215 ? 8.794 21.522 22.558 1.00 50.82 880 GLY C C 1
ATOM 6962 O O . GLY C 1 215 ? 7.861 20.732 22.380 1.00 51.32 880 GLY C O 1
ATOM 6963 N N . THR C 1 216 ? 9.652 21.843 21.585 1.00 49.54 881 THR C N 1
ATOM 6964 C CA . THR C 1 216 ? 9.593 21.175 20.288 1.00 49.56 881 THR C CA 1
ATOM 6965 C C . THR C 1 216 ? 9.738 19.667 20.444 1.00 50.44 881 THR C C 1
ATOM 6966 O O . THR C 1 216 ? 9.069 18.893 19.745 1.00 50.79 881 THR C O 1
ATOM 6970 N N . LEU C 1 217 ? 10.602 19.229 21.367 1.00 47.45 882 LEU C N 1
ATOM 6971 C CA . LEU C 1 217 ? 10.743 17.798 21.620 1.00 48.37 882 LEU C CA 1
ATOM 6972 C C . LEU C 1 217 ? 9.439 17.190 22.130 1.00 48.95 882 LEU C C 1
ATOM 6973 O O . LEU C 1 217 ? 9.054 16.093 21.709 1.00 49.52 882 LEU C O 1
ATOM 6978 N N . ALA C 1 218 ? 8.744 17.888 23.032 1.00 46.92 883 ALA C N 1
ATOM 6979 C CA . ALA C 1 218 ? 7.490 17.367 23.573 1.00 47.51 883 ALA C CA 1
ATOM 6980 C C . ALA C 1 218 ? 6.402 17.308 22.504 1.00 47.33 883 ALA C C 1
ATOM 6981 O O . ALA C 1 218 ? 5.760 16.264 22.310 1.00 48.03 883 ALA C O 1
ATOM 6983 N N . GLU C 1 219 ? 6.171 18.428 21.810 1.00 48.91 884 GLU C N 1
ATOM 6984 C CA . GLU C 1 219 ? 5.219 18.437 20.702 1.00 48.76 884 GLU C CA 1
ATOM 6985 C C . GLU C 1 219 ? 5.517 17.314 19.716 1.00 49.15 884 GLU C C 1
ATOM 6986 O O . GLU C 1 219 ? 4.598 16.662 19.202 1.00 49.50 884 GLU C O 1
ATOM 6992 N N . THR C 1 220 ? 6.804 17.060 19.456 1.00 46.63 885 THR C N 1
ATOM 6993 C CA . THR C 1 220 ? 7.179 15.964 18.568 1.00 46.80 885 THR C CA 1
ATOM 6994 C C . THR C 1 220 ? 6.808 14.613 19.166 1.00 47.26 885 THR C C 1
ATOM 6995 O O . THR C 1 220 ? 6.338 13.725 18.447 1.00 47.43 885 THR C O 1
ATOM 6999 N N . ILE C 1 221 ? 7.018 14.433 20.473 1.00 43.63 886 ILE C N 1
ATOM 7000 C CA . ILE C 1 221 ? 6.601 13.192 21.125 1.00 44.11 886 ILE C CA 1
ATOM 7001 C C . ILE C 1 221 ? 5.111 12.956 20.907 1.00 44.22 886 ILE C C 1
ATOM 7002 O O . ILE C 1 221 ? 4.677 11.829 20.630 1.00 44.55 886 ILE C O 1
ATOM 7007 N N . GLN C 1 222 ? 4.306 14.018 21.008 1.00 46.29 887 GLN C N 1
ATOM 7008 C CA . GLN C 1 222 ? 2.876 13.879 20.746 1.00 46.38 887 GLN C CA 1
ATOM 7009 C C . GLN C 1 222 ? 2.615 13.495 19.294 1.00 46.31 887 GLN C C 1
ATOM 7010 O O . GLN C 1 222 ? 1.816 12.594 19.014 1.00 46.95 887 GLN C O 1
ATOM 7016 N N . GLY C 1 223 ? 3.282 14.171 18.354 1.00 46.07 888 GLY C N 1
ATOM 7017 C CA . GLY C 1 223 ? 3.134 13.822 16.949 1.00 46.02 888 GLY C CA 1
ATOM 7018 C C . GLY C 1 223 ? 3.599 12.420 16.608 1.00 46.36 888 GLY C C 1
ATOM 7019 O O . GLY C 1 223 ? 3.189 11.872 15.578 1.00 46.46 888 GLY C O 1
ATOM 7020 N N . LEU C 1 224 ? 4.443 11.827 17.452 1.00 47.06 889 LEU C N 1
ATOM 7021 C CA . LEU C 1 224 ? 4.994 10.493 17.250 1.00 47.41 889 LEU C CA 1
ATOM 7022 C C . LEU C 1 224 ? 4.108 9.409 17.846 1.00 47.88 889 LEU C C 1
ATOM 7023 O O . LEU C 1 224 ? 3.944 8.342 17.243 1.00 48.16 889 LEU C O 1
ATOM 7028 N N . GLY C 1 225 ? 3.534 9.660 19.020 1.00 47.74 890 GLY C N 1
ATOM 7029 C CA . GLY C 1 225 ? 2.684 8.654 19.630 1.00 48.23 890 GLY C CA 1
ATOM 7030 C C . GLY C 1 225 ? 3.487 7.427 20.006 1.00 48.63 890 GLY C C 1
ATOM 7031 O O . GLY C 1 225 ? 4.607 7.523 20.519 1.00 48.55 890 GLY C O 1
ATOM 7032 N N 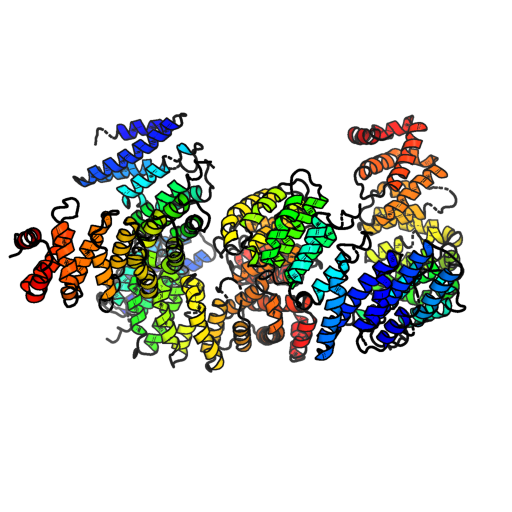. ALA C 1 226 ? 2.919 6.250 19.722 1.00 49.83 891 ALA C N 1
ATOM 7033 C CA . ALA C 1 226 ? 3.584 4.984 20.019 1.00 50.28 891 ALA C CA 1
ATOM 7034 C C . ALA C 1 226 ? 4.974 4.881 19.397 1.00 50.12 891 ALA C C 1
ATOM 7035 O O . ALA C 1 226 ? 5.803 4.110 19.892 1.00 50.42 891 ALA C O 1
ATOM 7037 N N . ALA C 1 227 ? 5.247 5.629 18.320 1.00 49.96 892 ALA C N 1
ATOM 7038 C CA . ALA C 1 227 ? 6.567 5.609 17.697 1.00 49.67 892 ALA C CA 1
ATOM 7039 C C . ALA C 1 227 ? 7.656 6.202 18.589 1.00 49.57 892 ALA C C 1
ATOM 7040 O O . ALA C 1 227 ? 8.839 5.927 18.361 1.00 49.59 892 ALA C O 1
ATOM 7042 N N . SER C 1 228 ? 7.295 7.010 19.590 1.00 51.28 893 SER C N 1
ATOM 7043 C CA . SER C 1 228 ? 8.282 7.577 20.507 1.00 50.95 893 SER C CA 1
ATOM 7044 C C . SER C 1 228 ? 8.917 6.532 21.421 1.00 51.92 893 SER C C 1
ATOM 7045 O O . SER C 1 228 ? 9.922 6.836 22.081 1.00 51.80 893 SER C O 1
ATOM 7048 N N . ALA C 1 229 ? 8.349 5.322 21.484 1.00 52.23 894 ALA C N 1
ATOM 7049 C CA . ALA C 1 229 ? 8.928 4.247 22.284 1.00 53.29 894 ALA C CA 1
ATOM 7050 C C . ALA C 1 229 ? 10.388 4.010 21.919 1.00 53.19 894 ALA C C 1
ATOM 7051 O O . ALA C 1 229 ? 11.243 3.851 22.797 1.00 53.41 894 ALA C O 1
ATOM 7053 N N . GLN C 1 230 ? 10.683 3.980 20.615 1.00 54.11 895 GLN C N 1
ATOM 7054 C CA . GLN C 1 230 ? 12.058 3.850 20.143 1.00 53.89 895 GLN C CA 1
ATOM 7055 C C . GLN C 1 230 ? 12.978 4.873 20.791 1.00 53.29 895 GLN C C 1
ATOM 7056 O O . GLN C 1 230 ? 14.157 4.588 21.034 1.00 53.60 895 GLN C O 1
ATOM 7062 N N . PHE C 1 231 ? 12.457 6.068 21.070 1.00 52.38 896 PHE C N 1
ATOM 7063 C CA . PHE C 1 231 ? 13.263 7.201 21.492 1.00 51.62 896 PHE C CA 1
ATOM 7064 C C . PHE C 1 231 ? 13.231 7.438 22.994 1.00 51.94 896 PHE C C 1
ATOM 7065 O O . PHE C 1 231 ? 13.978 8.292 23.476 1.00 51.49 896 PHE C O 1
ATOM 7073 N N . VAL C 1 232 ? 12.386 6.716 23.736 1.00 51.77 897 VAL C N 1
ATOM 7074 C CA . VAL C 1 232 ? 12.323 6.810 25.196 1.00 52.22 897 VAL C CA 1
ATOM 7075 C C . VAL C 1 232 ? 13.714 6.855 25.824 1.00 52.44 897 VAL C C 1
ATOM 7076 O O . VAL C 1 232 ? 14.013 7.744 26.633 1.00 52.19 897 VAL C O 1
ATOM 7080 N N . SER C 1 233 ? 14.578 5.908 25.442 1.00 52.25 898 SER C N 1
ATOM 7081 C CA . SER C 1 233 ? 15.901 5.767 26.044 1.00 52.69 898 SER C CA 1
ATOM 7082 C C . SER C 1 233 ? 16.854 6.905 25.691 1.00 51.75 898 SER C C 1
ATOM 7083 O O . SER C 1 233 ? 17.891 7.041 26.348 1.00 52.00 898 SER C O 1
ATOM 7086 N N . ARG C 1 234 ? 16.539 7.711 24.675 1.00 52.96 899 ARG C N 1
ATOM 7087 C CA . ARG C 1 234 ? 17.373 8.843 24.296 1.00 52.07 899 ARG C CA 1
ATOM 7088 C C . ARG C 1 234 ? 16.799 10.193 24.702 1.00 51.28 899 ARG C C 1
ATOM 7089 O O . ARG C 1 234 ? 17.570 11.142 24.878 1.00 50.77 899 ARG C O 1
ATOM 7097 N N . LEU C 1 235 ? 15.476 10.295 24.856 1.00 50.24 900 LEU C N 1
ATOM 7098 C CA . LEU C 1 235 ? 14.805 11.504 25.312 1.00 49.93 900 LEU C CA 1
ATOM 7099 C C . LEU C 1 235 ? 14.722 11.604 26.827 1.00 50.27 900 LEU C C 1
ATOM 7100 O O . LEU C 1 235 ? 14.725 12.718 27.363 1.00 50.09 900 LEU C O 1
ATOM 7105 N N . LEU C 1 236 ? 14.624 10.472 27.531 1.00 50.17 901 LEU C N 1
ATOM 7106 C CA . LEU C 1 236 ? 14.599 10.502 28.994 1.00 50.55 901 LEU C CA 1
ATOM 7107 C C . LEU C 1 236 ? 15.759 11.278 29.608 1.00 50.53 901 LEU C C 1
ATOM 7108 O O . LEU C 1 236 ? 15.515 12.058 30.542 1.00 50.49 901 LEU C O 1
ATOM 7113 N N . PRO C 1 237 ? 17.015 11.118 29.168 1.00 52.30 902 PRO C N 1
ATOM 7114 C CA . PRO C 1 237 ? 18.079 11.959 29.744 1.00 52.15 902 PRO C CA 1
ATOM 7115 C C . PRO C 1 237 ? 17.857 13.444 29.518 1.00 51.03 902 PRO C C 1
ATOM 7116 O O . PRO C 1 237 ? 18.102 14.248 30.427 1.00 51.05 902 PRO C O 1
ATOM 7120 N N . VAL C 1 238 ? 17.392 13.829 28.328 1.00 52.30 903 VAL C N 1
ATOM 7121 C CA . VAL C 1 238 ? 17.168 15.241 28.030 1.00 51.80 903 VAL C CA 1
ATOM 7122 C C . VAL C 1 238 ? 16.093 15.814 28.946 1.00 51.78 903 VAL C C 1
ATOM 7123 O O . VAL C 1 238 ? 16.278 16.865 29.571 1.00 51.67 903 VAL C O 1
ATOM 7127 N N . LEU C 1 239 ? 14.956 15.122 29.045 1.00 53.03 904 LEU C N 1
ATOM 7128 C CA . LEU C 1 239 ? 13.867 15.587 29.900 1.00 53.09 904 LEU C CA 1
ATOM 7129 C C . LEU C 1 239 ? 14.296 15.640 31.362 1.00 53.78 904 LEU C C 1
ATOM 7130 O O . LEU C 1 239 ? 14.090 16.650 32.044 1.00 53.41 904 LEU C O 1
ATOM 7135 N N . LEU C 1 240 ? 14.889 14.550 31.858 1.00 53.86 905 LEU C N 1
ATOM 7136 C CA . LEU C 1 240 ? 15.355 14.488 33.242 1.00 54.72 905 LEU C CA 1
ATOM 7137 C C . LEU C 1 240 ? 16.304 15.633 33.570 1.00 54.23 905 LEU C C 1
ATOM 7138 O O . LEU C 1 240 ? 16.111 16.352 34.557 1.00 54.33 905 LEU C O 1
ATOM 7143 N N . SER C 1 241 ? 17.349 15.806 32.757 1.00 56.85 906 SER C N 1
ATOM 7144 C CA . SER C 1 241 ? 18.310 16.876 33.007 1.00 56.41 906 SER C CA 1
ATOM 7145 C C . SER C 1 241 ? 17.669 18.253 32.895 1.00 55.44 906 SER C C 1
ATOM 7146 O O . SER C 1 241 ? 18.083 19.184 33.595 1.00 55.41 906 SER C O 1
ATOM 7149 N N . THR C 1 242 ? 16.664 18.405 32.029 1.00 58.33 907 THR C N 1
ATOM 7150 C CA . THR C 1 242 ? 16.064 19.718 31.827 1.00 57.42 907 THR C CA 1
ATOM 7151 C C . THR C 1 242 ? 15.082 20.088 32.934 1.00 57.79 907 THR C C 1
ATOM 7152 O O . THR C 1 242 ? 14.903 21.277 33.220 1.00 57.30 907 THR C O 1
ATOM 7156 N N . ALA C 1 243 ? 14.447 19.098 33.569 1.00 61.65 908 ALA C N 1
ATOM 7157 C CA . ALA C 1 243 ? 13.474 19.381 34.621 1.00 62.15 908 ALA C CA 1
ATOM 7158 C C . ALA C 1 243 ? 14.086 20.120 35.805 1.00 62.50 908 ALA C C 1
ATOM 7159 O O . ALA C 1 243 ? 13.346 20.698 36.609 1.00 62.71 908 ALA C O 1
ATOM 7161 N N . GLN C 1 244 ? 15.413 20.119 35.929 1.00 66.08 909 GLN C N 1
ATOM 7162 C CA . GLN C 1 244 ? 16.113 20.771 37.027 1.00 66.57 909 GLN C CA 1
ATOM 7163 C C . GLN C 1 244 ? 16.605 22.167 36.662 1.00 65.59 909 GLN C C 1
ATOM 7164 O O . GLN C 1 244 ? 17.463 22.717 37.361 1.00 65.88 909 GLN C O 1
ATOM 7170 N N . GLU C 1 245 ? 16.080 22.752 35.589 1.00 67.31 910 GLU C N 1
ATOM 7171 C CA . GLU C 1 245 ? 16.607 24.013 35.091 1.00 66.38 910 GLU C CA 1
ATOM 7172 C C . GLU C 1 245 ? 16.222 25.175 35.998 1.00 66.36 910 GLU C C 1
ATOM 7173 O O . GLU C 1 245 ? 15.186 25.158 36.668 1.00 66.75 910 GLU C O 1
ATOM 7179 N N . ALA C 1 246 ? 17.077 26.201 36.006 1.00 66.86 911 ALA C N 1
ATOM 7180 C CA . ALA C 1 246 ? 16.782 27.410 36.766 1.00 66.69 911 ALA C CA 1
ATOM 7181 C C . ALA C 1 246 ? 15.544 28.110 36.219 1.00 65.89 911 ALA C C 1
ATOM 7182 O O . ALA C 1 246 ? 14.641 28.485 36.976 1.00 66.18 911 ALA C O 1
ATOM 7184 N N . ASP C 1 247 ? 15.481 28.283 34.905 1.00 66.82 912 ASP C N 1
ATOM 7185 C CA . ASP C 1 247 ? 14.373 29.013 34.302 1.00 66.00 912 ASP C CA 1
ATOM 7186 C C . ASP C 1 247 ? 13.080 28.217 34.435 1.00 66.32 912 ASP C C 1
ATOM 7187 O O . ASP C 1 247 ? 13.070 27.008 34.174 1.00 66.70 912 ASP C O 1
ATOM 7192 N N . PRO C 1 248 ? 11.973 28.853 34.826 1.00 63.04 913 PRO C N 1
ATOM 7193 C CA . PRO C 1 248 ? 10.731 28.094 35.037 1.00 63.41 913 PRO C CA 1
ATOM 7194 C C . PRO C 1 248 ? 10.078 27.613 33.754 1.00 62.89 913 PRO C C 1
ATOM 7195 O O . PRO C 1 248 ? 9.417 26.569 33.772 1.00 63.45 913 PRO C O 1
ATOM 7199 N N . GLU C 1 249 ? 10.219 28.346 32.647 1.00 63.17 914 GLU C N 1
ATOM 7200 C CA . GLU C 1 249 ? 9.630 27.906 31.386 1.00 62.67 914 GLU C CA 1
ATOM 7201 C C . GLU C 1 249 ? 10.267 26.606 30.916 1.00 63.07 914 GLU C C 1
ATOM 7202 O O . GLU C 1 249 ? 9.572 25.662 30.514 1.00 63.33 914 GLU C O 1
ATOM 7208 N N . VAL C 1 250 ? 11.599 26.550 30.957 1.00 59.05 915 VAL C N 1
ATOM 7209 C CA . VAL C 1 250 ? 12.330 25.332 30.625 1.00 59.58 915 VAL C CA 1
ATOM 7210 C C . VAL C 1 250 ? 11.841 24.175 31.488 1.00 60.62 915 VAL C C 1
ATOM 7211 O O . VAL C 1 250 ? 11.732 23.029 31.029 1.00 61.03 915 VAL C O 1
ATOM 7215 N N . ARG C 1 251 ? 11.509 24.468 32.748 1.00 60.12 916 ARG C N 1
ATOM 7216 C CA . ARG C 1 251 ? 11.025 23.443 33.666 1.00 61.20 916 ARG C CA 1
ATOM 7217 C C . ARG C 1 251 ? 9.623 22.975 33.292 1.00 61.23 916 ARG C C 1
ATOM 7218 O O . ARG C 1 251 ? 9.331 21.774 33.341 1.00 61.98 916 ARG C O 1
ATOM 7226 N N . SER C 1 252 ? 8.741 23.907 32.922 1.00 59.55 917 SER C N 1
ATOM 7227 C CA . SER C 1 252 ? 7.392 23.530 32.512 1.00 59.54 917 SER C CA 1
ATOM 7228 C C . SER C 1 252 ? 7.423 22.672 31.254 1.00 59.38 917 SER C C 1
ATOM 7229 O O . SER C 1 252 ? 6.716 21.659 31.164 1.00 60.00 917 SER C O 1
ATOM 7232 N N . ASN C 1 253 ? 8.243 23.058 30.274 1.00 55.52 918 ASN C N 1
ATOM 7233 C CA . ASN C 1 253 ? 8.338 22.275 29.047 1.00 55.41 918 ASN C CA 1
ATOM 7234 C C . ASN C 1 253 ? 8.955 20.907 29.309 1.00 56.32 918 ASN C C 1
ATOM 7235 O O . ASN C 1 253 ? 8.540 19.910 28.707 1.00 56.70 918 ASN C O 1
ATOM 7240 N N . ALA C 1 254 ? 9.948 20.837 30.200 1.00 53.22 919 ALA C N 1
ATOM 7241 C CA . ALA C 1 254 ? 10.572 19.552 30.505 1.00 53.67 919 ALA C CA 1
ATOM 7242 C C . ALA C 1 254 ? 9.598 18.617 31.213 1.00 54.09 919 ALA C C 1
ATOM 7243 O O . ALA C 1 254 ? 9.448 17.450 30.828 1.00 54.32 919 ALA C O 1
ATOM 7245 N N . ILE C 1 255 ? 8.921 19.118 32.248 1.00 55.85 920 ILE C N 1
ATOM 7246 C CA . ILE C 1 255 ? 7.985 18.293 33.010 1.00 56.82 920 ILE C CA 1
ATOM 7247 C C . ILE C 1 255 ? 6.835 17.838 32.119 1.00 56.68 920 ILE C C 1
ATOM 7248 O O . ILE C 1 255 ? 6.449 16.661 32.114 1.00 57.47 920 ILE C O 1
ATOM 7253 N N . PHE C 1 256 ? 6.267 18.774 31.352 1.00 52.09 921 PHE C N 1
ATOM 7254 C CA . PHE C 1 256 ? 5.221 18.422 30.398 1.00 51.96 921 PHE C CA 1
ATOM 7255 C C . PHE C 1 256 ? 5.708 17.360 29.419 1.00 52.01 921 PHE C C 1
ATOM 7256 O O . PHE C 1 256 ? 4.986 16.398 29.119 1.00 52.22 921 PHE C O 1
ATOM 7264 N N . GLY C 1 257 ? 6.937 17.515 28.919 1.00 50.92 922 GLY C N 1
ATOM 7265 C CA . GLY C 1 257 ? 7.523 16.497 28.066 1.00 50.97 922 GLY C CA 1
ATOM 7266 C C . GLY C 1 257 ? 7.639 15.146 28.741 1.00 51.54 922 GLY C C 1
ATOM 7267 O O . GLY C 1 257 ? 7.555 14.109 28.078 1.00 51.68 922 GLY C O 1
ATOM 7276 N N . GLY C 1 259 ? 5.404 14.115 31.016 1.00 51.14 924 GLY C N 1
ATOM 7277 C CA . GLY C 1 259 ? 4.033 13.629 30.997 1.00 51.52 924 GLY C CA 1
ATOM 7278 C C . GLY C 1 259 ? 3.656 12.998 29.670 1.00 51.43 924 GLY C C 1
ATOM 7279 O O . GLY C 1 259 ? 3.102 11.894 29.623 1.00 52.29 924 GLY C O 1
ATOM 7280 N N . VAL C 1 260 ? 3.970 13.684 28.569 1.00 49.18 925 VAL C N 1
ATOM 7281 C CA . VAL C 1 260 ? 3.607 13.154 27.259 1.00 49.08 925 VAL C CA 1
ATOM 7282 C C . VAL C 1 260 ? 4.510 11.991 26.855 1.00 49.34 925 VAL C C 1
ATOM 7283 O O . VAL C 1 260 ? 4.077 11.105 26.112 1.00 49.50 925 VAL C O 1
ATOM 7287 N N . LEU C 1 261 ? 5.764 11.963 27.317 1.00 47.72 926 LEU C N 1
ATOM 7288 C CA . LEU C 1 261 ? 6.615 10.809 27.037 1.00 47.97 926 LEU C CA 1
ATOM 7289 C C . LEU C 1 261 ? 6.079 9.558 27.721 1.00 48.57 926 LEU C C 1
ATOM 7290 O O . LEU C 1 261 ? 6.101 8.466 27.140 1.00 48.79 926 LEU C O 1
ATOM 7295 N N . ALA C 1 262 ? 5.598 9.698 28.957 1.00 49.93 927 ALA C N 1
ATOM 7296 C CA . ALA C 1 262 ? 4.914 8.589 29.611 1.00 50.63 927 ALA C CA 1
ATOM 7297 C C . ALA C 1 262 ? 3.642 8.219 28.864 1.00 50.71 927 ALA C C 1
ATOM 7298 O O . ALA C 1 262 ? 3.309 7.035 28.731 1.00 51.64 927 ALA C O 1
ATOM 7300 N N . GLU C 1 263 ? 2.916 9.224 28.368 1.00 48.63 928 GLU C N 1
ATOM 7301 C CA . GLU C 1 263 ? 1.664 8.961 27.667 1.00 48.62 928 GLU C CA 1
ATOM 7302 C C . GLU C 1 263 ? 1.895 8.172 26.383 1.00 48.60 928 GLU C C 1
ATOM 7303 O O . GLU C 1 263 ? 1.131 7.254 26.062 1.00 48.94 928 GLU C O 1
ATOM 7309 N N . HIS C 1 264 ? 2.947 8.509 25.640 1.00 48.04 929 HIS C N 1
ATOM 7310 C CA . HIS C 1 264 ? 3.128 8.015 24.285 1.00 47.90 929 HIS C CA 1
ATOM 7311 C C . HIS C 1 264 ? 4.311 7.072 24.125 1.00 48.10 929 HIS C C 1
ATOM 7312 O O . HIS C 1 264 ? 4.451 6.462 23.060 1.00 48.00 929 HIS C O 1
ATOM 7319 N N . GLY C 1 265 ? 5.162 6.931 25.138 1.00 51.89 930 GLY C N 1
ATOM 7320 C CA . GLY C 1 265 ? 6.305 6.049 25.005 1.00 52.33 930 GLY C CA 1
ATOM 7321 C C . GLY C 1 265 ? 6.004 4.575 25.156 1.00 53.55 930 GLY C C 1
ATOM 7322 O O . GLY C 1 265 ? 6.867 3.748 24.850 1.00 54.06 930 GLY C O 1
ATOM 7323 N N . GLY C 1 266 ? 4.808 4.233 25.631 1.00 54.66 931 GLY C N 1
ATOM 7324 C CA . GLY C 1 266 ? 4.420 2.838 25.753 1.00 55.91 931 GLY C CA 1
ATOM 7325 C C . GLY C 1 266 ? 5.304 2.064 26.709 1.00 56.79 931 GLY C C 1
ATOM 7326 O O . GLY C 1 266 ? 5.683 2.548 27.786 1.00 56.77 931 GLY C O 1
ATOM 7327 N N . HIS C 1 267 ? 5.654 0.834 26.306 1.00 58.25 932 HIS C N 1
ATOM 7328 C CA . HIS C 1 267 ? 6.358 -0.060 27.225 1.00 59.33 932 HIS C CA 1
ATOM 7329 C C . HIS C 1 267 ? 7.754 0.436 27.581 1.00 58.90 932 HIS C C 1
ATOM 7330 O O . HIS C 1 267 ? 8.055 0.533 28.783 1.00 59.31 932 HIS C O 1
ATOM 7337 N N . PRO C 1 268 ? 8.650 0.753 26.632 1.00 56.54 933 PRO C N 1
ATOM 7338 C CA . PRO C 1 268 ? 9.979 1.246 27.039 1.00 56.30 933 PRO C CA 1
ATOM 7339 C C . PRO C 1 268 ? 9.920 2.464 27.946 1.00 55.76 933 PRO C C 1
ATOM 7340 O O . PRO C 1 268 ? 10.849 2.696 28.730 1.00 55.91 933 PRO C O 1
ATOM 7344 N N . ALA C 1 269 ? 8.841 3.244 27.863 1.00 56.26 934 ALA C N 1
ATOM 7345 C CA . ALA C 1 269 ? 8.634 4.342 28.797 1.00 55.78 934 ALA C CA 1
ATOM 7346 C C . ALA C 1 269 ? 8.122 3.856 30.146 1.00 56.91 934 ALA C C 1
ATOM 7347 O O . ALA C 1 269 ? 8.408 4.490 31.167 1.00 56.88 934 ALA C O 1
ATOM 7349 N N . GLN C 1 270 ? 7.380 2.743 30.177 1.00 58.29 935 GLN C N 1
ATOM 7350 C CA . GLN C 1 270 ? 6.843 2.248 31.444 1.00 59.42 935 GLN C CA 1
ATOM 7351 C C . GLN C 1 270 ? 7.936 1.954 32.466 1.00 60.18 935 GLN C C 1
ATOM 7352 O O . GLN C 1 270 ? 7.708 2.115 33.670 1.00 60.75 935 GLN C O 1
ATOM 7358 N N . GLU C 1 271 ? 9.117 1.521 32.014 1.00 60.06 936 GLU C N 1
ATOM 7359 C CA . GLU C 1 271 ? 10.183 1.154 32.945 1.00 60.83 936 GLU C CA 1
ATOM 7360 C C . GLU C 1 271 ? 10.546 2.306 33.874 1.00 60.34 936 GLU C C 1
ATOM 7361 O O . GLU C 1 271 ? 10.766 2.100 35.073 1.00 61.20 936 GLU C O 1
ATOM 7367 N N . HIS C 1 272 ? 10.618 3.521 33.339 1.00 61.07 937 HIS C N 1
ATOM 7368 C CA . HIS C 1 272 ? 11.137 4.670 34.067 1.00 60.53 937 HIS C CA 1
ATOM 7369 C C . HIS C 1 272 ? 10.067 5.410 34.863 1.00 60.51 937 HIS C C 1
ATOM 7370 O O . HIS C 1 272 ? 10.353 6.480 35.410 1.00 60.04 937 HIS C O 1
ATOM 7377 N N . PHE C 1 273 ? 8.849 4.870 34.936 1.00 61.33 938 PHE C N 1
ATOM 7378 C CA . PHE C 1 273 ? 7.810 5.446 35.791 1.00 61.41 938 PHE C CA 1
ATOM 7379 C C . PHE C 1 273 ? 8.261 5.660 37.233 1.00 62.17 938 PHE C C 1
ATOM 7380 O O . PHE C 1 273 ? 8.022 6.756 37.768 1.00 61.62 938 PHE C O 1
ATOM 7388 N N . PRO C 1 274 ? 8.891 4.690 37.916 1.00 66.39 939 PRO C N 1
ATOM 7389 C CA . PRO C 1 274 ? 9.279 4.939 39.319 1.00 67.19 939 PRO C CA 1
ATOM 7390 C C . PRO C 1 274 ? 10.188 6.143 39.491 1.00 66.31 939 PRO C C 1
ATOM 7391 O O . PRO C 1 274 ? 9.993 6.940 40.417 1.00 66.39 939 PRO C O 1
ATOM 7395 N N . LYS C 1 275 ? 11.192 6.288 38.625 1.00 66.92 940 LYS C N 1
ATOM 7396 C CA . LYS C 1 275 ? 12.050 7.466 38.667 1.00 66.03 940 LYS C CA 1
ATOM 7397 C C . LYS C 1 275 ? 11.243 8.735 38.420 1.00 64.89 940 LYS C C 1
ATOM 7398 O O . LYS C 1 275 ? 11.425 9.749 39.109 1.00 64.70 940 LYS C O 1
ATOM 7404 N N . LEU C 1 276 ? 10.325 8.682 37.449 1.00 64.41 941 LEU C N 1
ATOM 7405 C CA . LEU C 1 276 ? 9.539 9.854 37.079 1.00 63.30 941 LEU C CA 1
ATOM 7406 C C . LEU C 1 276 ? 8.674 10.334 38.237 1.00 63.73 941 LEU C C 1
ATOM 7407 O O . LEU C 1 276 ? 8.525 11.542 38.448 1.00 62.97 941 LEU C O 1
ATOM 7412 N N . LEU C 1 277 ? 8.081 9.406 38.989 1.00 66.35 942 LEU C N 1
ATOM 7413 C CA . LEU C 1 277 ? 7.368 9.806 40.197 1.00 66.92 942 LEU C CA 1
ATOM 7414 C C . LEU C 1 277 ? 8.340 10.261 41.278 1.00 67.30 942 LEU C C 1
ATOM 7415 O O . LEU C 1 277 ? 8.053 11.207 42.021 1.00 66.98 942 LEU C O 1
ATOM 7420 N N . GLY C 1 278 ? 9.501 9.611 41.367 1.00 69.19 943 GLY C N 1
ATOM 7421 C CA . GLY C 1 278 ? 10.500 9.973 42.357 1.00 69.73 943 GLY C CA 1
ATOM 7422 C C . GLY C 1 278 ? 11.029 11.383 42.208 1.00 68.55 943 GLY C C 1
ATOM 7423 O O . GLY C 1 278 ? 11.531 11.952 43.183 1.00 68.93 943 GLY C O 1
ATOM 7424 N N . LEU C 1 279 ? 10.941 11.959 41.009 1.00 70.83 944 LEU C N 1
ATOM 7425 C CA . LEU C 1 279 ? 11.270 13.367 40.822 1.00 69.66 944 LEU C CA 1
ATOM 7426 C C . LEU C 1 279 ? 10.042 14.263 40.766 1.00 69.01 944 LEU C C 1
ATOM 7427 O O . LEU C 1 279 ? 10.105 15.415 41.209 1.00 68.53 944 LEU C O 1
ATOM 7432 N N . LEU C 1 280 ? 8.926 13.757 40.241 1.00 68.26 945 LEU C N 1
ATOM 7433 C CA . LEU C 1 280 ? 7.695 14.527 40.118 1.00 67.54 945 LEU C CA 1
ATOM 7434 C C . LEU C 1 280 ? 6.943 14.674 41.433 1.00 68.28 945 LEU C C 1
ATOM 7435 O O . LEU C 1 280 ? 5.998 15.470 41.495 1.00 67.65 945 LEU C O 1
ATOM 7440 N N . PHE C 1 281 ? 7.327 13.938 42.474 1.00 74.23 946 PHE C N 1
ATOM 7441 C CA . PHE C 1 281 ? 6.603 13.986 43.738 1.00 75.10 946 PHE C CA 1
ATOM 7442 C C . PHE C 1 281 ? 7.234 14.988 44.703 1.00 75.20 946 PHE C C 1
ATOM 7443 O O . PHE C 1 281 ? 6.513 15.840 45.239 1.00 74.83 946 PHE C O 1
ATOM 7451 N N . PRO C 1 282 ? 8.552 14.937 44.967 1.00 76.54 947 PRO C N 1
ATOM 7452 C CA . PRO C 1 282 ? 9.145 16.018 45.773 1.00 76.52 947 PRO C CA 1
ATOM 7453 C C . PRO C 1 282 ? 8.934 17.387 45.158 1.00 75.04 947 PRO C C 1
ATOM 7454 O O . PRO C 1 282 ? 8.630 18.354 45.869 1.00 75.03 947 PRO C O 1
ATOM 7458 N N . LEU C 1 283 ? 9.083 17.483 43.834 1.00 78.18 948 LEU C N 1
ATOM 7459 C CA . LEU C 1 283 ? 8.953 18.769 43.161 1.00 76.78 948 LEU C CA 1
ATOM 7460 C C . LEU C 1 283 ? 7.566 19.363 43.348 1.00 76.53 948 LEU C C 1
ATOM 7461 O O . LEU C 1 283 ? 7.428 20.585 43.433 1.00 75.85 948 LEU C O 1
ATOM 7466 N N . LEU C 1 284 ? 6.528 18.526 43.433 1.00 75.24 949 LEU C N 1
ATOM 7467 C CA . LEU C 1 284 ? 5.203 19.065 43.723 1.00 75.08 949 LEU C CA 1
ATOM 7468 C C . LEU C 1 284 ? 5.153 19.693 45.110 1.00 75.83 949 LEU C C 1
ATOM 7469 O O . LEU C 1 284 ? 4.428 20.673 45.319 1.00 75.39 949 LEU C O 1
ATOM 7474 N N . ALA C 1 285 ? 5.916 19.156 46.063 1.00 79.45 950 ALA C N 1
ATOM 7475 C CA . ALA C 1 285 ? 5.952 19.748 47.395 1.00 80.27 950 ALA C CA 1
ATOM 7476 C C . ALA C 1 285 ? 6.744 21.050 47.397 1.00 79.39 950 ALA C C 1
ATOM 7477 O O . ALA C 1 285 ? 6.321 22.044 47.998 1.00 79.15 950 ALA C O 1
ATOM 7479 N N . ARG C 1 286 ? 7.890 21.069 46.714 1.00 80.35 951 ARG C N 1
ATOM 7480 C CA . ARG C 1 286 ? 8.831 22.176 46.846 1.00 79.80 951 ARG C CA 1
ATOM 7481 C C . ARG C 1 286 ? 8.612 23.305 45.844 1.00 78.24 951 ARG C C 1
ATOM 7482 O O . ARG C 1 286 ? 8.969 24.451 46.138 1.00 77.89 951 ARG C O 1
ATOM 7490 N N . GLU C 1 287 ? 8.037 23.017 44.677 1.00 77.21 952 GLU C N 1
ATOM 7491 C CA . GLU C 1 287 ? 7.988 23.998 43.598 1.00 75.73 952 GLU C CA 1
ATOM 7492 C C . GLU C 1 287 ? 7.108 25.184 43.979 1.00 75.31 952 GLU C C 1
ATOM 7493 O O . GLU C 1 287 ? 6.012 25.008 44.517 1.00 75.75 952 GLU C O 1
ATOM 7499 N N . ARG C 1 288 ? 7.588 26.399 43.690 1.00 77.49 953 ARG C N 1
ATOM 7500 C CA . ARG C 1 288 ? 6.808 27.605 43.934 1.00 77.08 953 ARG C CA 1
ATOM 7501 C C . ARG C 1 288 ? 6.285 28.280 42.673 1.00 75.66 953 ARG C C 1
ATOM 7502 O O . ARG C 1 288 ? 5.327 29.053 42.767 1.00 75.22 953 ARG C O 1
ATOM 7510 N N . HIS C 1 289 ? 6.875 28.024 41.508 1.00 72.23 954 HIS C N 1
ATOM 7511 C CA . HIS C 1 289 ? 6.338 28.605 40.284 1.00 70.98 954 HIS C CA 1
ATOM 7512 C C . HIS C 1 289 ? 5.056 27.889 39.878 1.00 71.03 954 HIS C C 1
ATOM 7513 O O . HIS C 1 289 ? 4.902 26.679 40.073 1.00 71.84 954 HIS C O 1
ATOM 7520 N N . ASP C 1 290 ? 4.131 28.655 39.297 1.00 71.27 955 ASP C N 1
ATOM 7521 C CA . ASP C 1 290 ? 2.766 28.168 39.099 1.00 71.44 955 ASP C CA 1
ATOM 7522 C C . ASP C 1 290 ? 2.656 27.221 37.906 1.00 71.05 955 ASP C C 1
ATOM 7523 O O . ASP C 1 290 ? 2.359 26.035 38.074 1.00 71.75 955 ASP C O 1
ATOM 7528 N N . ARG C 1 291 ? 2.888 27.728 36.689 1.00 68.64 956 ARG C N 1
ATOM 7529 C CA . ARG C 1 291 ? 2.703 26.895 35.500 1.00 68.36 956 ARG C CA 1
ATOM 7530 C C . ARG C 1 291 ? 3.577 25.648 35.538 1.00 69.07 956 ARG C C 1
ATOM 7531 O O . ARG C 1 291 ? 3.207 24.614 34.964 1.00 69.39 956 ARG C O 1
ATOM 7539 N N . VAL C 1 292 ? 4.727 25.719 36.213 1.00 63.25 957 VAL C N 1
ATOM 7540 C CA . VAL C 1 292 ? 5.502 24.512 36.488 1.00 64.06 957 VAL C CA 1
ATOM 7541 C C . VAL C 1 292 ? 4.654 23.514 37.267 1.00 65.15 957 VAL C C 1
ATOM 7542 O O . VAL C 1 292 ? 4.546 22.342 36.893 1.00 65.54 957 VAL C O 1
ATOM 7546 N N . ARG C 1 293 ? 4.024 23.974 38.353 1.00 67.74 958 ARG C N 1
ATOM 7547 C CA . ARG C 1 293 ? 3.184 23.098 39.168 1.00 68.87 958 ARG C CA 1
ATOM 7548 C C . ARG C 1 293 ? 2.010 22.543 38.367 1.00 68.80 958 ARG C C 1
ATOM 7549 O O . ARG C 1 293 ? 1.684 21.353 38.473 1.00 69.68 958 ARG C O 1
ATOM 7557 N N . ASP C 1 294 ? 1.356 23.394 37.571 1.00 66.18 959 ASP C N 1
ATOM 7558 C CA . ASP C 1 294 ? 0.258 22.934 36.726 1.00 66.01 959 ASP C CA 1
ATOM 7559 C C . ASP C 1 294 ? 0.713 21.829 35.784 1.00 66.10 959 ASP C C 1
ATOM 7560 O O . ASP C 1 294 ? 0.019 20.817 35.616 1.00 66.77 959 ASP C O 1
ATOM 7565 N N . ASN C 1 295 ? 1.884 21.999 35.168 1.00 61.50 960 ASN C N 1
ATOM 7566 C CA . ASN C 1 295 ? 2.415 20.954 34.305 1.00 61.54 960 ASN C CA 1
ATOM 7567 C C . ASN C 1 295 ? 2.848 19.718 35.084 1.00 62.73 960 ASN C C 1
ATOM 7568 O O . ASN C 1 295 ? 2.882 18.624 34.511 1.00 63.10 960 ASN C O 1
ATOM 7573 N N . ILE C 1 296 ? 3.186 19.861 36.369 1.00 59.37 961 ILE C N 1
ATOM 7574 C CA . ILE C 1 296 ? 3.378 18.684 37.211 1.00 60.00 961 ILE C CA 1
ATOM 7575 C C . ILE C 1 296 ? 2.059 17.949 37.385 1.00 60.36 961 ILE C C 1
ATOM 7576 O O . ILE C 1 296 ? 2.017 16.713 37.415 1.00 60.74 961 ILE C O 1
ATOM 7581 N N . CYS C 1 297 ? 0.961 18.697 37.503 1.00 60.81 962 CYS C N 1
ATOM 7582 C CA . CYS C 1 297 ? -0.352 18.075 37.621 1.00 61.47 962 CYS C CA 1
ATOM 7583 C C . CYS C 1 297 ? -0.719 17.322 36.348 1.00 61.20 962 CYS C C 1
ATOM 7584 O O . CYS C 1 297 ? -1.169 16.170 36.401 1.00 62.07 962 CYS C O 1
ATOM 7587 N N . GLY C 1 298 ? -0.530 17.957 35.189 1.00 57.56 963 GLY C N 1
ATOM 7588 C CA . GLY C 1 298 ? -0.836 17.284 33.936 1.00 57.24 963 GLY C CA 1
ATOM 7589 C C . GLY C 1 298 ? 0.055 16.081 33.687 1.00 57.87 963 GLY C C 1
ATOM 7590 O O . GLY C 1 298 ? -0.419 15.018 33.274 1.00 58.48 963 GLY C O 1
ATOM 7591 N N . ALA C 1 299 ? 1.357 16.232 33.941 1.00 54.52 964 ALA C N 1
ATOM 7592 C CA . ALA C 1 299 ? 2.281 15.113 33.794 1.00 54.77 964 ALA C CA 1
ATOM 7593 C C . ALA C 1 299 ? 1.946 13.978 34.753 1.00 55.45 964 ALA C C 1
ATOM 7594 O O . ALA C 1 299 ? 2.179 12.806 34.434 1.00 55.72 964 ALA C O 1
ATOM 7596 N N . LEU C 1 300 ? 1.401 14.304 35.928 1.00 54.31 965 LEU C N 1
ATOM 7597 C CA . LEU C 1 300 ? 1.023 13.273 36.888 1.00 55.71 965 LEU C CA 1
ATOM 7598 C C . LEU C 1 300 ? -0.260 12.564 36.473 1.00 56.12 965 LEU C C 1
ATOM 7599 O O . LEU C 1 300 ? -0.406 11.358 36.704 1.00 57.16 965 LEU C O 1
ATOM 7604 N N . ALA C 1 301 ? -1.203 13.295 35.873 1.00 53.60 966 ALA C N 1
ATOM 7605 C CA . ALA C 1 301 ? -2.404 12.654 35.348 1.00 53.76 966 ALA C CA 1
ATOM 7606 C C . ALA C 1 301 ? -2.069 11.738 34.177 1.00 53.70 966 ALA C C 1
ATOM 7607 O O . ALA C 1 301 ? -2.589 10.618 34.087 1.00 54.11 966 ALA C O 1
ATOM 7609 N N . ARG C 1 302 ? -1.197 12.195 33.275 1.00 52.74 967 ARG C N 1
ATOM 7610 C CA . ARG C 1 302 ? -0.778 11.359 32.153 1.00 52.65 967 ARG C CA 1
ATOM 7611 C C . ARG C 1 302 ? -0.017 10.130 32.637 1.00 53.19 967 ARG C C 1
ATOM 7612 O O . ARG C 1 302 ? -0.351 8.997 32.271 1.00 53.52 967 ARG C O 1
ATOM 7620 N N . LEU C 1 303 ? 1.017 10.340 33.459 1.00 53.83 968 LEU C N 1
ATOM 7621 C CA . LEU C 1 303 ? 1.757 9.242 34.077 1.00 54.36 968 LEU C CA 1
ATOM 7622 C C . LEU C 1 303 ? 0.859 8.312 34.880 1.00 55.03 968 LEU C C 1
ATOM 7623 O O . LEU C 1 303 ? 1.218 7.148 35.091 1.00 56.01 968 LEU C O 1
ATOM 7628 N N . LEU C 1 304 ? -0.292 8.799 35.336 1.00 55.76 969 LEU C N 1
ATOM 7629 C CA . LEU C 1 304 ? -1.212 7.991 36.123 1.00 56.43 969 LEU C CA 1
ATOM 7630 C C . LEU C 1 304 ? -2.140 7.154 35.251 1.00 56.54 969 LEU C C 1
ATOM 7631 O O . LEU C 1 304 ? -2.434 6.003 35.592 1.00 57.26 969 LEU C O 1
ATOM 7644 N N . ALA C 1 306 ? -1.429 6.016 32.358 1.00 58.38 971 ALA C N 1
ATOM 7645 C CA . ALA C 1 306 ? -0.607 5.134 31.541 1.00 58.43 971 ALA C CA 1
ATOM 7646 C C . ALA C 1 306 ? 0.028 3.996 32.330 1.00 59.65 971 ALA C C 1
ATOM 7647 O O . ALA C 1 306 ? 0.705 3.154 31.732 1.00 59.90 971 ALA C O 1
ATOM 7649 N N . SER C 1 307 ? -0.174 3.944 33.644 1.00 61.53 972 SER C N 1
ATOM 7650 C CA . SER C 1 307 ? 0.473 2.925 34.454 1.00 62.77 972 SER C CA 1
ATOM 7651 C C . SER C 1 307 ? -0.180 1.561 34.232 1.00 63.96 972 SER C C 1
ATOM 7652 O O . SER C 1 307 ? -1.393 1.470 34.025 1.00 64.24 972 SER C O 1
ATOM 7655 N N . PRO C 1 308 ? 0.608 0.485 34.254 1.00 65.12 973 PRO C N 1
ATOM 7656 C CA . PRO C 1 308 ? 0.025 -0.875 34.250 1.00 66.45 973 PRO C CA 1
ATOM 7657 C C . PRO C 1 308 ? -0.598 -1.228 35.596 1.00 67.74 973 PRO C C 1
ATOM 7658 O O . PRO C 1 308 ? -0.066 -2.028 36.376 1.00 68.80 973 PRO C O 1
ATOM 7662 N N . THR C 1 309 ? -1.737 -0.600 35.888 1.00 71.09 974 THR C N 1
ATOM 7663 C CA . THR C 1 309 ? -2.554 -0.887 37.075 1.00 72.07 974 THR C CA 1
ATOM 7664 C C . THR C 1 309 ? -1.861 -0.504 38.380 1.00 73.26 974 THR C C 1
ATOM 7665 O O . THR C 1 309 ? -2.462 0.138 39.246 1.00 73.48 974 THR C O 1
ATOM 7669 N N . PRO C 1 312 ? -3.690 2.376 41.390 1.00 76.31 977 PRO C N 1
ATOM 7670 C CA . PRO C 1 312 ? -2.517 3.249 41.445 1.00 75.43 977 PRO C CA 1
ATOM 7671 C C . PRO C 1 312 ? -1.952 3.377 42.854 1.00 76.43 977 PRO C C 1
ATOM 7672 O O . PRO C 1 312 ? -2.315 2.604 43.741 1.00 77.92 977 PRO C O 1
ATOM 7676 N N . GLU C 1 313 ? -1.067 4.353 43.051 1.00 75.88 978 GLU C N 1
ATOM 7677 C CA . GLU C 1 313 ? -0.564 4.670 44.378 1.00 76.64 978 GLU C CA 1
ATOM 7678 C C . GLU C 1 313 ? -1.294 5.902 44.891 1.00 76.08 978 GLU C C 1
ATOM 7679 O O . GLU C 1 313 ? -1.117 6.993 44.327 1.00 74.68 978 GLU C O 1
ATOM 7685 N N . PRO C 1 314 ? -2.115 5.790 45.941 1.00 75.78 979 PRO C N 1
ATOM 7686 C CA . PRO C 1 314 ? -2.965 6.925 46.339 1.00 75.49 979 PRO C CA 1
ATOM 7687 C C . PRO C 1 314 ? -2.195 8.112 46.890 1.00 74.89 979 PRO C C 1
ATOM 7688 O O . PRO C 1 314 ? -2.786 9.189 47.041 1.00 74.27 979 PRO C O 1
ATOM 7692 N N . GLN C 1 315 ? -0.910 7.948 47.203 1.00 78.24 980 GLN C N 1
ATOM 7693 C CA . GLN C 1 315 ? -0.073 9.091 47.550 1.00 77.61 980 GLN C CA 1
ATOM 7694 C C . GLN C 1 315 ? 0.014 10.068 46.383 1.00 75.74 980 GLN C C 1
ATOM 7695 O O . GLN C 1 315 ? -0.213 11.275 46.542 1.00 74.99 980 GLN C O 1
ATOM 7701 N N . VAL C 1 316 ? 0.323 9.550 45.190 1.00 74.45 981 VAL C N 1
ATOM 7702 C CA . VAL C 1 316 ? 0.488 10.393 44.006 1.00 72.77 981 VAL C CA 1
ATOM 7703 C C . VAL C 1 316 ? -0.814 11.112 43.679 1.00 72.10 981 VAL C C 1
ATOM 7704 O O . VAL C 1 316 ? -0.862 12.346 43.595 1.00 71.12 981 VAL C O 1
ATOM 7708 N N . LEU C 1 317 ? -1.888 10.345 43.471 1.00 71.10 982 LEU C N 1
ATOM 7709 C CA . LEU C 1 317 ? -3.185 10.945 43.175 1.00 70.58 982 LEU C CA 1
ATOM 7710 C C . LEU C 1 317 ? -3.594 11.934 44.261 1.00 70.69 982 LEU C C 1
ATOM 7711 O O . LEU C 1 317 ? -4.136 13.007 43.966 1.00 69.67 982 LEU C O 1
ATOM 7716 N N . ALA C 1 318 ? -3.325 11.593 45.526 1.00 74.03 983 ALA C N 1
ATOM 7717 C CA . ALA C 1 318 ? -3.614 12.510 46.624 1.00 74.36 983 ALA C CA 1
ATOM 7718 C C . ALA C 1 318 ? -2.894 13.838 46.439 1.00 73.09 983 ALA C C 1
ATOM 7719 O O . ALA C 1 318 ? -3.474 14.904 46.678 1.00 72.60 983 ALA C O 1
ATOM 7721 N N . ALA C 1 319 ? -1.630 13.800 46.009 1.00 75.67 984 ALA C N 1
ATOM 7722 C CA . ALA C 1 319 ? -0.900 15.046 45.791 1.00 74.44 984 ALA C CA 1
ATOM 7723 C C . ALA C 1 319 ? -1.467 15.817 44.607 1.00 72.93 984 ALA C C 1
ATOM 7724 O O . ALA C 1 319 ? -1.659 17.037 44.683 1.00 72.19 984 ALA C O 1
ATOM 7726 N N . LEU C 1 320 ? -1.726 15.121 43.496 1.00 70.80 985 LEU C N 1
ATOM 7727 C CA . LEU C 1 320 ? -2.271 15.774 42.309 1.00 69.47 985 LEU C CA 1
ATOM 7728 C C . LEU C 1 320 ? -3.559 16.514 42.638 1.00 69.38 985 LEU C C 1
ATOM 7729 O O . LEU C 1 320 ? -3.761 17.658 42.215 1.00 68.31 985 LEU C O 1
ATOM 7734 N N . LEU C 1 321 ? -4.440 15.876 43.408 1.00 72.73 986 LEU C N 1
ATOM 7735 C CA . LEU C 1 321 ? -5.665 16.550 43.821 1.00 72.85 986 LEU C CA 1
ATOM 7736 C C . LEU C 1 321 ? -5.373 17.671 44.811 1.00 72.77 986 LEU C C 1
ATOM 7737 O O . LEU C 1 321 ? -6.051 18.706 44.802 1.00 72.11 986 LEU C O 1
ATOM 7742 N N . HIS C 1 322 ? -4.362 17.490 45.665 1.00 75.88 987 HIS C N 1
ATOM 7743 C CA . HIS C 1 322 ? -4.023 18.518 46.647 1.00 76.05 987 HIS C CA 1
ATOM 7744 C C . HIS C 1 322 ? -3.600 19.816 45.965 1.00 74.56 987 HIS C C 1
ATOM 7745 O O . HIS C 1 322 ? -4.058 20.905 46.333 1.00 74.23 987 HIS C O 1
ATOM 7752 N N . ALA C 1 323 ? -2.731 19.717 44.955 1.00 74.28 988 ALA C N 1
ATOM 7753 C CA . ALA C 1 323 ? -2.197 20.909 44.306 1.00 72.97 988 ALA C CA 1
ATOM 7754 C C . ALA C 1 323 ? -3.231 21.631 43.453 1.00 71.84 988 ALA C C 1
ATOM 7755 O O . ALA C 1 323 ? -3.020 22.799 43.107 1.00 70.71 988 ALA C O 1
ATOM 7757 N N . LEU C 1 324 ? -4.331 20.971 43.101 1.00 71.20 989 LEU C N 1
ATOM 7758 C CA . LEU C 1 324 ? -5.387 21.626 42.351 1.00 70.27 989 LEU C CA 1
ATOM 7759 C C . LEU C 1 324 ? -6.066 22.682 43.224 1.00 69.96 989 LEU C C 1
ATOM 7760 O O . LEU C 1 324 ? -6.035 22.593 44.454 1.00 70.58 989 LEU C O 1
ATOM 7765 N N . PRO C 1 325 ? -6.695 23.704 42.611 1.00 71.58 990 PRO C N 1
ATOM 7766 C CA . PRO C 1 325 ? -6.993 23.906 41.189 1.00 70.80 990 PRO C CA 1
ATOM 7767 C C . PRO C 1 325 ? -5.781 24.302 40.352 1.00 69.52 990 PRO C C 1
ATOM 7768 O O . PRO C 1 325 ? -4.762 24.710 40.905 1.00 68.97 990 PRO C O 1
ATOM 7772 N N . LEU C 1 326 ? -5.897 24.174 39.032 1.00 67.92 991 LEU C N 1
ATOM 7773 C CA . LEU C 1 326 ? -4.825 24.599 38.147 1.00 66.76 991 LEU C CA 1
ATOM 7774 C C . LEU C 1 326 ? -4.757 26.120 38.105 1.00 65.79 991 LEU C C 1
ATOM 7775 O O . LEU C 1 326 ? -5.781 26.806 38.034 1.00 65.51 991 LEU C O 1
ATOM 7780 N N . LYS C 1 327 ? -3.535 26.648 38.153 1.00 70.36 992 LYS C N 1
ATOM 7781 C CA . LYS C 1 327 ? -3.325 28.091 38.297 1.00 69.60 992 LYS C CA 1
ATOM 7782 C C . LYS C 1 327 ? -3.370 28.801 36.947 1.00 68.39 992 LYS C C 1
ATOM 7783 O O . LYS C 1 327 ? -4.361 29.461 36.621 1.00 67.89 992 LYS C O 1
ATOM 7789 N N . GLU C 1 328 ? -2.313 28.673 36.149 1.00 71.77 993 GLU C N 1
ATOM 7790 C CA . GLU C 1 328 ? -2.243 29.443 34.910 1.00 70.65 993 GLU C CA 1
ATOM 7791 C C . GLU C 1 328 ? -2.264 28.601 33.642 1.00 70.33 993 GLU C C 1
ATOM 7792 O O . GLU C 1 328 ? -2.893 29.005 32.659 1.00 69.78 993 GLU C O 1
ATOM 7798 N N . ASP C 1 329 ? -1.593 27.448 33.617 1.00 67.37 994 ASP C N 1
ATOM 7799 C CA . ASP C 1 329 ? -1.626 26.589 32.433 1.00 67.17 994 ASP C CA 1
ATOM 7800 C C . ASP C 1 329 ? -2.979 25.880 32.405 1.00 67.78 994 ASP C C 1
ATOM 7801 O O . ASP C 1 329 ? -3.128 24.720 32.797 1.00 68.66 994 ASP C O 1
ATOM 7806 N N . LEU C 1 330 ? -3.989 26.615 31.930 1.00 64.58 995 LEU C N 1
ATOM 7807 C CA . LEU C 1 330 ? -5.351 26.100 31.879 1.00 65.15 995 LEU C CA 1
ATOM 7808 C C . LEU C 1 330 ? -5.558 25.062 30.788 1.00 65.30 995 LEU C C 1
ATOM 7809 O O . LEU C 1 330 ? -6.495 24.260 30.890 1.00 65.98 995 LEU C O 1
ATOM 7814 N N . GLU C 1 331 ? -4.716 25.053 29.753 1.00 66.52 996 GLU C N 1
ATOM 7815 C CA . GLU C 1 331 ? -4.828 24.046 28.704 1.00 66.65 996 GLU C CA 1
ATOM 7816 C C . GLU C 1 331 ? -4.761 22.631 29.261 1.00 67.72 996 GLU C C 1
ATOM 7817 O O . GLU C 1 331 ? -5.170 21.684 28.580 1.00 68.16 996 GLU C O 1
ATOM 7823 N N . GLU C 1 332 ? -4.267 22.472 30.488 1.00 60.84 997 GLU C N 1
ATOM 7824 C CA . GLU C 1 332 ? -4.126 21.172 31.123 1.00 61.89 997 GLU C CA 1
ATOM 7825 C C . GLU C 1 332 ? -5.379 20.717 31.858 1.00 62.78 997 GLU C C 1
ATOM 7826 O O . GLU C 1 332 ? -5.448 19.545 32.245 1.00 63.75 997 GLU C O 1
ATOM 7832 N N . TRP C 1 333 ? -6.355 21.606 32.070 1.00 62.66 998 TRP C N 1
ATOM 7833 C CA . TRP C 1 333 ? -7.606 21.196 32.704 1.00 63.51 998 TRP C CA 1
ATOM 7834 C C . TRP C 1 333 ? -8.174 19.955 32.031 1.00 64.08 998 TRP C C 1
ATOM 7835 O O . TRP C 1 333 ? -8.478 18.955 32.697 1.00 65.15 998 TRP C O 1
ATOM 7846 N N . VAL C 1 334 ? -8.297 20.002 30.700 1.00 57.18 999 VAL C N 1
ATOM 7847 C CA . VAL C 1 334 ? -8.684 18.857 29.881 1.00 57.66 999 VAL C CA 1
ATOM 7848 C C . VAL C 1 334 ? -8.020 17.595 30.411 1.00 58.62 999 VAL C C 1
ATOM 7849 O O . VAL C 1 334 ? -8.703 16.645 30.813 1.00 59.63 999 VAL C O 1
ATOM 7853 N N . THR C 1 335 ? -6.683 17.600 30.451 1.00 56.45 1000 THR C N 1
ATOM 7854 C CA . THR C 1 335 ? -5.931 16.438 30.914 1.00 57.29 1000 THR C CA 1
ATOM 7855 C C . THR C 1 335 ? -6.451 15.948 32.260 1.00 58.41 1000 THR C C 1
ATOM 7856 O O . THR C 1 335 ? -6.872 14.793 32.396 1.00 59.41 1000 THR C O 1
ATOM 7860 N N . ILE C 1 336 ? -6.463 16.835 33.260 1.00 55.38 1001 ILE C N 1
ATOM 7861 C CA . ILE C 1 336 ? -6.935 16.436 34.582 1.00 56.04 1001 ILE C CA 1
ATOM 7862 C C . ILE C 1 336 ? -8.368 15.932 34.490 1.00 56.71 1001 ILE C C 1
ATOM 7863 O O . ILE C 1 336 ? -8.713 14.888 35.060 1.00 57.90 1001 ILE C O 1
ATOM 7868 N N . GLY C 1 337 ? -9.207 16.635 33.725 1.00 56.10 1002 GLY C N 1
ATOM 7869 C CA . GLY C 1 337 ? -10.564 16.163 33.511 1.00 56.69 1002 GLY C CA 1
ATOM 7870 C C . GLY C 1 337 ? -10.595 14.745 32.984 1.00 57.48 1002 GLY C C 1
ATOM 7871 O O . GLY C 1 337 ? -11.318 13.890 33.506 1.00 58.60 1002 GLY C O 1
ATOM 7872 N N . ARG C 1 338 ? -9.779 14.468 31.960 1.00 55.92 1003 ARG C N 1
ATOM 7873 C CA . ARG C 1 338 ? -9.655 13.106 31.453 1.00 56.60 1003 ARG C CA 1
ATOM 7874 C C . ARG C 1 338 ? -9.365 12.139 32.591 1.00 57.84 1003 ARG C C 1
ATOM 7875 O O . ARG C 1 338 ? -10.057 11.125 32.753 1.00 58.91 1003 ARG C O 1
ATOM 7883 N N . LEU C 1 339 ? -8.367 12.473 33.418 1.00 57.48 1004 LEU C N 1
ATOM 7884 C CA . LEU C 1 339 ? -8.032 11.641 34.569 1.00 58.64 1004 LEU C CA 1
ATOM 7885 C C . LEU C 1 339 ? -9.281 11.278 35.354 1.00 59.74 1004 LEU C C 1
ATOM 7886 O O . LEU C 1 339 ? -9.522 10.099 35.647 1.00 60.94 1004 LEU C O 1
ATOM 7891 N N . PHE C 1 340 ? -10.107 12.283 35.667 1.00 57.40 1005 PHE C N 1
ATOM 7892 C CA . PHE C 1 340 ? -11.365 12.042 36.363 1.00 58.42 1005 PHE C CA 1
ATOM 7893 C C . PHE C 1 340 ? -12.113 10.875 35.737 1.00 59.15 1005 PHE C C 1
ATOM 7894 O O . PHE C 1 340 ? -12.309 9.833 36.372 1.00 60.44 1005 PHE C O 1
ATOM 7902 N N . SER C 1 341 ? -12.491 11.017 34.463 1.00 57.95 1006 SER C N 1
ATOM 7903 C CA . SER C 1 341 ? -13.281 9.972 33.821 1.00 58.67 1006 SER C CA 1
ATOM 7904 C C . SER C 1 341 ? -12.546 8.641 33.856 1.00 59.58 1006 SER C C 1
ATOM 7905 O O . SER C 1 341 ? -13.158 7.590 34.087 1.00 60.78 1006 SER C O 1
ATOM 7908 N N . PHE C 1 342 ? -11.222 8.675 33.677 1.00 58.40 1007 PHE C N 1
ATOM 7909 C CA . PHE C 1 342 ? -10.425 7.457 33.764 1.00 59.15 1007 PHE C CA 1
ATOM 7910 C C . PHE C 1 342 ? -10.641 6.766 35.102 1.00 60.57 1007 PHE C C 1
ATOM 7911 O O . PHE C 1 342 ? -10.924 5.564 35.158 1.00 61.70 1007 PHE C O 1
ATOM 7919 N N . LEU C 1 343 ? -10.535 7.528 36.194 1.00 61.10 1008 LEU C N 1
ATOM 7920 C CA . LEU C 1 343 ? -10.780 6.992 37.529 1.00 61.83 1008 LEU C CA 1
ATOM 7921 C C . LEU C 1 343 ? -12.131 6.295 37.606 1.00 62.43 1008 LEU C C 1
ATOM 7922 O O . LEU C 1 343 ? -12.269 5.263 38.271 1.00 63.12 1008 LEU C O 1
ATOM 7927 N N . TYR C 1 344 ? -13.145 6.846 36.933 1.00 62.16 1009 TYR C N 1
ATOM 7928 C CA . TYR C 1 344 ? -14.453 6.201 36.928 1.00 63.18 1009 TYR C CA 1
ATOM 7929 C C . TYR C 1 344 ? -14.394 4.866 36.200 1.00 63.90 1009 TYR C C 1
ATOM 7930 O O . TYR C 1 344 ? -14.900 3.852 36.693 1.00 65.33 1009 TYR C O 1
ATOM 7939 N N . GLN C 1 345 ? -13.763 4.853 35.026 1.00 63.69 1010 GLN C N 1
ATOM 7940 C CA . GLN C 1 345 ? -13.679 3.675 34.174 1.00 64.26 1010 GLN C CA 1
ATOM 7941 C C . GLN C 1 345 ? -13.076 2.469 34.883 1.00 65.51 1010 GLN C C 1
ATOM 7942 O O . GLN C 1 345 ? -13.776 1.492 35.168 1.00 66.88 1010 GLN C O 1
ATOM 7948 N N . SER C 1 346 ? -11.776 2.534 35.174 1.00 70.28 1011 SER C N 1
ATOM 7949 C CA . SER C 1 346 ? -11.000 1.352 35.514 1.00 71.34 1011 SER C CA 1
ATOM 7950 C C . SER C 1 346 ? -10.555 1.286 36.967 1.00 72.28 1011 SER C C 1
ATOM 7951 O O . SER C 1 346 ? -10.069 0.233 37.395 1.00 73.69 1011 SER C O 1
ATOM 7954 N N . SER C 1 347 ? -10.694 2.361 37.732 1.00 73.51 1012 SER C N 1
ATOM 7955 C CA . SER C 1 347 ? -10.252 2.311 39.119 1.00 74.41 1012 SER C CA 1
ATOM 7956 C C . SER C 1 347 ? -11.162 3.136 40.022 1.00 74.72 1012 SER C C 1
ATOM 7957 O O . SER C 1 347 ? -10.687 4.048 40.711 1.00 74.41 1012 SER C O 1
ATOM 7960 N N . PRO C 1 348 ? -12.463 2.835 40.071 1.00 75.68 1013 PRO C N 1
ATOM 7961 C CA . PRO C 1 348 ? -13.368 3.664 40.879 1.00 75.72 1013 PRO C CA 1
ATOM 7962 C C . PRO C 1 348 ? -13.101 3.548 42.363 1.00 76.85 1013 PRO C C 1
ATOM 7963 O O . PRO C 1 348 ? -13.571 4.393 43.135 1.00 77.02 1013 PRO C O 1
ATOM 7967 N N . ASP C 1 349 ? -12.338 2.533 42.780 1.00 81.90 1014 ASP C N 1
ATOM 7968 C CA . ASP C 1 349 ? -12.107 2.284 44.197 1.00 83.25 1014 ASP C CA 1
ATOM 7969 C C . ASP C 1 349 ? -11.519 3.502 44.897 1.00 82.67 1014 ASP C C 1
ATOM 7970 O O . ASP C 1 349 ? -11.875 3.800 46.043 1.00 83.54 1014 ASP C O 1
ATOM 7975 N N . GLN C 1 350 ? -10.628 4.229 44.218 1.00 83.54 1015 GLN C N 1
ATOM 7976 C CA . GLN C 1 350 ? -9.918 5.328 44.866 1.00 82.91 1015 GLN C CA 1
ATOM 7977 C C . GLN C 1 350 ? -10.867 6.456 45.254 1.00 82.45 1015 GLN C C 1
ATOM 7978 O O . GLN C 1 350 ? -10.961 6.823 46.430 1.00 83.14 1015 GLN C O 1
ATOM 7984 N N . VAL C 1 351 ? -11.591 7.001 44.271 1.00 83.54 1016 VAL C N 1
ATOM 7985 C CA . VAL C 1 351 ? -12.277 8.293 44.346 1.00 82.68 1016 VAL C CA 1
ATOM 7986 C C . VAL C 1 351 ? -12.973 8.539 45.683 1.00 83.71 1016 VAL C C 1
ATOM 7987 O O . VAL C 1 351 ? -13.065 9.685 46.141 1.00 83.05 1016 VAL C O 1
ATOM 7991 N N . ILE C 1 352 ? -13.441 7.471 46.333 1.00 84.38 1017 ILE C N 1
ATOM 7992 C CA . ILE C 1 352 ? -14.088 7.632 47.631 1.00 85.49 1017 ILE C CA 1
ATOM 7993 C C . ILE C 1 352 ? -13.075 8.075 48.682 1.00 85.69 1017 ILE C C 1
ATOM 7994 O O . ILE C 1 352 ? -13.394 8.865 49.578 1.00 85.83 1017 ILE C O 1
ATOM 7999 N N . ASP C 1 353 ? -11.835 7.594 48.578 1.00 84.33 1018 ASP C N 1
ATOM 8000 C CA . ASP C 1 353 ? -10.812 7.929 49.559 1.00 84.67 1018 ASP C CA 1
ATOM 8001 C C . ASP C 1 353 ? -10.274 9.342 49.386 1.00 83.08 1018 ASP C C 1
ATOM 8002 O O . ASP C 1 353 ? -9.631 9.863 50.303 1.00 83.24 1018 ASP C O 1
ATOM 8007 N N . VAL C 1 354 ? -10.518 9.968 48.237 1.00 82.76 1019 VAL C N 1
ATOM 8008 C CA . VAL C 1 354 ? -10.133 11.351 47.993 1.00 81.25 1019 VAL C CA 1
ATOM 8009 C C . VAL C 1 35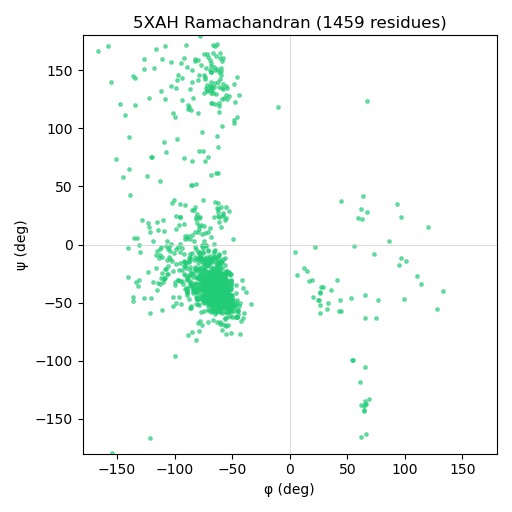4 ? -11.352 12.247 47.820 1.00 80.67 1019 VAL C C 1
ATOM 8010 O O . VAL C 1 354 ? -11.217 13.393 47.375 1.00 79.36 1019 VAL C O 1
ATOM 8014 N N . ALA C 1 355 ? -12.540 11.750 48.164 1.00 78.97 1020 ALA C N 1
ATOM 8015 C CA . ALA C 1 355 ? -13.777 12.509 47.986 1.00 78.63 1020 ALA C CA 1
ATOM 8016 C C . ALA C 1 355 ? -13.769 13.914 48.584 1.00 78.09 1020 ALA C C 1
ATOM 8017 O O . ALA C 1 355 ? -14.368 14.810 47.967 1.00 77.11 1020 ALA C O 1
ATOM 8019 N N . PRO C 1 356 ? -13.177 14.179 49.757 1.00 79.06 1021 PRO C N 1
ATOM 8020 C CA . PRO C 1 356 ? -13.124 15.579 50.218 1.00 78.40 1021 PRO C CA 1
ATOM 8021 C C . PRO C 1 356 ? -12.360 16.488 49.271 1.00 76.61 1021 PRO C C 1
ATOM 8022 O O . PRO C 1 356 ? -12.789 17.624 49.020 1.00 75.67 1021 PRO C O 1
ATOM 8026 N N . GLU C 1 357 ? -11.240 16.010 48.724 1.00 77.67 1022 GLU C N 1
ATOM 8027 C CA . GLU C 1 357 ? -10.499 16.796 47.744 1.00 76.03 1022 GLU C CA 1
ATOM 8028 C C . GLU C 1 357 ? -11.330 17.038 46.489 1.00 74.95 1022 GLU C C 1
ATOM 8029 O O . GLU C 1 357 ? -11.370 18.159 45.967 1.00 73.69 1022 GLU C O 1
ATOM 8035 N N . LEU C 1 358 ? -12.008 15.997 45.995 1.00 74.22 1023 LEU C N 1
ATOM 8036 C CA . LEU C 1 358 ? -12.826 16.141 44.795 1.00 73.39 1023 LEU C CA 1
ATOM 8037 C C . LEU C 1 358 ? -13.971 17.121 45.021 1.00 73.12 1023 LEU C C 1
ATOM 8038 O O . LEU C 1 358 ? -14.304 17.916 44.134 1.00 71.93 1023 LEU C O 1
ATOM 8043 N N . LEU C 1 359 ? -14.587 17.073 46.204 1.00 75.92 1024 LEU C N 1
ATOM 8044 C CA . LEU C 1 359 ? -15.655 18.011 46.532 1.00 75.83 1024 LEU C CA 1
ATOM 8045 C C . LEU C 1 359 ? -15.130 19.438 46.578 1.00 74.63 1024 LEU C C 1
ATOM 8046 O O . LEU C 1 359 ? -15.724 20.350 45.988 1.00 73.60 1024 LEU C O 1
ATOM 8051 N N . ARG C 1 360 ? -14.018 19.650 47.287 1.00 74.73 1025 ARG C N 1
ATOM 8052 C CA . ARG C 1 360 ? -13.418 20.979 47.345 1.00 73.65 1025 ARG C CA 1
ATOM 8053 C C . ARG C 1 360 ? -13.147 21.514 45.943 1.00 72.04 1025 ARG C C 1
ATOM 8054 O O . ARG C 1 360 ? -13.587 22.615 45.592 1.00 71.18 1025 ARG C O 1
ATOM 8062 N N . ILE C 1 361 ? -12.451 20.725 45.118 1.00 73.94 1026 ILE C N 1
ATOM 8063 C CA . ILE C 1 361 ? -12.127 21.149 43.756 1.00 72.54 1026 ILE C CA 1
ATOM 8064 C C . ILE C 1 361 ? -13.396 21.476 42.980 1.00 72.07 1026 ILE C C 1
ATOM 8065 O O . ILE C 1 361 ? -13.471 22.494 42.277 1.00 70.86 1026 ILE C O 1
ATOM 8070 N N . CYS C 1 362 ? -14.422 20.632 43.115 1.00 73.63 1027 CYS C N 1
ATOM 8071 C CA . CYS C 1 362 ? -15.668 20.856 42.391 1.00 73.37 1027 CYS C CA 1
ATOM 8072 C C . CYS C 1 362 ? -16.310 22.180 42.791 1.00 72.85 1027 CYS C C 1
ATOM 8073 O O . CYS C 1 362 ? -16.780 22.936 41.930 1.00 71.88 1027 CYS C O 1
ATOM 8076 N N . SER C 1 363 ? -16.326 22.486 44.091 1.00 74.13 1028 SER C N 1
ATOM 8077 C CA . SER C 1 363 ? -16.876 23.762 44.534 1.00 73.82 1028 SER C CA 1
ATOM 8078 C C . SER C 1 363 ? -16.042 24.933 44.025 1.00 72.41 1028 SER C C 1
ATOM 8079 O O . SER C 1 363 ? -16.593 25.973 43.649 1.00 71.63 1028 SER C O 1
ATOM 8082 N N . LEU C 1 364 ? -14.713 24.784 44.004 1.00 72.19 1029 LEU C N 1
ATOM 8083 C CA . LEU C 1 364 ? -13.862 25.864 43.512 1.00 70.92 1029 LEU C CA 1
ATOM 8084 C C . LEU C 1 364 ? -14.120 26.153 42.038 1.00 69.73 1029 LEU C C 1
ATOM 8085 O O . LEU C 1 364 ? -14.130 27.318 41.621 1.00 68.79 1029 LEU C O 1
ATOM 8090 N N . ILE C 1 365 ? -14.333 25.112 41.231 1.00 72.05 1030 ILE C N 1
ATOM 8091 C CA . ILE C 1 365 ? -14.336 25.283 39.780 1.00 70.95 1030 ILE C CA 1
ATOM 8092 C C . ILE C 1 365 ? -15.725 25.404 39.154 1.00 70.85 1030 ILE C C 1
ATOM 8093 O O . ILE C 1 365 ? -15.824 25.855 38.002 1.00 69.87 1030 ILE C O 1
ATOM 8098 N N . LEU C 1 366 ? -16.791 25.012 39.860 1.00 76.16 1031 LEU C N 1
ATOM 8099 C CA . LEU C 1 366 ? -18.103 24.946 39.216 1.00 76.15 1031 LEU C CA 1
ATOM 8100 C C . LEU C 1 366 ? -18.545 26.307 38.687 1.00 75.15 1031 LEU C C 1
ATOM 8101 O O . LEU C 1 366 ? -19.162 26.393 37.619 1.00 74.58 1031 LEU C O 1
ATOM 8106 N N . ALA C 1 367 ? -18.237 27.381 39.413 1.00 79.19 1032 ALA C N 1
ATOM 8107 C CA . ALA C 1 367 ? -18.641 28.718 38.992 1.00 78.27 1032 ALA C CA 1
ATOM 8108 C C . ALA C 1 367 ? -17.923 29.138 37.714 1.00 76.99 1032 ALA C C 1
ATOM 8109 O O . ALA C 1 367 ? -18.557 29.322 36.669 1.00 76.38 1032 ALA C O 1
ATOM 8111 N N . ASP C 1 368 ? -16.602 29.292 37.802 1.00 78.02 1033 ASP C N 1
ATOM 8112 C CA . ASP C 1 368 ? -15.745 29.712 36.698 1.00 76.85 1033 ASP C CA 1
ATOM 8113 C C . ASP C 1 368 ? -16.012 28.916 35.423 1.00 76.59 1033 ASP C C 1
ATOM 8114 O O . ASP C 1 368 ? -15.633 27.745 35.328 1.00 77.14 1033 ASP C O 1
ATOM 8119 N N . ASN C 1 369 ? -16.656 29.543 34.436 1.00 81.94 1034 ASN C N 1
ATOM 8120 C CA . ASN C 1 369 ? -16.890 28.916 33.142 1.00 81.67 1034 ASN C CA 1
ATOM 8121 C C . ASN C 1 369 ? -15.778 29.217 32.138 1.00 80.67 1034 ASN C C 1
ATOM 8122 O O . ASN C 1 369 ? -15.978 29.055 30.926 1.00 80.16 1034 ASN C O 1
ATOM 8127 N N . LYS C 1 370 ? -14.618 29.658 32.619 1.00 78.47 1035 LYS C N 1
ATOM 8128 C CA . LYS C 1 370 ? -13.372 29.666 31.867 1.00 77.69 1035 LYS C CA 1
ATOM 8129 C C . LYS C 1 370 ? -12.582 28.369 32.086 1.00 78.25 1035 LYS C C 1
ATOM 8130 O O . LYS C 1 370 ? -11.482 28.205 31.548 1.00 77.81 1035 LYS C O 1
ATOM 8136 N N . ILE C 1 371 ? -13.164 27.430 32.820 1.00 73.57 1036 ILE C N 1
ATOM 8137 C CA . ILE C 1 371 ? -12.739 26.031 32.847 1.00 74.28 1036 ILE C CA 1
ATOM 8138 C C . ILE C 1 371 ? -13.670 25.255 31.920 1.00 74.57 1036 ILE C C 1
ATOM 8139 O O . ILE C 1 371 ? -14.889 25.467 31.976 1.00 74.82 1036 ILE C O 1
ATOM 8144 N N . PRO C 1 372 ? -13.153 24.375 31.063 1.00 66.60 1037 PRO C N 1
ATOM 8145 C CA . PRO C 1 372 ? -13.998 23.789 30.023 1.00 66.82 1037 PRO C CA 1
ATOM 8146 C C . PRO C 1 372 ? -15.147 23.005 30.624 1.00 67.94 1037 PRO C C 1
ATOM 8147 O O . PRO C 1 372 ? -15.022 22.417 31.715 1.00 68.75 1037 PRO C O 1
ATOM 8151 N N . PRO C 1 373 ? -16.296 22.969 29.942 1.00 66.22 1038 PRO C N 1
ATOM 8152 C CA . PRO C 1 373 ? -17.486 22.353 30.554 1.00 67.29 1038 PRO C CA 1
ATOM 8153 C C . PRO C 1 373 ? -17.389 20.844 30.688 1.00 68.35 1038 PRO C C 1
ATOM 8154 O O . PRO C 1 373 ? -17.791 20.293 31.722 1.00 69.36 1038 PRO C O 1
ATOM 8158 N N . ASP C 1 374 ? -16.871 20.155 29.669 1.00 67.22 1039 ASP C N 1
ATOM 8159 C CA . ASP C 1 374 ? -16.784 18.699 29.727 1.00 68.20 1039 ASP C CA 1
ATOM 8160 C C . ASP C 1 374 ? -15.876 18.224 30.857 1.00 68.65 1039 ASP C C 1
ATOM 8161 O O . ASP C 1 374 ? -16.114 17.156 31.433 1.00 69.72 1039 ASP C O 1
ATOM 8166 N N . THR C 1 375 ? -14.837 18.994 31.188 1.00 64.31 1040 THR C N 1
ATOM 8167 C CA . THR C 1 375 ? -14.025 18.685 32.363 1.00 64.76 1040 THR C CA 1
ATOM 8168 C C . THR C 1 375 ? -14.885 18.684 33.624 1.00 65.69 1040 THR C C 1
ATOM 8169 O O . THR C 1 375 ? -14.856 17.733 34.424 1.00 66.76 1040 THR C O 1
ATOM 8173 N N . LYS C 1 376 ? -15.679 19.745 33.802 1.00 68.03 1041 LYS C N 1
ATOM 8174 C CA . LYS C 1 376 ? -16.631 19.795 34.905 1.00 68.89 1041 LYS C CA 1
ATOM 8175 C C . LYS C 1 376 ? -17.586 18.613 34.866 1.00 70.09 1041 LYS C C 1
ATOM 8176 O O . LYS C 1 376 ? -18.017 18.129 35.917 1.00 71.18 1041 LYS C O 1
ATOM 8182 N N . ALA C 1 377 ? -17.931 18.136 33.667 1.00 65.69 1042 ALA C N 1
ATOM 8183 C CA . ALA C 1 377 ? -18.839 17.000 33.570 1.00 66.79 1042 ALA C CA 1
ATOM 8184 C C . ALA C 1 377 ? -18.163 15.698 33.983 1.00 67.76 1042 ALA C C 1
ATOM 8185 O O . ALA C 1 377 ? -18.830 14.798 34.502 1.00 69.00 1042 ALA C O 1
ATOM 8187 N N . ALA C 1 378 ? -16.852 15.574 33.762 1.00 63.66 1043 ALA C N 1
ATOM 8188 C CA . ALA C 1 378 ? -16.135 14.401 34.256 1.00 64.51 1043 ALA C CA 1
ATOM 8189 C C . ALA C 1 378 ? -16.062 14.411 35.779 1.00 65.32 1043 ALA C C 1
ATOM 8190 O O . ALA C 1 378 ? -16.369 13.403 36.438 1.00 66.58 1043 ALA C O 1
ATOM 8192 N N . LEU C 1 379 ? -15.665 15.551 36.357 1.00 64.29 1044 LEU C N 1
ATOM 8193 C CA . LEU C 1 379 ? -15.644 15.662 37.814 1.00 65.09 1044 LEU C CA 1
ATOM 8194 C C . LEU C 1 379 ? -17.023 15.370 38.400 1.00 66.22 1044 LEU C C 1
ATOM 8195 O O . LEU C 1 379 ? -17.159 14.606 39.369 1.00 67.48 1044 LEU C O 1
ATOM 8200 N N . LEU C 1 380 ? -18.064 15.962 37.808 1.00 69.00 1045 LEU C N 1
ATOM 8201 C CA . LEU C 1 380 ? -19.427 15.680 38.244 1.00 69.98 1045 LEU C CA 1
ATOM 8202 C C . LEU C 1 380 ? -19.754 14.201 38.122 1.00 71.23 1045 LEU C C 1
ATOM 8203 O O . LEU C 1 380 ? -20.455 13.650 38.973 1.00 72.49 1045 LEU C O 1
ATOM 8208 N N . LEU C 1 381 ? -19.284 13.548 37.057 1.00 65.59 1046 LEU C N 1
ATOM 8209 C CA . LEU C 1 381 ? -19.491 12.109 36.910 1.00 66.75 1046 LEU C CA 1
ATOM 8210 C C . LEU C 1 381 ? -18.956 11.356 38.120 1.00 67.87 1046 LEU C C 1
ATOM 8211 O O . LEU C 1 381 ? -19.649 10.509 38.706 1.00 69.25 1046 LEU C O 1
ATOM 8216 N N . LEU C 1 382 ? -17.719 11.668 38.516 1.00 67.72 1047 LEU C N 1
ATOM 8217 C CA . LEU C 1 382 ? -17.156 11.047 39.710 1.00 68.74 1047 LEU C CA 1
ATOM 8218 C C . LEU C 1 382 ? -18.027 11.306 40.934 1.00 69.77 1047 LEU C C 1
ATOM 8219 O O . LEU C 1 382 ? -18.314 10.385 41.713 1.00 71.22 1047 LEU C O 1
ATOM 8224 N N . LEU C 1 383 ? -18.478 12.552 41.108 1.00 72.06 1048 LEU C N 1
ATOM 8225 C CA . LEU C 1 383 ? -19.302 12.867 42.272 1.00 72.97 1048 LEU C CA 1
ATOM 8226 C C . LEU C 1 383 ? -20.633 12.125 42.238 1.00 74.12 1048 LEU C C 1
ATOM 8227 O O . LEU C 1 383 ? -21.164 11.751 43.290 1.00 75.45 1048 LEU C O 1
ATOM 8232 N N . THR C 1 384 ? -21.183 11.899 41.046 1.00 71.39 1049 THR C N 1
ATOM 8233 C CA . THR C 1 384 ? -22.437 11.167 40.923 1.00 72.40 1049 THR C CA 1
ATOM 8234 C C . THR C 1 384 ? -22.258 9.716 41.342 1.00 73.88 1049 THR C C 1
ATOM 8235 O O . THR C 1 384 ? -23.051 9.183 42.130 1.00 75.27 1049 THR C O 1
ATOM 8239 N N . PHE C 1 385 ? -21.211 9.064 40.828 1.00 73.67 1050 PHE C N 1
ATOM 8240 C CA . PHE C 1 385 ? -20.904 7.706 41.268 1.00 75.03 1050 PHE C CA 1
ATOM 8241 C C . PHE C 1 385 ? -20.759 7.638 42.785 1.00 76.15 1050 PHE C C 1
ATOM 8242 O O . PHE C 1 385 ? -21.366 6.784 43.447 1.00 77.69 1050 PHE C O 1
ATOM 8250 N N . LEU C 1 386 ? -19.968 8.555 43.355 1.00 79.37 1051 LEU C N 1
ATOM 8251 C CA . LEU C 1 386 ? -19.733 8.535 44.796 1.00 80.43 1051 LEU C CA 1
ATOM 8252 C C . LEU C 1 386 ? -21.003 8.805 45.589 1.00 81.40 1051 LEU C C 1
ATOM 8253 O O . LEU C 1 386 ? -21.153 8.305 46.709 1.00 82.82 1051 LEU C O 1
ATOM 8258 N N . ALA C 1 387 ? -21.923 9.592 45.035 1.00 80.16 1052 ALA C N 1
ATOM 8259 C CA . ALA C 1 387 ? -23.154 9.897 45.751 1.00 80.97 1052 ALA C CA 1
ATOM 8260 C C . ALA C 1 387 ? -24.141 8.741 45.694 1.00 82.43 1052 ALA C C 1
ATOM 8261 O O . ALA C 1 387 ? -24.881 8.517 46.659 1.00 83.77 1052 ALA C O 1
ATOM 8263 N N . LYS C 1 388 ? -24.163 7.993 44.590 1.00 81.86 1053 LYS C N 1
ATOM 8264 C CA . LYS C 1 388 ? -25.105 6.885 44.493 1.00 83.30 1053 LYS C CA 1
ATOM 8265 C C . LYS C 1 388 ? -24.609 5.643 45.223 1.00 84.78 1053 LYS C C 1
ATOM 8266 O O . LYS C 1 388 ? -25.411 4.924 45.830 1.00 86.35 1053 LYS C O 1
ATOM 8272 N N . GLN C 1 389 ? -23.305 5.367 45.185 1.00 87.33 1054 GLN C N 1
ATOM 8273 C CA . GLN C 1 389 ? -22.812 4.090 45.680 1.00 88.69 1054 GLN C CA 1
ATOM 8274 C C . GLN C 1 389 ? -21.847 4.198 46.853 1.00 89.12 1054 GLN C C 1
ATOM 8275 O O . GLN C 1 389 ? -21.335 3.168 47.307 1.00 90.19 1054 GLN C O 1
ATOM 8281 N N . HIS C 1 390 ? -21.584 5.401 47.360 1.00 95.96 1055 HIS C N 1
ATOM 8282 C CA . HIS C 1 390 ? -20.757 5.579 48.551 1.00 96.44 1055 HIS C CA 1
ATOM 8283 C C . HIS C 1 390 ? -21.352 6.651 49.452 1.00 96.45 1055 HIS C C 1
ATOM 8284 O O . HIS C 1 390 ? -20.632 7.485 50.009 1.00 95.76 1055 HIS C O 1
ATOM 8291 N N . THR C 1 391 ? -22.679 6.630 49.616 1.00 95.72 1056 THR C N 1
ATOM 8292 C CA . THR C 1 391 ? -23.367 7.701 50.334 1.00 95.74 1056 THR C CA 1
ATOM 8293 C C . THR C 1 391 ? -22.848 7.851 51.761 1.00 96.64 1056 THR C C 1
ATOM 8294 O O . THR C 1 391 ? -22.732 8.972 52.271 1.00 96.02 1056 THR C O 1
ATOM 8298 N N . ASP C 1 392 ? -22.515 6.731 52.412 1.00 97.49 1057 ASP C N 1
ATOM 8299 C CA . ASP C 1 392 ? -22.110 6.768 53.815 1.00 98.68 1057 ASP C CA 1
ATOM 8300 C C . ASP C 1 392 ? -20.867 7.625 54.021 1.00 97.70 1057 ASP C C 1
ATOM 8301 O O . ASP C 1 392 ? -20.760 8.346 55.020 1.00 98.26 1057 ASP C O 1
ATOM 8306 N N . SER C 1 393 ? -19.916 7.559 53.091 1.00 98.54 1058 SER C N 1
ATOM 8307 C CA . SER C 1 393 ? -18.700 8.358 53.170 1.00 97.48 1058 SER C CA 1
ATOM 8308 C C . SER C 1 393 ? -18.777 9.639 52.352 1.00 95.56 1058 SER C C 1
ATOM 8309 O O . SER C 1 393 ? -18.144 10.638 52.717 1.00 94.83 1058 SER C O 1
ATOM 8312 N N . PHE C 1 394 ? -19.539 9.623 51.254 1.00 94.19 1059 PHE C N 1
ATOM 8313 C CA . PHE C 1 394 ? -19.803 10.846 50.503 1.00 92.58 1059 PHE C CA 1
ATOM 8314 C C . PHE C 1 394 ? -20.425 11.913 51.393 1.00 92.73 1059 PHE C C 1
ATOM 8315 O O . PHE C 1 394 ? -20.152 13.107 51.227 1.00 91.42 1059 PHE C O 1
ATOM 8323 N N . GLN C 1 395 ? -21.261 11.502 52.351 1.00 94.27 1060 GLN C N 1
ATOM 8324 C CA . GLN C 1 395 ? -21.814 12.464 53.299 1.00 94.62 1060 GLN C CA 1
ATOM 8325 C C . GLN C 1 395 ? -20.750 12.955 54.273 1.00 94.69 1060 GLN C C 1
ATOM 8326 O O . GLN C 1 395 ? -20.740 14.134 54.646 1.00 94.06 1060 GLN C O 1
ATOM 8332 N N . ALA C 1 396 ? -19.849 12.065 54.700 1.00 94.88 1061 ALA C N 1
ATOM 8333 C CA . ALA C 1 396 ? -18.742 12.488 55.551 1.00 94.94 1061 ALA C CA 1
ATOM 8334 C C . ALA C 1 396 ? -17.873 13.524 54.853 1.00 93.00 1061 ALA C C 1
ATOM 8335 O O . ALA C 1 396 ? -17.306 14.404 55.512 1.00 92.72 1061 ALA C O 1
ATOM 8337 N N . ALA C 1 397 ? -17.759 13.443 53.526 1.00 93.06 1062 ALA C N 1
ATOM 8338 C CA . ALA C 1 397 ? -17.066 14.494 52.787 1.00 91.20 1062 ALA C CA 1
ATOM 8339 C C . ALA C 1 397 ? -17.922 15.750 52.681 1.00 90.41 1062 ALA C C 1
ATOM 8340 O O . ALA C 1 397 ? -17.422 16.868 52.861 1.00 89.64 1062 ALA C O 1
ATOM 8342 N N . LEU C 1 398 ? -19.213 15.582 52.400 1.00 94.66 1063 LEU C N 1
ATOM 8343 C CA . LEU C 1 398 ? -20.129 16.691 52.163 1.00 93.95 1063 LEU C CA 1
ATOM 8344 C C . LEU C 1 398 ? -20.203 17.625 53.364 1.00 94.34 1063 LEU C C 1
ATOM 8345 O O . LEU C 1 398 ? -19.733 18.767 53.297 1.00 93.18 1063 LEU C O 1
ATOM 8350 N N . GLY C 1 399 ? -20.774 17.154 54.469 1.00 99.80 1064 GLY C N 1
ATOM 8351 C CA . GLY C 1 399 ? -21.035 18.039 55.589 1.00 100.50 1064 GLY C CA 1
ATOM 8352 C C . GLY C 1 399 ? -19.806 18.310 56.425 1.00 100.71 1064 GLY C C 1
ATOM 8353 O O . GLY C 1 399 ? -19.913 18.770 57.567 1.00 101.67 1064 GLY C O 1
ATOM 8354 N N . SER C 1 400 ? -18.630 18.002 55.881 1.00 99.40 1065 SER C N 1
ATOM 8355 C CA . SER C 1 400 ? -17.390 18.360 56.563 1.00 99.30 1065 SER C CA 1
ATOM 8356 C C . SER C 1 400 ? -17.075 19.830 56.312 1.00 97.69 1065 SER C C 1
ATOM 8357 O O . SER C 1 400 ? -17.151 20.661 57.222 1.00 97.91 1065 SER C O 1
ATOM 8360 N N . LEU C 1 401 ? -16.748 20.167 55.067 1.00 106.11 1066 LEU C N 1
ATOM 8361 C CA . LEU C 1 401 ? -16.343 21.478 54.583 1.00 104.54 1066 LEU C CA 1
ATOM 8362 C C . LEU C 1 401 ? -17.531 22.223 53.973 1.00 103.72 1066 LEU C C 1
ATOM 8363 O O . LEU C 1 401 ? -18.383 21.596 53.334 1.00 103.60 1066 LEU C O 1
ATOM 8368 N N . PRO C 1 402 ? -17.541 23.580 54.142 1.00 111.28 1067 PRO C N 1
ATOM 8369 C CA . PRO C 1 402 ? -18.767 24.391 54.002 1.00 110.91 1067 PRO C CA 1
ATOM 8370 C C . PRO C 1 402 ? -20.026 23.747 53.435 1.00 111.01 1067 PRO C C 1
ATOM 8371 O O . PRO C 1 402 ? -20.069 23.324 52.275 1.00 109.94 1067 PRO C O 1
ATOM 8375 N N . VAL C 1 403 ? -21.080 23.721 54.255 1.00 115.86 1068 VAL C N 1
ATOM 8376 C CA . VAL C 1 403 ? -22.363 23.184 53.813 1.00 116.20 1068 VAL C CA 1
ATOM 8377 C C . VAL C 1 403 ? -23.043 24.130 52.832 1.00 115.04 1068 VAL C C 1
ATOM 8378 O O . VAL C 1 403 ? -23.808 23.689 51.965 1.00 114.82 1068 VAL C O 1
ATOM 8382 N N . ASP C 1 404 ? -22.793 25.438 52.948 1.00 115.39 1069 ASP C N 1
ATOM 8383 C CA . ASP C 1 404 ? -23.369 26.380 51.993 1.00 114.18 1069 ASP C CA 1
ATOM 8384 C C . ASP C 1 404 ? -22.750 26.202 50.612 1.00 112.71 1069 ASP C C 1
ATOM 8385 O O . ASP C 1 404 ? -23.461 26.214 49.600 1.00 112.04 1069 ASP C O 1
ATOM 8390 N N . LYS C 1 405 ? -21.428 26.022 50.551 1.00 111.69 1070 LYS C N 1
ATOM 8391 C CA . LYS C 1 405 ? -20.788 25.641 49.301 1.00 110.42 1070 LYS C CA 1
ATOM 8392 C C . LYS C 1 405 ? -21.131 24.211 48.914 1.00 111.01 1070 LYS C C 1
ATOM 8393 O O . LYS C 1 405 ? -20.925 23.824 47.759 1.00 110.15 1070 LYS C O 1
ATOM 8399 N N . ALA C 1 406 ? -21.649 23.424 49.855 1.00 111.19 1071 ALA C N 1
ATOM 8400 C CA . ALA C 1 406 ? -22.160 22.093 49.573 1.00 112.00 1071 ALA C CA 1
ATOM 8401 C C . ALA C 1 406 ? -23.606 22.105 49.098 1.00 112.35 1071 ALA C C 1
ATOM 8402 O O . ALA C 1 406 ? -24.119 21.052 48.702 1.00 112.79 1071 ALA C O 1
ATOM 8404 N N . GLN C 1 407 ? -24.273 23.258 49.130 1.00 119.12 1072 GLN C N 1
ATOM 8405 C CA . GLN C 1 407 ? -25.649 23.366 48.663 1.00 119.29 1072 GLN C CA 1
ATOM 8406 C C . GLN C 1 407 ? -25.762 23.881 47.237 1.00 117.81 1072 GLN C C 1
ATOM 8407 O O . GLN C 1 407 ? -26.706 23.508 46.534 1.00 117.94 1072 GLN C O 1
ATOM 8413 N N . GLU C 1 408 ? -24.832 24.726 46.783 1.00 121.62 1073 GLU C N 1
ATOM 8414 C CA . GLU C 1 408 ? -24.740 24.934 45.345 1.00 120.24 1073 GLU C CA 1
ATOM 8415 C C . GLU C 1 408 ? -24.122 23.734 44.644 1.00 120.09 1073 GLU C C 1
ATOM 8416 O O . GLU C 1 408 ? -24.168 23.664 43.411 1.00 119.08 1073 GLU C O 1
ATOM 8422 N N . LEU C 1 409 ? -23.551 22.795 45.402 1.00 128.53 1074 LEU C N 1
ATOM 8423 C CA . LEU C 1 409 ? -23.139 21.511 44.857 1.00 128.67 1074 LEU C CA 1
ATOM 8424 C C . LEU C 1 409 ? -24.245 20.467 44.931 1.00 129.85 1074 LEU C C 1
ATOM 8425 O O . LEU C 1 409 ? -24.185 19.469 44.204 1.00 129.72 1074 LEU C O 1
ATOM 8430 N N . GLN C 1 410 ? -25.240 20.661 45.799 1.00 120.04 1075 GLN C N 1
ATOM 8431 C CA . GLN C 1 410 ? -26.505 19.953 45.663 1.00 121.11 1075 GLN C CA 1
ATOM 8432 C C . GLN C 1 410 ? -27.469 20.701 44.750 1.00 120.31 1075 GLN C C 1
ATOM 8433 O O . GLN C 1 410 ? -28.455 20.115 44.288 1.00 120.91 1075 GLN C O 1
ATOM 8439 N N . ALA C 1 411 ? -27.185 21.971 44.446 1.00 122.26 1076 ALA C N 1
ATOM 8440 C CA . ALA C 1 411 ? -27.853 22.632 43.333 1.00 121.30 1076 ALA C CA 1
ATOM 8441 C C . ALA C 1 411 ? -27.510 21.982 41.999 1.00 120.90 1076 ALA C C 1
ATOM 8442 O O . ALA C 1 411 ? -28.118 22.331 40.981 1.00 120.69 1076 ALA C O 1
ATOM 8444 N N . VAL C 1 412 ? -26.528 21.082 41.980 1.00 116.04 1077 VAL C N 1
ATOM 8445 C CA . VAL C 1 412 ? -26.393 20.063 40.950 1.00 116.07 1077 VAL C CA 1
ATOM 8446 C C . VAL C 1 412 ? -26.560 18.711 41.638 1.00 117.61 1077 VAL C C 1
ATOM 8447 O O . VAL C 1 412 ? -26.565 18.616 42.864 1.00 118.37 1077 VAL C O 1
ATOM 8451 N N . LEU C 1 413 ? -26.704 17.662 40.833 1.00 109.23 1078 LEU C N 1
ATOM 8452 C CA . LEU C 1 413 ? -26.990 16.321 41.352 1.00 110.81 1078 LEU C CA 1
ATOM 8453 C C . LEU C 1 413 ? -28.312 16.322 42.116 1.00 112.03 1078 LEU C C 1
ATOM 8454 O O . LEU C 1 413 ? -28.430 15.705 43.175 1.00 113.34 1078 LEU C O 1
ATOM 8459 N N . TYR D 1 29 ? 1.981 42.872 -13.605 1.00 89.87 694 TYR D N 1
ATOM 8460 C CA . TYR D 1 29 ? 2.683 43.433 -12.455 1.00 88.92 694 TYR D CA 1
ATOM 8461 C C . TYR D 1 29 ? 1.675 43.932 -11.428 1.00 88.64 694 TYR D C 1
ATOM 8462 O O . TYR D 1 29 ? 1.236 45.083 -11.493 1.00 88.85 694 TYR D O 1
ATOM 8479 N N . GLU D 1 31 ? -1.168 43.910 -11.396 1.00 75.94 696 GLU D N 1
ATOM 8480 C CA . GLU D 1 31 ? -2.417 44.292 -12.042 1.00 76.44 696 GLU D CA 1
ATOM 8481 C C . GLU D 1 31 ? -3.340 43.089 -12.207 1.00 77.27 696 GLU D C 1
ATOM 8482 O O . GLU D 1 31 ? -4.490 43.105 -11.755 1.00 77.57 696 GLU D O 1
ATOM 8488 N N . SER D 1 32 ? -2.842 42.034 -12.853 1.00 66.97 697 SER D N 1
ATOM 8489 C CA . SER D 1 32 ? -3.666 40.861 -13.121 1.00 67.79 697 SER D CA 1
ATOM 8490 C C . SER D 1 32 ? -3.999 40.112 -11.837 1.00 67.49 697 SER D C 1
ATOM 8491 O O . SER D 1 32 ? -5.159 39.755 -11.608 1.00 67.98 697 SER D O 1
ATOM 8494 N N . VAL D 1 33 ? -2.987 39.870 -10.989 1.00 62.54 698 VAL D N 1
ATOM 8495 C CA . VAL D 1 33 ? -3.108 39.208 -9.687 1.00 62.14 698 VAL D CA 1
ATOM 8496 C C . VAL D 1 33 ? -4.394 39.652 -9.002 1.00 62.10 698 VAL D C 1
ATOM 8497 O O . VAL D 1 33 ? -5.119 38.839 -8.412 1.00 62.41 698 VAL D O 1
ATOM 8501 N N . PHE D 1 34 ? -4.698 40.947 -9.114 1.00 59.93 699 PHE D N 1
ATOM 8502 C CA . PHE D 1 34 ? -5.888 41.497 -8.480 1.00 59.82 699 PHE D CA 1
ATOM 8503 C C . PHE D 1 34 ? -7.166 40.974 -9.116 1.00 60.70 699 PHE D C 1
ATOM 8504 O O . PHE D 1 34 ? -8.106 40.633 -8.401 1.00 60.78 699 PHE D O 1
ATOM 8512 N N . GLU D 1 35 ? -7.236 40.902 -10.445 1.00 59.99 700 GLU D N 1
ATOM 8513 C CA . GLU D 1 35 ? -8.489 40.458 -11.051 1.00 60.88 700 GLU D CA 1
ATOM 8514 C C . GLU D 1 35 ? -8.619 38.937 -11.112 1.00 61.45 700 GLU D C 1
ATOM 8515 O O . GLU D 1 35 ? -9.743 38.419 -11.073 1.00 61.99 700 GLU D O 1
ATOM 8521 N N . GLU D 1 36 ? -7.504 38.207 -11.182 1.00 53.59 701 GLU D N 1
ATOM 8522 C CA . GLU D 1 36 ? -7.560 36.757 -11.030 1.00 54.09 701 GLU D CA 1
ATOM 8523 C C . GLU D 1 36 ? -7.986 36.368 -9.620 1.00 53.70 701 GLU D C 1
ATOM 8524 O O . GLU D 1 36 ? -8.822 35.474 -9.445 1.00 54.26 701 GLU D O 1
ATOM 8530 N N . VAL D 1 37 ? -7.429 37.028 -8.599 1.00 52.16 702 VAL D N 1
ATOM 8531 C CA . VAL D 1 37 ? -7.884 36.770 -7.236 1.00 51.89 702 VAL D CA 1
ATOM 8532 C C . VAL D 1 37 ? -9.308 37.290 -7.050 1.00 52.03 702 VAL D C 1
ATOM 8533 O O . VAL D 1 37 ? -10.119 36.682 -6.343 1.00 52.09 702 VAL D O 1
ATOM 8537 N N . PHE D 1 38 ? -9.638 38.405 -7.706 1.00 53.75 703 PHE D N 1
ATOM 8538 C CA . PHE D 1 38 ? -10.988 38.959 -7.643 1.00 54.02 703 PHE D CA 1
ATOM 8539 C C . PHE D 1 38 ? -12.016 37.959 -8.153 1.00 55.00 703 PHE D C 1
ATOM 8540 O O . PHE D 1 38 ? -13.112 37.844 -7.592 1.00 55.16 703 PHE D O 1
ATOM 8548 N N . LYS D 1 39 ? -11.676 37.222 -9.214 1.00 50.67 704 LYS D N 1
ATOM 8549 C CA . LYS D 1 39 ? -12.581 36.202 -9.735 1.00 51.39 704 LYS D CA 1
ATOM 8550 C C . LYS D 1 39 ? -12.893 35.116 -8.711 1.00 51.44 704 LYS D C 1
ATOM 8551 O O . LYS D 1 39 ? -13.857 34.366 -8.899 1.00 52.20 704 LYS D O 1
ATOM 8557 N N . LEU D 1 40 ? -12.104 35.011 -7.637 1.00 51.61 705 LEU D N 1
ATOM 8558 C CA . LEU D 1 40 ? -12.390 34.072 -6.559 1.00 51.65 705 LEU D CA 1
ATOM 8559 C C . LEU D 1 40 ? -13.509 34.539 -5.637 1.00 51.51 705 LEU D C 1
ATOM 8560 O O . LEU D 1 40 ? -14.015 33.731 -4.852 1.00 51.82 705 LEU D O 1
ATOM 8565 N N . LEU D 1 41 ? -13.900 35.814 -5.694 1.00 52.28 706 LEU D N 1
ATOM 8566 C CA . LEU D 1 41 ? -14.970 36.293 -4.825 1.00 52.14 706 LEU D CA 1
ATOM 8567 C C . LEU D 1 41 ? -16.344 35.810 -5.273 1.00 53.09 706 LEU D C 1
ATOM 8568 O O . LEU D 1 41 ? -17.276 35.793 -4.462 1.00 53.20 706 LEU D O 1
ATOM 8573 N N . GLU D 1 42 ? -16.492 35.415 -6.538 1.00 54.68 707 GLU D N 1
ATOM 8574 C CA . GLU D 1 42 ? -17.717 34.786 -7.033 1.00 55.70 707 GLU D CA 1
ATOM 8575 C C . GLU D 1 42 ? -17.847 33.313 -6.606 1.00 56.25 707 GLU D C 1
ATOM 8576 O O . GLU D 1 42 ? -18.752 32.632 -7.113 1.00 57.21 707 GLU D O 1
ATOM 8582 N N . CYS D 1 43 ? -16.991 32.804 -5.713 1.00 61.42 708 CYS D N 1
ATOM 8583 C CA . CYS D 1 43 ? -16.891 31.372 -5.447 1.00 61.96 708 CYS D CA 1
ATOM 8584 C C . CYS D 1 43 ? -17.939 30.937 -4.426 1.00 62.12 708 CYS D C 1
ATOM 8585 O O . CYS D 1 43 ? -18.189 31.647 -3.449 1.00 61.45 708 CYS D O 1
ATOM 8588 N N . PRO D 1 44 ? -18.556 29.776 -4.635 1.00 64.37 709 PRO D N 1
ATOM 8589 C CA . PRO D 1 44 ? -19.612 29.326 -3.719 1.00 64.70 709 PRO D CA 1
ATOM 8590 C C . PRO D 1 44 ? -19.084 28.677 -2.448 1.00 64.31 709 PRO D C 1
ATOM 8591 O O . PRO D 1 44 ? -19.805 27.910 -1.803 1.00 64.81 709 PRO D O 1
ATOM 8595 N N . HIS D 1 45 ? -17.842 28.967 -2.071 1.00 58.26 710 HIS D N 1
ATOM 8596 C CA . HIS D 1 45 ? -17.246 28.430 -0.855 1.00 57.88 710 HIS D CA 1
ATOM 8597 C C . HIS D 1 45 ? -16.803 29.581 0.036 1.00 56.85 710 HIS D C 1
ATOM 8598 O O . HIS D 1 45 ? -16.054 30.458 -0.404 1.00 56.25 710 HIS D O 1
ATOM 8605 N N . LEU D 1 46 ? -17.265 29.568 1.289 1.00 55.88 711 LEU D N 1
ATOM 8606 C CA . LEU D 1 46 ? -17.048 30.706 2.178 1.00 55.05 711 LEU D CA 1
ATOM 8607 C C . LEU D 1 46 ? -15.564 30.934 2.449 1.00 54.27 711 LEU D C 1
ATOM 8608 O O . LEU D 1 46 ? -15.101 32.081 2.490 1.00 53.59 711 LEU D O 1
ATOM 8613 N N . ASN D 1 47 ? -14.797 29.855 2.620 1.00 53.78 712 ASN D N 1
ATOM 8614 C CA . ASN D 1 47 ? -13.409 30.009 3.038 1.00 53.13 712 ASN D CA 1
ATOM 8615 C C . ASN D 1 47 ? -12.526 30.488 1.895 1.00 52.87 712 ASN D C 1
ATOM 8616 O O . ASN D 1 47 ? -11.495 31.121 2.139 1.00 52.18 712 ASN D O 1
ATOM 8621 N N . VAL D 1 48 ? -12.906 30.201 0.650 1.00 48.75 713 VAL D N 1
ATOM 8622 C CA . VAL D 1 48 ? -12.133 30.706 -0.479 1.00 48.69 713 VAL D CA 1
ATOM 8623 C C . VAL D 1 48 ? -12.342 32.206 -0.633 1.00 48.51 713 VAL D C 1
ATOM 8624 O O . VAL D 1 48 ? -11.391 32.953 -0.886 1.00 48.25 713 VAL D O 1
ATOM 8628 N N . ARG D 1 49 ? -13.584 32.674 -0.473 1.00 51.70 714 ARG D N 1
ATOM 8629 C CA . ARG D 1 49 ? -13.842 34.111 -0.500 1.00 51.20 714 ARG D CA 1
ATOM 8630 C C . ARG D 1 49 ? -13.183 34.818 0.676 1.00 50.33 714 ARG D C 1
ATOM 8631 O O . ARG D 1 49 ? -12.708 35.952 0.531 1.00 49.72 714 ARG D O 1
ATOM 8639 N N . LYS D 1 50 ? -13.153 34.172 1.843 1.00 49.57 715 LYS D N 1
ATOM 8640 C CA . LYS D 1 50 ? -12.391 34.658 2.988 1.00 48.84 715 LYS D CA 1
ATOM 8641 C C . LYS D 1 50 ? -10.928 34.838 2.612 1.00 48.38 715 LYS D C 1
ATOM 8642 O O . LYS D 1 50 ? -10.407 35.967 2.598 1.00 47.72 715 LYS D O 1
ATOM 8648 N N . ALA D 1 51 ? -10.264 33.728 2.282 1.00 46.97 716 ALA D N 1
ATOM 8649 C CA . ALA D 1 51 ? -8.859 33.775 1.896 1.00 46.79 716 ALA D CA 1
ATOM 8650 C C . ALA D 1 51 ? -8.611 34.807 0.803 1.00 46.70 716 ALA D C 1
ATOM 8651 O O . ALA D 1 51 ? -7.543 35.425 0.756 1.00 46.41 716 ALA D O 1
ATOM 8653 N N . ALA D 1 52 ? -9.594 35.031 -0.069 1.00 47.81 717 ALA D N 1
ATOM 8654 C CA . ALA D 1 52 ? -9.375 35.952 -1.176 1.00 47.64 717 ALA D CA 1
ATOM 8655 C C . ALA D 1 52 ? -9.440 37.399 -0.705 1.00 46.97 717 ALA D C 1
ATOM 8656 O O . ALA D 1 52 ? -8.576 38.212 -1.053 1.00 46.77 717 ALA D O 1
ATOM 8658 N N . HIS D 1 53 ? -10.453 37.737 0.096 1.00 49.23 718 HIS D N 1
ATOM 8659 C CA . HIS D 1 53 ? -10.541 39.081 0.662 1.00 48.56 718 HIS D CA 1
ATOM 8660 C C . HIS D 1 53 ? -9.275 39.425 1.442 1.00 47.84 718 HIS D C 1
ATOM 8661 O O . HIS D 1 53 ? -8.647 40.475 1.223 1.00 47.28 718 HIS D O 1
ATOM 8668 N N . GLU D 1 54 ? -8.873 38.523 2.344 1.00 49.52 719 GLU D N 1
ATOM 8669 C CA . GLU D 1 54 ? -7.682 38.758 3.154 1.00 48.95 719 GLU D CA 1
ATOM 8670 C C . GLU D 1 54 ? -6.430 38.868 2.290 1.00 48.72 719 GLU D C 1
ATOM 8671 O O . GLU D 1 54 ? -5.574 39.727 2.536 1.00 48.14 719 GLU D O 1
ATOM 8677 N N . ALA D 1 55 ? -6.302 38.006 1.278 1.00 47.17 720 ALA D N 1
ATOM 8678 C CA . ALA D 1 55 ? -5.151 38.082 0.380 1.00 47.17 720 ALA D CA 1
ATOM 8679 C C . ALA D 1 55 ? -5.108 39.416 -0.357 1.00 47.12 720 ALA D C 1
ATOM 8680 O O . ALA D 1 55 ? -4.031 39.991 -0.552 1.00 46.95 720 ALA D O 1
ATOM 8682 N N . LEU D 1 56 ? -6.270 39.915 -0.782 1.00 48.44 721 LEU D N 1
ATOM 8683 C CA . LEU D 1 56 ? -6.325 41.199 -1.474 1.00 48.17 721 LEU D CA 1
ATOM 8684 C C . LEU D 1 56 ? -5.844 42.325 -0.569 1.00 47.39 721 LEU D C 1
ATOM 8685 O O . LEU D 1 56 ? -4.990 43.135 -0.960 1.00 47.01 721 LEU D O 1
ATOM 8690 N N . GLY D 1 57 ? -6.381 42.391 0.655 1.00 48.07 722 GLY D N 1
ATOM 8691 C CA . GLY D 1 57 ? -5.904 43.393 1.596 1.00 47.58 722 GLY D CA 1
ATOM 8692 C C . GLY D 1 57 ? -4.417 43.276 1.872 1.00 47.37 722 GLY D C 1
ATOM 8693 O O . GLY D 1 57 ? -3.707 44.285 1.962 1.00 47.19 722 GLY D O 1
ATOM 8694 N N . GLN D 1 58 ? -3.921 42.041 1.990 1.00 49.42 723 GLN D N 1
ATOM 8695 C CA . GLN D 1 58 ? -2.500 41.831 2.241 1.00 49.23 723 GLN D CA 1
ATOM 8696 C C . GLN D 1 58 ? -1.654 42.325 1.074 1.00 49.08 723 GLN D C 1
ATOM 8697 O O . GLN D 1 58 ? -0.562 42.866 1.278 1.00 48.65 723 GLN D O 1
ATOM 8703 N N . PHE D 1 59 ? -2.143 42.150 -0.156 1.00 49.79 724 PHE D N 1
ATOM 8704 C CA . PHE D 1 59 ? -1.421 42.662 -1.317 1.00 49.72 724 PHE D CA 1
ATOM 8705 C C . PHE D 1 59 ? -1.420 44.185 -1.337 1.00 49.20 724 PHE D C 1
ATOM 8706 O O . PHE D 1 59 ? -0.423 44.804 -1.728 1.00 48.85 724 PHE D O 1
ATOM 8714 N N . CYS D 1 60 ? -2.531 44.805 -0.931 1.00 50.33 725 CYS D N 1
ATOM 8715 C CA . CYS D 1 60 ? -2.560 46.261 -0.827 1.00 49.88 725 CYS D CA 1
ATOM 8716 C C . CYS D 1 60 ? -1.526 46.758 0.179 1.00 49.28 725 CYS D C 1
ATOM 8717 O O . CYS D 1 60 ? -0.745 47.676 -0.110 1.00 48.94 725 CYS D O 1
ATOM 8720 N N . CYS D 1 61 ? -1.494 46.142 1.366 1.00 52.83 726 CYS D N 1
ATOM 8721 C CA . CYS D 1 61 ? -0.533 46.548 2.389 1.00 52.34 726 CYS D CA 1
ATOM 8722 C C . CYS D 1 61 ? 0.905 46.318 1.933 1.00 52.23 726 CYS D C 1
ATOM 8723 O O . CYS D 1 61 ? 1.780 47.156 2.181 1.00 51.78 726 CYS D O 1
ATOM 8726 N N . ALA D 1 62 ? 1.170 45.188 1.270 1.00 56.08 727 ALA D N 1
ATOM 8727 C CA . ALA D 1 62 ? 2.514 44.924 0.764 1.00 56.06 727 ALA D CA 1
ATOM 8728 C C . ALA D 1 62 ? 2.916 45.950 -0.288 1.00 55.83 727 ALA D C 1
ATOM 8729 O O . ALA D 1 62 ? 4.071 46.392 -0.328 1.00 55.48 727 ALA D O 1
ATOM 8731 N N . LEU D 1 63 ? 1.975 46.336 -1.152 1.00 58.23 728 LEU D N 1
ATOM 8732 C CA . LEU D 1 63 ? 2.254 47.368 -2.143 1.00 58.19 728 LEU D CA 1
ATOM 8733 C C . LEU D 1 63 ? 2.595 48.694 -1.475 1.00 57.62 728 LEU D C 1
ATOM 8734 O O . LEU D 1 63 ? 3.531 49.388 -1.894 1.00 57.46 728 LEU D O 1
ATOM 8739 N N . HIS D 1 64 ? 1.854 49.061 -0.424 1.00 63.11 729 HIS D N 1
ATOM 8740 C CA . HIS D 1 64 ? 2.179 50.294 0.286 1.00 62.62 729 HIS D CA 1
ATOM 8741 C C . HIS D 1 64 ? 3.550 50.210 0.949 1.00 62.29 729 HIS D C 1
ATOM 8742 O O . HIS D 1 64 ? 4.325 51.172 0.905 1.00 62.05 729 HIS D O 1
ATOM 8749 N N . LYS D 1 65 ? 3.866 49.070 1.570 1.00 63.07 730 LYS D N 1
ATOM 8750 C CA . LYS D 1 65 ? 5.182 48.907 2.180 1.00 62.82 730 LYS D CA 1
ATOM 8751 C C . LYS D 1 65 ? 6.292 48.998 1.139 1.00 62.89 730 LYS D C 1
ATOM 8752 O O . LYS D 1 65 ? 7.384 49.494 1.439 1.00 62.65 730 LYS D O 1
ATOM 8758 N N . ALA D 1 66 ? 6.033 48.525 -0.083 1.00 64.24 731 ALA D N 1
ATOM 8759 C CA . ALA D 1 66 ? 6.965 48.750 -1.184 1.00 64.43 731 ALA D CA 1
ATOM 8760 C C . ALA D 1 66 ? 7.114 50.237 -1.474 1.00 64.19 731 ALA D C 1
ATOM 8761 O O . ALA D 1 66 ? 8.232 50.744 -1.621 1.00 64.02 731 ALA D O 1
ATOM 8763 N N . CYS D 1 67 ? 5.988 50.954 -1.564 1.00 66.82 732 CYS D N 1
ATOM 8764 C CA . CYS D 1 67 ? 6.037 52.393 -1.819 1.00 66.70 732 CYS D CA 1
ATOM 8765 C C . CYS D 1 67 ? 6.802 53.139 -0.733 1.00 66.25 732 CYS D C 1
ATOM 8766 O O . CYS D 1 67 ? 7.367 54.207 -0.996 1.00 66.22 732 CYS D O 1
ATOM 8769 N N . GLN D 1 68 ? 6.834 52.601 0.484 1.00 70.18 733 GLN D N 1
ATOM 8770 C CA . GLN D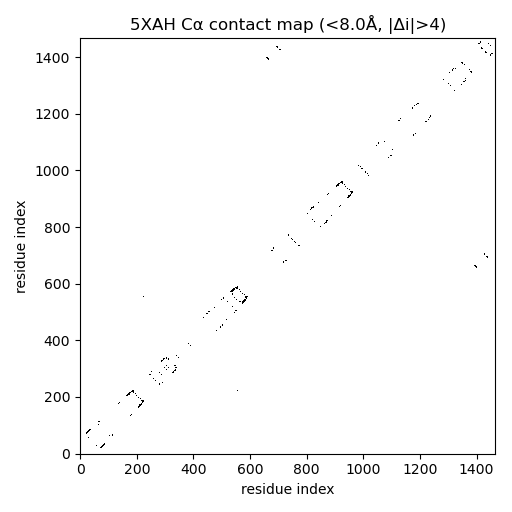 1 68 ? 7.552 53.215 1.594 1.00 69.83 733 GLN D CA 1
ATOM 8771 C C . GLN D 1 68 ? 9.057 52.973 1.541 1.00 69.83 733 GLN D C 1
ATOM 8772 O O . GLN D 1 68 ? 9.741 53.209 2.543 1.00 69.58 733 GLN D O 1
ATOM 8778 N N . SER D 1 69 ? 9.585 52.507 0.410 1.00 74.46 734 SER D N 1
ATOM 8779 C CA . SER D 1 69 ? 11.013 52.238 0.286 1.00 74.54 734 SER D CA 1
ATOM 8780 C C . SER D 1 69 ? 11.546 52.761 -1.041 1.00 74.87 734 SER D C 1
ATOM 8781 O O . SER D 1 69 ? 12.570 53.450 -1.082 1.00 74.92 734 SER D O 1
ATOM 8784 N N . CYS D 1 70 ? 10.856 52.429 -2.132 1.00 74.55 735 CYS D N 1
ATOM 8785 C CA . CYS D 1 70 ? 11.206 52.876 -3.478 1.00 74.96 735 CYS D CA 1
ATOM 8786 C C . CYS D 1 70 ? 10.027 53.664 -4.037 1.00 75.11 735 CYS D C 1
ATOM 8787 O O . CYS D 1 70 ? 9.291 53.169 -4.902 1.00 75.49 735 CYS D O 1
ATOM 8790 N N . PRO D 1 71 ? 9.832 54.909 -3.578 1.00 75.69 736 PRO D N 1
ATOM 8791 C CA . PRO D 1 71 ? 8.588 55.633 -3.887 1.00 75.78 736 PRO D CA 1
ATOM 8792 C C . PRO D 1 71 ? 8.403 55.946 -5.363 1.00 76.37 736 PRO D C 1
ATOM 8793 O O . PRO D 1 71 ? 7.875 57.009 -5.705 1.00 76.52 736 PRO D O 1
ATOM 8797 N N . SER D 1 72 ? 8.823 55.028 -6.234 1.00 81.00 737 SER D N 1
ATOM 8798 C CA . SER D 1 72 ? 8.777 55.215 -7.677 1.00 81.66 737 SER D CA 1
ATOM 8799 C C . SER D 1 72 ? 7.420 55.732 -8.123 1.00 81.87 737 SER D C 1
ATOM 8800 O O . SER D 1 72 ? 6.385 55.107 -7.866 1.00 81.79 737 SER D O 1
ATOM 8803 N N . GLU D 1 73 ? 7.443 56.884 -8.788 1.00 88.09 738 GLU D N 1
ATOM 8804 C CA . GLU D 1 73 ? 6.311 57.680 -9.249 1.00 88.30 738 GLU D CA 1
ATOM 8805 C C . GLU D 1 73 ? 5.112 56.831 -9.670 1.00 88.58 738 GLU D C 1
ATOM 8806 O O . GLU D 1 73 ? 3.998 57.085 -9.193 1.00 88.35 738 GLU D O 1
ATOM 8812 N N . PRO D 1 74 ? 5.272 55.812 -10.546 1.00 81.97 739 PRO D N 1
ATOM 8813 C CA . PRO D 1 74 ? 4.098 55.020 -10.938 1.00 82.30 739 PRO D CA 1
ATOM 8814 C C . PRO D 1 74 ? 3.517 54.172 -9.816 1.00 81.84 739 PRO D C 1
ATOM 8815 O O . PRO D 1 74 ? 2.339 54.332 -9.486 1.00 81.85 739 PRO D O 1
ATOM 8819 N N . ASN D 1 75 ? 4.317 53.282 -9.215 1.00 77.46 740 ASN D N 1
ATOM 8820 C CA . ASN D 1 75 ? 3.769 52.288 -8.294 1.00 77.19 740 ASN D CA 1
ATOM 8821 C C . ASN D 1 75 ? 3.030 52.903 -7.111 1.00 76.65 740 ASN D C 1
ATOM 8822 O O . ASN D 1 75 ? 2.296 52.185 -6.423 1.00 76.52 740 ASN D O 1
ATOM 8827 N N . THR D 1 76 ? 3.202 54.200 -6.853 1.00 73.37 741 THR D N 1
ATOM 8828 C CA . THR D 1 76 ? 2.260 54.896 -5.984 1.00 73.03 741 THR D CA 1
ATOM 8829 C C . THR D 1 76 ? 0.875 54.923 -6.619 1.00 73.50 741 THR D C 1
ATOM 8830 O O . THR D 1 76 ? -0.129 54.594 -5.973 1.00 73.39 741 THR D O 1
ATOM 8834 N N . ALA D 1 77 ? 0.806 55.298 -7.900 1.00 68.21 742 ALA D N 1
ATOM 8835 C CA . ALA D 1 77 ? -0.460 55.242 -8.624 1.00 68.78 742 ALA D CA 1
ATOM 8836 C C . ALA D 1 77 ? -0.947 53.808 -8.791 1.00 69.05 742 ALA D C 1
ATOM 8837 O O . ALA D 1 77 ? -2.155 53.575 -8.895 1.00 69.36 742 ALA D O 1
ATOM 8839 N N . ALA D 1 78 ? -0.029 52.838 -8.830 1.00 66.08 743 ALA D N 1
ATOM 8840 C CA . ALA D 1 78 ? -0.442 51.439 -8.883 1.00 66.37 743 ALA D CA 1
ATOM 8841 C C . ALA D 1 78 ? -1.072 51.008 -7.566 1.00 65.95 743 ALA D C 1
ATOM 8842 O O . ALA D 1 78 ? -2.063 50.267 -7.558 1.00 66.29 743 ALA D O 1
ATOM 8844 N N . LEU D 1 79 ? -0.509 51.459 -6.442 1.00 61.75 744 LEU D N 1
ATOM 8845 C CA . LEU D 1 79 ? -1.169 51.257 -5.156 1.00 61.36 744 LEU D CA 1
ATOM 8846 C C . LEU D 1 79 ? -2.539 51.921 -5.142 1.00 61.54 744 LEU D C 1
ATOM 8847 O O . LEU D 1 79 ? -3.500 51.371 -4.590 1.00 61.68 744 LEU D O 1
ATOM 8852 N N . GLN D 1 80 ? -2.646 53.107 -5.746 1.00 63.74 745 GLN D N 1
ATOM 8853 C CA . GLN D 1 80 ? -3.940 53.777 -5.826 1.00 63.98 745 GLN D CA 1
ATOM 8854 C C . GLN D 1 80 ? -4.937 52.958 -6.638 1.00 64.70 745 GLN D C 1
ATOM 8855 O O . GLN D 1 80 ? -6.121 52.882 -6.287 1.00 64.86 745 GLN D O 1
ATOM 8861 N N . ALA D 1 81 ? -4.479 52.337 -7.728 1.00 59.63 746 ALA D N 1
ATOM 8862 C CA . ALA D 1 81 ? -5.341 51.445 -8.493 1.00 60.39 746 ALA D CA 1
ATOM 8863 C C . ALA D 1 81 ? -5.663 50.171 -7.727 1.00 60.35 746 ALA D C 1
ATOM 8864 O O . ALA D 1 81 ? -6.677 49.526 -8.014 1.00 60.90 746 ALA D O 1
ATOM 8866 N N . ALA D 1 82 ? -4.818 49.795 -6.765 1.00 57.37 747 ALA D N 1
ATOM 8867 C CA . ALA D 1 82 ? -5.126 48.666 -5.894 1.00 57.33 747 ALA D CA 1
ATOM 8868 C C . ALA D 1 82 ? -6.255 49.015 -4.934 1.00 57.14 747 ALA D C 1
ATOM 8869 O O . ALA D 1 82 ? -7.286 48.333 -4.888 1.00 57.59 747 ALA D O 1
ATOM 8871 N N . LEU D 1 83 ? -6.073 50.086 -4.158 1.00 55.09 748 LEU D N 1
ATOM 8872 C CA . LEU D 1 83 ? -7.057 50.459 -3.148 1.00 54.88 748 LEU D CA 1
ATOM 8873 C C . LEU D 1 83 ? -8.383 50.859 -3.784 1.00 55.42 748 LEU D C 1
ATOM 8874 O O . LEU D 1 83 ? -9.456 50.496 -3.283 1.00 55.55 748 LEU D O 1
ATOM 8879 N N . ALA D 1 84 ? -8.327 51.595 -4.899 1.00 52.29 749 ALA D N 1
ATOM 8880 C CA . ALA D 1 84 ? -9.523 52.086 -5.575 1.00 52.83 749 ALA D CA 1
ATOM 8881 C C . ALA D 1 84 ? -10.428 50.970 -6.077 1.00 53.56 749 ALA D C 1
ATOM 8882 O O . ALA D 1 84 ? -11.548 51.255 -6.515 1.00 54.07 749 ALA D O 1
ATOM 8884 N N . ARG D 1 85 ? -9.974 49.724 -6.037 1.00 52.48 750 ARG D N 1
ATOM 8885 C CA . ARG D 1 85 ? -10.781 48.574 -6.413 1.00 53.21 750 ARG D CA 1
ATOM 8886 C C . ARG D 1 85 ? -10.979 47.582 -5.281 1.00 53.02 750 ARG D C 1
ATOM 8887 O O . ARG D 1 85 ? -12.034 46.950 -5.207 1.00 53.52 750 ARG D O 1
ATOM 8895 N N . VAL D 1 86 ? -9.994 47.437 -4.396 1.00 52.12 751 VAL D N 1
ATOM 8896 C CA . VAL D 1 86 ? -10.110 46.501 -3.285 1.00 51.95 751 VAL D CA 1
ATOM 8897 C C . VAL D 1 86 ? -11.027 47.056 -2.199 1.00 51.66 751 VAL D C 1
ATOM 8898 O O . VAL D 1 86 ? -11.796 46.310 -1.583 1.00 51.92 751 VAL D O 1
ATOM 8902 N N . VAL D 1 87 ? -10.976 48.363 -1.955 1.00 52.38 752 VAL D N 1
ATOM 8903 C CA . VAL D 1 87 ? -11.772 48.971 -0.887 1.00 52.15 752 VAL D CA 1
ATOM 8904 C C . VAL D 1 87 ? -13.262 48.945 -1.232 1.00 52.77 752 VAL D C 1
ATOM 8905 O O . VAL D 1 87 ? -14.062 48.487 -0.400 1.00 52.87 752 VAL D O 1
ATOM 8909 N N . PRO D 1 88 ? -13.700 49.409 -2.413 1.00 53.52 753 PRO D N 1
ATOM 8910 C CA . PRO D 1 88 ? -15.136 49.301 -2.730 1.00 54.18 753 PRO D CA 1
ATOM 8911 C C . PRO D 1 88 ? -15.641 47.869 -2.738 1.00 54.75 753 PRO D C 1
ATOM 8912 O O . PRO D 1 88 ? -16.807 47.626 -2.391 1.00 55.20 753 PRO D O 1
ATOM 8916 N N . SER D 1 89 ? -14.795 46.912 -3.125 1.00 53.48 754 SER D N 1
ATOM 8917 C CA . SER D 1 89 ? -15.152 45.503 -2.998 1.00 54.03 754 SER D CA 1
ATOM 8918 C C . SER D 1 89 ? -15.447 45.149 -1.546 1.00 53.76 754 SER D C 1
ATOM 8919 O O . SER D 1 89 ? -16.465 44.514 -1.243 1.00 54.29 754 SER D O 1
ATOM 8922 N N . TYR D 1 90 ? -14.560 45.558 -0.631 1.00 51.49 755 TYR D N 1
ATOM 8923 C CA . TYR D 1 90 ? -14.817 45.370 0.794 1.00 51.27 755 TYR D CA 1
ATOM 8924 C C . TYR D 1 90 ? -16.136 45.999 1.214 1.00 51.42 755 TYR D C 1
ATOM 8925 O O . TYR D 1 90 ? -16.866 45.433 2.032 1.00 51.50 755 TYR D O 1
ATOM 8942 N N . GLN D 1 92 ? -19.054 46.922 -0.640 1.00 63.99 757 GLN D N 1
ATOM 8943 C CA . GLN D 1 92 ? -20.178 46.147 -1.150 1.00 64.90 757 GLN D CA 1
ATOM 8944 C C . GLN D 1 92 ? -20.222 44.743 -0.557 1.00 65.14 757 GLN D C 1
ATOM 8945 O O . GLN D 1 92 ? -21.283 44.108 -0.570 1.00 65.83 757 GLN D O 1
ATOM 8951 N N . ALA D 1 93 ? -19.099 44.253 -0.024 1.00 61.67 758 ALA D N 1
ATOM 8952 C CA . ALA D 1 93 ? -19.086 42.973 0.677 1.00 61.87 758 ALA D CA 1
ATOM 8953 C C . ALA D 1 93 ? -19.685 43.098 2.075 1.00 61.69 758 ALA D C 1
ATOM 8954 O O . ALA D 1 93 ? -20.508 42.271 2.481 1.00 62.25 758 ALA D O 1
ATOM 8956 N N . VAL D 1 94 ? -19.275 44.124 2.827 1.00 62.78 759 VAL D N 1
ATOM 8957 C CA . VAL D 1 94 ? -19.830 44.359 4.156 1.00 62.59 759 VAL D CA 1
ATOM 8958 C C . VAL D 1 94 ? -21.332 44.577 4.065 1.00 63.20 759 VAL D C 1
ATOM 8959 O O . VAL D 1 94 ? -22.082 44.207 4.978 1.00 63.49 759 VAL D O 1
ATOM 8963 N N . ASN D 1 95 ? -21.803 45.155 2.959 1.00 69.74 760 ASN D N 1
ATOM 8964 C CA . ASN D 1 95 ? -23.246 45.256 2.758 1.00 70.43 760 ASN D CA 1
ATOM 8965 C C . ASN D 1 95 ? -23.866 43.916 2.368 1.00 71.29 760 ASN D C 1
ATOM 8966 O O . ASN D 1 95 ? -24.766 43.418 3.052 1.00 71.61 760 ASN D O 1
ATOM 8971 N N . ARG D 1 96 ? -23.391 43.309 1.275 1.00 71.04 761 ARG D N 1
ATOM 8972 C CA . ARG D 1 96 ? -24.156 42.259 0.608 1.00 71.97 761 ARG D CA 1
ATOM 8973 C C . ARG D 1 96 ? -23.694 40.834 0.897 1.00 72.19 761 ARG D C 1
ATOM 8974 O O . ARG D 1 96 ? -24.499 39.909 0.742 1.00 72.97 761 ARG D O 1
ATOM 8982 N N . GLU D 1 97 ? -22.443 40.618 1.300 1.00 74.67 762 GLU D N 1
ATOM 8983 C CA . GLU D 1 97 ? -21.990 39.258 1.570 1.00 74.92 762 GLU D CA 1
ATOM 8984 C C . GLU D 1 97 ? -22.720 38.705 2.791 1.00 75.08 762 GLU D C 1
ATOM 8985 O O . GLU D 1 97 ? -22.831 39.379 3.820 1.00 74.58 762 GLU D O 1
ATOM 8991 N N . ARG D 1 98 ? -23.224 37.477 2.672 1.00 76.21 763 ARG D N 1
ATOM 8992 C CA . ARG D 1 98 ? -24.167 36.935 3.644 1.00 76.56 763 ARG D CA 1
ATOM 8993 C C . ARG D 1 98 ? -23.480 36.284 4.840 1.00 76.25 763 ARG D C 1
ATOM 8994 O O . ARG D 1 98 ? -23.774 36.632 5.987 1.00 76.01 763 ARG D O 1
ATOM 9002 N N . GLU D 1 99 ? -22.583 35.332 4.594 1.00 75.20 764 GLU D N 1
ATOM 9003 C CA . GLU D 1 99 ? -21.884 34.669 5.688 1.00 74.99 764 GLU D CA 1
ATOM 9004 C C . GLU D 1 99 ? -21.074 35.694 6.470 1.00 74.05 764 GLU D C 1
ATOM 9005 O O . GLU D 1 99 ? -20.193 36.352 5.912 1.00 73.49 764 GLU D O 1
ATOM 9011 N N . ARG D 1 100 ? -21.380 35.853 7.755 1.00 79.17 765 ARG D N 1
ATOM 9012 C CA . ARG D 1 100 ? -20.689 36.876 8.528 1.00 78.37 765 ARG D CA 1
ATOM 9013 C C . ARG D 1 100 ? -19.316 36.436 9.024 1.00 77.93 765 ARG D C 1
ATOM 9014 O O . ARG D 1 100 ? -18.615 37.245 9.637 1.00 77.22 765 ARG D O 1
ATOM 9022 N N . GLN D 1 101 ? -18.914 35.187 8.783 1.00 73.59 766 GLN D N 1
ATOM 9023 C CA . GLN D 1 101 ? -17.521 34.812 9.010 1.00 73.24 766 GLN D CA 1
ATOM 9024 C C . GLN D 1 101 ? -16.612 35.550 8.033 1.00 72.70 766 GLN D C 1
ATOM 9025 O O . GLN D 1 101 ? -15.604 36.155 8.429 1.00 72.06 766 GLN D O 1
ATOM 9031 N N . VAL D 1 102 ? -16.977 35.538 6.749 1.00 64.47 767 VAL D N 1
ATOM 9032 C CA . VAL D 1 102 ? -16.218 36.287 5.756 1.00 64.03 767 VAL D CA 1
ATOM 9033 C C . VAL D 1 102 ? -16.512 37.781 5.854 1.00 63.45 767 VAL D C 1
ATOM 9034 O O . VAL D 1 102 ? -15.648 38.599 5.532 1.00 62.81 767 VAL D O 1
ATOM 9038 N N . VAL D 1 103 ? -17.700 38.181 6.317 1.00 64.21 768 VAL D N 1
ATOM 9039 C CA . VAL D 1 103 ? -17.930 39.605 6.577 1.00 63.65 768 VAL D CA 1
ATOM 9040 C C . VAL D 1 103 ? -16.967 40.100 7.650 1.00 62.94 768 VAL D C 1
ATOM 9041 O O . VAL D 1 103 ? -16.351 41.164 7.519 1.00 62.33 768 VAL D O 1
ATOM 9053 N N . ALA D 1 105 ? -14.027 38.682 8.360 1.00 57.32 770 ALA D N 1
ATOM 9054 C CA . ALA D 1 105 ? -12.723 38.713 7.702 1.00 56.99 770 ALA D CA 1
ATOM 9055 C C . ALA D 1 105 ? -12.529 39.987 6.887 1.00 56.47 770 ALA D C 1
ATOM 9056 O O . ALA D 1 105 ? -11.441 40.575 6.884 1.00 55.90 770 ALA D O 1
ATOM 9058 N N . VAL D 1 106 ? -13.578 40.425 6.186 1.00 55.85 771 VAL D N 1
ATOM 9059 C CA . VAL D 1 106 ? -13.514 41.636 5.376 1.00 55.51 771 VAL D CA 1
ATOM 9060 C C . VAL D 1 106 ? -13.353 42.867 6.258 1.00 54.85 771 VAL D C 1
ATOM 9061 O O . VAL D 1 106 ? -12.648 43.816 5.897 1.00 54.35 771 VAL D O 1
ATOM 9065 N N . LEU D 1 107 ? -13.998 42.876 7.427 1.00 55.68 772 LEU D N 1
ATOM 9066 C CA . LEU D 1 107 ? -13.878 44.026 8.317 1.00 55.14 772 LEU D CA 1
ATOM 9067 C C . LEU D 1 107 ? -12.472 44.138 8.896 1.00 54.61 772 LEU D C 1
ATOM 9068 O O . LEU D 1 107 ? -11.909 45.239 8.956 1.00 54.08 772 LEU D O 1
ATOM 9073 N N . GLU D 1 108 ? -11.882 43.016 9.319 1.00 56.49 773 GLU D N 1
ATOM 9074 C CA . GLU D 1 108 ? -10.515 43.078 9.831 1.00 56.03 773 GLU D CA 1
ATOM 9075 C C . GLU D 1 108 ? -9.532 43.421 8.714 1.00 55.75 773 GLU D C 1
ATOM 9076 O O . GLU D 1 108 ? -8.626 44.241 8.907 1.00 55.24 773 GLU D O 1
ATOM 9082 N N . ALA D 1 109 ? -9.712 42.829 7.530 1.00 49.90 774 ALA D N 1
ATOM 9083 C CA . ALA D 1 109 ? -8.837 43.146 6.403 1.00 49.87 774 ALA D CA 1
ATOM 9084 C C . ALA D 1 109 ? -8.907 44.630 6.053 1.00 49.75 774 ALA D C 1
ATOM 9085 O O . ALA D 1 109 ? -7.874 45.297 5.913 1.00 49.57 774 ALA D O 1
ATOM 9087 N N . LEU D 1 110 ? -10.124 45.169 5.931 1.00 48.65 775 LEU D N 1
ATOM 9088 C CA . LEU D 1 110 ? -10.290 46.589 5.626 1.00 48.60 775 LEU D CA 1
ATOM 9089 C C . LEU D 1 110 ? -9.692 47.464 6.721 1.00 48.32 775 LEU D C 1
ATOM 9090 O O . LEU D 1 110 ? -9.097 48.510 6.434 1.00 48.20 775 LEU D O 1
ATOM 9095 N N . THR D 1 111 ? -9.849 47.058 7.985 1.00 50.18 776 THR D N 1
ATOM 9096 C CA . THR D 1 111 ? -9.227 47.796 9.081 1.00 49.74 776 THR D CA 1
ATOM 9097 C C . THR D 1 111 ? -7.712 47.833 8.920 1.00 49.41 776 THR D C 1
ATOM 9098 O O . THR D 1 111 ? -7.086 48.883 9.110 1.00 49.01 776 THR D O 1
ATOM 9102 N N . GLY D 1 112 ? -7.109 46.700 8.553 1.00 51.90 777 GLY D N 1
ATOM 9103 C CA . GLY D 1 112 ? -5.680 46.687 8.287 1.00 51.69 777 GLY D CA 1
ATOM 9104 C C . GLY D 1 112 ? -5.293 47.607 7.145 1.00 51.51 777 GLY D C 1
ATOM 9105 O O . GLY D 1 112 ? -4.268 48.296 7.207 1.00 51.17 777 GLY D O 1
ATOM 9106 N N . VAL D 1 113 ? -6.111 47.637 6.089 1.00 51.20 778 VAL D N 1
ATOM 9107 C CA . VAL D 1 113 ? -5.875 48.569 4.988 1.00 51.06 778 VAL D CA 1
ATOM 9108 C C . VAL D 1 113 ? -5.867 50.005 5.503 1.00 50.62 778 VAL D C 1
ATOM 9109 O O . VAL D 1 113 ? -4.984 50.801 5.161 1.00 50.30 778 VAL D O 1
ATOM 9113 N N . LEU D 1 114 ? -6.849 50.352 6.342 1.00 49.08 779 LEU D N 1
ATOM 9114 C CA . LEU D 1 114 ? -6.901 51.696 6.912 1.00 48.96 779 LEU D CA 1
ATOM 9115 C C . LEU D 1 114 ? -5.672 51.986 7.761 1.00 48.73 779 LEU D C 1
ATOM 9116 O O . LEU D 1 114 ? -5.163 53.112 7.763 1.00 48.65 779 LEU D O 1
ATOM 9121 N N . ARG D 1 115 ? -5.185 50.989 8.499 1.00 53.83 780 ARG D N 1
ATOM 9122 C CA . ARG D 1 115 ? -4.034 51.230 9.362 1.00 53.57 780 ARG D CA 1
ATOM 9123 C C . ARG D 1 115 ? -2.752 51.412 8.559 1.00 53.40 780 ARG D C 1
ATOM 9124 O O . ARG D 1 115 ? -1.872 52.176 8.971 1.00 52.98 780 ARG D O 1
ATOM 9132 N N . SER D 1 116 ? -2.628 50.737 7.413 1.00 55.79 781 SER D N 1
ATOM 9133 C CA . SER D 1 116 ? -1.439 50.907 6.584 1.00 55.56 781 SER D CA 1
ATOM 9134 C C . SER D 1 116 ? -1.537 52.156 5.713 1.00 55.34 781 SER D C 1
ATOM 9135 O O . SER D 1 116 ? -0.993 53.208 6.065 1.00 55.00 781 SER D O 1
ATOM 9138 N N . CYS D 1 117 ? -2.233 52.051 4.576 1.00 57.70 782 CYS D N 1
ATOM 9139 C CA . CYS D 1 117 ? -2.251 53.146 3.609 1.00 57.63 782 CYS D CA 1
ATOM 9140 C C . CYS D 1 117 ? -2.982 54.373 4.141 1.00 57.49 782 CYS D C 1
ATOM 9141 O O . CYS D 1 117 ? -2.608 55.504 3.809 1.00 57.37 782 CYS D O 1
ATOM 9144 N N . GLY D 1 118 ? -4.023 54.175 4.949 1.00 57.64 783 GLY D N 1
ATOM 9145 C CA . GLY D 1 118 ? -4.692 55.258 5.648 1.00 57.50 783 GLY D CA 1
ATOM 9146 C C . GLY D 1 118 ? -5.178 56.417 4.804 1.00 57.54 783 GLY D C 1
ATOM 9147 O O . GLY D 1 118 ? -6.252 56.347 4.197 1.00 57.87 783 GLY D O 1
ATOM 9148 N N . THR D 1 119 ? -4.392 57.499 4.784 1.00 57.85 784 THR D N 1
ATOM 9149 C CA . THR D 1 119 ? -4.756 58.692 4.024 1.00 57.94 784 THR D CA 1
ATOM 9150 C C . THR D 1 119 ? -5.066 58.343 2.575 1.00 58.32 784 THR D C 1
ATOM 9151 O O . THR D 1 119 ? -6.124 58.701 2.044 1.00 58.63 784 THR D O 1
ATOM 9155 N N . LEU D 1 120 ? -4.155 57.612 1.930 1.00 55.82 785 LEU D N 1
ATOM 9156 C CA . LEU D 1 120 ? -4.324 57.243 0.531 1.00 56.22 785 LEU D CA 1
ATOM 9157 C C . LEU D 1 120 ? -5.575 56.405 0.298 1.00 56.65 785 LEU D C 1
ATOM 9158 O O . LEU D 1 120 ? -6.032 56.298 -0.844 1.00 57.10 785 LEU D O 1
ATOM 9163 N N . THR D 1 121 ? -6.141 55.815 1.352 1.00 53.88 786 THR D N 1
ATOM 9164 C CA . THR D 1 121 ? -7.407 55.106 1.208 1.00 54.30 786 THR D CA 1
ATOM 9165 C C . THR D 1 121 ? -8.557 56.081 0.984 1.00 54.56 786 THR D C 1
ATOM 9166 O O . THR D 1 121 ? -9.401 55.869 0.105 1.00 55.07 786 THR D O 1
ATOM 9170 N N . LEU D 1 122 ? -8.600 57.163 1.762 1.00 53.41 787 LEU D N 1
ATOM 9171 C CA . LEU D 1 122 ? -9.667 58.154 1.674 1.00 53.63 787 LEU D CA 1
ATOM 9172 C C . LEU D 1 122 ? -9.475 59.133 0.525 1.00 53.88 787 LEU D C 1
ATOM 9173 O O . LEU D 1 122 ? -10.195 60.135 0.462 1.00 54.10 787 LEU D O 1
ATOM 9178 N N . LYS D 1 123 ? -8.531 58.860 -0.380 1.00 53.75 788 LYS D N 1
ATOM 9179 C CA . LYS D 1 123 ? -8.213 59.811 -1.444 1.00 53.99 788 LYS D CA 1
ATOM 9180 C C . LYS D 1 123 ? -9.408 60.132 -2.336 1.00 54.64 788 LYS D C 1
ATOM 9181 O O . LYS D 1 123 ? -9.757 61.319 -2.460 1.00 54.79 788 LYS D O 1
ATOM 9187 N N . PRO D 1 124 ? -10.075 59.166 -2.971 1.00 51.29 789 PRO D N 1
ATOM 9188 C CA . PRO D 1 124 ? -11.150 59.523 -3.894 1.00 51.99 789 PRO D CA 1
ATOM 9189 C C . PRO D 1 124 ? -12.297 60.178 -3.150 1.00 52.03 789 PRO D C 1
ATOM 9190 O O . PRO D 1 124 ? -12.542 59.881 -1.967 1.00 51.68 789 PRO D O 1
ATOM 9194 N N . PRO D 1 125 ? -13.032 61.074 -3.807 1.00 52.33 790 PRO D N 1
ATOM 9195 C CA . PRO D 1 125 ? -14.087 61.816 -3.106 1.00 52.35 790 PRO D CA 1
ATOM 9196 C C . PRO D 1 125 ? -15.219 60.909 -2.656 1.00 52.55 790 PRO D C 1
ATOM 9197 O O . PRO D 1 125 ? -15.484 59.857 -3.243 1.00 52.96 790 PRO D O 1
ATOM 9201 N N . GLY D 1 126 ? -15.894 61.337 -1.588 1.00 53.73 791 GLY D N 1
ATOM 9202 C CA . GLY D 1 126 ? -16.991 60.594 -1.009 1.00 53.97 791 GLY D CA 1
ATOM 9203 C C . GLY D 1 126 ? -16.606 59.348 -0.243 1.00 53.59 791 GLY D C 1
ATOM 9204 O O . GLY D 1 126 ? -17.469 58.771 0.428 1.00 53.70 791 GLY D O 1
ATOM 9205 N N . ARG D 1 127 ? -15.340 58.927 -0.296 1.00 54.60 792 ARG D N 1
ATOM 9206 C CA . ARG D 1 127 ? -14.940 57.639 0.264 1.00 54.37 792 ARG D CA 1
ATOM 9207 C C . ARG D 1 127 ? -15.199 57.569 1.766 1.00 53.97 792 ARG D C 1
ATOM 9208 O O . ARG D 1 127 ? -15.849 56.636 2.255 1.00 54.16 792 ARG D O 1
ATOM 9216 N N . LEU D 1 128 ? -14.683 58.548 2.516 1.00 50.08 793 LEU D N 1
ATOM 9217 C CA . LEU D 1 128 ? -14.804 58.542 3.973 1.00 49.71 793 LEU D CA 1
ATOM 9218 C C . LEU D 1 128 ? -16.256 58.389 4.415 1.00 50.05 793 LEU D C 1
ATOM 9219 O O . LEU D 1 128 ? -16.579 57.549 5.266 1.00 50.05 793 LEU D O 1
ATOM 9224 N N . ALA D 1 129 ? -17.149 59.192 3.829 1.00 51.06 794 ALA D N 1
ATOM 9225 C CA . ALA D 1 129 ? -18.567 59.105 4.156 1.00 51.44 794 ALA D CA 1
ATOM 9226 C C . ALA D 1 129 ? -19.137 57.727 3.849 1.00 51.92 794 ALA D C 1
ATOM 9227 O O . ALA D 1 129 ? -20.083 57.286 4.512 1.00 52.17 794 ALA D O 1
ATOM 9229 N N . GLU D 1 130 ? -18.579 57.031 2.856 1.00 56.07 795 GLU D N 1
ATOM 9230 C CA . GLU D 1 130 ? -19.071 55.703 2.503 1.00 56.59 795 GLU D CA 1
ATOM 9231 C C . GLU D 1 130 ? -18.586 54.640 3.481 1.00 56.30 795 GLU D C 1
ATOM 9232 O O . GLU D 1 130 ? -19.364 53.766 3.884 1.00 56.67 795 GLU D O 1
ATOM 9238 N N . LEU D 1 131 ? -17.308 54.689 3.869 1.00 53.20 796 LEU D N 1
ATOM 9239 C CA . LEU D 1 131 ? -16.820 53.775 4.897 1.00 52.95 796 LEU D CA 1
ATOM 9240 C C . LEU D 1 131 ? -17.584 53.966 6.203 1.00 52.90 796 LEU D C 1
ATOM 9241 O O . LEU D 1 131 ? -17.986 52.987 6.849 1.00 53.15 796 LEU D O 1
ATOM 9246 N N . CYS D 1 132 ? -17.809 55.225 6.596 1.00 51.03 797 CYS D N 1
ATOM 9247 C CA . CYS D 1 132 ? -18.660 55.492 7.752 1.00 51.04 797 CYS D CA 1
ATOM 9248 C C . CYS D 1 132 ? -20.062 54.934 7.540 1.00 51.69 797 CYS D C 1
ATOM 9249 O O . CYS D 1 132 ? -20.640 54.334 8.451 1.00 51.88 797 CYS D O 1
ATOM 9252 N N . GLY D 1 133 ? -20.618 55.106 6.338 1.00 54.09 798 GLY D N 1
ATOM 9253 C CA . GLY D 1 133 ? -21.937 54.568 6.052 1.00 54.80 798 GLY D CA 1
ATOM 9254 C C . GLY D 1 133 ? -22.025 53.062 6.211 1.00 55.11 798 GLY D C 1
ATOM 9255 O O . GLY D 1 133 ? -23.048 52.540 6.664 1.00 55.57 798 GLY D O 1
ATOM 9256 N N . VAL D 1 134 ? -20.959 52.343 5.856 1.00 55.82 799 VAL D N 1
ATOM 9257 C CA . VAL D 1 134 ? -21.003 50.888 5.943 1.00 56.17 799 VAL D CA 1
ATOM 9258 C C . VAL D 1 134 ? -20.740 50.410 7.376 1.00 55.93 799 VAL D C 1
ATOM 9259 O O . VAL D 1 134 ? -21.318 49.405 7.814 1.00 56.37 799 VAL D O 1
ATOM 9263 N N . LEU D 1 135 ? -19.899 51.120 8.136 1.00 53.77 800 LEU D N 1
ATOM 9264 C CA . LEU D 1 135 ? -19.719 50.765 9.541 1.00 53.57 800 LEU D CA 1
ATOM 9265 C C . LEU D 1 135 ? -20.995 51.027 10.335 1.00 53.91 800 LEU D C 1
ATOM 9266 O O . LEU D 1 135 ? -21.428 50.187 11.139 1.00 54.26 800 LEU D O 1
ATOM 9271 N N . LYS D 1 136 ? -21.608 52.195 10.122 1.00 57.82 801 LYS D N 1
ATOM 9272 C CA . LYS D 1 136 ? -22.951 52.446 10.635 1.00 58.21 801 LYS D CA 1
ATOM 9273 C C . LYS D 1 136 ? -23.892 51.317 10.242 1.00 58.94 801 LYS D C 1
ATOM 9274 O O . LYS D 1 136 ? -24.636 50.792 11.076 1.00 59.30 801 LYS D O 1
ATOM 9280 N N . ALA D 1 137 ? -23.858 50.925 8.963 1.00 60.01 802 ALA D N 1
ATOM 9281 C CA . ALA D 1 137 ? -24.708 49.841 8.482 1.00 60.77 802 ALA D CA 1
ATOM 9282 C C . ALA D 1 137 ? -24.533 48.576 9.313 1.00 60.95 802 ALA D C 1
ATOM 9283 O O . ALA D 1 137 ? -25.509 47.872 9.596 1.00 61.54 802 ALA D O 1
ATOM 9285 N N . VAL D 1 138 ? -23.297 48.270 9.718 1.00 63.40 803 VAL D N 1
ATOM 9286 C CA . VAL D 1 138 ? -23.085 47.106 10.576 1.00 63.63 803 VAL D CA 1
ATOM 9287 C C . VAL D 1 138 ? -23.701 47.335 11.950 1.00 63.68 803 VAL D C 1
ATOM 9288 O O . VAL D 1 138 ? -24.441 46.488 12.464 1.00 64.25 803 VAL D O 1
ATOM 9292 N N . LEU D 1 139 ? -23.399 48.482 12.567 1.00 63.66 804 LEU D N 1
ATOM 9293 C CA . LEU D 1 139 ? -23.809 48.695 13.953 1.00 63.71 804 LEU D CA 1
ATOM 9294 C C . LEU D 1 139 ? -25.326 48.703 14.115 1.00 64.34 804 LEU D C 1
ATOM 9295 O O . LEU D 1 139 ? -25.833 48.360 15.189 1.00 64.70 804 LEU D O 1
ATOM 9300 N N . GLN D 1 140 ? -26.066 49.079 13.074 1.00 66.54 805 GLN D N 1
ATOM 9301 C CA . GLN D 1 140 ? -27.522 49.050 13.116 1.00 67.19 805 GLN D CA 1
ATOM 9302 C C . GLN D 1 140 ? -28.105 47.812 12.443 1.00 67.92 805 GLN D C 1
ATOM 9303 O O . GLN D 1 140 ? -29.311 47.769 12.181 1.00 68.53 805 GLN D O 1
ATOM 9309 N N . ARG D 1 141 ? -27.270 46.812 12.152 1.00 68.68 806 ARG D N 1
ATOM 9310 C CA . ARG D 1 141 ? -27.698 45.479 11.729 1.00 69.39 806 ARG D CA 1
ATOM 9311 C C . ARG D 1 141 ? -28.453 45.482 10.401 1.00 69.92 806 ARG D C 1
ATOM 9312 O O . ARG D 1 141 ? -29.210 44.548 10.116 1.00 70.68 806 ARG D O 1
ATOM 9320 N N . LYS D 1 142 ? -28.265 46.511 9.572 1.00 70.09 807 LYS D N 1
ATOM 9321 C CA . LYS D 1 142 ? -28.844 46.515 8.234 1.00 70.63 807 LYS D CA 1
ATOM 9322 C C . LYS D 1 142 ? -28.065 45.652 7.252 1.00 70.79 807 LYS D C 1
ATOM 9323 O O . LYS D 1 142 ? -28.518 45.471 6.116 1.00 71.41 807 LYS D O 1
ATOM 9329 N N . THR D 1 143 ? -26.917 45.118 7.662 1.00 72.64 808 THR D N 1
ATOM 9330 C CA . THR D 1 143 ? -26.116 44.264 6.800 1.00 72.73 808 THR D CA 1
ATOM 9331 C C . THR D 1 143 ? -26.901 43.024 6.384 1.00 73.60 808 THR D C 1
ATOM 9332 O O . THR D 1 143 ? -27.886 42.633 7.017 1.00 74.02 808 THR D O 1
ATOM 9336 N N . ALA D 1 144 ? -26.442 42.393 5.303 1.00 73.36 809 ALA D N 1
ATOM 9337 C CA . ALA D 1 144 ? -26.950 41.080 4.928 1.00 74.20 809 ALA D CA 1
ATOM 9338 C C . ALA D 1 144 ? -26.506 40.055 5.963 1.00 74.05 809 ALA D C 1
ATOM 9339 O O . ALA D 1 144 ? -25.802 39.094 5.637 1.00 74.04 809 ALA D O 1
ATOM 9341 N N . CYS D 1 145 ? -26.915 40.261 7.213 1.00 77.30 810 CYS D N 1
ATOM 9342 C CA . CYS D 1 145 ? -26.470 39.456 8.340 1.00 77.08 810 CYS D CA 1
ATOM 9343 C C . CYS D 1 145 ? -27.519 39.478 9.446 1.00 77.35 810 CYS D C 1
ATOM 9344 O O . CYS D 1 145 ? -28.717 39.554 9.175 1.00 78.01 810 CYS D O 1
ATOM 9347 N N . GLU D 1 161 ? -22.930 32.846 17.913 1.00 89.55 826 GLU D N 1
ATOM 9348 C CA . GLU D 1 161 ? -23.054 34.284 18.116 1.00 88.87 826 GLU D CA 1
ATOM 9349 C C . GLU D 1 161 ? -21.928 35.022 17.394 1.00 88.00 826 GLU D C 1
ATOM 9350 O O . GLU D 1 161 ? -20.931 35.411 18.003 1.00 87.47 826 GLU D O 1
ATOM 9356 N N . TYR D 1 162 ? -22.094 35.204 16.083 1.00 85.14 827 TYR D N 1
ATOM 9357 C CA . TYR D 1 162 ? -21.071 35.881 15.292 1.00 84.38 827 TYR D CA 1
ATOM 9358 C C . TYR D 1 162 ? -21.154 37.393 15.437 1.00 83.75 827 TYR D C 1
ATOM 9359 O O . TYR D 1 162 ? -20.121 38.072 15.474 1.00 83.08 827 TYR D O 1
ATOM 9368 N N . ASP D 1 163 ? -22.373 37.938 15.512 1.00 86.25 828 ASP D N 1
ATOM 9369 C CA . ASP D 1 163 ? -22.545 39.380 15.658 1.00 85.75 828 ASP D CA 1
ATOM 9370 C C . ASP D 1 163 ? -21.777 39.924 16.855 1.00 85.24 828 ASP D C 1
ATOM 9371 O O . ASP D 1 163 ? -21.399 41.107 16.870 1.00 84.61 828 ASP D O 1
ATOM 9376 N N . ALA D 1 164 ? -21.517 39.064 17.845 1.00 84.49 829 ALA D N 1
ATOM 9377 C CA . ALA D 1 164 ? -20.700 39.433 18.997 1.00 84.15 829 ALA D CA 1
ATOM 9378 C C . ALA D 1 164 ? -19.394 40.088 18.565 1.00 83.39 829 ALA D C 1
ATOM 9379 O O . ALA D 1 164 ? -19.037 41.166 19.052 1.00 82.92 829 ALA D O 1
ATOM 9389 N N . LEU D 1 166 ? -18.860 40.713 15.263 1.00 74.02 831 LEU D N 1
ATOM 9390 C CA . LEU D 1 166 ? -19.178 41.580 14.133 1.00 73.77 831 LEU D CA 1
ATOM 9391 C C . LEU D 1 166 ? -19.155 43.038 14.568 1.00 73.21 831 LEU D C 1
ATOM 9392 O O . LEU D 1 166 ? -18.541 43.891 13.913 1.00 72.68 831 LEU D O 1
ATOM 9397 N N . LEU D 1 167 ? -19.807 43.339 15.695 1.00 71.39 832 LEU D N 1
ATOM 9398 C CA . LEU D 1 167 ? -19.751 44.697 16.219 1.00 70.92 832 LEU D CA 1
ATOM 9399 C C . LEU D 1 167 ? -18.396 45.020 16.842 1.00 70.39 832 LEU D C 1
ATOM 9400 O O . LEU D 1 167 ? -18.049 46.201 16.952 1.00 69.88 832 LEU D O 1
ATOM 9405 N N . GLU D 1 168 ? -17.624 44.004 17.243 1.00 74.14 833 GLU D N 1
ATOM 9406 C CA . GLU D 1 168 ? -16.250 44.243 17.677 1.00 73.68 833 GLU D CA 1
ATOM 9407 C C . GLU D 1 168 ? -15.374 44.673 16.510 1.00 73.10 833 GLU D C 1
ATOM 9408 O O . GLU D 1 168 ? -14.584 45.613 16.630 1.00 72.55 833 GLU D O 1
ATOM 9414 N N . HIS D 1 169 ? -15.472 43.963 15.386 1.00 67.32 834 HIS D N 1
ATOM 9415 C CA . HIS D 1 169 ? -14.677 44.309 14.213 1.00 66.92 834 HIS D CA 1
ATOM 9416 C C . HIS D 1 169 ? -15.093 45.665 13.660 1.00 66.54 834 HIS D C 1
ATOM 9417 O O . HIS D 1 169 ? -14.259 46.561 13.480 1.00 66.00 834 HIS D O 1
ATOM 9424 N N . ALA D 1 170 ? -16.393 45.840 13.394 1.00 60.99 835 ALA D N 1
ATOM 9425 C CA . ALA D 1 170 ? -16.873 47.112 12.869 1.00 60.72 835 ALA D CA 1
ATOM 9426 C C . ALA D 1 170 ? -16.688 48.261 13.853 1.00 60.29 835 ALA D C 1
ATOM 9427 O O . ALA D 1 170 ? -16.616 49.416 13.425 1.00 59.91 835 ALA D O 1
ATOM 9429 N N . GLY D 1 171 ? -16.616 47.977 15.151 1.00 60.01 836 GLY D N 1
ATOM 9430 C CA . GLY D 1 171 ? -16.272 49.010 16.111 1.00 59.65 836 GLY D CA 1
ATOM 9431 C C . GLY D 1 171 ? -14.794 49.334 16.064 1.00 59.11 836 GLY D C 1
ATOM 9432 O O . GLY D 1 171 ? -14.395 50.498 16.153 1.00 58.68 836 GLY D O 1
ATOM 9433 N N . GLU D 1 172 ? -13.969 48.295 15.913 1.00 59.70 837 GLU D N 1
ATOM 9434 C CA . GLU D 1 172 ? -12.524 48.452 15.810 1.00 59.28 837 GLU D CA 1
ATOM 9435 C C . GLU D 1 172 ? -12.118 49.184 14.538 1.00 58.88 837 GLU D C 1
ATOM 9436 O O . GLU D 1 172 ? -11.014 49.736 14.476 1.00 58.47 837 GLU D O 1
ATOM 9442 N N . ALA D 1 173 ? -12.985 49.198 13.525 1.00 54.18 838 ALA D N 1
ATOM 9443 C CA . ALA D 1 173 ? -12.711 49.948 12.307 1.00 53.93 838 ALA D CA 1
ATOM 9444 C C . ALA D 1 173 ? -12.923 51.447 12.477 1.00 53.56 838 ALA D C 1
ATOM 9445 O O . ALA D 1 173 ? -12.387 52.226 11.683 1.00 53.24 838 ALA D O 1
ATOM 9447 N N . ILE D 1 174 ? -13.670 51.866 13.494 1.00 53.11 839 ILE D N 1
ATOM 9448 C CA . ILE D 1 174 ? -14.044 53.270 13.665 1.00 52.87 839 ILE D CA 1
ATOM 9449 C C . ILE D 1 174 ? -12.850 54.127 14.091 1.00 52.40 839 ILE D C 1
ATOM 9450 O O . ILE D 1 174 ? -12.613 55.171 13.465 1.00 52.14 839 ILE D O 1
ATOM 9455 N N . PRO D 1 175 ? -12.070 53.763 15.123 1.00 50.40 840 PRO D N 1
ATOM 9456 C CA . PRO D 1 175 ? -10.895 54.587 15.461 1.00 50.03 840 PRO D CA 1
ATOM 9457 C C . PRO D 1 175 ? -9.761 54.495 14.453 1.00 49.77 840 PRO D C 1
ATOM 9458 O O . PRO D 1 175 ? -8.968 55.440 14.360 1.00 49.48 840 PRO D O 1
ATOM 9462 N N . ALA D 1 176 ? -9.634 53.383 13.723 1.00 51.33 841 ALA D N 1
ATOM 9463 C CA . ALA D 1 176 ? -8.657 53.315 12.641 1.00 51.17 841 ALA D CA 1
ATOM 9464 C C . ALA D 1 176 ? -8.989 54.324 11.550 1.00 51.03 841 ALA D C 1
ATOM 9465 O O . ALA D 1 176 ? -8.114 55.059 11.075 1.00 50.78 841 ALA D O 1
ATOM 9467 N N . LEU D 1 177 ? -10.258 54.367 11.137 1.00 52.08 842 LEU D N 1
ATOM 9468 C CA . LEU D 1 177 ? -10.694 55.378 10.182 1.00 52.06 842 LEU D CA 1
ATOM 9469 C C . LEU D 1 177 ? -10.541 56.778 10.759 1.00 51.77 842 LEU D C 1
ATOM 9470 O O . LEU D 1 177 ? -10.199 57.722 10.037 1.00 51.62 842 LEU D O 1
ATOM 9475 N N . ALA D 1 178 ? -10.797 56.931 12.060 1.00 51.10 843 ALA D N 1
ATOM 9476 C CA . ALA D 1 178 ? -10.618 58.225 12.710 1.00 50.87 843 ALA D CA 1
ATOM 9477 C C . ALA D 1 178 ? -9.173 58.697 12.604 1.00 50.60 843 ALA D C 1
ATOM 9478 O O . ALA D 1 178 ? -8.909 59.852 12.254 1.00 50.46 843 ALA D O 1
ATOM 9480 N N . ALA D 1 179 ? -8.218 57.808 12.895 1.00 48.35 844 ALA D N 1
ATOM 9481 C CA . ALA D 1 179 ? -6.810 58.184 12.802 1.00 48.14 844 ALA D CA 1
ATOM 9482 C C . ALA D 1 179 ? -6.398 58.451 11.360 1.00 48.04 844 ALA D C 1
ATOM 9483 O O . ALA D 1 179 ? -5.662 59.406 11.088 1.00 47.84 844 ALA D O 1
ATOM 9485 N N . ALA D 1 180 ? -6.860 57.621 10.419 1.00 51.32 845 ALA D N 1
ATOM 9486 C CA . ALA D 1 180 ? -6.498 57.838 9.022 1.00 51.30 845 ALA D CA 1
ATOM 9487 C C . ALA D 1 180 ? -7.097 59.128 8.477 1.00 51.31 845 ALA D C 1
ATOM 9488 O O . ALA D 1 180 ? -6.549 59.717 7.539 1.00 51.25 845 ALA D O 1
ATOM 9490 N N . ALA D 1 181 ? -8.211 59.580 9.048 1.00 50.77 846 ALA D N 1
ATOM 9491 C CA . ALA D 1 181 ? -8.879 60.784 8.575 1.00 50.83 846 ALA D CA 1
ATOM 9492 C C . ALA D 1 181 ? -8.412 62.047 9.285 1.00 50.61 846 ALA D C 1
ATOM 9493 O O . ALA D 1 181 ? -8.635 63.148 8.768 1.00 50.66 846 ALA D O 1
ATOM 9495 N N . GLY D 1 182 ? -7.781 61.916 10.453 1.00 52.17 847 GLY D N 1
ATOM 9496 C CA . GLY D 1 182 ? -7.193 63.031 11.158 1.00 52.02 847 GLY D CA 1
ATOM 9497 C C . GLY D 1 182 ? -8.015 63.566 12.314 1.00 52.06 847 GLY D C 1
ATOM 9498 O O . GLY D 1 182 ? -7.481 64.324 13.131 1.00 51.97 847 GLY D O 1
ATOM 9499 N N . GLY D 1 183 ? -9.285 63.198 12.408 1.00 53.19 848 GLY D N 1
ATOM 9500 C CA . GLY D 1 183 ? -10.148 63.734 13.466 1.00 53.28 848 GLY D CA 1
ATOM 9501 C C . GLY D 1 183 ? -10.624 65.148 13.217 1.00 53.29 848 GLY D C 1
ATOM 9502 O O . GLY D 1 183 ? -11.811 65.442 13.378 1.00 53.45 848 GLY D O 1
ATOM 9503 N N . ASP D 1 184 ? -9.708 66.042 12.842 1.00 54.89 849 ASP D N 1
ATOM 9504 C CA . ASP D 1 184 ? -10.093 67.338 12.297 1.00 54.95 849 ASP D CA 1
ATOM 9505 C C . ASP D 1 184 ? -11.105 67.172 11.170 1.00 55.18 849 ASP D C 1
ATOM 9506 O O . ASP D 1 184 ? -12.043 67.965 11.040 1.00 55.36 849 ASP D O 1
ATOM 9511 N N . SER D 1 185 ? -10.929 66.136 10.350 1.00 48.48 850 SER D N 1
ATOM 9512 C CA . SER D 1 185 ? -11.840 65.819 9.262 1.00 48.80 850 SER D CA 1
ATOM 9513 C C . SER D 1 185 ? -12.785 64.666 9.582 1.00 48.94 850 SER D C 1
ATOM 9514 O O . SER D 1 185 ? -13.770 64.477 8.863 1.00 49.26 850 SER D O 1
ATOM 9517 N N . PHE D 1 186 ? -12.513 63.896 10.637 1.00 49.51 851 PHE D N 1
ATOM 9518 C CA . PHE D 1 186 ? -13.392 62.805 11.039 1.00 49.70 851 PHE D CA 1
ATOM 9519 C C . PHE D 1 186 ? -14.516 63.260 11.960 1.00 49.86 851 PHE D C 1
ATOM 9520 O O . PHE D 1 186 ? -15.528 62.557 12.075 1.00 50.14 851 PHE D O 1
ATOM 9528 N N . ALA D 1 187 ? -14.365 64.421 12.596 1.00 50.20 852 ALA D N 1
ATOM 9529 C CA . ALA D 1 187 ? -15.317 64.847 13.618 1.00 50.33 852 ALA D CA 1
ATOM 9530 C C . ALA D 1 187 ? -16.760 64.957 13.131 1.00 50.65 852 ALA D C 1
ATOM 9531 O O . ALA D 1 187 ? -17.663 64.598 13.907 1.00 50.86 852 ALA D O 1
ATOM 9533 N N . PRO D 1 188 ? -17.062 65.444 11.915 1.00 51.14 853 PRO D N 1
ATOM 9534 C CA . PRO D 1 188 ? -18.469 65.440 11.471 1.00 51.56 853 PRO D CA 1
ATOM 9535 C C . PRO D 1 188 ? -19.136 64.075 11.536 1.00 51.83 853 PRO D C 1
ATOM 9536 O O . PRO D 1 188 ? -20.280 63.972 11.993 1.00 52.16 853 PRO D O 1
ATOM 9540 N N . PHE D 1 189 ? -18.447 63.023 11.092 1.00 51.51 854 PHE D N 1
ATOM 9541 C CA . PHE D 1 189 ? -19.027 61.687 11.039 1.00 51.83 854 PHE D CA 1
ATOM 9542 C C . PHE D 1 189 ? -19.095 61.028 12.413 1.00 51.82 854 PHE D C 1
ATOM 9543 O O . PHE D 1 189 ? -19.934 60.137 12.628 1.00 52.19 854 PHE D O 1
ATOM 9551 N N . PHE D 1 190 ? -18.232 61.451 13.343 1.00 50.39 855 PHE D N 1
ATOM 9552 C CA . PHE D 1 190 ? -18.325 60.977 14.720 1.00 50.44 855 PHE D CA 1
ATOM 9553 C C . PHE D 1 190 ? -19.691 61.272 15.319 1.00 50.82 855 PHE D C 1
ATOM 9554 O O . PHE D 1 190 ? -20.240 60.447 16.056 1.00 51.13 855 PHE D O 1
ATOM 9562 N N . ALA D 1 191 ? -20.250 62.449 15.029 1.00 49.83 856 ALA D N 1
ATOM 9563 C CA . ALA D 1 191 ? -21.595 62.752 15.507 1.00 50.19 856 ALA D CA 1
ATOM 9564 C C . ALA D 1 191 ? -22.609 61.746 14.983 1.00 50.67 856 ALA D C 1
ATOM 9565 O O . ALA D 1 191 ? -23.627 61.488 15.637 1.00 51.04 856 ALA D O 1
ATOM 9567 N N . GLY D 1 192 ? -22.351 61.164 13.811 1.00 52.12 857 GLY D N 1
ATOM 9568 C CA . GLY D 1 192 ? -23.253 60.163 13.273 1.00 52.62 857 GLY D CA 1
ATOM 9569 C C . GLY D 1 192 ? -23.030 58.787 13.857 1.00 52.74 857 GLY D C 1
ATOM 9570 O O . GLY D 1 192 ? -23.962 57.976 13.906 1.00 53.23 857 GLY D O 1
ATOM 9571 N N . PHE D 1 193 ? -21.804 58.493 14.291 1.00 53.39 858 PHE D N 1
ATOM 9572 C CA . PHE D 1 193 ? -21.576 57.239 15.007 1.00 53.56 858 PHE D CA 1
ATOM 9573 C C . PHE D 1 193 ? -22.079 57.291 16.444 1.00 53.78 858 PHE D C 1
ATOM 9574 O O . PHE D 1 193 ? -22.505 56.263 16.981 1.00 54.17 858 PHE D O 1
ATOM 9582 N N . LEU D 1 194 ? -22.046 58.471 17.064 1.00 54.37 859 LEU D N 1
ATOM 9583 C CA . LEU D 1 194 ? -22.229 58.611 18.509 1.00 54.53 859 LEU D CA 1
ATOM 9584 C C . LEU D 1 194 ? -23.522 57.998 19.037 1.00 55.16 859 LEU D C 1
ATOM 9585 O O . LEU D 1 194 ? -23.469 57.305 20.065 1.00 55.43 859 LEU D O 1
ATOM 9590 N N . PRO D 1 195 ? -24.692 58.202 18.419 1.00 55.76 860 PRO D N 1
ATOM 9591 C CA . PRO D 1 195 ? -25.903 57.566 18.959 1.00 56.40 860 PRO D CA 1
ATOM 9592 C C . PRO D 1 195 ? -25.864 56.050 18.900 1.00 56.73 860 PRO D C 1
ATOM 9593 O O . PRO D 1 195 ? -26.496 55.392 19.735 1.00 57.20 860 PRO D O 1
ATOM 9597 N N . LEU D 1 196 ? -25.129 55.473 17.944 1.00 58.02 861 LEU D N 1
ATOM 9598 C CA . LEU D 1 196 ? -25.033 54.019 17.860 1.00 58.33 861 LEU D CA 1
ATOM 9599 C C . LEU D 1 196 ? -24.147 53.454 18.965 1.00 58.25 861 LEU D C 1
ATOM 9600 O O . LEU D 1 196 ? -24.493 52.445 19.590 1.00 58.74 861 LEU D O 1
ATOM 9605 N N . LEU D 1 197 ? -22.995 54.082 19.212 1.00 54.84 862 LEU D N 1
ATOM 9606 C CA . LEU D 1 197 ? -22.112 53.634 20.285 1.00 54.85 862 LEU D CA 1
ATOM 9607 C C . LEU D 1 197 ? -22.758 53.856 21.647 1.00 55.27 862 LEU D C 1
ATOM 9608 O O . LEU D 1 197 ? -22.882 52.926 22.452 1.00 55.76 862 LEU D O 1
ATOM 9613 N N . VAL D 1 198 ? -23.177 55.096 21.918 1.00 56.95 863 VAL D N 1
ATOM 9614 C CA . VAL D 1 198 ? -23.883 55.438 23.153 1.00 57.38 863 VAL D CA 1
ATOM 9615 C C . VAL D 1 198 ? -25.122 54.567 23.319 1.00 58.05 863 VAL D C 1
ATOM 9616 O O . VAL D 1 198 ? -25.553 54.290 24.446 1.00 58.54 863 VAL D O 1
ATOM 9620 N N . CYS D 1 199 ? -25.710 54.113 22.208 1.00 60.88 864 CYS D N 1
ATOM 9621 C CA . CYS D 1 199 ? -26.907 53.278 22.291 1.00 61.56 864 CYS D CA 1
ATOM 9622 C C . CYS D 1 199 ? -26.652 52.010 23.096 1.00 61.99 864 CYS D C 1
ATOM 9623 O O . CYS D 1 199 ? -27.518 51.566 23.859 1.00 62.61 864 CYS D O 1
ATOM 9626 N N . LYS D 1 200 ? -25.468 51.415 22.947 1.00 63.08 865 LYS D N 1
ATOM 9627 C CA . LYS D 1 200 ? -25.142 50.162 23.620 1.00 63.47 865 LYS D CA 1
ATOM 9628 C C . LYS D 1 200 ? -24.392 50.373 24.928 1.00 63.50 865 LYS D C 1
ATOM 9629 O O . LYS D 1 200 ? -23.529 49.560 25.284 1.00 63.50 865 LYS D O 1
ATOM 9635 N N . THR D 1 201 ? -24.707 51.445 25.656 1.00 60.69 866 THR D N 1
ATOM 9636 C CA . THR D 1 201 ? -24.058 51.747 26.924 1.00 60.77 866 THR D CA 1
ATOM 9637 C C . THR D 1 201 ? -25.067 51.829 28.064 1.00 61.43 866 THR D C 1
ATOM 9638 O O . THR D 1 201 ? -24.707 52.214 29.183 1.00 61.67 866 THR D O 1
ATOM 9642 N N . LYS D 1 202 ? -26.308 51.416 27.819 1.00 63.03 867 LYS D N 1
ATOM 9643 C CA . LYS D 1 202 ? -27.433 51.683 28.697 1.00 63.70 867 LYS D CA 1
ATOM 9644 C C . LYS D 1 202 ? -27.816 50.457 29.515 1.00 64.45 867 LYS D C 1
ATOM 9645 O O . LYS D 1 202 ? -27.519 49.313 29.156 1.00 64.55 867 LYS D O 1
ATOM 9651 N N . GLN D 1 203 ? -28.480 50.732 30.637 1.00 71.61 868 GLN D N 1
ATOM 9652 C CA . GLN D 1 203 ? -29.152 49.733 31.457 1.00 72.52 868 GLN D CA 1
ATOM 9653 C C . GLN D 1 203 ? -29.974 48.773 30.604 1.00 72.82 868 GLN D C 1
ATOM 9654 O O . GLN D 1 203 ? -31.003 49.158 30.038 1.00 72.85 868 GLN D O 1
ATOM 9660 N N . GLY D 1 204 ? -29.522 47.526 30.496 1.00 70.82 869 GLY D N 1
ATOM 9661 C CA . GLY D 1 204 ? -30.197 46.543 29.672 1.00 71.21 869 GLY D CA 1
ATOM 9662 C C . GLY D 1 204 ? -29.251 45.761 28.784 1.00 70.71 869 GLY D C 1
ATOM 9663 O O . GLY D 1 204 ? -29.414 44.549 28.607 1.00 71.07 869 GLY D O 1
ATOM 9664 N N . CYS D 1 205 ? -28.256 46.442 28.221 1.00 70.89 870 CYS D N 1
ATOM 9665 C CA . CYS D 1 205 ? -27.271 45.780 27.381 1.00 70.46 870 CYS D CA 1
ATOM 9666 C C . CYS D 1 205 ? -26.417 44.825 28.211 1.00 70.76 870 CYS D C 1
ATOM 9667 O O . CYS D 1 205 ? -26.482 44.790 29.443 1.00 71.31 870 CYS D O 1
ATOM 9670 N N . THR D 1 206 ? -25.600 44.043 27.514 1.00 66.13 871 THR D N 1
ATOM 9671 C CA . THR D 1 206 ? -24.725 43.080 28.162 1.00 66.37 871 THR D CA 1
ATOM 9672 C C . THR D 1 206 ? -23.377 43.717 28.488 1.00 65.75 871 THR D C 1
ATOM 9673 O O . THR D 1 206 ? -23.075 44.843 28.087 1.00 65.09 871 THR D O 1
ATOM 9677 N N . VAL D 1 207 ? -22.561 42.974 29.237 1.00 61.95 872 VAL D N 1
ATOM 9678 C CA . VAL D 1 207 ? -21.224 43.453 29.578 1.00 61.45 872 VAL D CA 1
ATOM 9679 C C . VAL D 1 207 ? -20.379 43.606 28.320 1.00 60.66 872 VAL D C 1
ATOM 9680 O O . VAL D 1 207 ? -19.627 44.578 28.171 1.00 60.05 872 VAL D O 1
ATOM 9684 N N . ALA D 1 208 ? -20.500 42.654 27.391 1.00 61.81 873 ALA D N 1
ATOM 9685 C CA . ALA D 1 208 ? -19.759 42.733 26.137 1.00 61.17 873 ALA D CA 1
ATOM 9686 C C . ALA D 1 208 ? -20.110 44.003 25.371 1.00 60.59 873 ALA D C 1
ATOM 9687 O O . ALA D 1 208 ? -19.221 44.721 24.900 1.00 59.96 873 ALA D O 1
ATOM 9689 N N . GLU D 1 209 ? -21.405 44.307 25.255 1.00 61.57 874 GLU D N 1
ATOM 9690 C CA . GLU D 1 209 ? -21.840 45.458 24.468 1.00 61.12 874 GLU D CA 1
ATOM 9691 C C . GLU D 1 209 ? -21.357 46.769 25.078 1.00 60.70 874 GLU D C 1
ATOM 9692 O O . GLU D 1 209 ? -20.782 47.614 24.380 1.00 60.09 874 GLU D O 1
ATOM 9698 N N . LYS D 1 210 ? -21.597 46.964 26.378 1.00 59.64 875 LYS D N 1
ATOM 9699 C CA . LYS D 1 210 ? -21.114 48.169 27.045 1.00 59.37 875 LYS D CA 1
ATOM 9700 C C . LYS D 1 210 ? -19.601 48.288 26.924 1.00 58.84 875 LYS D C 1
ATOM 9701 O O . LYS D 1 210 ? -19.069 49.383 26.696 1.00 58.32 875 LYS D O 1
ATOM 9707 N N . SER D 1 211 ? -18.894 47.163 27.060 1.00 58.63 876 SER D N 1
ATOM 9708 C CA . SER D 1 211 ? -17.443 47.159 26.913 1.00 58.20 876 SER D CA 1
ATOM 9709 C C . SER D 1 211 ? -17.032 47.671 25.538 1.00 57.51 876 SER D C 1
ATOM 9710 O O . SER D 1 211 ? -16.230 48.606 25.422 1.00 57.05 876 SER D O 1
ATOM 9713 N N . PHE D 1 212 ? -17.583 47.069 24.481 1.00 62.29 877 PHE D N 1
ATOM 9714 C CA . PHE D 1 212 ? -17.240 47.489 23.126 1.00 61.71 877 PHE D CA 1
ATOM 9715 C C . PHE D 1 212 ? -17.543 48.967 22.920 1.00 61.30 877 PHE D C 1
ATOM 9716 O O . PHE D 1 212 ? -16.719 49.712 22.378 1.00 60.71 877 PHE D O 1
ATOM 9724 N N . ALA D 1 213 ? -18.727 49.410 23.354 1.00 56.50 878 ALA D N 1
ATOM 9725 C CA . ALA D 1 213 ? -19.139 50.790 23.117 1.00 56.19 878 ALA D CA 1
ATOM 9726 C C . ALA D 1 213 ? -18.200 51.776 23.801 1.00 55.83 878 ALA D C 1
ATOM 9727 O O . ALA D 1 213 ? -17.704 52.718 23.170 1.00 55.26 878 ALA D O 1
ATOM 9729 N N . VAL D 1 214 ? -17.941 51.575 25.096 1.00 53.06 879 VAL D N 1
ATOM 9730 C CA . VAL D 1 214 ? -17.105 52.520 25.829 1.00 52.84 879 VAL D CA 1
ATOM 9731 C C . VAL D 1 214 ? -15.672 52.488 25.308 1.00 52.30 879 VAL D C 1
ATOM 9732 O O . VAL D 1 214 ? -15.029 53.535 25.154 1.00 51.85 879 VAL D O 1
ATOM 9736 N N . GLY D 1 215 ? -15.152 51.292 25.024 1.00 50.43 880 GLY D N 1
ATOM 9737 C CA . GLY D 1 215 ? -13.805 51.197 24.483 1.00 50.17 880 GLY D CA 1
ATOM 9738 C C . GLY D 1 215 ? -13.656 51.931 23.164 1.00 49.96 880 GLY D C 1
ATOM 9739 O O . GLY D 1 215 ? -12.745 52.745 22.991 1.00 49.75 880 GLY D O 1
ATOM 9740 N N . THR D 1 216 ? -14.556 51.651 22.214 1.00 51.64 881 THR D N 1
ATOM 9741 C CA . THR D 1 216 ? -14.551 52.365 20.940 1.00 51.17 881 THR D CA 1
ATOM 9742 C C . THR D 1 216 ? -14.673 53.870 21.151 1.00 50.88 881 THR D C 1
ATOM 9743 O O . THR D 1 216 ? -14.062 54.660 20.420 1.00 50.41 881 THR D O 1
ATOM 9747 N N . LEU D 1 217 ? -15.452 54.285 22.155 1.00 49.35 882 LEU D N 1
ATOM 9748 C CA . LEU D 1 217 ? -15.600 55.712 22.428 1.00 49.17 882 LEU D CA 1
ATOM 9749 C C . LEU D 1 217 ? -14.285 56.335 22.883 1.00 48.92 882 LEU D C 1
ATOM 9750 O O . LEU D 1 217 ? -13.918 57.418 22.416 1.00 48.52 882 LEU D O 1
ATOM 9755 N N . ALA D 1 218 ? -13.561 55.669 23.787 1.00 46.93 883 ALA D N 1
ATOM 9756 C CA . ALA D 1 218 ? -12.287 56.208 24.260 1.00 46.76 883 ALA D CA 1
ATOM 9757 C C . ALA D 1 218 ? -11.240 56.217 23.150 1.00 46.54 883 ALA D C 1
ATOM 9758 O O . ALA D 1 218 ? -10.555 57.228 22.934 1.00 46.40 883 ALA D O 1
ATOM 9760 N N . GLU D 1 219 ? -11.090 55.091 22.443 1.00 50.15 884 GLU D N 1
ATOM 9761 C CA . GLU D 1 219 ? -10.141 55.035 21.334 1.00 49.71 884 GLU D CA 1
ATOM 9762 C C . GLU D 1 219 ? -10.434 56.115 20.302 1.00 49.34 884 GLU D C 1
ATOM 9763 O O . GLU D 1 219 ? -9.511 56.751 19.780 1.00 49.01 884 GLU D O 1
ATOM 9769 N N . THR D 1 220 ? -11.713 56.337 19.991 1.00 48.19 885 THR D N 1
ATOM 9770 C CA . THR D 1 220 ? -12.048 57.384 19.034 1.00 47.91 885 THR D CA 1
ATOM 9771 C C . THR D 1 220 ? -11.772 58.767 19.611 1.00 47.78 885 THR D C 1
ATOM 9772 O O . THR D 1 220 ? -11.378 59.677 18.873 1.00 47.47 885 THR D O 1
ATOM 9776 N N . ILE D 1 221 ? -11.968 58.942 20.923 1.00 46.18 886 ILE D N 1
ATOM 9777 C CA . ILE D 1 221 ? -11.562 60.183 21.580 1.00 46.12 886 ILE D CA 1
ATOM 9778 C C . ILE D 1 221 ? -10.090 60.454 21.308 1.00 45.95 886 ILE D C 1
ATOM 9779 O O . ILE D 1 221 ? -9.691 61.591 21.021 1.00 45.88 886 ILE D O 1
ATOM 9784 N N . GLN D 1 222 ? -9.259 59.411 21.382 1.00 47.89 887 GLN D N 1
ATOM 9785 C CA . GLN D 1 222 ? -7.860 59.575 20.996 1.00 47.64 887 GLN D CA 1
ATOM 9786 C C . GLN D 1 222 ? -7.721 59.801 19.495 1.00 47.28 887 GLN D C 1
ATOM 9787 O O . GLN D 1 222 ? -6.961 60.676 19.064 1.00 47.09 887 GLN D O 1
ATOM 9793 N N . GLY D 1 223 ? -8.459 59.041 18.686 1.00 49.94 888 GLY D N 1
ATOM 9794 C CA . GLY D 1 223 ? -8.456 59.213 17.242 1.00 49.68 888 GLY D CA 1
ATOM 9795 C C . GLY D 1 223 ? -9.088 60.511 16.779 1.00 49.59 888 GLY D C 1
ATOM 9796 O O . GLY D 1 223 ? -9.278 60.733 15.578 1.00 49.49 888 GLY D O 1
ATOM 9797 N N . LEU D 1 224 ? -9.431 61.369 17.737 1.00 49.54 889 LEU D N 1
ATOM 9798 C CA . LEU D 1 224 ? -9.922 62.712 17.473 1.00 49.47 889 LEU D CA 1
ATOM 9799 C C . LEU D 1 224 ? -8.941 63.801 17.872 1.00 49.40 889 LEU D C 1
ATOM 9800 O O . LEU D 1 224 ? -8.900 64.844 17.219 1.00 49.25 889 LEU D O 1
ATOM 9805 N N . GLY D 1 225 ? -8.148 63.582 18.918 1.00 47.70 890 GLY D N 1
ATOM 9806 C CA . GLY D 1 225 ? -7.257 64.631 19.378 1.00 47.75 890 GLY D CA 1
ATOM 9807 C C . GLY D 1 225 ? -8.045 65.816 19.894 1.00 47.83 890 GLY D C 1
ATOM 9808 O O . GLY D 1 225 ? -9.111 65.667 20.507 1.00 48.01 890 GLY D O 1
ATOM 9809 N N . ALA D 1 226 ? -7.526 67.018 19.622 1.00 50.93 891 ALA D N 1
ATOM 9810 C CA . ALA D 1 226 ? -8.204 68.244 20.033 1.00 51.04 891 ALA D CA 1
ATOM 9811 C C . ALA D 1 226 ? -9.615 68.338 19.463 1.00 51.00 891 ALA D C 1
ATOM 9812 O O . ALA D 1 226 ? -10.483 68.983 20.064 1.00 51.23 891 ALA D O 1
ATOM 9814 N N . ALA D 1 227 ? -9.869 67.698 18.318 1.00 49.07 892 ALA D N 1
ATOM 9815 C CA . ALA D 1 227 ? -11.204 67.694 17.729 1.00 49.06 892 ALA D CA 1
ATOM 9816 C C . ALA D 1 227 ? -12.248 67.040 18.625 1.00 49.34 892 ALA D C 1
ATOM 9817 O O . ALA D 1 227 ? -13.445 67.164 18.342 1.00 49.42 892 ALA D O 1
ATOM 9819 N N . SER D 1 228 ? -11.832 66.341 19.684 1.00 48.57 893 SER D N 1
ATOM 9820 C CA . SER D 1 228 ? -12.790 65.788 20.633 1.00 48.90 893 SER D CA 1
ATOM 9821 C C . SER D 1 228 ? -13.409 66.855 21.524 1.00 49.18 893 SER D C 1
ATOM 9822 O O . SER D 1 228 ? -14.408 66.570 22.196 1.00 49.50 893 SER D O 1
ATOM 9825 N N . ALA D 1 229 ? -12.845 68.066 21.539 1.00 49.67 894 ALA D N 1
ATOM 9826 C CA . ALA D 1 229 ? -13.359 69.139 22.385 1.00 49.92 894 ALA D CA 1
ATOM 9827 C C . ALA D 1 229 ? -14.853 69.349 22.169 1.00 50.01 894 ALA D C 1
ATOM 9828 O O . ALA D 1 229 ? -15.654 69.270 23.110 1.00 50.38 894 ALA D O 1
ATOM 9830 N N . GLN D 1 230 ? -15.248 69.572 20.914 1.00 49.31 895 GLN D N 1
ATOM 9831 C CA . GLN D 1 230 ? -16.641 69.822 20.562 1.00 49.43 895 GLN D CA 1
ATOM 9832 C C . GLN D 1 230 ? -17.588 68.709 21.000 1.00 49.72 895 GLN D C 1
ATOM 9833 O O . GLN D 1 230 ? -18.805 68.872 20.858 1.00 49.93 895 GLN D O 1
ATOM 9839 N N . PHE D 1 231 ? -17.074 67.596 21.528 1.00 49.25 896 PHE D N 1
ATOM 9840 C CA . PHE D 1 231 ? -17.906 66.468 21.923 1.00 49.55 896 PHE D CA 1
ATOM 9841 C C . PHE D 1 231 ? -17.951 66.230 23.427 1.00 50.00 896 PHE D C 1
ATOM 9842 O O . PHE D 1 231 ? -18.694 65.343 23.865 1.00 50.36 896 PHE D O 1
ATOM 9850 N N . VAL D 1 232 ? -17.188 66.989 24.224 1.00 49.77 897 VAL D N 1
ATOM 9851 C CA . VAL D 1 232 ? -17.097 66.718 25.662 1.00 50.28 897 VAL D CA 1
ATOM 9852 C C . VAL D 1 232 ? -18.487 66.614 26.286 1.00 50.78 897 VAL D C 1
ATOM 9853 O O . VAL D 1 232 ? -18.818 65.622 26.949 1.00 51.16 897 VAL D O 1
ATOM 9857 N N . SER D 1 233 ? -19.330 67.628 26.058 1.00 51.93 898 SER D N 1
ATOM 9858 C CA . SER D 1 233 ? -20.658 67.646 26.668 1.00 52.46 898 SER D CA 1
ATOM 9859 C C . SER D 1 233 ? -21.488 66.430 26.274 1.00 52.56 898 SER D C 1
ATOM 9860 O O . SER D 1 233 ? -22.296 65.947 27.075 1.00 53.09 898 SER D O 1
ATOM 9863 N N . ARG D 1 234 ? -21.308 65.916 25.056 1.00 51.70 899 ARG D N 1
ATOM 9864 C CA . ARG D 1 234 ? -22.054 64.727 24.661 1.00 51.86 899 ARG D CA 1
ATOM 9865 C C . ARG D 1 234 ? -21.434 63.457 25.221 1.00 52.06 899 ARG D C 1
ATOM 9866 O O . ARG D 1 234 ? -22.145 62.472 25.452 1.00 52.47 899 ARG D O 1
ATOM 9874 N N . LEU D 1 235 ? -20.125 63.461 25.460 1.00 49.35 900 LEU D N 1
ATOM 9875 C CA . LEU D 1 235 ? -19.430 62.236 25.833 1.00 49.47 900 LEU D CA 1
ATOM 9876 C C . LEU D 1 235 ? -19.396 62.018 27.339 1.00 50.07 900 LEU D C 1
ATOM 9877 O O . LEU D 1 235 ? -19.529 60.878 27.801 1.00 50.43 900 LEU D O 1
ATOM 9882 N N . LEU D 1 236 ? -19.233 63.090 28.113 1.00 52.36 901 LEU D N 1
ATOM 9883 C CA . LEU D 1 236 ? -19.067 62.977 29.563 1.00 52.99 901 LEU D CA 1
ATOM 9884 C C . LEU D 1 236 ? -20.169 62.186 30.256 1.00 53.62 901 LEU D C 1
ATOM 9885 O O . LEU D 1 236 ? -19.837 61.292 31.052 1.00 53.93 901 LEU D O 1
ATOM 9890 N N . PRO D 1 237 ? -21.466 62.463 30.041 1.00 50.26 902 PRO D N 1
ATOM 9891 C CA . PRO D 1 237 ? -22.493 61.684 30.755 1.00 50.92 902 PRO D CA 1
ATOM 9892 C C . PRO D 1 237 ? -22.310 60.188 30.591 1.00 51.00 902 PRO D C 1
ATOM 9893 O O . PRO D 1 237 ? -22.204 59.463 31.589 1.00 51.60 902 PRO D O 1
ATOM 9897 N N . VAL D 1 238 ? -22.237 59.723 29.343 1.00 49.45 903 VAL D N 1
ATOM 9898 C CA . VAL D 1 238 ? -21.953 58.331 29.011 1.00 49.47 903 VAL D CA 1
ATOM 9899 C C . VAL D 1 238 ? -20.841 57.799 29.905 1.00 49.41 903 VAL D C 1
ATOM 9900 O O . VAL D 1 238 ? -21.075 56.912 30.735 1.00 49.64 903 VAL D O 1
ATOM 9904 N N . LEU D 1 239 ? -19.636 58.355 29.750 1.00 50.25 904 LEU D N 1
ATOM 9905 C CA . LEU D 1 239 ? -18.505 57.984 30.594 1.00 50.43 904 LEU D CA 1
ATOM 9906 C C . LEU D 1 239 ? -18.916 57.910 32.060 1.00 51.22 904 LEU D C 1
ATOM 9907 O O . LEU D 1 239 ? -18.772 56.865 32.709 1.00 51.61 904 LEU D O 1
ATOM 9912 N N . LEU D 1 240 ? -19.461 59.012 32.588 1.00 50.42 905 LEU D N 1
ATOM 9913 C CA . LEU D 1 240 ? -19.936 59.031 33.968 1.00 51.24 905 LEU D CA 1
ATOM 9914 C C . LEU D 1 240 ? -20.814 57.819 34.249 1.00 51.73 905 LEU D C 1
ATOM 9915 O O . LEU D 1 240 ? -20.505 56.994 35.118 1.00 52.19 905 LEU D O 1
ATOM 9920 N N . SER D 1 241 ? -21.885 57.670 33.464 1.00 52.74 906 SER D N 1
ATOM 9921 C CA . SER D 1 241 ? -22.844 56.596 33.699 1.00 53.23 906 SER D CA 1
ATOM 9922 C C . SER D 1 241 ? -22.177 55.230 33.677 1.00 53.31 906 SER D C 1
ATOM 9923 O O . SER D 1 241 ? -22.610 54.317 34.390 1.00 53.97 906 SER D O 1
ATOM 9926 N N . THR D 1 242 ? -21.117 55.074 32.889 1.00 53.99 907 THR D N 1
ATOM 9927 C CA . THR D 1 242 ? -20.489 53.771 32.743 1.00 54.02 907 THR D CA 1
ATOM 9928 C C . THR D 1 242 ? -19.354 53.536 33.726 1.00 54.28 907 THR D C 1
ATOM 9929 O O . THR D 1 242 ? -18.853 52.409 33.805 1.00 54.45 907 THR D O 1
ATOM 9933 N N . ALA D 1 243 ? -18.941 54.557 34.480 1.00 57.09 908 ALA D N 1
ATOM 9934 C CA . ALA D 1 243 ? -17.990 54.316 35.558 1.00 57.49 908 ALA D CA 1
ATOM 9935 C C . ALA D 1 243 ? -18.664 53.746 36.795 1.00 58.43 908 ALA D C 1
ATOM 9936 O O . ALA D 1 243 ? -17.977 53.211 37.672 1.00 58.87 908 ALA D O 1
ATOM 9938 N N . GLN D 1 244 ? -19.987 53.849 36.880 1.00 61.39 909 GLN D N 1
ATOM 9939 C CA . GLN D 1 244 ? -20.749 53.315 37.998 1.00 62.33 909 GLN D CA 1
ATOM 9940 C C . GLN D 1 244 ? -21.270 51.908 37.738 1.00 62.62 909 GLN D C 1
ATOM 9941 O O . GLN D 1 244 ? -21.894 51.321 38.627 1.00 63.46 909 GLN D O 1
ATOM 9947 N N . GLU D 1 245 ? -21.036 51.357 36.548 1.00 61.03 910 GLU D N 1
ATOM 9948 C CA . GLU D 1 245 ? -21.432 49.984 36.271 1.00 61.28 910 GLU D CA 1
ATOM 9949 C C . GLU D 1 245 ? -20.582 49.017 37.089 1.00 61.76 910 GLU D C 1
ATOM 9950 O O . GLU D 1 245 ? -19.374 49.209 37.249 1.00 61.51 910 GLU D O 1
ATOM 9956 N N . ALA D 1 246 ? -21.225 47.967 37.605 1.00 62.81 911 ALA D N 1
ATOM 9957 C CA . ALA D 1 246 ? -20.568 47.022 38.500 1.00 63.42 911 ALA D CA 1
ATOM 9958 C C . ALA D 1 246 ? -19.583 46.098 37.795 1.00 63.07 911 ALA D C 1
ATOM 9959 O O . ALA D 1 246 ? -18.785 45.442 38.476 1.00 63.47 911 ALA D O 1
ATOM 9961 N N . ASP D 1 247 ? -19.614 46.017 36.471 1.00 64.68 912 ASP D N 1
ATOM 9962 C CA . ASP D 1 247 ? -18.632 45.204 35.763 1.00 64.33 912 ASP D CA 1
ATOM 9963 C C . ASP D 1 247 ? -17.274 45.894 35.814 1.00 63.76 912 ASP D C 1
ATOM 9964 O O . ASP D 1 247 ? -17.184 47.095 35.534 1.00 63.24 912 ASP D O 1
ATOM 9969 N N . PRO D 1 248 ? -16.200 45.179 36.160 1.00 62.19 913 PRO D N 1
ATOM 9970 C CA . PRO D 1 248 ? -14.894 45.852 36.269 1.00 61.79 913 PRO D CA 1
ATOM 9971 C C . PRO D 1 248 ? -14.298 46.236 34.927 1.00 60.81 913 PRO D C 1
ATOM 9972 O O . PRO D 1 248 ? -13.652 47.285 34.823 1.00 60.33 913 PRO D O 1
ATOM 9976 N N . GLU D 1 249 ? -14.493 45.418 33.893 1.00 63.88 914 GLU D N 1
ATOM 9977 C CA . GLU D 1 249 ? -13.956 45.743 32.575 1.00 63.03 914 GLU D CA 1
ATOM 9978 C C . GLU D 1 249 ? -14.615 46.999 32.012 1.00 62.57 914 GLU D C 1
ATOM 9979 O O . GLU D 1 249 ? -13.936 47.908 31.515 1.00 61.98 914 GLU D O 1
ATOM 9985 N N . VAL D 1 250 ? -15.946 47.075 32.108 1.00 58.57 915 VAL D N 1
ATOM 9986 C CA . VAL D 1 250 ? -16.671 48.257 31.644 1.00 58.26 915 VAL D CA 1
ATOM 9987 C C . VAL D 1 250 ? -16.229 49.490 32.422 1.00 58.20 915 VAL D C 1
ATOM 9988 O O . VAL D 1 250 ? -15.869 50.520 31.838 1.00 57.62 915 VAL D O 1
ATOM 9992 N N . ARG D 1 251 ? -16.253 49.399 33.756 1.00 58.38 916 ARG D N 1
ATOM 9993 C CA . ARG D 1 251 ? -15.822 50.505 34.606 1.00 58.46 916 ARG D CA 1
ATOM 9994 C C . ARG D 1 251 ? -14.422 50.978 34.235 1.00 57.85 916 ARG D C 1
ATOM 9995 O O . ARG D 1 251 ? -14.149 52.185 34.194 1.00 57.53 916 ARG D O 1
ATOM 10003 N N . SER D 1 252 ? -13.526 50.033 33.949 1.00 58.85 917 SER D N 1
ATOM 10004 C CA . SER D 1 252 ? -12.163 50.379 33.565 1.00 58.31 917 SER D CA 1
ATOM 10005 C C . SER D 1 252 ? -12.142 51.150 32.249 1.00 57.51 917 SER D C 1
ATOM 10006 O O . SER D 1 252 ? -11.477 52.188 32.137 1.00 57.16 917 SER D O 1
ATOM 10009 N N . ASN D 1 253 ? -12.869 50.658 31.239 1.00 55.74 918 ASN D N 1
ATOM 10010 C CA . ASN D 1 253 ? -12.937 51.379 29.968 1.00 55.04 918 ASN D CA 1
ATOM 10011 C C . ASN D 1 253 ? -13.482 52.790 30.160 1.00 54.97 918 ASN D C 1
ATOM 10012 O O . ASN D 1 253 ? -13.014 53.738 29.517 1.00 54.40 918 ASN D O 1
ATOM 10017 N N . ALA D 1 254 ? -14.465 52.947 31.049 1.00 53.25 919 ALA D N 1
ATOM 10018 C CA . ALA D 1 254 ? -15.045 54.261 31.310 1.00 53.25 919 ALA D CA 1
ATOM 10019 C C . ALA D 1 254 ? -14.025 55.206 31.932 1.00 53.19 919 ALA D C 1
ATOM 10020 O O . ALA D 1 254 ? -13.832 56.330 31.453 1.00 52.77 919 ALA D O 1
ATOM 10022 N N . ILE D 1 255 ? -13.375 54.770 33.014 1.00 54.43 920 ILE D N 1
ATOM 10023 C CA . ILE D 1 255 ? -12.394 55.615 33.692 1.00 54.51 920 ILE D CA 1
ATOM 10024 C C . ILE D 1 255 ? -11.274 56.003 32.732 1.00 53.77 920 ILE D C 1
ATOM 10025 O O . ILE D 1 255 ? -10.832 57.162 32.696 1.00 53.57 920 ILE D O 1
ATOM 10030 N N . PHE D 1 256 ? -10.811 55.042 31.927 1.00 50.30 921 PHE D N 1
ATOM 10031 C CA . PHE D 1 256 ? -9.857 55.350 30.866 1.00 49.99 921 PHE D CA 1
ATOM 10032 C C . PHE D 1 256 ? -10.382 56.455 29.957 1.00 49.81 921 PHE D C 1
ATOM 10033 O O . PHE D 1 256 ? -9.693 57.453 29.706 1.00 49.66 921 PHE D O 1
ATOM 10041 N N . GLY D 1 257 ? -11.611 56.290 29.456 1.00 51.28 922 GLY D N 1
ATOM 10042 C CA . GLY D 1 257 ? -12.210 57.310 28.613 1.00 50.89 922 GLY D CA 1
ATOM 10043 C C . GLY D 1 257 ? -12.261 58.676 29.265 1.00 51.02 922 GLY D C 1
ATOM 10044 O O . GLY D 1 257 ? -12.174 59.699 28.580 1.00 50.61 922 GLY D O 1
ATOM 10053 N N . GLY D 1 259 ? -9.908 59.709 31.417 1.00 53.75 924 GLY D N 1
ATOM 10054 C CA . GLY D 1 259 ? -8.534 60.168 31.270 1.00 53.48 924 GLY D CA 1
ATOM 10055 C C . GLY D 1 259 ? -8.255 60.773 29.907 1.00 52.77 924 GLY D C 1
ATOM 10056 O O . GLY D 1 259 ? -7.761 61.902 29.798 1.00 52.61 924 GLY D O 1
ATOM 10057 N N . VAL D 1 260 ? -8.583 60.036 28.841 1.00 51.81 925 VAL D N 1
ATOM 10058 C CA . VAL D 1 260 ? -8.262 60.510 27.497 1.00 51.18 925 VAL D CA 1
ATOM 10059 C C . VAL D 1 260 ? -9.104 61.728 27.134 1.00 51.12 925 VAL D C 1
ATOM 10060 O O . VAL D 1 260 ? -8.619 62.655 26.472 1.00 50.79 925 VAL D O 1
ATOM 10064 N N . LEU D 1 261 ? -10.371 61.756 27.559 1.00 51.34 926 LEU D N 1
ATOM 10065 C CA . LEU D 1 261 ? -11.199 62.930 27.310 1.00 51.30 926 LEU D CA 1
ATOM 10066 C C . LEU D 1 261 ? -10.684 64.156 28.057 1.00 51.56 926 LEU D C 1
ATOM 10067 O O . LEU D 1 261 ? -10.911 65.283 27.604 1.00 51.46 926 LEU D O 1
ATOM 10072 N N . ALA D 1 262 ? -9.985 63.964 29.179 1.00 52.37 927 ALA D N 1
ATOM 10073 C CA . ALA D 1 262 ? -9.306 65.070 29.842 1.00 52.65 927 ALA D CA 1
ATOM 10074 C C . ALA D 1 262 ? -7.977 65.418 29.188 1.00 52.19 927 ALA D C 1
ATOM 10075 O O . ALA D 1 262 ? -7.472 66.527 29.395 1.00 52.20 927 ALA D O 1
ATOM 10077 N N . GLU D 1 263 ? -7.393 64.500 28.417 1.00 53.92 928 GLU D N 1
ATOM 10078 C CA . GLU D 1 263 ? -6.130 64.782 27.744 1.00 53.51 928 GLU D CA 1
ATOM 10079 C C . GLU D 1 263 ? -6.311 65.489 26.405 1.00 53.03 928 GLU D C 1
ATOM 10080 O O . GLU D 1 263 ? -5.458 66.298 26.021 1.00 52.77 928 GLU D O 1
ATOM 10086 N N . HIS D 1 264 ? -7.398 65.206 25.685 1.00 52.10 929 HIS D N 1
ATOM 10087 C CA . HIS D 1 264 ? -7.659 65.836 24.399 1.00 51.71 929 HIS D CA 1
ATOM 10088 C C . HIS D 1 264 ? -8.899 66.715 24.375 1.00 51.73 929 HIS D C 1
ATOM 10089 O O . HIS D 1 264 ? -9.146 67.369 23.355 1.00 51.29 929 HIS D O 1
ATOM 10096 N N . GLY D 1 265 ? -9.686 66.756 25.451 1.00 53.13 930 GLY D N 1
ATOM 10097 C CA . GLY D 1 265 ? -10.860 67.611 25.465 1.00 53.17 930 GLY D CA 1
ATOM 10098 C C . GLY D 1 265 ? -10.549 69.093 25.414 1.00 53.08 930 GLY D C 1
ATOM 10099 O O . GLY D 1 265 ? -11.482 69.900 25.317 1.00 53.08 930 GLY D O 1
ATOM 10100 N N . GLY D 1 266 ? -9.274 69.467 25.478 1.00 54.78 931 GLY D N 1
ATOM 10101 C CA . GLY D 1 266 ? -8.910 70.869 25.384 1.00 54.74 931 GLY D CA 1
ATOM 10102 C C . GLY D 1 266 ? -9.441 71.651 26.566 1.00 55.26 931 GLY D C 1
ATOM 10103 O O . GLY D 1 266 ? -9.357 71.217 27.719 1.00 55.81 931 GLY D O 1
ATOM 10104 N N . HIS D 1 267 ? -10.018 72.810 26.281 1.00 56.92 932 HIS D N 1
ATOM 10105 C CA . HIS D 1 267 ? -10.526 73.696 27.321 1.00 57.42 932 HIS D CA 1
ATOM 10106 C C . HIS D 1 267 ? -11.926 73.299 27.803 1.00 57.71 932 HIS D C 1
ATOM 10107 O O . HIS D 1 267 ? -12.190 73.376 29.013 1.00 58.33 932 HIS D O 1
ATOM 10114 N N . PRO D 1 268 ? -12.854 72.899 26.917 1.00 56.71 933 PRO D N 1
ATOM 10115 C CA . PRO D 1 268 ? -14.180 72.450 27.382 1.00 57.02 933 PRO D CA 1
ATOM 10116 C C . PRO D 1 268 ? -14.165 71.356 28.449 1.00 57.36 933 PRO D C 1
ATOM 10117 O O . PRO D 1 268 ? -15.155 71.223 29.179 1.00 57.20 933 PRO D O 1
ATOM 10121 N N . ALA D 1 269 ? -13.101 70.555 28.545 1.00 58.15 934 ALA D N 1
ATOM 10122 C CA . ALA D 1 269 ? -13.005 69.536 29.585 1.00 58.55 934 ALA D CA 1
ATOM 10123 C C . ALA D 1 269 ? -12.460 70.082 30.899 1.00 59.33 934 ALA D C 1
ATOM 10124 O O . ALA D 1 269 ? -12.882 69.627 31.974 1.00 59.95 934 ALA D O 1
ATOM 10126 N N . GLN D 1 270 ? -11.524 71.038 30.830 1.00 63.49 935 GLN D N 1
ATOM 10127 C CA . GLN D 1 270 ? -11.000 71.702 32.024 1.00 64.01 935 GLN D CA 1
ATOM 10128 C C . GLN D 1 270 ? -12.111 72.138 32.967 1.00 64.76 935 GLN D C 1
ATOM 10129 O O . GLN D 1 270 ? -11.932 72.123 34.192 1.00 65.40 935 GLN D O 1
ATOM 10135 N N . GLU D 1 271 ? -13.254 72.547 32.413 1.00 60.50 936 GLU D N 1
ATOM 10136 C CA . GLU D 1 271 ? -14.416 72.865 33.233 1.00 61.10 936 GLU D CA 1
ATOM 10137 C C . GLU D 1 271 ? -14.848 71.670 34.074 1.00 61.72 936 GLU D C 1
ATOM 10138 O O . GLU D 1 271 ? -15.153 71.818 35.263 1.00 62.55 936 GLU D O 1
ATOM 10144 N N . HIS D 1 272 ? -14.887 70.478 33.476 1.00 60.83 937 HIS D N 1
ATOM 10145 C CA . HIS D 1 272 ? -15.364 69.277 34.152 1.00 61.15 937 HIS D CA 1
ATOM 10146 C C . HIS D 1 272 ? -14.250 68.515 34.861 1.00 61.40 937 HIS D C 1
ATOM 10147 O O . HIS D 1 272 ? -14.489 67.407 35.351 1.00 61.64 937 HIS D O 1
ATOM 10154 N N . PHE D 1 273 ? -13.044 69.080 34.915 1.00 63.11 938 PHE D N 1
ATOM 10155 C CA . PHE D 1 273 ? -11.968 68.480 35.705 1.00 63.28 938 PHE D CA 1
ATOM 10156 C C . PHE D 1 273 ? -12.323 68.253 37.173 1.00 64.14 938 PHE D C 1
ATOM 10157 O O . PHE D 1 273 ? -12.090 67.135 37.670 1.00 64.33 938 PHE D O 1
ATOM 10165 N N . PRO D 1 274 ? -12.854 69.231 37.927 1.00 63.09 939 PRO D N 1
ATOM 10166 C CA . PRO D 1 274 ? -13.086 68.975 39.362 1.00 63.95 939 PRO D CA 1
ATOM 10167 C C . PRO D 1 274 ? -14.056 67.837 39.626 1.00 64.23 939 PRO D C 1
ATOM 10168 O O . PRO D 1 274 ? -13.838 67.050 40.556 1.00 64.68 939 PRO D O 1
ATOM 10172 N N . LYS D 1 275 ? -15.123 67.729 38.831 1.00 62.25 940 LYS D N 1
ATOM 10173 C CA . LYS D 1 275 ? -16.029 66.593 38.944 1.00 62.48 940 LYS D CA 1
ATOM 10174 C C . LYS D 1 275 ? -15.275 65.283 38.764 1.00 62.05 940 LYS D C 1
ATOM 10175 O O . LYS D 1 275 ? -15.358 64.380 39.602 1.00 62.46 940 LYS D O 1
ATOM 10181 N N . LEU D 1 276 ? -14.527 65.171 37.663 1.00 61.65 941 LEU D N 1
ATOM 10182 C CA . LEU D 1 276 ? -13.759 63.965 37.372 1.00 61.27 941 LEU D CA 1
ATOM 10183 C C . LEU D 1 276 ? -12.873 63.585 38.551 1.00 61.83 941 LEU D C 1
ATOM 10184 O O . LEU D 1 276 ? -12.948 62.465 39.077 1.00 62.20 941 LEU D O 1
ATOM 10189 N N . LEU D 1 277 ? -12.033 64.527 38.992 1.00 61.59 942 LEU D N 1
ATOM 10190 C CA . LEU D 1 277 ? -11.192 64.289 40.159 1.00 62.19 942 LEU D CA 1
ATOM 10191 C C . LEU D 1 277 ? -12.023 63.870 41.365 1.00 63.11 942 LEU D C 1
ATOM 10192 O O . LEU D 1 277 ? -11.556 63.089 42.204 1.00 63.59 942 LEU D O 1
ATOM 10197 N N . GLY D 1 278 ? -13.269 64.347 41.451 1.00 65.97 943 GLY D N 1
ATOM 10198 C CA . GLY D 1 278 ? -14.117 64.052 42.594 1.00 66.84 943 GLY D CA 1
ATOM 10199 C C . GLY D 1 278 ? -14.823 62.716 42.541 1.00 66.99 943 GLY D C 1
ATOM 10200 O O . GLY D 1 278 ? -15.268 62.226 43.581 1.00 67.79 943 GLY D O 1
ATOM 10201 N N . LEU D 1 279 ? -14.975 62.132 41.348 1.00 61.27 944 LEU D N 1
ATOM 10202 C CA . LEU D 1 279 ? -15.400 60.744 41.245 1.00 61.35 944 LEU D CA 1
ATOM 10203 C C . LEU D 1 279 ? -14.224 59.792 41.363 1.00 61.32 944 LEU D C 1
ATOM 10204 O O . LEU D 1 279 ? -14.409 58.646 41.785 1.00 61.74 944 LEU D O 1
ATOM 10209 N N . LEU D 1 280 ? -13.017 60.254 41.031 1.00 60.12 945 LEU D N 1
ATOM 10210 C CA . LEU D 1 280 ? -11.854 59.381 40.945 1.00 59.88 945 LEU D CA 1
ATOM 10211 C C . LEU D 1 280 ? -11.106 59.241 42.267 1.00 60.59 945 LEU D C 1
ATOM 10212 O O . LEU D 1 280 ? -10.643 58.141 42.592 1.00 60.82 945 LEU D O 1
ATOM 10217 N N . PHE D 1 281 ? -10.962 60.323 43.035 1.00 62.67 946 PHE D N 1
ATOM 10218 C CA . PHE D 1 281 ? -10.296 60.216 44.334 1.00 63.46 946 PHE D CA 1
ATOM 10219 C C . PHE D 1 281 ? -11.002 59.225 45.259 1.00 64.34 946 PHE D C 1
ATOM 10220 O O . PHE D 1 281 ? -10.341 58.285 45.744 1.00 64.66 946 PHE D O 1
ATOM 10228 N N . PRO D 1 282 ? -12.333 59.337 45.522 1.00 66.21 947 PRO D N 1
ATOM 10229 C CA . PRO D 1 282 ? -13.004 58.327 46.355 1.00 66.99 947 PRO D CA 1
ATOM 10230 C C . PRO D 1 282 ? -12.899 56.923 45.784 1.00 66.71 947 PRO D C 1
ATOM 10231 O O . PRO D 1 282 ? -12.479 55.984 46.473 1.00 67.27 947 PRO D O 1
ATOM 10235 N N . LEU D 1 283 ? -13.311 56.782 44.519 1.00 66.70 948 LEU D N 1
ATOM 10236 C CA . LEU D 1 283 ? -13.323 55.480 43.859 1.00 66.37 948 LEU D CA 1
ATOM 10237 C C . LEU D 1 283 ? -11.992 54.772 44.045 1.00 66.41 948 LEU D C 1
ATOM 10238 O O . LEU D 1 283 ? -11.947 53.594 44.416 1.00 66.89 948 LEU D O 1
ATOM 10243 N N . LEU D 1 284 ? -10.890 55.486 43.797 1.00 65.54 949 LEU D N 1
ATOM 10244 C CA . LEU D 1 284 ? -9.577 54.934 44.101 1.00 65.62 949 LEU D CA 1
ATOM 10245 C C . LEU D 1 284 ? -9.470 54.565 45.573 1.00 66.74 949 LEU D C 1
ATOM 10246 O O . LEU D 1 284 ? -8.885 53.532 45.918 1.00 67.03 949 LEU D O 1
ATOM 10251 N N . ALA D 1 285 ? -10.047 55.384 46.459 1.00 68.67 950 ALA D N 1
ATOM 10252 C CA . ALA D 1 285 ? -9.992 55.025 47.872 1.00 69.83 950 ALA D CA 1
ATOM 10253 C C . ALA D 1 285 ? -10.869 53.827 48.231 1.00 70.47 950 ALA D C 1
ATOM 10254 O O . ALA D 1 285 ? -10.825 53.393 49.388 1.00 71.49 950 ALA D O 1
ATOM 10256 N N . ARG D 1 286 ? -11.658 53.272 47.299 1.00 68.50 951 ARG D N 1
ATOM 10257 C CA . ARG D 1 286 ? -12.400 52.054 47.610 1.00 69.11 951 ARG D CA 1
ATOM 10258 C C . ARG D 1 286 ? -12.460 51.027 46.484 1.00 68.47 951 ARG D C 1
ATOM 10259 O O . ARG D 1 286 ? -13.026 49.951 46.700 1.00 68.99 951 ARG D O 1
ATOM 10267 N N . GLU D 1 287 ? -11.913 51.307 45.301 1.00 66.91 952 GLU D N 1
ATOM 10268 C CA . GLU D 1 287 ? -11.979 50.336 44.212 1.00 66.28 952 GLU D CA 1
ATOM 10269 C C . GLU D 1 287 ? -11.129 49.116 44.540 1.00 66.61 952 GLU D C 1
ATOM 10270 O O . GLU D 1 287 ? -10.001 49.245 45.024 1.00 66.75 952 GLU D O 1
ATOM 10276 N N . ARG D 1 288 ? -11.669 47.926 44.274 1.00 64.82 953 ARG D N 1
ATOM 10277 C CA . ARG D 1 288 ? -10.982 46.687 44.616 1.00 65.33 953 ARG D CA 1
ATOM 10278 C C . ARG D 1 288 ? -10.431 45.928 43.419 1.00 64.56 953 ARG D C 1
ATOM 10279 O O . ARG D 1 288 ? -9.436 45.216 43.571 1.00 64.67 953 ARG D O 1
ATOM 10287 N N . HIS D 1 289 ? -11.040 46.050 42.243 1.00 65.43 954 HIS D N 1
ATOM 10288 C CA . HIS D 1 289 ? -10.486 45.398 41.064 1.00 64.73 954 HIS D CA 1
ATOM 10289 C C . HIS D 1 289 ? -9.164 46.046 40.667 1.00 64.10 954 HIS D C 1
ATOM 10290 O O . HIS D 1 289 ? -8.952 47.246 40.858 1.00 63.86 954 HIS D O 1
ATOM 10297 N N . ASP D 1 290 ? -8.270 45.235 40.101 1.00 64.64 955 ASP D N 1
ATOM 10298 C CA . ASP D 1 290 ? -6.914 45.701 39.828 1.00 64.12 955 ASP D CA 1
ATOM 10299 C C . ASP D 1 290 ? -6.849 46.535 38.552 1.00 63.10 955 ASP D C 1
ATOM 10300 O O . ASP D 1 290 ? -6.303 47.644 38.557 1.00 62.80 955 ASP D O 1
ATOM 10305 N N . ARG D 1 291 ? -7.394 46.013 37.448 1.00 63.99 956 ARG D N 1
ATOM 10306 C CA . ARG D 1 291 ? -7.392 46.762 36.194 1.00 63.08 956 ARG D CA 1
ATOM 10307 C C . ARG D 1 291 ? -8.040 48.128 36.371 1.00 62.94 956 ARG D C 1
ATOM 10308 O O . ARG D 1 291 ? -7.558 49.131 35.830 1.00 62.40 956 ARG D O 1
ATOM 10316 N N . VAL D 1 292 ? -9.129 48.185 37.138 1.00 58.18 957 VAL D N 1
ATOM 10317 C CA . VAL D 1 292 ? -9.805 49.454 37.366 1.00 58.15 957 VAL D CA 1
ATOM 10318 C C . VAL D 1 292 ? -8.928 50.393 38.181 1.00 58.29 957 VAL D C 1
ATOM 10319 O O . VAL D 1 292 ? -8.938 51.606 37.957 1.00 57.94 957 VAL D O 1
ATOM 10323 N N . ARG D 1 293 ? -8.153 49.861 39.130 1.00 60.84 958 ARG D N 1
ATOM 10324 C CA . ARG D 1 293 ? -7.278 50.717 39.927 1.00 61.07 958 ARG D CA 1
ATOM 10325 C C . ARG D 1 293 ? -6.137 51.272 39.081 1.00 60.29 958 ARG D C 1
ATOM 10326 O O . ARG D 1 293 ? -5.812 52.465 39.169 1.00 60.14 958 ARG D O 1
ATOM 10334 N N . ASP D 1 294 ? -5.524 50.421 38.253 1.00 59.96 959 ASP D N 1
ATOM 10335 C CA . ASP D 1 294 ? -4.531 50.897 37.295 1.00 59.18 959 ASP D CA 1
ATOM 10336 C C . ASP D 1 294 ? -5.107 52.002 36.422 1.00 58.58 959 ASP D C 1
ATOM 10337 O O . ASP D 1 294 ? -4.496 53.064 36.251 1.00 58.31 959 ASP D O 1
ATOM 10342 N N . ASN D 1 295 ? -6.296 51.768 35.861 1.00 56.12 960 ASN D N 1
ATOM 10343 C CA . ASN D 1 295 ? -6.880 52.752 34.958 1.00 55.55 960 ASN D CA 1
ATOM 10344 C C . ASN D 1 295 ? -7.260 54.034 35.693 1.00 55.81 960 ASN D C 1
ATOM 10345 O O . ASN D 1 295 ? -7.260 55.112 35.089 1.00 55.36 960 ASN D O 1
ATOM 10350 N N . ILE D 1 296 ? -7.577 53.941 36.988 1.00 54.96 961 ILE D N 1
ATOM 10351 C CA . ILE D 1 296 ? -7.726 55.147 37.798 1.00 55.28 961 ILE D CA 1
ATOM 10352 C C . ILE D 1 296 ? -6.402 55.889 37.879 1.00 55.05 961 ILE D C 1
ATOM 10353 O O . ILE D 1 296 ? -6.360 57.124 37.811 1.00 54.89 961 ILE D O 1
ATOM 10358 N N . CYS D 1 297 ? -5.298 55.153 38.028 1.00 53.88 962 CYS D N 1
ATOM 10359 C CA . CYS D 1 297 ? -3.993 55.807 38.019 1.00 53.72 962 CYS D CA 1
ATOM 10360 C C . CYS D 1 297 ? -3.733 56.506 36.688 1.00 52.84 962 CYS D C 1
ATOM 10361 O O . CYS D 1 297 ? -3.182 57.612 36.657 1.00 52.70 962 CYS D O 1
ATOM 10364 N N . GLY D 1 298 ? -4.135 55.886 35.578 1.00 52.17 963 GLY D N 1
ATOM 10365 C CA . GLY D 1 298 ? -3.964 56.533 34.285 1.00 51.36 963 GLY D CA 1
ATOM 10366 C C . GLY D 1 298 ? -4.788 57.798 34.160 1.00 51.28 963 GLY D C 1
ATOM 10367 O O . GLY D 1 298 ? -4.271 58.859 33.796 1.00 51.04 963 GLY D O 1
ATOM 10368 N N . ALA D 1 299 ? -6.080 57.703 34.477 1.00 50.34 964 ALA D N 1
ATOM 10369 C CA . ALA D 1 299 ? -6.961 58.857 34.341 1.00 50.33 964 ALA D CA 1
ATOM 10370 C C . ALA D 1 299 ? -6.529 60.000 35.253 1.00 50.68 964 ALA D C 1
ATOM 10371 O O . ALA D 1 299 ? -6.509 61.164 34.834 1.00 50.38 964 ALA D O 1
ATOM 10373 N N . LEU D 1 300 ? -6.179 59.688 36.503 1.00 50.50 965 LEU D N 1
ATOM 10374 C CA . LEU D 1 300 ? -5.711 60.718 37.424 1.00 50.98 965 LEU D CA 1
ATOM 10375 C C . LEU D 1 300 ? -4.415 61.348 36.928 1.00 50.55 965 LEU D C 1
ATOM 10376 O O . LEU D 1 300 ? -4.247 62.574 36.986 1.00 50.55 965 LEU D O 1
ATOM 10381 N N . ALA D 1 301 ? -3.490 60.521 36.430 1.00 51.80 966 ALA D N 1
ATOM 10382 C CA . ALA D 1 301 ? -2.240 61.047 35.891 1.00 51.35 966 ALA D CA 1
ATOM 10383 C C . ALA D 1 301 ? -2.493 61.980 34.713 1.00 50.67 966 ALA D C 1
ATOM 10384 O O . ALA D 1 301 ? -1.810 63.000 34.562 1.00 50.60 966 ALA D O 1
ATOM 10386 N N . ARG D 1 302 ? -3.472 61.651 33.866 1.00 52.53 967 ARG D N 1
ATOM 10387 C CA . ARG D 1 302 ? -3.781 62.520 32.735 1.00 51.92 967 ARG D CA 1
ATOM 10388 C C . ARG D 1 302 ? -4.449 63.811 33.194 1.00 52.23 967 ARG D C 1
ATOM 10389 O O . ARG D 1 302 ? -4.183 64.883 32.637 1.00 51.93 967 ARG D O 1
ATOM 10397 N N . LEU D 1 303 ? -5.317 63.729 34.207 1.00 53.83 968 LEU D N 1
ATOM 10398 C CA . LEU D 1 303 ? -5.960 64.930 34.731 1.00 54.23 968 LEU D CA 1
ATOM 10399 C C . LEU D 1 303 ? -4.940 65.886 35.330 1.00 54.46 968 LEU D C 1
ATOM 10400 O O . LEU D 1 303 ? -5.039 67.106 35.145 1.00 54.38 968 LEU D O 1
ATOM 10405 N N . LEU D 1 304 ? -3.954 65.355 36.058 1.00 56.44 969 LEU D N 1
ATOM 10406 C CA . LEU D 1 304 ? -2.910 66.216 36.605 1.00 56.74 969 LEU D CA 1
ATOM 10407 C C . LEU D 1 304 ? -2.108 66.906 35.508 1.00 56.09 969 LEU D C 1
ATOM 10408 O O . LEU D 1 304 ? -1.653 68.039 35.696 1.00 56.20 969 LEU D O 1
ATOM 10421 N N . ALA D 1 306 ? -3.172 67.977 32.695 1.00 62.40 971 ALA D N 1
ATOM 10422 C CA . ALA D 1 306 ? -4.068 68.716 31.815 1.00 62.03 971 ALA D CA 1
ATOM 10423 C C . ALA D 1 306 ? -4.579 70.015 32.414 1.00 62.41 971 ALA D C 1
ATOM 10424 O O . ALA D 1 306 ? -4.695 71.009 31.692 1.00 62.11 971 ALA D O 1
ATOM 10426 N N . SER D 1 307 ? -4.901 70.037 33.704 1.00 75.22 972 SER D N 1
ATOM 10427 C CA . SER D 1 307 ? -5.377 71.266 34.317 1.00 75.69 972 SER D CA 1
ATOM 10428 C C . SER D 1 307 ? -4.292 72.339 34.231 1.00 75.71 972 SER D C 1
ATOM 10429 O O . SER D 1 307 ? -3.122 72.065 34.525 1.00 75.87 972 SER D O 1
ATOM 10432 N N . PRO D 1 308 ? -4.649 73.575 33.856 1.00 88.85 973 PRO D N 1
ATOM 10433 C CA . PRO D 1 308 ? -3.658 74.522 33.319 1.00 88.71 973 PRO D CA 1
ATOM 10434 C C . PRO D 1 308 ? -2.542 74.888 34.287 1.00 89.34 973 PRO D C 1
ATOM 10435 O O . PRO D 1 308 ? -2.413 76.070 34.630 1.00 89.76 973 PRO D O 1
ATOM 10439 N N . THR D 1 309 ? -1.736 73.915 34.720 1.00 91.61 974 THR D N 1
ATOM 10440 C CA . THR D 1 309 ? -0.774 74.119 35.808 1.00 92.29 974 THR D CA 1
ATOM 10441 C C . THR D 1 309 ? -1.443 74.886 36.950 1.00 93.07 974 THR D C 1
ATOM 10442 O O . THR D 1 309 ? -0.837 75.722 37.628 1.00 93.65 974 THR D O 1
ATOM 10446 N N . ARG D 1 310 ? -2.713 74.560 37.175 1.00 92.27 975 ARG D N 1
ATOM 10447 C CA . ARG D 1 310 ? -3.637 75.405 37.925 1.00 92.97 975 ARG D CA 1
ATOM 10448 C C . ARG D 1 310 ? -3.409 75.265 39.427 1.00 93.63 975 ARG D C 1
ATOM 10449 O O . ARG D 1 310 ? -2.860 76.159 40.079 1.00 93.44 975 ARG D O 1
ATOM 10457 N N . LYS D 1 311 ? -3.837 74.144 39.994 1.00 95.61 976 LYS D N 1
ATOM 10458 C CA . LYS D 1 311 ? -3.496 73.781 41.356 1.00 96.33 976 LYS D CA 1
ATOM 10459 C C . LYS D 1 311 ? -3.098 72.316 41.282 1.00 96.08 976 LYS D C 1
ATOM 10460 O O . LYS D 1 311 ? -3.909 71.478 40.830 1.00 96.04 976 LYS D O 1
ATOM 10466 N N . PRO D 1 312 ? -1.880 71.963 41.654 1.00 88.69 977 PRO D N 1
ATOM 10467 C CA . PRO D 1 312 ? -1.541 70.546 41.777 1.00 88.54 977 PRO D CA 1
ATOM 10468 C C . PRO D 1 312 ? -1.861 70.036 43.173 1.00 89.40 977 PRO D C 1
ATOM 10469 O O . PRO D 1 312 ? -1.278 70.494 44.162 1.00 90.13 977 PRO D O 1
ATOM 10473 N N . GLU D 1 313 ? -2.786 69.085 43.257 1.00 83.36 978 GLU D N 1
ATOM 10474 C CA . GLU D 1 313 ? -3.353 68.675 44.532 1.00 84.22 978 GLU D CA 1
ATOM 10475 C C . GLU D 1 313 ? -2.473 67.612 45.175 1.00 84.60 978 GLU D C 1
ATOM 10476 O O . GLU D 1 313 ? -2.352 66.507 44.624 1.00 84.18 978 GLU D O 1
ATOM 10482 N N . PRO D 1 314 ? -1.856 67.884 46.329 1.00 73.94 979 PRO D N 1
ATOM 10483 C CA . PRO D 1 314 ? -0.938 66.897 46.920 1.00 74.44 979 PRO D CA 1
ATOM 10484 C C . PRO D 1 314 ? -1.618 65.611 47.350 1.00 74.75 979 PRO D C 1
ATOM 10485 O O . PRO D 1 314 ? -0.978 64.553 47.343 1.00 74.74 979 PRO D O 1
ATOM 10489 N N . GLN D 1 315 ? -2.894 65.667 47.739 1.00 71.19 980 GLN D N 1
ATOM 10490 C CA . GLN D 1 315 ? -3.604 64.449 48.115 1.00 71.61 980 GLN D CA 1
ATOM 10491 C C . GLN D 1 315 ? -3.829 63.551 46.905 1.00 70.73 980 GLN D C 1
ATOM 10492 O O . GLN D 1 315 ? -3.602 62.338 46.969 1.00 70.79 980 GLN D O 1
ATOM 10498 N N . VAL D 1 316 ? -4.294 64.135 45.795 1.00 67.31 981 VAL D N 1
ATOM 10499 C CA . VAL D 1 316 ? -4.522 63.376 44.566 1.00 66.41 981 VAL D CA 1
ATOM 10500 C C . VAL D 1 316 ? -3.250 62.647 44.151 1.00 66.06 981 VAL D C 1
ATOM 10501 O O . VAL D 1 316 ? -3.261 61.440 43.871 1.00 66.00 981 VAL D O 1
ATOM 10505 N N . LEU D 1 317 ? -2.130 63.372 44.124 1.00 63.31 982 LEU D N 1
ATOM 10506 C CA . LEU D 1 317 ? -0.854 62.750 43.792 1.00 63.05 982 LEU D CA 1
ATOM 10507 C C . LEU D 1 317 ? -0.467 61.690 44.820 1.00 63.77 982 LEU D C 1
ATOM 10508 O O . LEU D 1 317 ? 0.046 60.623 44.459 1.00 63.51 982 LEU D O 1
ATOM 10513 N N . ALA D 1 318 ? -0.724 61.957 46.104 1.00 63.80 983 ALA D N 1
ATOM 10514 C CA . ALA D 1 318 ? -0.307 61.033 47.156 1.00 64.66 983 ALA D CA 1
ATOM 10515 C C . ALA D 1 318 ? -1.032 59.698 47.039 1.00 64.59 983 ALA D C 1
ATOM 10516 O O . ALA D 1 318 ? -0.411 58.633 47.131 1.00 64.74 983 ALA D O 1
ATOM 10518 N N . ALA D 1 319 ? -2.352 59.735 46.849 1.00 64.31 984 ALA D N 1
ATOM 10519 C CA . ALA D 1 319 ? -3.104 58.499 46.655 1.00 64.29 984 ALA D CA 1
ATOM 10520 C C . ALA D 1 319 ? -2.739 57.836 45.334 1.00 63.34 984 ALA D C 1
ATOM 10521 O O . ALA D 1 319 ? -2.696 56.601 45.243 1.00 63.40 984 ALA D O 1
ATOM 10523 N N . LEU D 1 320 ? -2.481 58.642 44.298 1.00 60.96 985 LEU D N 1
ATOM 10524 C CA . LEU D 1 320 ? -2.005 58.111 43.025 1.00 60.06 985 LEU D CA 1
ATOM 10525 C C . LEU D 1 320 ? -0.788 57.219 43.236 1.00 60.26 985 LEU D C 1
ATOM 10526 O O . LEU D 1 320 ? -0.827 56.018 42.952 1.00 60.04 985 LEU D O 1
ATOM 10531 N N . LEU D 1 321 ? 0.298 57.795 43.764 1.00 62.67 986 LEU D N 1
ATOM 10532 C CA . LEU D 1 321 ? 1.509 57.016 44.011 1.00 62.93 986 LEU D CA 1
ATOM 10533 C C . LEU D 1 321 ? 1.253 55.876 44.989 1.00 63.74 986 LEU D C 1
ATOM 10534 O O . LEU D 1 321 ? 1.811 54.782 44.837 1.00 63.70 986 LEU D O 1
ATOM 10539 N N . HIS D 1 322 ? 0.418 56.116 46.004 1.00 64.42 987 HIS D N 1
ATOM 10540 C CA . HIS D 1 322 ? 0.098 55.069 46.969 1.00 65.35 987 HIS D CA 1
ATOM 10541 C C . HIS D 1 322 ? -0.496 53.846 46.283 1.00 65.00 987 HIS D C 1
ATOM 10542 O O . HIS D 1 322 ? -0.278 52.714 46.731 1.00 65.56 987 HIS D O 1
ATOM 10549 N N . ALA D 1 323 ? -1.239 54.052 45.194 1.00 62.78 988 ALA D N 1
ATOM 10550 C CA . ALA D 1 323 ? -1.811 52.933 44.458 1.00 62.40 988 ALA D CA 1
ATOM 10551 C C . ALA D 1 323 ? -0.795 52.231 43.564 1.00 61.77 988 ALA D C 1
ATOM 10552 O O . ALA D 1 323 ? -1.024 51.077 43.185 1.00 61.64 988 ALA D O 1
ATOM 10554 N N . LEU D 1 324 ? 0.308 52.894 43.215 1.00 60.14 989 LEU D N 1
ATOM 10555 C CA . LEU D 1 324 ? 1.362 52.221 42.471 1.00 59.49 989 LEU D CA 1
ATOM 10556 C C . LEU D 1 324 ? 2.054 51.183 43.353 1.00 60.04 989 LEU D C 1
ATOM 10557 O O . LEU D 1 324 ? 2.153 51.357 44.571 1.00 60.64 989 LEU D O 1
ATOM 10562 N N . PRO D 1 325 ? 2.571 50.092 42.755 1.00 59.09 990 PRO D N 1
ATOM 10563 C CA . PRO D 1 325 ? 2.691 49.808 41.318 1.00 58.32 990 PRO D CA 1
ATOM 10564 C C . PRO D 1 325 ? 1.369 49.499 40.617 1.00 57.81 990 PRO D C 1
ATOM 10565 O O . PRO D 1 325 ? 0.371 49.224 41.283 1.00 58.13 990 PRO D O 1
ATOM 10569 N N . LEU D 1 326 ? 1.366 49.559 39.287 1.00 56.51 991 LEU D N 1
ATOM 10570 C CA . LEU D 1 326 ? 0.220 49.090 38.521 1.00 56.07 991 LEU D CA 1
ATOM 10571 C C . LEU D 1 326 ? 0.175 47.569 38.576 1.00 56.39 991 LEU D C 1
ATOM 10572 O O . LEU D 1 326 ? 1.195 46.903 38.377 1.00 56.33 991 LEU D O 1
ATOM 10577 N N . LYS D 1 327 ? -1.006 47.015 38.849 1.00 59.34 992 LYS D N 1
ATOM 10578 C CA . LYS D 1 327 ? -1.102 45.590 39.140 1.00 59.85 992 LYS D CA 1
ATOM 10579 C C . LYS D 1 327 ? -1.361 44.744 37.901 1.00 59.30 992 LYS D C 1
ATOM 10580 O O . LYS D 1 327 ? -0.802 43.648 37.779 1.00 59.52 992 LYS D O 1
ATOM 10586 N N . GLU D 1 328 ? -2.181 45.222 36.975 1.00 65.18 993 GLU D N 1
ATOM 10587 C CA . GLU D 1 328 ? -2.574 44.361 35.863 1.00 64.80 993 GLU D CA 1
ATOM 10588 C C . GLU D 1 328 ? -2.444 45.022 34.496 1.00 63.86 993 GLU D C 1
ATOM 10589 O O . GLU D 1 328 ? -2.082 44.348 33.529 1.00 63.48 993 GLU D O 1
ATOM 10595 N N . ASP D 1 329 ? -2.719 46.323 34.392 1.00 51.83 994 ASP D N 1
ATOM 10596 C CA . ASP D 1 329 ? -2.725 47.033 33.110 1.00 63.22 994 ASP D CA 1
ATOM 10597 C C . ASP D 1 329 ? -1.379 47.739 32.969 1.00 60.50 994 ASP D C 1
ATOM 10598 O O . ASP D 1 329 ? -1.207 48.886 33.386 1.00 71.85 994 ASP D O 1
ATOM 10603 N N . LEU D 1 330 ? -0.416 47.046 32.359 1.00 56.36 995 LEU D N 1
ATOM 10604 C CA . LEU D 1 330 ? 0.972 47.491 32.422 1.00 56.19 995 LEU D CA 1
ATOM 10605 C C . LEU D 1 330 ? 1.303 48.556 31.384 1.00 55.43 995 LEU D C 1
ATOM 10606 O O . LEU D 1 330 ? 2.236 49.342 31.594 1.00 55.34 995 LEU D O 1
ATOM 10611 N N . GLU D 1 331 ? 0.562 48.607 30.274 1.00 54.74 996 GLU D N 1
ATOM 10612 C CA . GLU D 1 331 ? 0.808 49.644 29.275 1.00 54.02 996 GLU D CA 1
ATOM 10613 C C . GLU D 1 331 ? 0.740 51.030 29.900 1.00 54.06 996 GLU D C 1
ATOM 10614 O O . GLU D 1 331 ? 1.562 51.906 29.594 1.00 53.70 996 GLU D O 1
ATOM 10620 N N . GLU D 1 332 ? -0.212 51.233 30.812 1.00 51.46 997 GLU D N 1
ATOM 10621 C CA . GLU D 1 332 ? -0.395 52.525 31.459 1.00 51.57 997 GLU D CA 1
ATOM 10622 C C . GLU D 1 332 ? 0.837 52.983 32.229 1.00 51.85 997 GLU D C 1
ATOM 10623 O O . GLU D 1 332 ? 0.905 54.164 32.591 1.00 51.90 997 GLU D O 1
ATOM 10629 N N . TRP D 1 333 ? 1.802 52.091 32.486 1.00 50.30 998 TRP D N 1
ATOM 10630 C CA . TRP D 1 333 ? 3.071 52.527 33.060 1.00 50.57 998 TRP D CA 1
ATOM 10631 C C . TRP D 1 333 ? 3.658 53.680 32.260 1.00 49.95 998 TRP D C 1
ATOM 10632 O O . TRP D 1 333 ? 4.119 54.673 32.839 1.00 50.19 998 TRP D O 1
ATOM 10643 N N . VAL D 1 334 ? 3.617 53.578 30.925 1.00 48.65 999 VAL D N 1
ATOM 10644 C CA . VAL D 1 334 ? 4.059 54.683 30.074 1.00 48.09 999 VAL D CA 1
ATOM 10645 C C . VAL D 1 334 ? 3.409 55.982 30.529 1.00 48.17 999 VAL D C 1
ATOM 10646 O O . VAL D 1 334 ? 4.093 56.966 30.838 1.00 48.21 999 VAL D O 1
ATOM 10650 N N . THR D 1 335 ? 2.074 55.983 30.620 1.00 47.46 1000 THR D N 1
ATOM 10651 C CA . THR D 1 335 ? 1.355 57.152 31.116 1.00 47.59 1000 THR D CA 1
ATOM 10652 C C . THR D 1 335 ? 1.939 57.628 32.439 1.00 48.25 1000 THR D C 1
ATOM 10653 O O . THR D 1 335 ? 2.312 58.799 32.584 1.00 48.27 1000 THR D O 1
ATOM 10657 N N . ILE D 1 336 ? 2.063 56.713 33.405 1.00 48.12 1001 ILE D N 1
ATOM 10658 C CA . ILE D 1 336 ? 2.602 57.090 34.708 1.00 48.87 1001 ILE D CA 1
ATOM 10659 C C . ILE D 1 336 ? 3.994 57.682 34.550 1.00 48.78 1001 ILE D C 1
ATOM 10660 O O . ILE D 1 336 ? 4.321 58.708 35.163 1.00 49.13 1001 ILE D O 1
ATOM 10665 N N . GLY D 1 337 ? 4.819 57.072 33.693 1.00 49.41 1002 GLY D N 1
ATOM 10666 C CA . GLY D 1 337 ? 6.131 57.634 33.418 1.00 49.27 1002 GLY D CA 1
ATOM 10667 C C . GLY D 1 337 ? 6.055 59.092 33.021 1.00 49.02 1002 GLY D C 1
ATOM 10668 O O . GLY D 1 337 ? 6.753 59.941 33.584 1.00 49.41 1002 GLY D O 1
ATOM 10669 N N . ARG D 1 338 ? 5.161 59.410 32.078 1.00 46.68 1003 ARG D N 1
ATOM 10670 C CA . ARG D 1 338 ? 5.020 60.794 31.640 1.00 46.57 1003 ARG D CA 1
ATOM 10671 C C . ARG D 1 338 ? 4.678 61.701 32.812 1.00 46.77 1003 ARG D C 1
ATOM 10672 O O . ARG D 1 338 ? 5.242 62.796 32.944 1.00 46.82 1003 ARG D O 1
ATOM 10680 N N . LEU D 1 339 ? 3.789 61.239 33.701 1.00 49.85 1004 LEU D N 1
ATOM 10681 C CA . LEU D 1 339 ? 3.458 62.019 34.887 1.00 50.51 1004 LEU D CA 1
ATOM 10682 C C . LEU D 1 339 ? 4.722 62.413 35.631 1.00 51.06 1004 LEU D C 1
ATOM 10683 O O . LEU D 1 339 ? 4.933 63.593 35.941 1.00 51.32 1004 LEU D O 1
ATOM 10688 N N . PHE D 1 340 ? 5.600 61.434 35.877 1.00 51.03 1005 PHE D N 1
ATOM 10689 C CA . PHE D 1 340 ? 6.870 61.728 36.528 1.00 51.53 1005 PHE D CA 1
ATOM 10690 C C . PHE D 1 340 ? 7.574 62.879 35.826 1.00 51.25 1005 PHE D C 1
ATOM 10691 O O . PHE D 1 340 ? 7.881 63.902 36.450 1.00 51.74 1005 PHE D O 1
ATOM 10699 N N . SER D 1 341 ? 7.774 62.752 34.508 1.00 50.10 1006 SER D N 1
ATOM 10700 C CA . SER D 1 341 ? 8.397 63.825 33.739 1.00 49.78 1006 SER D CA 1
ATOM 10701 C C . SER D 1 341 ? 7.705 65.151 34.005 1.00 49.95 1006 SER D C 1
ATOM 10702 O O . SER D 1 341 ? 8.352 66.141 34.378 1.00 50.32 1006 SER D O 1
ATOM 10705 N N . PHE D 1 342 ? 6.373 65.168 33.864 1.00 50.95 1007 PHE D N 1
ATOM 10706 C CA . PHE D 1 342 ? 5.592 66.365 34.151 1.00 51.06 1007 PHE D CA 1
ATOM 10707 C C . PHE D 1 342 ? 6.061 67.005 35.446 1.00 51.95 1007 PHE D C 1
ATOM 10708 O O . PHE D 1 342 ? 6.447 68.182 35.471 1.00 52.12 1007 PHE D O 1
ATOM 10716 N N . LEU D 1 343 ? 6.106 66.212 36.519 1.00 52.61 1008 LEU D N 1
ATOM 10717 C CA . LEU D 1 343 ? 6.496 66.743 37.818 1.00 53.45 1008 LEU D CA 1
ATOM 10718 C C . LEU D 1 343 ? 7.833 67.468 37.723 1.00 53.60 1008 LEU D C 1
ATOM 10719 O O . LEU D 1 343 ? 7.916 68.677 37.971 1.00 53.89 1008 LEU D O 1
ATOM 10724 N N . TYR D 1 344 ? 8.873 66.758 37.266 1.00 54.27 1009 TYR D N 1
ATOM 10725 C CA . TYR D 1 344 ? 10.206 67.350 37.227 1.00 54.57 1009 TYR D CA 1
ATOM 10726 C C . TYR D 1 344 ? 10.231 68.632 36.408 1.00 54.25 1009 TYR D C 1
ATOM 10727 O O . TYR D 1 344 ? 10.997 69.553 36.716 1.00 54.71 1009 TYR D O 1
ATOM 10736 N N . GLN D 1 345 ? 9.392 68.725 35.378 1.00 52.75 1010 GLN D N 1
ATOM 10737 C CA . GLN D 1 345 ? 9.433 69.914 34.543 1.00 52.47 1010 GLN D CA 1
ATOM 10738 C C . GLN D 1 345 ? 8.515 71.004 35.069 1.00 52.76 1010 GLN D C 1
ATOM 10739 O O . GLN D 1 345 ? 8.818 72.193 34.905 1.00 52.97 1010 GLN D O 1
ATOM 10745 N N . SER D 1 346 ? 7.423 70.629 35.737 1.00 58.57 1011 SER D N 1
ATOM 10746 C CA . SER D 1 346 ? 6.348 71.570 36.032 1.00 58.73 1011 SER D CA 1
ATOM 10747 C C . SER D 1 346 ? 6.239 71.897 37.514 1.00 59.61 1011 SER D C 1
ATOM 10748 O O . SER D 1 346 ? 6.300 73.068 37.896 1.00 60.02 1011 SER D O 1
ATOM 10751 N N . SER D 1 347 ? 6.067 70.891 38.358 1.00 66.21 1012 SER D N 1
ATOM 10752 C CA . SER D 1 347 ? 5.860 71.094 39.784 1.00 67.09 1012 SER D CA 1
ATOM 10753 C C . SER D 1 347 ? 7.050 70.554 40.570 1.00 67.74 1012 SER D C 1
ATOM 10754 O O . SER D 1 347 ? 6.867 69.756 41.498 1.00 68.21 1012 SER D O 1
ATOM 10757 N N . PRO D 1 348 ? 8.281 70.991 40.263 1.00 70.42 1013 PRO D N 1
ATOM 10758 C CA . PRO D 1 348 ? 9.454 70.247 40.724 1.00 70.87 1013 PRO D CA 1
ATOM 10759 C C . PRO D 1 348 ? 9.856 70.559 42.154 1.00 71.98 1013 PRO D C 1
ATOM 10760 O O . PRO D 1 348 ? 11.043 70.515 42.480 1.00 72.48 1013 PRO D O 1
ATOM 10764 N N . ASP D 1 349 ? 8.901 70.864 43.004 1.00 82.51 1014 ASP D N 1
ATOM 10765 C CA . ASP D 1 349 ? 9.216 71.137 44.400 1.00 83.62 1014 ASP D CA 1
ATOM 10766 C C . ASP D 1 349 ? 8.283 70.401 45.346 1.00 84.02 1014 ASP D C 1
ATOM 10767 O O . ASP D 1 349 ? 8.705 69.991 46.432 1.00 84.89 1014 ASP D O 1
ATOM 10772 N N . GLN D 1 350 ? 7.028 70.202 44.949 1.00 88.34 1015 GLN D N 1
ATOM 10773 C CA . GLN D 1 350 ? 6.081 69.384 45.699 1.00 88.61 1015 GLN D CA 1
ATOM 10774 C C . GLN D 1 350 ? 6.357 67.898 45.494 1.00 88.40 1015 GLN D C 1
ATOM 10775 O O . GLN D 1 350 ? 5.511 67.045 45.796 1.00 88.42 1015 GLN D O 1
ATOM 10781 N N . VAL D 1 351 ? 7.553 67.586 45.000 1.00 85.03 1016 VAL D N 1
ATOM 10782 C CA . VAL D 1 351 ? 7.989 66.224 44.723 1.00 84.81 1016 VAL D CA 1
ATOM 10783 C C . VAL D 1 351 ? 8.868 65.688 45.852 1.00 85.83 1016 VAL D C 1
ATOM 10784 O O . VAL D 1 351 ? 9.656 64.755 45.653 1.00 85.83 1016 VAL D O 1
ATOM 10788 N N . ILE D 1 352 ? 8.706 66.238 47.060 1.00 84.09 1017 ILE D N 1
ATOM 10789 C CA . ILE D 1 352 ? 9.492 65.805 48.217 1.00 85.17 1017 ILE D CA 1
ATOM 10790 C C . ILE D 1 352 ? 8.584 65.159 49.257 1.00 85.88 1017 ILE D C 1
ATOM 10791 O O . ILE D 1 352 ? 9.002 64.248 49.981 1.00 86.59 1017 ILE D O 1
ATOM 10796 N N . ASP D 1 353 ? 7.341 65.635 49.361 1.00 81.09 1018 ASP D N 1
ATOM 10797 C CA . ASP D 1 353 ? 6.376 64.938 50.206 1.00 81.71 1018 ASP D CA 1
ATOM 10798 C C . ASP D 1 353 ? 6.179 63.508 49.723 1.00 81.28 1018 ASP D C 1
ATOM 10799 O O . ASP D 1 353 ? 6.028 62.580 50.527 1.00 82.02 1018 ASP D O 1
ATOM 10804 N N . VAL D 1 354 ? 6.216 63.311 48.403 1.00 74.41 1019 VAL D N 1
ATOM 10805 C CA . VAL D 1 354 ? 5.978 62.017 47.778 1.00 73.92 1019 VAL D CA 1
ATOM 10806 C C . VAL D 1 354 ? 7.297 61.266 47.656 1.00 73.98 1019 VAL D C 1
ATOM 10807 O O . VAL D 1 354 ? 7.355 60.185 47.056 1.00 73.53 1019 VAL D O 1
ATOM 10811 N N . ALA D 1 355 ? 8.368 61.832 48.212 1.00 71.91 1020 ALA D N 1
ATOM 10812 C CA . ALA D 1 355 ? 9.684 61.203 48.089 1.00 71.96 1020 ALA D CA 1
ATOM 10813 C C . ALA D 1 355 ? 9.743 59.795 48.670 1.00 72.54 1020 ALA D C 1
ATOM 10814 O O . ALA D 1 355 ? 10.418 58.943 48.065 1.00 72.24 1020 ALA D O 1
ATOM 10816 N N . PRO D 1 356 ? 9.118 59.480 49.814 1.00 69.04 1021 PRO D N 1
ATOM 10817 C CA . PRO D 1 356 ? 9.061 58.065 50.220 1.00 69.45 1021 PRO D CA 1
ATOM 10818 C C . PRO D 1 356 ? 8.296 57.197 49.240 1.00 68.52 1021 PRO D C 1
ATOM 10819 O O . PRO D 1 356 ? 8.767 56.108 48.885 1.00 68.40 1021 PRO D O 1
ATOM 10823 N N . GLU D 1 357 ? 7.121 57.651 48.797 1.00 66.90 1022 GLU D N 1
ATOM 10824 C CA . GLU D 1 357 ? 6.352 56.917 47.797 1.00 66.05 1022 GLU D CA 1
ATOM 10825 C C . GLU D 1 357 ? 7.204 56.620 46.571 1.00 65.13 1022 GLU D C 1
ATOM 10826 O O . GLU D 1 357 ? 7.386 55.460 46.187 1.00 64.96 1022 GLU D O 1
ATOM 10832 N N . LEU D 1 358 ? 7.752 57.673 45.956 1.00 65.57 1023 LEU D N 1
ATOM 10833 C CA . LEU D 1 358 ? 8.651 57.503 44.821 1.00 64.81 1023 LEU D CA 1
ATOM 10834 C C . LEU D 1 358 ? 9.787 56.540 45.132 1.00 65.27 1023 LEU D C 1
ATOM 10835 O O . LEU D 1 358 ? 10.259 55.830 44.238 1.00 64.71 1023 LEU D O 1
ATOM 10840 N N . LEU D 1 359 ? 10.236 56.491 46.390 1.00 66.51 1024 LEU D N 1
ATOM 10841 C CA . LEU D 1 359 ? 11.326 55.589 46.738 1.00 67.09 1024 LEU D CA 1
ATOM 10842 C C . LEU D 1 359 ? 10.847 54.157 46.931 1.00 67.27 1024 LEU D C 1
ATOM 10843 O O . LEU D 1 359 ? 11.618 53.219 46.701 1.00 67.25 1024 LEU D O 1
ATOM 10848 N N . ARG D 1 360 ? 9.595 53.961 47.346 1.00 64.16 1025 ARG D N 1
ATOM 10849 C CA . ARG D 1 360 ? 9.032 52.616 47.320 1.00 64.26 1025 ARG D CA 1
ATOM 10850 C C . ARG D 1 360 ? 8.843 52.152 45.882 1.00 63.09 1025 ARG D C 1
ATOM 10851 O O . ARG D 1 360 ? 9.411 51.137 45.461 1.00 62.98 1025 ARG D O 1
ATOM 10859 N N . ILE D 1 361 ? 8.062 52.912 45.108 1.00 63.49 1026 ILE D N 1
ATOM 10860 C CA . ILE D 1 361 ? 7.739 52.550 43.730 1.00 62.41 1026 ILE D CA 1
ATOM 10861 C C . ILE D 1 361 ? 8.999 52.333 42.906 1.00 61.94 1026 ILE D C 1
ATOM 10862 O O . ILE D 1 361 ? 9.025 51.473 42.018 1.00 61.40 1026 ILE D O 1
ATOM 10867 N N . CYS D 1 362 ? 10.061 53.096 43.175 1.00 63.20 1027 CYS D N 1
ATOM 10868 C CA . CYS D 1 362 ? 11.322 52.856 42.481 1.00 62.84 1027 CYS D CA 1
ATOM 10869 C C . CYS D 1 362 ? 11.873 51.477 42.819 1.00 63.36 1027 CYS D C 1
ATOM 10870 O O . CYS D 1 362 ? 12.145 50.668 41.923 1.00 62.83 1027 CYS D O 1
ATOM 10873 N N . SER D 1 363 ? 12.014 51.185 44.117 1.00 64.17 1028 SER D N 1
ATOM 10874 C CA . SER D 1 363 ? 12.647 49.946 44.561 1.00 64.90 1028 SER D CA 1
ATOM 10875 C C . SER D 1 363 ? 12.039 48.730 43.876 1.00 64.43 1028 SER D C 1
ATOM 10876 O O . SER D 1 363 ? 12.756 47.863 43.364 1.00 64.14 1028 SER D O 1
ATOM 10879 N N . LEU D 1 364 ? 10.709 48.666 43.839 1.00 64.22 1029 LEU D N 1
ATOM 10880 C CA . LEU D 1 364 ? 10.031 47.484 43.327 1.00 63.88 1029 LEU D CA 1
ATOM 10881 C C . LEU D 1 364 ? 10.212 47.288 41.827 1.00 62.80 1029 LEU D C 1
ATOM 10882 O O . LEU D 1 364 ? 10.047 46.161 41.347 1.00 62.72 1029 LEU D O 1
ATOM 10887 N N . ILE D 1 365 ? 10.543 48.337 41.068 1.00 62.75 1030 ILE D N 1
ATOM 10888 C CA . ILE D 1 365 ? 10.404 48.253 39.613 1.00 61.73 1030 ILE D CA 1
ATOM 10889 C C . ILE D 1 365 ? 11.724 48.118 38.862 1.00 61.36 1030 ILE D C 1
ATOM 10890 O O . ILE D 1 365 ? 11.696 47.959 37.631 1.00 60.57 1030 ILE D O 1
ATOM 10895 N N . LEU D 1 366 ? 12.868 48.166 39.546 1.00 63.81 1031 LEU D N 1
ATOM 10896 C CA . LEU D 1 366 ? 14.157 48.086 38.860 1.00 63.55 1031 LEU D CA 1
ATOM 10897 C C . LEU D 1 366 ? 14.300 46.799 38.055 1.00 63.22 1031 LEU D C 1
ATOM 10898 O O . LEU D 1 366 ? 14.234 46.822 36.822 1.00 62.42 1031 LEU D O 1
ATOM 10903 N N . ALA D 1 367 ? 14.499 45.672 38.741 1.00 66.19 1032 ALA D N 1
ATOM 10904 C CA . ALA D 1 367 ? 14.670 44.399 38.052 1.00 66.09 1032 ALA D CA 1
ATOM 10905 C C . ALA D 1 367 ? 13.404 43.939 37.344 1.00 65.47 1032 ALA D C 1
ATOM 10906 O O . ALA D 1 367 ? 13.475 43.016 36.525 1.00 65.16 1032 ALA D O 1
ATOM 10908 N N . ASP D 1 368 ? 12.258 44.552 37.639 1.00 65.84 1033 ASP D N 1
ATOM 10909 C CA . ASP D 1 368 ? 11.021 44.258 36.926 1.00 65.29 1033 ASP D CA 1
ATOM 10910 C C . ASP D 1 368 ? 11.175 44.634 35.458 1.00 64.29 1033 ASP D C 1
ATOM 10911 O O . ASP D 1 368 ? 10.947 45.785 35.076 1.00 63.79 1033 ASP D O 1
ATOM 10916 N N . ASN D 1 369 ? 11.560 43.667 34.625 1.00 69.30 1034 ASN D N 1
ATOM 10917 C CA . ASN D 1 369 ? 11.783 43.939 33.210 1.00 68.45 1034 ASN D CA 1
ATOM 10918 C C . ASN D 1 369 ? 10.475 43.965 32.431 1.00 67.89 1034 ASN D C 1
ATOM 10919 O O . ASN D 1 369 ? 10.457 43.687 31.228 1.00 67.34 1034 ASN D O 1
ATOM 10924 N N . LYS D 1 370 ? 9.375 44.289 33.114 1.00 66.97 1035 LYS D N 1
ATOM 10925 C CA . LYS D 1 370 ? 8.107 44.565 32.458 1.00 66.50 1035 LYS D CA 1
ATOM 10926 C C . LYS D 1 370 ? 7.740 46.040 32.486 1.00 66.17 1035 LYS D C 1
ATOM 10927 O O . LYS D 1 370 ? 6.922 46.473 31.668 1.00 65.70 1035 LYS D O 1
ATOM 10933 N N . ILE D 1 371 ? 8.316 46.811 33.399 1.00 62.54 1036 ILE D N 1
ATOM 10934 C CA . ILE D 1 371 ? 8.206 48.271 33.331 1.00 62.26 1036 ILE D CA 1
ATOM 10935 C C . ILE D 1 371 ? 9.014 48.766 32.138 1.00 61.61 1036 ILE D C 1
ATOM 10936 O O . ILE D 1 371 ? 10.171 48.341 31.964 1.00 61.71 1036 ILE D O 1
ATOM 10941 N N . PRO D 1 372 ? 8.471 49.640 31.297 1.00 60.08 1037 PRO D N 1
ATOM 10942 C CA . PRO D 1 372 ? 9.262 50.189 30.190 1.00 59.43 1037 PRO D CA 1
ATOM 10943 C C . PRO D 1 372 ? 10.469 50.940 30.721 1.00 59.74 1037 PRO D C 1
ATOM 10944 O O . PRO D 1 372 ? 10.383 51.612 31.760 1.00 60.23 1037 PRO D O 1
ATOM 10948 N N . PRO D 1 373 ? 11.618 50.840 30.047 1.00 54.89 1038 PRO D N 1
ATOM 10949 C CA . PRO D 1 373 ? 12.837 51.468 30.584 1.00 55.30 1038 PRO D CA 1
ATOM 10950 C C . PRO D 1 373 ? 12.755 52.980 30.674 1.00 55.18 1038 PRO D C 1
ATOM 10951 O O . PRO D 1 373 ? 13.354 53.567 31.584 1.00 55.76 1038 PRO D O 1
ATOM 10955 N N . ASP D 1 374 ? 12.036 53.635 29.760 1.00 54.14 1039 ASP D N 1
ATOM 10956 C CA . ASP D 1 374 ? 11.918 55.087 29.831 1.00 54.04 1039 ASP D CA 1
ATOM 10957 C C . ASP D 1 374 ? 11.108 55.530 31.045 1.00 54.55 1039 ASP D C 1
ATOM 10958 O O . ASP D 1 374 ? 11.379 56.594 31.612 1.00 54.87 1039 ASP D O 1
ATOM 10963 N N . THR D 1 375 ? 10.121 54.735 31.464 1.00 53.67 1040 THR D N 1
ATOM 10964 C CA . THR D 1 375 ? 9.445 55.016 32.727 1.00 54.25 1040 THR D CA 1
ATOM 10965 C C . THR D 1 375 ? 10.427 54.943 33.890 1.00 55.04 1040 THR D C 1
ATOM 10966 O O . THR D 1 375 ? 10.439 55.817 34.772 1.00 55.50 1040 THR D O 1
ATOM 10970 N N . LYS D 1 376 ? 11.279 53.914 33.887 1.00 57.06 1041 LYS D N 1
ATOM 10971 C CA . LYS D 1 376 ? 12.299 53.769 34.919 1.00 57.83 1041 LYS D CA 1
ATOM 10972 C C . LYS D 1 376 ? 13.220 54.981 34.952 1.00 57.94 1041 LYS D C 1
ATOM 10973 O O . LYS D 1 376 ? 13.524 55.514 36.024 1.00 58.59 1041 LYS D O 1
ATOM 10979 N N . ALA D 1 377 ? 13.678 55.432 33.780 1.00 56.50 1042 ALA D N 1
ATOM 10980 C CA . ALA D 1 377 ? 14.558 56.593 33.714 1.00 56.64 1042 ALA D CA 1
ATOM 10981 C C . ALA D 1 377 ? 13.845 57.886 34.086 1.00 56.69 1042 ALA D C 1
ATOM 10982 O O . ALA D 1 377 ? 14.505 58.838 34.518 1.00 57.11 1042 ALA D O 1
ATOM 10984 N N . ALA D 1 378 ? 12.523 57.951 33.917 1.00 55.12 1043 ALA D N 1
ATOM 10985 C CA . ALA D 1 378 ? 11.777 59.113 34.390 1.00 55.20 1043 ALA D CA 1
ATOM 10986 C C . ALA D 1 378 ? 11.752 59.156 35.913 1.00 56.07 1043 ALA D C 1
ATOM 10987 O O . ALA D 1 378 ? 12.088 60.180 36.528 1.00 56.52 1043 ALA D O 1
ATOM 10989 N N . LEU D 1 379 ? 11.360 58.042 36.539 1.00 56.31 1044 LEU D N 1
ATOM 10990 C CA . LEU D 1 379 ? 11.400 57.969 37.997 1.00 57.23 1044 LEU D CA 1
ATOM 10991 C C . LEU D 1 379 ? 12.806 58.249 38.517 1.00 57.83 1044 LEU D C 1
ATOM 10992 O O . LEU D 1 379 ? 12.983 58.965 39.511 1.00 58.46 1044 LEU D O 1
ATOM 10997 N N . LEU D 1 380 ? 13.820 57.708 37.839 1.00 59.22 1045 LEU D N 1
ATOM 10998 C CA . LEU D 1 380 ? 15.201 57.952 38.237 1.00 59.76 1045 LEU D CA 1
ATOM 10999 C C . LEU D 1 380 ? 15.561 59.424 38.090 1.00 59.75 1045 LEU D C 1
ATOM 11000 O O . LEU D 1 380 ? 16.346 59.961 38.879 1.00 60.49 1045 LEU D O 1
ATOM 11005 N N . LEU D 1 381 ? 14.999 60.092 37.079 1.00 56.36 1046 LEU D N 1
ATOM 11006 C CA . LEU D 1 381 ? 15.216 61.527 36.929 1.00 56.36 1046 LEU D CA 1
ATOM 11007 C C . LEU D 1 381 ? 14.677 62.278 38.140 1.00 57.02 1046 LEU D C 1
ATOM 11008 O O . LEU D 1 381 ? 15.381 63.104 38.740 1.00 57.66 1046 LEU D O 1
ATOM 11013 N N . LEU D 1 382 ? 13.428 61.990 38.524 1.00 58.33 1047 LEU D N 1
ATOM 11014 C CA . LEU D 1 382 ? 12.877 62.597 39.733 1.00 59.01 1047 LEU D CA 1
ATOM 11015 C C . LEU D 1 382 ? 13.768 62.325 40.942 1.00 60.04 1047 LEU D C 1
ATOM 11016 O O . LEU D 1 382 ? 14.027 63.228 41.753 1.00 60.71 1047 LEU D O 1
ATOM 11021 N N . LEU D 1 383 ? 14.268 61.093 41.062 1.00 63.04 1048 LEU D N 1
ATOM 11022 C CA . LEU D 1 383 ? 15.097 60.728 42.206 1.00 64.08 1048 LEU D CA 1
ATOM 11023 C C . LEU D 1 383 ? 16.383 61.546 42.248 1.00 64.50 1048 LEU D C 1
ATOM 11024 O O . LEU D 1 383 ? 16.676 62.207 43.250 1.00 65.35 1048 LEU D O 1
ATOM 11029 N N . THR D 1 384 ? 17.175 61.500 41.172 1.00 64.47 1049 THR D N 1
ATOM 11030 C CA . THR D 1 384 ? 18.428 62.251 41.149 1.00 64.90 1049 THR D CA 1
ATOM 11031 C C . THR D 1 384 ? 18.186 63.732 41.401 1.00 65.12 1049 THR D C 1
ATOM 11032 O O . THR D 1 384 ? 18.984 64.391 42.084 1.00 65.97 1049 THR D O 1
ATOM 11036 N N . PHE D 1 385 ? 17.086 64.275 40.869 1.00 66.12 1050 PHE D N 1
ATOM 11037 C CA . PHE D 1 385 ? 16.747 65.654 41.198 1.00 66.37 1050 PHE D CA 1
ATOM 11038 C C . PHE D 1 385 ? 16.585 65.833 42.702 1.00 67.43 1050 PHE D C 1
ATOM 11039 O O . PHE D 1 385 ? 17.069 66.816 43.273 1.00 68.11 1050 PHE D O 1
ATOM 11047 N N . LEU D 1 386 ? 15.891 64.898 43.359 1.00 69.24 1051 LEU D N 1
ATOM 11048 C CA . LEU D 1 386 ? 15.691 65.010 44.802 1.00 70.31 1051 LEU D CA 1
ATOM 11049 C C . LEU D 1 386 ? 17.013 64.926 45.554 1.00 71.35 1051 LEU D C 1
ATOM 11050 O O . LEU D 1 386 ? 17.325 65.787 46.386 1.00 72.24 1051 LEU D O 1
ATOM 11055 N N . ALA D 1 387 ? 17.806 63.893 45.273 1.00 72.32 1052 ALA D N 1
ATOM 11056 C CA . ALA D 1 387 ? 19.077 63.702 45.956 1.00 73.32 1052 ALA D CA 1
ATOM 11057 C C . ALA D 1 387 ? 20.096 64.782 45.624 1.00 73.64 1052 ALA D C 1
ATOM 11058 O O . ALA D 1 387 ? 21.137 64.846 46.286 1.00 74.66 1052 ALA D O 1
ATOM 11060 N N . LYS D 1 388 ? 19.831 65.626 44.626 1.00 78.83 1053 LYS D N 1
ATOM 11061 C CA . LYS D 1 388 ? 20.745 66.721 44.326 1.00 79.12 1053 LYS D CA 1
ATOM 11062 C C . LYS D 1 388 ? 20.442 67.969 45.153 1.00 79.69 1053 LYS D C 1
ATOM 11063 O O . LYS D 1 388 ? 21.357 68.580 45.713 1.00 80.64 1053 LYS D O 1
ATOM 11069 N N . GLN D 1 389 ? 19.170 68.362 45.237 1.00 84.25 1054 GLN D N 1
ATOM 11070 C CA . GLN D 1 389 ? 18.794 69.550 45.996 1.00 84.84 1054 GLN D CA 1
ATOM 11071 C C . GLN D 1 389 ? 18.516 69.210 47.453 1.00 85.93 1054 GLN D C 1
ATOM 11072 O O . GLN D 1 389 ? 19.351 69.461 48.329 1.00 86.99 1054 GLN D O 1
ATOM 11078 N N . HIS D 1 390 ? 17.341 68.643 47.721 1.00 88.90 1055 HIS D N 1
ATOM 11079 C CA . HIS D 1 390 ? 16.915 68.350 49.090 1.00 89.92 1055 HIS D CA 1
ATOM 11080 C C . HIS D 1 390 ? 17.482 67.000 49.526 1.00 90.47 1055 HIS D C 1
ATOM 11081 O O . HIS D 1 390 ? 16.781 65.996 49.664 1.00 90.37 1055 HIS D O 1
ATOM 11088 N N . THR D 1 391 ? 18.797 67.000 49.746 1.00 87.24 1056 THR D N 1
ATOM 11089 C CA . THR D 1 391 ? 19.469 65.808 50.244 1.00 87.86 1056 THR D CA 1
ATOM 11090 C C . THR D 1 391 ? 18.983 65.432 51.640 1.00 89.02 1056 THR D C 1
ATOM 11091 O O . THR D 1 391 ? 19.056 64.258 52.017 1.00 89.39 1056 THR D O 1
ATOM 11095 N N . ASP D 1 392 ? 18.473 66.401 52.402 1.00 89.14 1057 ASP D N 1
ATOM 11096 C CA . ASP D 1 392 ? 17.921 66.166 53.730 1.00 90.24 1057 ASP D CA 1
ATOM 11097 C C . ASP D 1 392 ? 16.745 65.198 53.675 1.00 89.73 1057 ASP D C 1
ATOM 11098 O O . ASP D 1 392 ? 16.816 64.072 54.187 1.00 90.27 1057 ASP D O 1
ATOM 11103 N N . SER D 1 393 ? 15.650 65.643 53.052 1.00 88.36 1058 SER D N 1
ATOM 11104 C CA . SER D 1 393 ? 14.452 64.820 52.961 1.00 87.86 1058 SER D CA 1
ATOM 11105 C C . SER D 1 393 ? 14.694 63.539 52.179 1.00 87.13 1058 SER D C 1
ATOM 11106 O O . SER D 1 393 ? 13.935 62.577 52.339 1.00 87.11 1058 SER D O 1
ATOM 11109 N N . PHE D 1 394 ? 15.720 63.508 51.326 1.00 82.33 1059 PHE D N 1
ATOM 11110 C CA . PHE D 1 394 ? 16.076 62.264 50.657 1.00 81.70 1059 PHE D CA 1
ATOM 11111 C C . PHE D 1 394 ? 16.775 61.305 51.610 1.00 82.76 1059 PHE D C 1
ATOM 11112 O O . PHE D 1 394 ? 16.635 60.085 51.473 1.00 82.54 1059 PHE D O 1
ATOM 11120 N N . GLN D 1 395 ? 17.525 61.835 52.578 1.00 84.43 1060 GLN D N 1
ATOM 11121 C CA . GLN D 1 395 ? 18.085 60.990 53.628 1.00 85.66 1060 GLN D CA 1
ATOM 11122 C C . GLN D 1 395 ? 16.991 60.441 54.532 1.00 86.33 1060 GLN D C 1
ATOM 11123 O O . GLN D 1 395 ? 16.921 59.229 54.774 1.00 86.74 1060 GLN D O 1
ATOM 11129 N N . ALA D 1 396 ? 16.131 61.321 55.049 1.00 86.00 1061 ALA D N 1
ATOM 11130 C CA . ALA D 1 396 ? 15.020 60.856 55.868 1.00 86.61 1061 ALA D CA 1
ATOM 11131 C C . ALA D 1 396 ? 14.078 59.951 55.087 1.00 85.63 1061 ALA D C 1
ATOM 11132 O O . ALA D 1 396 ? 13.374 59.132 55.689 1.00 86.14 1061 ALA D O 1
ATOM 11134 N N . ALA D 1 397 ? 14.059 60.072 53.758 1.00 84.02 1062 ALA D N 1
ATOM 11135 C CA . ALA D 1 397 ? 13.189 59.237 52.941 1.00 82.99 1062 ALA D CA 1
ATOM 11136 C C . ALA D 1 397 ? 13.813 57.871 52.680 1.00 82.91 1062 ALA D C 1
ATOM 11137 O O . ALA D 1 397 ? 13.103 56.859 52.657 1.00 82.66 1062 ALA D O 1
ATOM 11139 N N . LEU D 1 398 ? 15.133 57.817 52.484 1.00 82.37 1063 LEU D N 1
ATOM 11140 C CA . LEU D 1 398 ? 15.809 56.528 52.424 1.00 82.54 1063 LEU D CA 1
ATOM 11141 C C . LEU D 1 398 ? 15.870 55.856 53.786 1.00 83.97 1063 LEU D C 1
ATOM 11142 O O . LEU D 1 398 ? 16.124 54.649 53.860 1.00 84.17 1063 LEU D O 1
ATOM 11147 N N . GLY D 1 399 ? 15.633 56.607 54.861 1.00 86.84 1064 GLY D N 1
ATOM 11148 C CA . GLY D 1 399 ? 15.538 56.027 56.184 1.00 88.27 1064 GLY D CA 1
ATOM 11149 C C . GLY D 1 399 ? 14.174 55.426 56.451 1.00 88.23 1064 GLY D C 1
ATOM 11150 O O . GLY D 1 399 ? 13.749 55.309 57.605 1.00 89.28 1064 GLY D O 1
ATOM 11151 N N . SER D 1 400 ? 13.466 55.060 55.381 1.00 87.90 1065 SER D N 1
ATOM 11152 C CA . SER D 1 400 ? 12.202 54.352 55.496 1.00 87.68 1065 SER D CA 1
ATOM 11153 C C . SER D 1 400 ? 12.127 53.129 54.596 1.00 86.85 1065 SER D C 1
ATOM 11154 O O . SER D 1 400 ? 11.102 52.440 54.601 1.00 86.66 1065 SER D O 1
ATOM 11157 N N . LEU D 1 401 ? 13.160 52.850 53.824 1.00 86.88 1066 LEU D N 1
ATOM 11158 C CA . LEU D 1 401 ? 13.205 51.580 53.122 1.00 86.36 1066 LEU D CA 1
ATOM 11159 C C . LEU D 1 401 ? 13.878 50.524 53.987 1.00 87.53 1066 LEU D C 1
ATOM 11160 O O . LEU D 1 401 ? 14.693 50.852 54.856 1.00 88.53 1066 LEU D O 1
ATOM 11165 N N . PRO D 1 402 ? 13.527 49.254 53.791 1.00 86.59 1067 PRO D N 1
ATOM 11166 C CA . PRO D 1 402 ? 14.444 48.186 54.196 1.00 87.33 1067 PRO D CA 1
ATOM 11167 C C . PRO D 1 402 ? 15.831 48.511 53.674 1.00 87.06 1067 PRO D C 1
ATOM 11168 O O . PRO D 1 402 ? 16.097 48.366 52.477 1.00 85.96 1067 PRO D O 1
ATOM 11172 N N . VAL D 1 403 ? 16.720 48.965 54.558 1.00 88.15 1068 VAL D N 1
ATOM 11173 C CA . VAL D 1 403 ? 17.967 49.604 54.146 1.00 87.95 1068 VAL D CA 1
ATOM 11174 C C . VAL D 1 403 ? 18.904 48.584 53.501 1.00 87.78 1068 VAL D C 1
ATOM 11175 O O . VAL D 1 403 ? 20.097 48.844 53.308 1.00 88.05 1068 VAL D O 1
ATOM 11179 N N . ASP D 1 404 ? 18.365 47.412 53.160 1.00 90.67 1069 ASP D N 1
ATOM 11180 C CA . ASP D 1 404 ? 19.033 46.519 52.224 1.00 90.16 1069 ASP D CA 1
ATOM 11181 C C . ASP D 1 404 ? 18.859 47.007 50.790 1.00 88.56 1069 ASP D C 1
ATOM 11182 O O . ASP D 1 404 ? 19.793 46.924 49.984 1.00 88.02 1069 ASP D O 1
ATOM 11187 N N . LYS D 1 405 ? 17.672 47.529 50.461 1.00 90.31 1070 LYS D N 1
ATOM 11188 C CA . LYS D 1 405 ? 17.402 48.031 49.116 1.00 88.85 1070 LYS D CA 1
ATOM 11189 C C . LYS D 1 405 ? 17.877 49.468 48.943 1.00 88.60 1070 LYS D C 1
ATOM 11190 O O . LYS D 1 405 ? 18.332 49.848 47.855 1.00 87.67 1070 LYS D O 1
ATOM 11196 N N . ALA D 1 406 ? 17.755 50.286 49.994 1.00 87.47 1071 ALA D N 1
ATOM 11197 C CA . ALA D 1 406 ? 18.285 51.644 49.946 1.00 87.45 1071 ALA D CA 1
ATOM 11198 C C . ALA D 1 406 ? 19.753 51.644 49.549 1.00 87.47 1071 ALA D C 1
ATOM 11199 O O . ALA D 1 406 ? 20.221 52.576 48.883 1.00 86.87 1071 ALA D O 1
ATOM 11201 N N . GLN D 1 407 ? 20.492 50.603 49.941 1.00 92.51 1072 GLN D N 1
ATOM 11202 C CA . GLN D 1 407 ? 21.823 50.381 49.388 1.00 92.54 1072 GLN D CA 1
ATOM 11203 C C . GLN D 1 407 ? 21.765 50.175 47.881 1.00 91.16 1072 GLN D C 1
ATOM 11204 O O . GLN D 1 407 ? 22.589 50.725 47.139 1.00 90.73 1072 GLN D O 1
ATOM 11210 N N . GLU D 1 408 ? 20.798 49.382 47.409 1.00 91.37 1073 GLU D N 1
ATOM 11211 C CA . GLU D 1 408 ? 20.748 49.030 45.993 1.00 90.16 1073 GLU D CA 1
ATOM 11212 C C . GLU D 1 408 ? 20.514 50.260 45.127 1.00 89.13 1073 GLU D C 1
ATOM 11213 O O . GLU D 1 408 ? 21.302 50.549 44.219 1.00 88.57 1073 GLU D O 1
ATOM 11219 N N . LEU D 1 409 ? 19.438 51.005 45.392 1.00 87.30 1074 LEU D N 1
ATOM 11220 C CA . LEU D 1 409 ? 19.176 52.170 44.555 1.00 86.36 1074 LEU D CA 1
ATOM 11221 C C . LEU D 1 409 ? 20.067 53.356 44.908 1.00 86.85 1074 LEU D C 1
ATOM 11222 O O . LEU D 1 409 ? 20.250 54.240 44.065 1.00 86.17 1074 LEU D O 1
ATOM 11227 N N . GLN D 1 410 ? 20.620 53.399 46.125 1.00 87.14 1075 GLN D N 1
ATOM 11228 C CA . GLN D 1 410 ? 21.704 54.339 46.400 1.00 87.72 1075 GLN D CA 1
ATOM 11229 C C . GLN D 1 410 ? 22.876 54.103 45.458 1.00 87.34 1075 GLN D C 1
ATOM 11230 O O . GLN D 1 410 ? 23.464 55.056 44.931 1.00 87.02 1075 GLN D O 1
ATOM 11236 N N . ALA D 1 411 ? 23.227 52.834 45.234 1.00 84.94 1076 ALA D N 1
ATOM 11237 C CA . ALA D 1 411 ? 24.234 52.455 44.253 1.00 84.65 1076 ALA D CA 1
ATOM 11238 C C . ALA D 1 411 ? 23.745 52.574 42.814 1.00 83.26 1076 ALA D C 1
ATOM 11239 O O . ALA D 1 411 ? 24.575 52.550 41.899 1.00 82.90 1076 ALA D O 1
ATOM 11241 N N . VAL D 1 412 ? 22.432 52.673 42.584 1.00 85.50 1077 VAL D N 1
ATOM 11242 C CA . VAL D 1 412 ? 21.928 52.938 41.238 1.00 84.23 1077 VAL D CA 1
ATOM 11243 C C . VAL D 1 412 ? 22.063 54.420 40.899 1.00 83.86 1077 VAL D C 1
ATOM 11244 O O . VAL D 1 412 ? 22.373 54.782 39.757 1.00 83.10 1077 VAL D O 1
ATOM 11248 N N . LEU D 1 413 ? 21.855 55.295 41.878 1.00 80.56 1078 LEU D N 1
ATOM 11249 C CA . LEU D 1 413 ? 22.040 56.727 41.674 1.00 80.43 1078 LEU D CA 1
ATOM 11250 C C . LEU D 1 413 ? 23.498 57.109 41.902 1.00 81.19 1078 LEU D C 1
ATOM 11251 O O . LEU D 1 413 ? 24.400 56.318 41.631 1.00 81.32 1078 LEU D O 1
#

Organism: Homo sapiens (NCBI:txid9606)

Foldseek 3Di:
DVVVVCLVVLVVQCVPPDQVSLLVSLLVLLVVLLVLLVVCVVPVDVVSLVVSLVSLVPSVVVLVCQQAPQALSSVPSLVSLLSCLQRVQQSNCPPPCSLVVLLVSLVCLLVQVGNNRVVSNCSNLSSLSNQLSNLLSCAQVVCVVSVVVVVVSLCVLCPPPHDPCSNLSSLLSLLSNLVSNAQNCLVCLVVCVVSLVVQCVDDDVSSVLSSLLVLSCLQRNPPSSQVCLVVNCVVLVVCLPVDDDQSNLLSSLLSLLSSCVHPDDGDDQVSVLSSLVSDDGDPPLVSLVSVLVSLVVCVVPHLVRLLVCLLSLVVNLLPCVVVPVHDVSSNVSSVVNVLCCCVPPPVSSVVSLVPDPPVSSVVVVVPPD/DVVVVLVVLVVQCPVPPLVSNLVSLLVLLVVLLVLLVVCVVPPPVVSVVVSLVSLVPNQVVLCCQLAPAEVSSVPSLQSNLSSLQRVQQSNPPPPPSLVVLLVSLVCLLVPSRNYVPVNVSVLSSLQNLLSSLQSCQLVVCVVSCVVVVVSLLVCQDPPRDPVSLLSSLLSLLSNLVSNALNCLVVCVVVVVSLVVQLVDDDLRSVLSSLLNLSCLQRNQPSSLVCLVVNCVPLLVCLVVPDDLSSNLSSLLSLLSSCVNPQHDLSSVQSSLVSDDRDPPLVSLVSVLVSLVVCVPRPLVSLLVCLLSLLVRLLVPVPDPVHDVSSNVSSLVNLVVCCVPVNVSNCVNLVPDPPVRSVVNVVVD/DAQDDCPVVVVLVVQCPPPDLVSLLVSLLVLLVVLLVLLVVCVVPPDVVSLVVSLVSLVPNVVVLVCQQEPQALVSVVSLVSNLSSLQRVQQSNCPPPCSLVVLLVSLVCQLVQVGNNRCVPPSNCSNLSSLSSLLSNLLSQQQVRCLVSVVVVVPSLLVQLDPPHDPVSNLSSLQSVLSNLVSNALSCLVVLVPCVVSLVVQCPDPDLSSNLSSLLNLSCLLRNQPSNQVCLVVNCVVLVVCCVPPDDASSNLSSLLSLLSSCNHPPHDVSSVLSSLVSDDRDPPLVSLVSVLVSLLVCVPPPLVCCLVCLLSLLVRLLVPVVDPVRDVSSNVSSVVSLVVCCVPVVVSNVVSQVPPDVVSSVVVVVPD/DPVLLVVLVVQCPPPDLVSVLVSLLVLLVVLLVLLVVCVPVVPPVSVVVSLVSLVPSVVVLVCLAEPAPVVSVPSLQSVLSSCQRPQLSNCPDPPRLVVLLVSLVCLLVVNGNYVSNLSVLSSLSSLLSNLLSCQLVRCLVSVVVCLCSLLVQCDDPHDPSSLLSSLQSLLSSLVSNALSCLVCCVVVVVSLVVQCPDPDQSSVLSSLLVLSCLQRNQVSCLVVLVVNLVVLLVCLVDPDDQSSNLSSLLSLLSSCSNPLPDNDLSSVQSSLVSDDRDPDQVSLVSVLVSLVCCVVRVLPSLLVCLLSLVVNLLVCDVVPSRDVSSNVSSVVSLVSCCVPVVPSNVVSCVPDPVVSSVVVVVVD

GO terms:
  GO:0061608 nuclear import signal receptor activity (F, IDA)
  GO:0008139 nuclear localization sequence binding (F, IDA)
  GO:0005634 nucleus (C, IDA)
  GO:0005737 cytoplasm (C, IDA)
  GO:0006606 protein import into nucleus (P, IDA)
  GO:0005634 nucleus (C, EXP)
  GO:0005737 cytoplasm (C, EXP)
  GO:0005515 protein binding (F, IPI)
  GO:0034504 protein localization to nucleus (P, IDA)
  GO:0000785 chromatin (C, IDA)
  GO:0032991 protein-containing complex (C, IDA)
  GO:0016020 membrane (C, HDA)

Solvent-accessible surface area: 64681 Å² total

Radius of gyration: 42.23 Å; Cα contacts (8 Å, |Δi|>4): 1983; chains: 4; bounding box: 74×136×86 Å

Nearest PDB structures (foldseek):
  5xah-assembly2_B  TM=1.002E+00  e=1.682E-42  Homo sapiens
  5xbk-assembly3_B  TM=9.967E-01  e=6.238E-37  Homo sapiens
  5xah-assembly1_A  TM=9.973E-01  e=1.617E-35  Homo sapiens
  5xbk-assembly4_C  TM=9.878E-01  e=1.989E-34  Homo sapiens
  5xbk-assembly2_A  TM=9.481E-01  e=1.635E-34  Homo sapiens